Protein AF-0000000075438116 (afdb_homodimer)

InterPro domains:
  IPR007219 Xylanolytic transcriptional activator, regulatory domain [PF04082] (83-277)
  IPR007219 Xylanolytic transcriptional activator, regulatory domain [SM00906] (190-264)
  IPR052761 Fungal Detoxification and Toxin Biosynthesis TFs [PTHR47425] (53-495)

Structure (mmCIF, N/CA/C/O backbone):
data_AF-0000000075438116-model_v1
#
loop_
_entity.id
_entity.type
_entity.pdbx_description
1 polymer 'Cutinase transcription factor 1 beta'
#
loop_
_atom_site.group_PDB
_atom_site.id
_atom_site.type_symbol
_atom_site.label_atom_id
_atom_site.label_alt_id
_atom_site.label_comp_id
_atom_site.label_asym_id
_atom_site.label_entity_id
_atom_site.label_seq_id
_atom_site.pdbx_PDB_ins_code
_atom_site.Cartn_x
_atom_site.Cartn_y
_atom_site.Cartn_z
_atom_site.occupancy
_atom_site.B_iso_or_equiv
_atom_site.auth_seq_id
_atom_site.auth_comp_id
_atom_site.auth_asym_id
_atom_site.auth_atom_id
_atom_site.pdbx_PDB_model_num
ATOM 1 N N . MET A 1 1 ? 70.25 33.875 16.125 1 18.14 1 MET A N 1
ATOM 2 C CA . MET A 1 1 ? 69.375 35.031 16.203 1 18.14 1 MET A CA 1
ATOM 3 C C . MET A 1 1 ? 69.25 35.75 14.844 1 18.14 1 MET A C 1
ATOM 5 O O . MET A 1 1 ? 68.688 36.812 14.727 1 18.14 1 MET A O 1
ATOM 9 N N . VAL A 1 2 ? 69.938 35.344 13.867 1 20.02 2 VAL A N 1
ATOM 10 C CA . VAL A 1 2 ? 70.312 36.25 12.766 1 20.02 2 VAL A CA 1
ATOM 11 C C . VAL A 1 2 ? 69.062 36.562 11.93 1 20.02 2 VAL A C 1
ATOM 13 O O . VAL A 1 2 ? 68.312 35.656 11.539 1 20.02 2 VAL A O 1
ATOM 16 N N . LEU A 1 3 ? 68.625 37.875 11.93 1 18.62 3 LEU A N 1
ATOM 17 C CA . LEU A 1 3 ? 67.562 38.906 11.672 1 18.62 3 LEU A CA 1
ATOM 18 C C . LEU A 1 3 ? 67.438 39.188 10.18 1 18.62 3 LEU A C 1
ATOM 20 O O . LEU A 1 3 ? 68.188 40 9.633 1 18.62 3 LEU A O 1
ATOM 24 N N . ASN A 1 4 ? 67.562 38.156 9.352 1 19.36 4 ASN A N 1
ATOM 25 C CA . ASN A 1 4 ? 67.812 38.5 7.953 1 19.36 4 ASN A CA 1
ATOM 26 C C . ASN A 1 4 ? 66.625 39.312 7.387 1 19.36 4 ASN A C 1
ATOM 28 O O . ASN A 1 4 ? 65.5 38.969 7.59 1 19.36 4 ASN A O 1
ATOM 32 N N . GLN A 1 5 ? 66.812 40.562 7.012 1 17 5 GLN A N 1
ATOM 33 C CA . GLN A 1 5 ? 66.188 41.844 6.66 1 17 5 GLN A CA 1
ATOM 34 C C . GLN A 1 5 ? 65.562 41.781 5.273 1 17 5 GLN A C 1
ATOM 36 O O . GLN A 1 5 ? 66.188 42.125 4.277 1 17 5 GLN A O 1
ATOM 41 N N . ARG A 1 6 ? 64.938 40.688 4.883 1 18.56 6 ARG A N 1
ATOM 42 C CA . ARG A 1 6 ? 64.75 40.625 3.439 1 18.56 6 ARG A CA 1
ATOM 43 C C . ARG A 1 6 ? 63.938 41.844 2.961 1 18.56 6 ARG A C 1
ATOM 45 O O . ARG A 1 6 ? 63.062 42.312 3.672 1 18.56 6 ARG A O 1
ATOM 52 N N . LYS A 1 7 ? 64.375 42.469 1.83 1 17.45 7 LYS A N 1
ATOM 53 C CA . LYS A 1 7 ? 64.188 43.688 1.029 1 17.45 7 LYS A CA 1
ATOM 54 C C . LYS A 1 7 ? 62.719 43.781 0.532 1 17.45 7 LYS A C 1
ATOM 56 O O . LYS A 1 7 ? 62.188 42.781 0.022 1 17.45 7 LYS A O 1
ATOM 61 N N . ASP A 1 8 ? 61.906 44.781 0.896 1 18.34 8 ASP A N 1
ATOM 62 C CA . ASP A 1 8 ? 60.531 45.281 0.888 1 18.34 8 ASP A CA 1
ATOM 63 C C . ASP A 1 8 ? 60.125 45.781 -0.502 1 18.34 8 ASP A C 1
ATOM 65 O O . ASP A 1 8 ? 59.156 46.531 -0.649 1 18.34 8 ASP A O 1
ATOM 69 N N . SER A 1 9 ? 60.688 45.094 -1.611 1 19.78 9 SER A N 1
ATOM 70 C CA . SER A 1 9 ? 60.531 45.844 -2.854 1 19.78 9 SER A CA 1
ATOM 71 C C . SER A 1 9 ? 59.062 46.219 -3.068 1 19.78 9 SER A C 1
ATOM 73 O O . SER A 1 9 ? 58.156 45.5 -2.689 1 19.78 9 SER A O 1
ATOM 75 N N . ASP A 1 10 ? 58.812 47.469 -3.408 1 19.25 10 ASP A N 1
ATOM 76 C CA . ASP A 1 10 ? 57.781 48.5 -3.564 1 19.25 10 ASP A CA 1
ATOM 77 C C . ASP A 1 10 ? 56.906 48.188 -4.773 1 19.25 10 ASP A C 1
ATOM 79 O O . ASP A 1 10 ? 56.844 48.969 -5.727 1 19.25 10 ASP A O 1
ATOM 83 N N . PHE A 1 11 ? 56.5 46.969 -5.094 1 21.27 11 PHE A N 1
ATOM 84 C CA . PHE A 1 11 ? 55.812 46.781 -6.367 1 21.27 11 PHE A CA 1
ATOM 85 C C . PHE A 1 11 ? 54.594 47.688 -6.461 1 21.27 11 PHE A C 1
ATOM 87 O O . PHE A 1 11 ? 53.719 47.656 -5.582 1 21.27 11 PHE A O 1
ATOM 94 N N . THR A 1 12 ? 54.812 48.906 -7.086 1 19.73 12 THR A N 1
ATOM 95 C CA . THR A 1 12 ? 53.906 49.969 -7.43 1 19.73 12 THR A CA 1
ATOM 96 C C . THR A 1 12 ? 52.656 49.438 -8.156 1 19.73 12 THR A C 1
ATOM 98 O O . THR A 1 12 ? 52.812 48.656 -9.102 1 19.73 12 THR A O 1
ATOM 101 N N . ILE A 1 13 ? 51.5 49.5 -7.566 1 21.98 13 ILE A N 1
ATOM 102 C CA . ILE A 1 13 ? 50.094 49.125 -7.789 1 21.98 13 ILE A CA 1
ATOM 103 C C . ILE A 1 13 ? 49.531 49.969 -8.93 1 21.98 13 ILE A C 1
ATOM 105 O O . ILE A 1 13 ? 49.312 51.156 -8.773 1 21.98 13 ILE A O 1
ATOM 109 N N . ILE A 1 14 ? 50.281 49.938 -10.109 1 22.27 14 ILE A N 1
ATOM 110 C CA . ILE A 1 14 ? 49.719 50.812 -11.133 1 22.27 14 ILE A CA 1
ATOM 111 C C . ILE A 1 14 ? 48.219 50.562 -11.289 1 22.27 14 ILE A C 1
ATOM 113 O O . ILE A 1 14 ? 47.812 49.406 -11.352 1 22.27 14 ILE A O 1
ATOM 117 N N . SER A 1 15 ? 47.469 51.594 -11.078 1 20.41 15 SER A N 1
ATOM 118 C CA . SER A 1 15 ? 46.031 51.844 -11.023 1 20.41 15 SER A CA 1
ATOM 119 C C . SER A 1 15 ? 45.375 51.656 -12.391 1 20.41 15 SER A C 1
ATOM 121 O O . SER A 1 15 ? 45.562 52.5 -13.289 1 20.41 15 SER A O 1
ATOM 123 N N . GLU A 1 16 ? 45.719 50.625 -13.133 1 21.64 16 GLU A N 1
ATOM 124 C CA . GLU A 1 16 ? 45.125 50.656 -14.469 1 21.64 16 GLU A CA 1
ATOM 125 C C . GLU A 1 16 ? 43.656 50.938 -14.406 1 21.64 16 GLU A C 1
ATOM 127 O O . GLU A 1 16 ? 42.938 50.438 -13.531 1 21.64 16 GLU A O 1
ATOM 132 N N . ASN A 1 17 ? 43.219 52.031 -15.023 1 20.17 17 ASN A N 1
ATOM 133 C CA . ASN A 1 17 ? 41.969 52.688 -15.312 1 20.17 17 ASN A CA 1
ATOM 134 C C . ASN A 1 17 ? 40.938 51.719 -15.891 1 20.17 17 ASN A C 1
ATOM 136 O O . ASN A 1 17 ? 41.312 50.812 -16.625 1 20.17 17 ASN A O 1
ATOM 140 N N . SER A 1 18 ? 39.75 51.688 -15.281 1 19.8 18 SER A N 1
ATOM 141 C CA . SER A 1 18 ? 38.469 50.969 -15.32 1 19.8 18 SER A CA 1
ATOM 142 C C . SER A 1 18 ? 37.781 51.156 -16.656 1 19.8 18 SER A C 1
ATOM 144 O O . SER A 1 18 ? 37.188 52.188 -16.938 1 19.8 18 SER A O 1
ATOM 146 N N . ARG A 1 19 ? 38.406 50.938 -17.812 1 21.72 19 ARG A N 1
ATOM 147 C CA . ARG A 1 19 ? 37.594 51.125 -19.016 1 21.72 19 ARG A CA 1
ATOM 148 C C . ARG A 1 19 ? 36.219 50.469 -18.875 1 21.72 19 ARG A C 1
ATOM 150 O O . ARG A 1 19 ? 36.125 49.25 -18.641 1 21.72 19 ARG A O 1
ATOM 157 N N . VAL A 1 20 ? 35.219 51.188 -18.547 1 22.8 20 VAL A N 1
ATOM 158 C CA . VAL A 1 20 ? 33.781 50.906 -18.453 1 22.8 20 VAL A CA 1
ATOM 159 C C . VAL A 1 20 ? 33.281 50.375 -19.797 1 22.8 20 VAL A C 1
ATOM 161 O O . VAL A 1 20 ? 33.219 51.125 -20.781 1 22.8 20 VAL A O 1
ATOM 164 N N . HIS A 1 21 ? 33.844 49.312 -20.328 1 23.62 21 HIS A N 1
ATOM 165 C CA . HIS A 1 21 ? 33.25 48.875 -21.562 1 23.62 21 HIS A CA 1
ATOM 166 C C . HIS A 1 21 ? 31.719 48.812 -21.453 1 23.62 21 HIS A C 1
ATOM 168 O O . HIS A 1 21 ? 31.203 48.188 -20.516 1 23.62 21 HIS A O 1
ATOM 174 N N . GLN A 1 22 ? 31.031 49.75 -22 1 23.03 22 GLN A N 1
ATOM 175 C CA . GLN A 1 22 ? 29.594 49.844 -22.203 1 23.03 22 GLN A CA 1
ATOM 176 C C . GLN A 1 22 ? 29.078 48.594 -22.922 1 23.03 22 GLN A C 1
ATOM 178 O O . GLN A 1 22 ? 29.406 48.375 -24.078 1 23.03 22 GLN A O 1
ATOM 183 N N . THR A 1 23 ? 29.141 47.5 -22.234 1 26.5 23 THR A N 1
ATOM 184 C CA . THR A 1 23 ? 28.578 46.312 -22.859 1 26.5 23 THR A CA 1
ATOM 185 C C . THR A 1 23 ? 27.172 46.625 -23.406 1 26.5 23 THR A C 1
ATOM 187 O O . THR A 1 23 ? 26.312 47.094 -22.672 1 26.5 23 THR A O 1
ATOM 190 N N . GLU A 1 24 ? 27.109 46.906 -24.625 1 29.59 24 GLU A N 1
ATOM 191 C CA . GLU A 1 24 ? 25.844 47.094 -25.312 1 29.59 24 GLU A CA 1
ATOM 192 C C . GLU A 1 24 ? 24.859 45.969 -24.969 1 29.59 24 GLU A C 1
ATOM 194 O O . GLU A 1 24 ? 25.25 44.812 -24.875 1 29.59 24 GLU A O 1
ATOM 199 N N . PRO A 1 25 ? 23.719 46.406 -24.422 1 28.77 25 PRO A N 1
ATOM 200 C CA . PRO A 1 25 ? 22.734 45.406 -24 1 28.77 25 PRO A CA 1
ATOM 201 C C . PRO A 1 25 ? 22.375 44.438 -25.109 1 28.77 25 PRO A C 1
ATOM 203 O O . PRO A 1 25 ? 22.266 44.812 -26.281 1 28.77 25 PRO A O 1
ATOM 206 N N . LYS A 1 26 ? 22.812 43.25 -25.109 1 33.53 26 LYS A N 1
ATOM 207 C CA . LYS A 1 26 ? 22.438 42.25 -26.094 1 33.53 26 LYS A CA 1
ATOM 208 C C . LYS A 1 26 ? 20.938 42.25 -26.344 1 33.53 26 LYS A C 1
ATOM 210 O O . LYS A 1 26 ? 20.141 42.312 -25.406 1 33.53 26 LYS A O 1
ATOM 215 N N . PRO A 1 27 ? 20.5 42.594 -27.469 1 28.91 27 PRO A N 1
ATOM 216 C CA . PRO A 1 27 ? 19.062 42.531 -27.719 1 28.91 27 PRO A CA 1
ATOM 217 C C . PRO A 1 27 ? 18.422 41.25 -27.203 1 28.91 27 PRO A C 1
ATOM 219 O O . PRO A 1 27 ? 19.031 40.188 -27.25 1 28.91 27 PRO A O 1
ATOM 222 N N . ALA A 1 28 ? 17.516 41.375 -26.312 1 34 28 ALA A N 1
ATOM 223 C CA . ALA A 1 28 ? 16.672 40.312 -25.75 1 34 28 ALA A CA 1
ATOM 224 C C . ALA A 1 28 ? 16.141 39.406 -26.844 1 34 28 ALA A C 1
ATOM 226 O O . ALA A 1 28 ? 15.5 39.875 -27.797 1 34 28 ALA A O 1
ATOM 227 N N . SER A 1 29 ? 16.875 38.406 -27.109 1 30.84 29 SER A N 1
ATOM 228 C CA . SER A 1 29 ? 16.359 37.531 -28.156 1 30.84 29 SER A CA 1
ATOM 229 C C . SER A 1 29 ? 14.828 37.438 -28.094 1 30.84 29 SER A C 1
ATOM 231 O O . SER A 1 29 ? 14.242 37.594 -27.016 1 30.84 29 SER A O 1
ATOM 233 N N . SER A 1 30 ? 14.102 37.531 -29.172 1 35.03 30 SER A N 1
ATOM 234 C CA . SER A 1 30 ? 12.672 37.469 -29.453 1 35.03 30 SER A CA 1
ATOM 235 C C . SER A 1 30 ? 12.016 36.344 -28.641 1 35.03 30 SER A C 1
ATOM 237 O O . SER A 1 30 ? 10.789 36.219 -28.609 1 35.03 30 SER A O 1
ATOM 239 N N . SER A 1 31 ? 12.758 35.344 -28.344 1 35.97 31 SER A N 1
ATOM 240 C CA . SER A 1 31 ? 12.18 34.219 -27.625 1 35.97 31 SER A CA 1
ATOM 241 C C . SER A 1 31 ? 11.758 34.625 -26.203 1 35.97 31 SER A C 1
ATOM 243 O O . SER A 1 31 ? 11.016 33.906 -25.547 1 35.97 31 SER A O 1
ATOM 245 N N . ASP A 1 32 ? 12.32 35.562 -25.672 1 36.94 32 ASP A N 1
ATOM 246 C CA . ASP A 1 32 ? 11.977 36.062 -24.328 1 36.94 32 ASP A CA 1
ATOM 247 C C . ASP A 1 32 ? 10.656 36.812 -24.344 1 36.94 32 ASP A C 1
ATOM 249 O O . ASP A 1 32 ? 9.969 36.906 -23.328 1 36.94 32 ASP A O 1
ATOM 253 N N . ALA A 1 33 ? 10.398 37.625 -25.406 1 38.22 33 ALA A N 1
ATOM 254 C CA . ALA A 1 33 ? 9.195 38.438 -25.547 1 38.22 33 ALA A CA 1
ATOM 255 C C . ALA A 1 33 ? 7.945 37.562 -25.625 1 38.22 33 ALA A C 1
ATOM 257 O O . ALA A 1 33 ? 6.867 37.969 -25.172 1 38.22 33 ALA A O 1
ATOM 258 N N . LYS A 1 34 ? 7.977 36.531 -26.359 1 40.03 34 LYS A N 1
ATOM 259 C CA . LYS A 1 34 ? 6.801 35.688 -26.547 1 40.03 34 LYS A CA 1
ATOM 260 C C . LYS A 1 34 ? 6.461 34.906 -25.281 1 40.03 34 LYS A C 1
ATOM 262 O O . LYS A 1 34 ? 5.453 34.188 -25.219 1 40.03 34 LYS A O 1
ATOM 267 N N . LEU A 1 35 ? 7.324 34.75 -24.406 1 44.91 35 LEU A N 1
ATOM 268 C CA . LEU A 1 35 ? 7.078 34.125 -23.125 1 44.91 35 LEU A CA 1
ATOM 269 C C . LEU A 1 35 ? 6.148 34.969 -22.266 1 44.91 35 LEU A C 1
ATOM 271 O O . LEU A 1 35 ? 5.711 34.531 -21.188 1 44.91 35 LEU A O 1
ATOM 275 N N . SER A 1 36 ? 6.051 36.312 -22.547 1 45.5 36 SER A N 1
ATOM 276 C CA . SER A 1 36 ? 5.344 37.25 -21.703 1 45.5 36 SER A CA 1
ATOM 277 C C . SER A 1 36 ? 3.877 36.875 -21.547 1 45.5 36 SER A C 1
ATOM 279 O O . SER A 1 36 ? 3.248 37.219 -20.531 1 45.5 36 SER A O 1
ATOM 281 N N . GLY A 1 37 ? 3.398 36.156 -22.5 1 50.16 37 GLY A N 1
ATOM 282 C CA . GLY A 1 37 ? 1.975 35.906 -22.406 1 50.16 37 GLY A CA 1
ATOM 283 C C . GLY A 1 37 ? 1.671 34.5 -21.891 1 50.16 37 GLY A C 1
ATOM 284 O O . GLY A 1 37 ? 0.518 34.188 -21.609 1 50.16 37 GLY A O 1
ATOM 285 N N . GLN A 1 38 ? 2.797 33.688 -21.75 1 70.25 38 GLN A N 1
ATOM 286 C CA . GLN A 1 38 ? 2.527 32.281 -21.438 1 70.25 38 GLN A CA 1
ATOM 287 C C . GLN A 1 38 ? 2.713 32 -19.938 1 70.25 38 GLN A C 1
ATOM 289 O O . GLN A 1 38 ? 3.723 32.406 -19.359 1 70.25 38 GLN A O 1
ATOM 294 N N . SER A 1 39 ? 1.733 31.531 -19.297 1 85 39 SER A N 1
ATOM 295 C CA . SER A 1 39 ? 1.719 31.25 -17.859 1 85 39 SER A CA 1
ATOM 296 C C . SER A 1 39 ? 2.588 30.031 -17.531 1 85 39 SER A C 1
ATOM 298 O O . SER A 1 39 ? 3.188 29.969 -16.469 1 85 39 SER A O 1
ATOM 300 N N . HIS A 1 40 ? 2.814 29.109 -18.438 1 94.5 40 HIS A N 1
ATOM 301 C CA . HIS A 1 40 ? 3.631 27.922 -18.281 1 94.5 40 HIS A CA 1
ATOM 302 C C . HIS A 1 40 ? 4.496 27.672 -19.516 1 94.5 40 HIS A C 1
ATOM 304 O O . HIS A 1 40 ? 4.09 27.984 -20.641 1 94.5 40 HIS A O 1
ATOM 310 N N . ILE A 1 41 ? 5.707 27.266 -19.281 1 95.19 41 ILE A N 1
ATOM 311 C CA . ILE A 1 41 ? 6.645 27 -20.375 1 95.19 41 ILE A CA 1
ATOM 312 C C . ILE A 1 41 ? 7.098 25.531 -20.312 1 95.19 41 ILE A C 1
ATOM 314 O O . ILE A 1 41 ? 6.965 24.875 -19.281 1 95.19 41 ILE A O 1
ATOM 318 N N . ILE A 1 42 ? 7.609 25.031 -21.391 1 95.5 42 ILE A N 1
ATOM 319 C CA . ILE A 1 42 ? 8.031 23.641 -21.516 1 95.5 42 ILE A CA 1
ATOM 320 C C . ILE A 1 42 ? 9.195 23.391 -20.562 1 95.5 42 ILE A C 1
ATOM 322 O O . ILE A 1 42 ? 10.055 24.25 -20.375 1 95.5 42 ILE A O 1
ATOM 326 N N . TYR A 1 43 ? 9.289 22.172 -19.984 1 95.31 43 TYR A N 1
ATOM 327 C CA . TYR A 1 43 ? 10.25 21.859 -18.922 1 95.31 43 TYR A CA 1
ATOM 328 C C . TYR A 1 43 ? 11.672 21.938 -19.453 1 95.31 43 TYR A C 1
ATOM 330 O O . TYR A 1 43 ? 12.609 22.219 -18.703 1 95.31 43 TYR A O 1
ATOM 338 N N . SER A 1 44 ? 11.844 21.688 -20.75 1 92.56 44 SER A N 1
ATOM 339 C CA . SER A 1 44 ? 13.18 21.609 -21.344 1 92.56 44 SER A CA 1
ATOM 340 C C . SER A 1 44 ? 13.859 22.969 -21.344 1 92.56 44 SER A C 1
ATOM 342 O O . SER A 1 44 ? 15.062 23.062 -21.578 1 92.56 44 SER A O 1
ATOM 344 N N . TYR A 1 45 ? 13.055 23.969 -21.125 1 92.38 45 TYR A N 1
ATOM 345 C CA . TYR A 1 45 ? 13.602 25.312 -20.969 1 92.38 45 TYR A CA 1
ATOM 346 C C . TYR A 1 45 ? 14.539 25.391 -19.766 1 92.38 45 TYR A C 1
ATOM 348 O O . TYR A 1 45 ? 15.469 26.203 -19.75 1 92.38 45 TYR A O 1
ATOM 356 N N . TYR A 1 46 ? 14.242 24.609 -18.797 1 94.38 46 TYR A N 1
ATOM 357 C CA . TYR A 1 46 ? 15.039 24.594 -17.578 1 94.38 46 TYR A CA 1
ATOM 358 C C . TYR A 1 46 ? 16.062 23.469 -17.609 1 94.38 46 TYR A C 1
ATOM 360 O O . TYR A 1 46 ? 15.711 22.297 -17.781 1 94.38 46 TYR A O 1
ATOM 368 N N . SER A 1 47 ? 17.328 23.766 -17.297 1 93.44 47 SER A N 1
ATOM 369 C CA . SER A 1 47 ? 18.422 22.812 -17.422 1 93.44 47 SER A CA 1
ATOM 370 C C . SER A 1 47 ? 18.422 21.797 -16.297 1 93.44 47 SER A C 1
ATOM 372 O O . SER A 1 47 ? 19 20.719 -16.422 1 93.44 47 SER A O 1
ATOM 374 N N . PHE A 1 48 ? 17.75 22.125 -15.211 1 95.62 48 PHE A N 1
ATOM 375 C CA . PHE A 1 48 ? 17.844 21.266 -14.039 1 95.62 48 PHE A CA 1
ATOM 376 C C . PHE A 1 48 ? 16.781 20.172 -14.07 1 95.62 48 PHE A C 1
ATOM 378 O O . PHE A 1 48 ? 16.75 19.297 -13.203 1 95.62 48 PHE A O 1
ATOM 385 N N . LEU A 1 49 ? 15.898 20.172 -15.062 1 95.75 49 LEU A N 1
ATOM 386 C CA . LEU A 1 49 ? 14.805 19.203 -15.133 1 95.75 49 LEU A CA 1
ATOM 387 C C . LEU A 1 49 ? 15.078 18.141 -16.203 1 95.75 49 LEU A C 1
ATOM 389 O O . LEU A 1 49 ? 15.648 18.453 -17.25 1 95.75 49 LEU A O 1
ATOM 393 N N . ASP A 1 50 ? 14.648 16.938 -15.828 1 91.88 50 ASP A N 1
ATOM 394 C CA . ASP A 1 50 ? 14.797 15.812 -16.75 1 91.88 50 ASP A CA 1
ATOM 395 C C . ASP A 1 50 ? 13.516 14.977 -16.812 1 91.88 50 ASP A C 1
ATOM 397 O O . ASP A 1 50 ? 12.758 14.922 -15.852 1 91.88 50 ASP A O 1
ATOM 401 N N . LEU A 1 51 ? 13.258 14.453 -17.969 1 90.75 51 LEU A N 1
ATOM 402 C CA . LEU A 1 51 ? 12.117 13.562 -18.188 1 90.75 51 LEU A CA 1
ATOM 403 C C . LEU A 1 51 ? 12.484 12.453 -19.172 1 90.75 51 LEU A C 1
ATOM 405 O O . LEU A 1 51 ? 13.023 12.719 -20.25 1 90.75 51 LEU A O 1
ATOM 409 N N . ASP A 1 52 ? 12.258 11.25 -18.75 1 84.25 52 ASP A N 1
ATOM 410 C CA . ASP A 1 52 ? 12.453 10.102 -19.625 1 84.25 52 ASP A CA 1
ATOM 411 C C . ASP A 1 52 ? 11.164 9.75 -20.359 1 84.25 52 ASP A C 1
ATOM 413 O O . ASP A 1 52 ? 10.227 9.211 -19.766 1 84.25 52 ASP A O 1
ATOM 417 N N . ILE A 1 53 ? 11.164 9.969 -21.672 1 84.81 53 ILE A N 1
ATOM 418 C CA . ILE A 1 53 ? 9.953 9.703 -22.438 1 84.81 53 ILE A CA 1
ATOM 419 C C . ILE A 1 53 ? 10.156 8.461 -23.312 1 84.81 53 ILE A C 1
ATOM 421 O O . ILE A 1 53 ? 9.312 8.133 -24.141 1 84.81 53 ILE A O 1
ATOM 425 N N . SER A 1 54 ? 11.273 7.742 -23.234 1 80.44 54 SER A N 1
ATOM 426 C CA . SER A 1 54 ? 11.633 6.637 -24.109 1 80.44 54 SER A CA 1
ATOM 427 C C . SER A 1 54 ? 10.609 5.508 -24.031 1 80.44 54 SER A C 1
ATOM 429 O O . SER A 1 54 ? 10.344 4.828 -25.016 1 80.44 54 SER A O 1
ATOM 431 N N . GLY A 1 55 ? 9.93 5.332 -22.969 1 78.38 55 GLY A N 1
ATOM 432 C CA . GLY A 1 55 ? 8.992 4.23 -22.828 1 78.38 55 GLY A CA 1
ATOM 433 C C . GLY A 1 55 ? 7.555 4.641 -23.078 1 78.38 55 GLY A C 1
ATOM 434 O O . GLY A 1 55 ? 6.645 3.811 -23 1 78.38 55 GLY A O 1
ATOM 435 N N . LEU A 1 56 ? 7.363 5.848 -23.547 1 87.5 56 LEU A N 1
ATOM 436 C CA . LEU A 1 56 ? 6.004 6.348 -23.719 1 87.5 56 LEU A CA 1
ATOM 437 C C . LEU A 1 56 ? 5.531 6.145 -25.156 1 87.5 56 LEU A C 1
ATOM 439 O O . LEU A 1 56 ? 6.309 6.309 -26.109 1 87.5 56 LEU A O 1
ATOM 443 N N . LEU A 1 57 ? 4.301 5.828 -25.344 1 89.94 57 LEU A N 1
ATOM 444 C CA . LEU A 1 57 ? 3.641 5.762 -26.641 1 89.94 57 LEU A CA 1
ATOM 445 C C . LEU A 1 57 ? 3.279 7.16 -27.141 1 89.94 57 LEU A C 1
ATOM 447 O O . LEU A 1 57 ? 3.105 8.078 -26.328 1 89.94 57 LEU A O 1
ATOM 451 N N . PRO A 1 58 ? 3.211 7.309 -28.391 1 92.25 58 PRO A N 1
ATOM 452 C CA . PRO A 1 58 ? 2.865 8.625 -28.938 1 92.25 58 PRO A CA 1
ATOM 453 C C . PRO A 1 58 ? 1.544 9.156 -28.391 1 92.25 58 PRO A C 1
ATOM 455 O O . PRO A 1 58 ? 1.436 10.352 -28.094 1 92.25 58 PRO A O 1
ATOM 458 N N . ASP A 1 59 ? 0.579 8.281 -28.219 1 92.88 59 ASP A N 1
ATOM 459 C CA . ASP A 1 59 ? -0.706 8.703 -27.672 1 92.88 59 ASP A CA 1
ATOM 460 C C . ASP A 1 59 ? -0.553 9.211 -26.25 1 92.88 59 ASP A C 1
ATOM 462 O O . ASP A 1 59 ? -1.255 10.141 -25.828 1 92.88 59 ASP A O 1
ATOM 466 N N . ASP A 1 60 ? 0.341 8.578 -25.547 1 94.5 60 ASP A N 1
ATOM 467 C CA . ASP A 1 60 ? 0.596 9.008 -24.172 1 94.5 60 ASP A CA 1
ATOM 468 C C . ASP A 1 60 ? 1.238 10.398 -24.141 1 94.5 60 ASP A C 1
ATOM 470 O O . ASP A 1 60 ? 0.873 11.242 -23.328 1 94.5 60 ASP A O 1
ATOM 474 N N . ILE A 1 61 ? 2.145 10.594 -25.047 1 94.88 61 ILE A N 1
ATOM 475 C CA . ILE A 1 61 ? 2.859 11.859 -25.109 1 94.88 61 ILE A CA 1
ATOM 476 C C . ILE A 1 61 ? 1.882 12.984 -25.438 1 94.88 61 ILE A C 1
ATOM 478 O O . ILE A 1 61 ? 1.894 14.031 -24.797 1 94.88 61 ILE A O 1
ATOM 482 N N . ASN A 1 62 ? 1.05 12.703 -26.391 1 95.06 62 ASN A N 1
ATOM 483 C CA . ASN A 1 62 ? 0.072 13.711 -26.797 1 95.06 62 ASN A CA 1
ATOM 484 C C . ASN A 1 62 ? -0.908 14.016 -25.672 1 95.06 62 ASN A C 1
ATOM 486 O O . ASN A 1 62 ? -1.278 15.18 -25.469 1 95.06 62 ASN A O 1
ATOM 490 N N . TYR A 1 63 ? -1.328 13.023 -25.062 1 96.25 63 TYR A N 1
ATOM 491 C CA . TYR A 1 63 ? -2.26 13.188 -23.953 1 96.25 63 TYR A CA 1
ATOM 492 C C . TYR A 1 63 ? -1.628 14 -22.828 1 96.25 63 TYR A C 1
ATOM 494 O O . TYR A 1 63 ? -2.236 14.945 -22.312 1 96.25 63 TYR A O 1
ATOM 502 N N . LEU A 1 64 ? -0.42 13.648 -22.438 1 96.62 64 LEU A N 1
ATOM 503 C CA . LEU A 1 64 ? 0.29 14.336 -21.359 1 96.62 64 LEU A CA 1
ATOM 504 C C . LEU A 1 64 ? 0.546 15.797 -21.734 1 96.62 64 LEU A C 1
ATOM 506 O O . LEU A 1 64 ? 0.458 16.688 -20.875 1 96.62 64 LEU A O 1
ATOM 510 N N . GLU A 1 65 ? 0.845 16.031 -22.984 1 95.44 65 GLU A N 1
ATOM 511 C CA . GLU A 1 65 ? 1.058 17.406 -23.453 1 95.44 65 GLU A CA 1
ATOM 512 C C . GLU A 1 65 ? -0.231 18.219 -23.391 1 95.44 65 GLU A C 1
ATOM 514 O O . GLU A 1 65 ? -0.213 19.375 -22.984 1 95.44 65 GLU A O 1
ATOM 519 N N . ALA A 1 66 ? -1.282 17.562 -23.781 1 95.31 66 ALA A N 1
ATOM 520 C CA . ALA A 1 66 ? -2.578 18.234 -23.75 1 95.31 66 ALA A CA 1
ATOM 521 C C . ALA A 1 66 ? -2.98 18.609 -22.328 1 95.31 66 ALA A C 1
ATOM 523 O O . ALA A 1 66 ? -3.629 19.625 -22.094 1 95.31 66 ALA A O 1
ATOM 524 N N . GLN A 1 67 ? -2.529 17.766 -21.391 1 95.62 67 GLN A N 1
ATOM 525 C CA . GLN A 1 67 ? -2.865 17.984 -19.984 1 95.62 67 GLN A CA 1
ATOM 526 C C . GLN A 1 67 ? -1.888 18.969 -19.344 1 95.62 67 GLN A C 1
ATOM 528 O O . GLN A 1 67 ? -2.059 19.359 -18.188 1 95.62 67 GLN A O 1
ATOM 533 N N . GLY A 1 68 ? -0.864 19.375 -20.047 1 95.75 68 GLY A N 1
ATOM 534 C CA . GLY A 1 68 ? 0.095 20.359 -19.562 1 95.75 68 GLY A CA 1
ATOM 535 C C . GLY A 1 68 ? 1.162 19.75 -18.672 1 95.75 68 GLY A C 1
ATOM 536 O O . GLY A 1 68 ? 1.824 20.469 -17.906 1 95.75 68 GLY A O 1
ATOM 537 N N . CYS A 1 69 ? 1.352 18.406 -18.734 1 96.81 69 CYS A N 1
ATOM 538 C CA . CYS A 1 69 ? 2.248 17.719 -17.812 1 96.81 69 CYS A CA 1
ATOM 539 C C . CYS A 1 69 ? 3.703 18.078 -18.094 1 96.81 69 CYS A C 1
ATOM 541 O O . CYS A 1 69 ? 4.559 17.938 -17.219 1 96.81 69 CYS A O 1
ATOM 543 N N . PHE A 1 70 ? 3.992 18.641 -19.297 1 96.88 70 PHE A N 1
ATOM 544 C CA . PHE A 1 70 ? 5.371 18.938 -19.672 1 96.88 70 PHE A CA 1
ATOM 545 C C . PHE A 1 70 ? 5.684 20.406 -19.453 1 96.88 70 PHE A C 1
ATOM 547 O O . PHE A 1 70 ? 6.75 20.891 -19.844 1 96.88 70 PHE A O 1
ATOM 554 N N . ARG A 1 71 ? 4.809 21.062 -18.844 1 96.69 71 ARG A N 1
ATOM 555 C CA . ARG A 1 71 ? 4.992 22.5 -18.672 1 96.69 71 ARG A CA 1
ATOM 556 C C . ARG A 1 71 ? 5.129 22.859 -17.188 1 96.69 71 ARG A C 1
ATOM 558 O O . ARG A 1 71 ? 4.535 22.203 -16.328 1 96.69 71 ARG A O 1
ATOM 565 N N . VAL A 1 72 ? 5.934 23.844 -16.953 1 97.31 72 VAL A N 1
ATOM 566 C CA . VAL A 1 72 ? 6.164 24.359 -15.602 1 97.31 72 VAL A CA 1
ATOM 567 C C . VAL A 1 72 ? 6.062 25.891 -15.602 1 97.31 72 VAL A C 1
ATOM 569 O O . VAL A 1 72 ? 6.109 26.516 -16.656 1 97.31 72 VAL A O 1
ATOM 572 N N . PRO A 1 73 ? 5.875 26.484 -14.422 1 97.25 73 PRO A N 1
ATOM 573 C CA . PRO A 1 73 ? 5.691 27.938 -14.344 1 97.25 73 PRO A CA 1
ATOM 574 C C . PRO A 1 73 ? 6.883 28.719 -14.906 1 97.25 73 PRO A C 1
ATOM 576 O O . PRO A 1 73 ? 7.992 28.188 -14.969 1 97.25 73 PRO A O 1
ATOM 579 N N . THR A 1 74 ? 6.648 29.922 -15.266 1 94.5 74 THR A N 1
ATOM 580 C CA . THR A 1 74 ? 7.695 30.828 -15.727 1 94.5 74 THR A CA 1
ATOM 581 C C . THR A 1 74 ? 8.688 31.125 -14.609 1 94.5 74 THR A C 1
ATOM 583 O O . THR A 1 74 ? 8.398 30.891 -13.438 1 94.5 74 THR A O 1
ATOM 586 N N . PRO A 1 75 ? 9.836 31.641 -14.883 1 91.94 75 PRO A N 1
ATOM 587 C CA . PRO A 1 75 ? 10.922 31.75 -13.906 1 91.94 75 PRO A CA 1
ATOM 588 C C . PRO A 1 75 ? 10.523 32.562 -12.68 1 91.94 75 PRO A C 1
ATOM 590 O O . PRO A 1 75 ? 10.859 32.188 -11.555 1 91.94 75 PRO A O 1
ATOM 593 N N . GLU A 1 76 ? 9.867 33.688 -12.859 1 90.25 76 GLU A N 1
ATOM 594 C CA . GLU A 1 76 ? 9.508 34.5 -11.703 1 90.25 76 GLU A CA 1
ATOM 595 C C . GLU A 1 76 ? 8.586 33.75 -10.758 1 90.25 76 GLU A C 1
ATOM 597 O O . GLU A 1 76 ? 8.789 33.75 -9.539 1 90.25 76 GLU A O 1
ATOM 602 N N . ALA A 1 77 ? 7.625 33.188 -11.344 1 95.19 77 ALA A N 1
ATOM 603 C CA . ALA A 1 77 ? 6.699 32.406 -10.531 1 95.19 77 ALA A CA 1
ATOM 604 C C . ALA A 1 77 ? 7.379 31.172 -9.961 1 95.19 77 ALA A C 1
ATOM 606 O O . ALA A 1 77 ? 7.102 30.766 -8.836 1 95.19 77 ALA A O 1
ATOM 607 N N . LEU A 1 78 ? 8.25 30.609 -10.727 1 96.25 78 LEU A N 1
ATOM 608 C CA . LEU A 1 78 ? 8.945 29.391 -10.336 1 96.25 78 LEU A CA 1
ATOM 609 C C . LEU A 1 78 ? 9.805 29.625 -9.102 1 96.25 78 LEU A C 1
ATOM 611 O O . LEU A 1 78 ? 9.891 28.766 -8.219 1 96.25 78 LEU A O 1
ATOM 615 N N . ASP A 1 79 ? 10.406 30.75 -9.039 1 96 79 ASP A N 1
ATOM 616 C CA . ASP A 1 79 ? 11.234 31.094 -7.895 1 96 79 ASP A CA 1
ATOM 617 C C . ASP A 1 79 ? 10.406 31.156 -6.613 1 96 79 ASP A C 1
ATOM 619 O O . ASP A 1 79 ? 10.867 30.719 -5.551 1 96 79 ASP A O 1
ATOM 623 N N . GLU A 1 80 ? 9.258 31.656 -6.77 1 97 80 GLU A N 1
ATOM 624 C CA . GLU A 1 80 ? 8.383 31.75 -5.605 1 97 80 GLU A CA 1
ATOM 625 C C . GLU A 1 80 ? 7.949 30.359 -5.141 1 97 80 GLU A C 1
ATOM 627 O O . GLU A 1 80 ? 7.883 30.094 -3.939 1 97 80 GLU A O 1
ATOM 632 N N . PHE A 1 81 ? 7.652 29.469 -6.105 1 97.94 81 PHE A N 1
ATOM 633 C CA . PHE A 1 81 ? 7.297 28.094 -5.777 1 97.94 81 PHE A CA 1
ATOM 634 C C . PHE A 1 81 ? 8.422 27.422 -5.012 1 97.94 81 PHE A C 1
ATOM 636 O O . PHE A 1 81 ? 8.188 26.781 -3.988 1 97.94 81 PHE A O 1
ATOM 643 N N . VAL A 1 82 ? 9.609 27.531 -5.52 1 97.88 82 VAL A N 1
ATOM 644 C CA . VAL A 1 82 ? 10.766 26.859 -4.934 1 97.88 82 VAL A CA 1
ATOM 645 C C . VAL A 1 82 ? 11.031 27.422 -3.537 1 97.88 82 VAL A C 1
ATOM 647 O O . VAL A 1 82 ? 11.336 26.656 -2.609 1 97.88 82 VAL A O 1
ATOM 650 N N . GLN A 1 83 ? 10.859 28.703 -3.428 1 97.25 83 GLN A N 1
ATOM 651 C CA . GLN A 1 83 ? 11.055 29.344 -2.127 1 97.25 83 GLN A CA 1
ATOM 652 C C . GLN A 1 83 ? 10.047 28.812 -1.106 1 97.25 83 GLN A C 1
ATOM 654 O O . GLN A 1 83 ? 10.422 28.422 -0.002 1 97.25 83 GLN A O 1
ATOM 659 N N . GLU A 1 84 ? 8.805 28.766 -1.494 1 97.62 84 GLU A N 1
ATOM 660 C CA . GLU A 1 84 ? 7.762 28.328 -0.574 1 97.62 84 GLU A CA 1
ATOM 661 C C . GLU A 1 84 ? 7.914 26.844 -0.252 1 97.62 84 GLU A C 1
ATOM 663 O O . GLU A 1 84 ? 7.605 26.406 0.86 1 97.62 84 GLU A O 1
ATOM 668 N N . TYR A 1 85 ? 8.391 26.078 -1.185 1 98.38 85 TYR A N 1
ATOM 669 C CA . TYR A 1 85 ? 8.625 24.672 -0.926 1 98.38 85 TYR A CA 1
ATOM 670 C C . TYR A 1 85 ? 9.648 24.484 0.187 1 98.38 85 TYR A C 1
ATOM 672 O O . TYR A 1 85 ? 9.422 23.703 1.124 1 98.38 85 TYR A O 1
ATOM 680 N N . PHE A 1 86 ? 10.727 25.125 0.108 1 98.12 86 PHE A N 1
ATOM 681 C CA . PHE A 1 86 ? 11.812 24.906 1.058 1 98.12 86 PHE A CA 1
ATOM 682 C C . PHE A 1 86 ? 11.516 25.594 2.387 1 98.12 86 PHE A C 1
ATOM 684 O O . PHE A 1 86 ? 12.031 25.188 3.43 1 98.12 86 PHE A O 1
ATOM 691 N N . LEU A 1 87 ? 10.57 26.562 2.346 1 97.5 87 LEU A N 1
ATOM 692 C CA . LEU A 1 87 ? 10.203 27.25 3.578 1 97.5 87 LEU A CA 1
ATOM 693 C C . LEU A 1 87 ? 9.148 26.453 4.348 1 97.5 87 LEU A C 1
ATOM 695 O O . LEU A 1 87 ? 9.203 26.375 5.578 1 97.5 87 LEU A O 1
ATOM 699 N N . HIS A 1 88 ? 8.219 25.797 3.605 1 97.44 88 HIS A N 1
ATOM 700 C CA . HIS A 1 88 ? 7.016 25.375 4.312 1 97.44 88 HIS A CA 1
ATOM 701 C C . HIS A 1 88 ? 6.695 23.922 4.035 1 97.44 88 HIS A C 1
ATOM 703 O O . HIS A 1 88 ? 5.746 23.359 4.598 1 97.44 88 HIS A O 1
ATOM 709 N N . VAL A 1 89 ? 7.422 23.219 3.191 1 97.75 89 VAL A N 1
ATOM 710 C CA . VAL A 1 89 ? 7.195 21.797 2.924 1 97.75 89 VAL A CA 1
ATOM 711 C C . VAL A 1 89 ? 8.43 21 3.33 1 97.75 89 VAL A C 1
ATOM 713 O O . VAL A 1 89 ? 8.328 20.047 4.105 1 97.75 89 VAL A O 1
ATOM 716 N N . HIS A 1 90 ? 9.586 21.422 2.941 1 98.06 90 HIS A N 1
ATOM 717 C CA . HIS A 1 90 ? 10.852 20.719 3.074 1 98.06 90 HIS A CA 1
ATOM 718 C C . HIS A 1 90 ? 11.211 20.5 4.539 1 98.06 90 HIS A C 1
ATOM 720 O O . HIS A 1 90 ? 11.719 19.438 4.91 1 98.06 90 HIS A O 1
ATOM 726 N N . PRO A 1 91 ? 10.961 21.469 5.406 1 97.31 91 PRO A N 1
ATOM 727 C CA . PRO A 1 91 ? 11.359 21.25 6.797 1 97.31 91 PRO A CA 1
ATOM 728 C C . PRO A 1 91 ? 10.578 20.109 7.453 1 97.31 91 PRO A C 1
ATOM 730 O O . PRO A 1 91 ? 11.094 19.438 8.352 1 97.31 91 PRO A O 1
ATOM 733 N N . ALA A 1 92 ? 9.383 19.922 6.996 1 96.25 92 ALA A N 1
ATOM 734 C CA . ALA A 1 92 ? 8.57 18.844 7.543 1 96.25 92 ALA A CA 1
ATOM 735 C C . ALA A 1 92 ? 9.023 17.484 6.992 1 96.25 92 ALA A C 1
ATOM 737 O O . ALA A 1 92 ? 8.977 16.484 7.699 1 96.25 92 ALA A O 1
ATOM 738 N N . LEU A 1 93 ? 9.359 17.484 5.77 1 97 93 LEU A N 1
ATOM 739 C CA . LEU A 1 93 ? 9.805 16.297 5.062 1 97 93 LEU A CA 1
ATOM 740 C C . LEU A 1 93 ? 10.969 16.609 4.137 1 97 93 LEU A C 1
ATOM 742 O O . LEU A 1 93 ? 10.797 16.734 2.922 1 97 93 LEU A O 1
ATOM 746 N N . PRO A 1 94 ? 12.164 16.625 4.723 1 97.69 94 PRO A N 1
ATOM 747 C CA . PRO A 1 94 ? 13.328 17 3.922 1 97.69 94 PRO A CA 1
ATOM 748 C C . PRO A 1 94 ? 13.766 15.891 2.965 1 97.69 94 PRO A C 1
ATOM 750 O O . PRO A 1 94 ? 14.867 15.352 3.102 1 97.69 94 PRO A O 1
ATOM 753 N N . LEU A 1 95 ? 13.047 15.727 1.948 1 96.88 95 LEU A N 1
ATOM 754 C CA . LEU A 1 95 ? 13.195 14.633 0.991 1 96.88 95 LEU A CA 1
ATOM 755 C C . LEU A 1 95 ? 14.414 14.867 0.096 1 96.88 95 LEU A C 1
ATOM 757 O O . LEU A 1 95 ? 15.094 13.914 -0.293 1 96.88 95 LEU A O 1
ATOM 761 N N . LEU A 1 96 ? 14.648 16.094 -0.252 1 96.12 96 LEU A N 1
ATOM 762 C CA . LEU A 1 96 ? 15.742 16.453 -1.153 1 96.12 96 LEU A CA 1
ATOM 763 C C . LEU A 1 96 ? 16.922 17.031 -0.378 1 96.12 96 LEU A C 1
ATOM 765 O O . LEU A 1 96 ? 16.734 17.625 0.691 1 96.12 96 LEU A O 1
ATOM 769 N N . ASP A 1 97 ? 18.062 16.734 -0.894 1 95.56 97 ASP A N 1
ATOM 770 C CA . ASP A 1 97 ? 19.203 17.531 -0.456 1 95.56 97 ASP A CA 1
ATOM 771 C C . ASP A 1 97 ? 19.109 18.953 -0.995 1 95.56 97 ASP A C 1
ATOM 773 O O . ASP A 1 97 ? 19.359 19.203 -2.18 1 95.56 97 ASP A O 1
ATOM 777 N N . GLU A 1 98 ? 18.828 19.844 -0.087 1 97.56 98 GLU A N 1
ATOM 778 C CA . GLU A 1 98 ? 18.562 21.234 -0.495 1 97.56 98 GLU A CA 1
ATOM 779 C C . GLU A 1 98 ? 19.797 21.844 -1.164 1 97.56 98 GLU A C 1
ATOM 781 O O . GLU A 1 98 ? 19.656 22.594 -2.129 1 97.56 98 GLU A O 1
ATOM 786 N N . ALA A 1 99 ? 20.953 21.531 -0.641 1 95.75 99 ALA A N 1
ATOM 787 C CA . ALA A 1 99 ? 22.188 22.062 -1.231 1 95.75 99 ALA A CA 1
ATOM 788 C C . ALA A 1 99 ? 22.375 21.562 -2.66 1 95.75 99 ALA A C 1
ATOM 790 O O . ALA A 1 99 ? 22.75 22.328 -3.549 1 95.75 99 ALA A O 1
ATOM 791 N N . TRP A 1 100 ? 22.141 20.359 -2.844 1 94.31 100 TRP A N 1
ATOM 792 C CA . TRP A 1 100 ? 22.219 19.766 -4.18 1 94.31 100 TRP A CA 1
ATOM 793 C C . TRP A 1 100 ? 21.203 20.422 -5.113 1 94.31 100 TRP A C 1
ATOM 795 O O . TRP A 1 100 ? 21.516 20.719 -6.27 1 94.31 100 TRP A O 1
ATOM 805 N N . PHE A 1 101 ? 20.016 20.688 -4.668 1 96.94 101 PHE A N 1
ATOM 806 C CA . PHE A 1 101 ? 18.969 21.281 -5.473 1 96.94 101 PHE A CA 1
ATOM 807 C C . PHE A 1 101 ? 19.375 22.656 -5.98 1 96.94 101 PHE A C 1
ATOM 809 O O . PHE A 1 101 ? 19.25 22.969 -7.168 1 96.94 101 PHE A O 1
ATOM 816 N N . TRP A 1 102 ? 19.875 23.484 -5.008 1 96.56 102 TRP A N 1
ATOM 817 C CA . TRP A 1 102 ? 20.25 24.844 -5.395 1 96.56 102 TRP A CA 1
ATOM 818 C C . TRP A 1 102 ? 21.422 24.828 -6.383 1 96.56 102 TRP A C 1
ATOM 820 O O . TRP A 1 102 ? 21.5 25.672 -7.27 1 96.56 102 TRP A O 1
ATOM 830 N N . ALA A 1 103 ? 22.25 23.766 -6.262 1 94.31 103 ALA A N 1
ATOM 831 C CA . ALA A 1 103 ? 23.359 23.641 -7.188 1 94.31 103 ALA A CA 1
ATOM 832 C C . ALA A 1 103 ? 22.875 23.359 -8.602 1 94.31 103 ALA A C 1
ATOM 834 O O . ALA A 1 103 ? 23.391 23.922 -9.57 1 94.31 103 ALA A O 1
ATOM 835 N N . ILE A 1 104 ? 21.891 22.578 -8.727 1 94.81 104 ILE A N 1
ATOM 836 C CA . ILE A 1 104 ? 21.438 22.219 -10.062 1 94.81 104 ILE A CA 1
ATOM 837 C C . ILE A 1 104 ? 20.453 23.281 -10.562 1 94.81 104 ILE A C 1
ATOM 839 O O . ILE A 1 104 ? 20.344 23.516 -11.773 1 94.81 104 ILE A O 1
ATOM 843 N N . PHE A 1 105 ? 19.781 23.938 -9.672 1 94.81 105 PHE A N 1
ATOM 844 C CA . PHE A 1 105 ? 18.766 24.922 -9.992 1 94.81 105 PHE A CA 1
ATOM 845 C C . PHE A 1 105 ? 19.406 26.156 -10.633 1 94.81 105 PHE A C 1
ATOM 847 O O . PHE A 1 105 ? 18.797 26.781 -11.508 1 94.81 105 PHE A O 1
ATOM 854 N N . THR A 1 106 ? 20.594 26.469 -10.258 1 90.69 106 THR A N 1
ATOM 855 C CA . THR A 1 106 ? 21.266 27.688 -10.727 1 90.69 106 THR A CA 1
ATOM 856 C C . THR A 1 106 ? 22.219 27.359 -11.883 1 90.69 106 THR A C 1
ATOM 858 O O . THR A 1 106 ? 22.844 28.266 -12.438 1 90.69 106 THR A O 1
ATOM 861 N N . ARG A 1 107 ? 22.188 26.141 -12.242 1 88.25 107 ARG A N 1
ATOM 862 C CA . ARG A 1 107 ? 23.094 25.719 -13.312 1 88.25 107 ARG A CA 1
ATOM 863 C C . ARG A 1 107 ? 22.562 26.172 -14.672 1 88.25 107 ARG A C 1
ATOM 865 O O . ARG A 1 107 ? 21.406 25.922 -15.016 1 88.25 107 ARG A O 1
ATOM 872 N N . PRO A 1 108 ? 23.438 26.766 -15.445 1 84.88 108 PRO A N 1
ATOM 873 C CA . PRO A 1 108 ? 22.984 27.25 -16.75 1 84.88 108 PRO A CA 1
ATOM 874 C C . PRO A 1 108 ? 22.875 26.141 -17.781 1 84.88 108 PRO A C 1
ATOM 876 O O . PRO A 1 108 ? 22.062 26.234 -18.719 1 84.88 108 PRO A O 1
ATOM 879 N N . VAL A 1 109 ? 23.719 25.062 -17.609 1 85.81 109 VAL A N 1
ATOM 880 C CA . VAL A 1 109 ? 23.734 23.984 -18.578 1 85.81 109 VAL A CA 1
ATOM 881 C C . VAL A 1 109 ? 23.312 22.672 -17.922 1 85.81 109 VAL A C 1
ATOM 883 O O . VAL A 1 109 ? 23.625 22.438 -16.75 1 85.81 109 VAL A O 1
ATOM 886 N N . ARG A 1 110 ? 22.703 21.875 -18.75 1 85.44 110 ARG A N 1
ATOM 887 C CA . ARG A 1 110 ? 22.25 20.594 -18.25 1 85.44 110 ARG A CA 1
ATOM 888 C C . ARG A 1 110 ? 23.422 19.703 -17.859 1 85.44 110 ARG A C 1
ATOM 890 O O . ARG A 1 110 ? 24.422 19.641 -18.578 1 85.44 110 ARG A O 1
ATOM 897 N N . GLY A 1 111 ? 23.281 19.203 -16.719 1 82.62 111 GLY A N 1
ATOM 898 C CA . GLY A 1 111 ? 24.328 18.328 -16.219 1 82.62 111 GLY A CA 1
ATOM 899 C C . GLY A 1 111 ? 23.922 16.859 -16.219 1 82.62 111 GLY A C 1
ATOM 900 O O . GLY A 1 111 ? 22.953 16.484 -16.859 1 82.62 111 GLY A O 1
ATOM 901 N N . ARG A 1 112 ? 24.734 16.062 -15.562 1 81.62 112 ARG A N 1
ATOM 902 C CA . ARG A 1 112 ? 24.516 14.617 -15.477 1 81.62 112 ARG A CA 1
ATOM 903 C C . ARG A 1 112 ? 23.438 14.281 -14.461 1 81.62 112 ARG A C 1
ATOM 905 O O . ARG A 1 112 ? 22.719 13.289 -14.617 1 81.62 112 ARG A O 1
ATOM 912 N N . SER A 1 113 ? 23.391 15.141 -13.492 1 86.38 113 SER A N 1
ATOM 913 C CA . SER A 1 113 ? 22.406 14.93 -12.438 1 86.38 113 SER A CA 1
ATOM 914 C C . SER A 1 113 ? 21.312 15.984 -12.484 1 86.38 113 SER A C 1
ATOM 916 O O . SER A 1 113 ? 21.594 17.172 -12.367 1 86.38 113 SER A O 1
ATOM 918 N N . ASN A 1 114 ? 20.094 15.625 -12.719 1 93 114 ASN A N 1
ATOM 919 C CA . ASN A 1 114 ? 18.953 16.531 -12.812 1 93 114 ASN A CA 1
ATOM 920 C C . ASN A 1 114 ? 17.766 16.031 -11.984 1 93 114 ASN A C 1
ATOM 922 O O . ASN A 1 114 ? 17.734 14.867 -11.57 1 93 114 ASN A O 1
ATOM 926 N N . LEU A 1 115 ? 16.922 16.906 -11.711 1 95.5 115 LEU A N 1
ATOM 927 C CA . LEU A 1 115 ? 15.711 16.547 -10.977 1 95.5 115 LEU A CA 1
ATOM 928 C C . LEU A 1 115 ? 14.633 16.031 -11.922 1 95.5 115 LEU A C 1
ATOM 930 O O . LEU A 1 115 ? 14.453 16.562 -13.016 1 95.5 115 LEU A O 1
ATOM 934 N N . SER A 1 116 ? 13.984 15.016 -11.5 1 95.06 116 SER A N 1
ATOM 935 C CA . SER A 1 116 ? 12.883 14.461 -12.281 1 95.06 116 SER A CA 1
ATOM 936 C C . SER A 1 116 ? 11.734 15.461 -12.406 1 95.06 116 SER A C 1
ATOM 938 O O . SER A 1 116 ? 11.352 16.094 -11.422 1 95.06 116 SER A O 1
ATOM 940 N N . LEU A 1 117 ? 11.195 15.609 -13.641 1 96.75 117 LEU A N 1
ATOM 941 C CA . LEU A 1 117 ? 10.039 16.484 -13.836 1 96.75 117 LEU A CA 1
ATOM 942 C C . LEU A 1 117 ? 8.875 16.047 -12.961 1 96.75 117 LEU A C 1
ATOM 944 O O . LEU A 1 117 ? 8.117 16.875 -12.461 1 96.75 117 LEU A O 1
ATOM 948 N N . PHE A 1 118 ? 8.695 14.734 -12.758 1 96.5 118 PHE A N 1
ATOM 949 C CA . PHE A 1 118 ? 7.656 14.195 -11.891 1 96.5 118 PHE A CA 1
ATOM 950 C C . PHE A 1 118 ? 7.793 14.742 -10.477 1 96.5 118 PHE A C 1
ATOM 952 O O . PHE A 1 118 ? 6.82 15.242 -9.898 1 96.5 118 PHE A O 1
ATOM 959 N N . VAL A 1 119 ? 8.961 14.641 -9.938 1 97.75 119 VAL A N 1
ATOM 960 C CA . VAL A 1 119 ? 9.203 15.109 -8.578 1 97.75 119 VAL A CA 1
ATOM 961 C C . VAL A 1 119 ? 8.961 16.625 -8.5 1 97.75 119 VAL A C 1
ATOM 963 O O . VAL A 1 119 ? 8.375 17.109 -7.531 1 97.75 119 VAL A O 1
ATOM 966 N N . PHE A 1 120 ? 9.422 17.297 -9.5 1 98.25 120 PHE A N 1
ATOM 967 C CA . PHE A 1 120 ? 9.281 18.75 -9.484 1 98.25 120 PHE A CA 1
ATOM 968 C C . PHE A 1 120 ? 7.816 19.156 -9.539 1 98.25 120 PHE A C 1
ATOM 970 O O . PHE A 1 120 ? 7.398 20.109 -8.875 1 98.25 120 PHE A O 1
ATOM 977 N N . GLN A 1 121 ? 7.023 18.5 -10.398 1 98.12 121 GLN A N 1
ATOM 978 C CA . GLN A 1 121 ? 5.586 18.75 -10.43 1 98.12 121 GLN A CA 1
ATOM 979 C C . GLN A 1 121 ? 4.957 18.5 -9.062 1 98.12 121 GLN A C 1
ATOM 981 O O . GLN A 1 121 ? 4.051 19.219 -8.641 1 98.12 121 GLN A O 1
ATOM 986 N N . ALA A 1 122 ? 5.398 17.469 -8.367 1 98.12 122 ALA A N 1
ATOM 987 C CA . ALA A 1 122 ? 4.91 17.172 -7.02 1 98.12 122 ALA A CA 1
ATOM 988 C C . ALA A 1 122 ? 5.293 18.266 -6.039 1 98.12 122 ALA A C 1
ATOM 990 O O . ALA A 1 122 ? 4.531 18.594 -5.125 1 98.12 122 ALA A O 1
ATOM 991 N N . MET A 1 123 ? 6.48 18.844 -6.238 1 98.56 123 MET A N 1
ATOM 992 C CA . MET A 1 123 ? 6.902 19.984 -5.426 1 98.56 123 MET A CA 1
ATOM 993 C C . MET A 1 123 ? 5.977 21.188 -5.637 1 98.56 123 MET A C 1
ATOM 995 O O . MET A 1 123 ? 5.582 21.844 -4.676 1 98.56 123 MET A O 1
ATOM 999 N N . LEU A 1 124 ? 5.668 21.469 -6.918 1 98.5 124 LEU A N 1
ATOM 1000 C CA . LEU A 1 124 ? 4.754 22.562 -7.234 1 98.5 124 LEU A CA 1
ATOM 1001 C C . LEU A 1 124 ? 3.395 22.328 -6.578 1 98.5 124 LEU A C 1
ATOM 1003 O O . LEU A 1 124 ? 2.814 23.266 -6.012 1 98.5 124 LEU A O 1
ATOM 1007 N N . PHE A 1 125 ? 2.924 21.109 -6.578 1 97.75 125 PHE A N 1
ATOM 1008 C CA . PHE A 1 125 ? 1.656 20.719 -5.973 1 97.75 125 PHE A CA 1
ATOM 1009 C C . PHE A 1 125 ? 1.65 21.016 -4.48 1 97.75 125 PHE A C 1
ATOM 1011 O O . PHE A 1 125 ? 0.688 21.594 -3.959 1 97.75 125 PHE A O 1
ATOM 1018 N N . THR A 1 126 ? 2.666 20.703 -3.789 1 97.62 126 THR A N 1
ATOM 1019 C CA . THR A 1 126 ? 2.689 20.844 -2.338 1 97.62 126 THR A CA 1
ATOM 1020 C C . THR A 1 126 ? 2.949 22.281 -1.937 1 97.62 126 THR A C 1
ATOM 1022 O O . THR A 1 126 ? 2.471 22.75 -0.896 1 97.62 126 THR A O 1
ATOM 1025 N N . ALA A 1 127 ? 3.631 23.047 -2.764 1 97.81 127 ALA A N 1
ATOM 1026 C CA . ALA A 1 127 ? 4.031 24.406 -2.418 1 97.81 127 ALA A CA 1
ATOM 1027 C C . ALA A 1 127 ? 2.936 25.406 -2.773 1 97.81 127 ALA A C 1
ATOM 1029 O O . ALA A 1 127 ? 2.869 26.5 -2.195 1 97.81 127 ALA A O 1
ATOM 1030 N N . CYS A 1 128 ? 2.117 25.125 -3.699 1 95.81 128 CYS A N 1
ATOM 1031 C CA . CYS A 1 128 ? 1.229 26.125 -4.289 1 95.81 128 CYS A CA 1
ATOM 1032 C C . CYS A 1 128 ? 0.264 26.688 -3.246 1 95.81 128 CYS A C 1
ATOM 1034 O O . CYS A 1 128 ? -0.189 27.828 -3.359 1 95.81 128 CYS A O 1
ATOM 1036 N N . SER A 1 129 ? -0.014 25.922 -2.193 1 95.31 129 SER A N 1
ATOM 1037 C CA . SER A 1 129 ? -0.938 26.359 -1.154 1 95.31 129 SER A CA 1
ATOM 1038 C C . SER A 1 129 ? -0.383 27.562 -0.398 1 95.31 129 SER A C 1
ATOM 1040 O O . SER A 1 129 ? -1.135 28.312 0.237 1 95.31 129 SER A O 1
ATOM 1042 N N . PHE A 1 130 ? 0.882 27.812 -0.502 1 96.94 130 PHE A N 1
ATOM 1043 C CA . PHE A 1 130 ? 1.514 28.812 0.35 1 96.94 130 PHE A CA 1
ATOM 1044 C C . PHE A 1 130 ? 1.91 30.047 -0.46 1 96.94 130 PHE A C 1
ATOM 1046 O O . PHE A 1 130 ? 2.506 30.984 0.075 1 96.94 130 PHE A O 1
ATOM 1053 N N . LEU A 1 131 ? 1.553 30.031 -1.735 1 96.62 131 LEU A N 1
ATOM 1054 C CA . LEU A 1 131 ? 1.87 31.172 -2.598 1 96.62 131 LEU A CA 1
ATOM 1055 C C . LEU A 1 131 ? 0.819 32.25 -2.465 1 96.62 131 LEU A C 1
ATOM 1057 O O . LEU A 1 131 ? -0.346 31.984 -2.176 1 96.62 131 LEU A O 1
ATOM 1061 N N . PRO A 1 132 ? 1.3 33.531 -2.621 1 94.31 132 PRO A N 1
ATOM 1062 C CA . PRO A 1 132 ? 0.288 34.562 -2.758 1 94.31 132 PRO A CA 1
ATOM 1063 C C . PRO A 1 132 ? -0.639 34.344 -3.951 1 94.31 132 PRO A C 1
ATOM 1065 O O . PRO A 1 132 ? -0.191 33.906 -5.008 1 94.31 132 PRO A O 1
ATOM 1068 N N . PHE A 1 133 ? -1.834 34.688 -3.74 1 93.94 133 PHE A N 1
ATOM 1069 C CA . PHE A 1 133 ? -2.82 34.406 -4.781 1 93.94 133 PHE A CA 1
ATOM 1070 C C . PHE A 1 133 ? -2.51 35.219 -6.039 1 93.94 133 PHE A C 1
ATOM 1072 O O . PHE A 1 133 ? -2.828 34.781 -7.148 1 93.94 133 PHE A O 1
ATOM 1079 N N . SER A 1 134 ? -1.818 36.312 -5.922 1 94.62 134 SER A N 1
ATOM 1080 C CA . SER A 1 134 ? -1.45 37.125 -7.078 1 94.62 134 SER A CA 1
ATOM 1081 C C . SER A 1 134 ? -0.566 36.344 -8.047 1 94.62 134 SER A C 1
ATOM 1083 O O . SER A 1 134 ? -0.74 36.438 -9.258 1 94.62 134 SER A O 1
ATOM 1085 N N . THR A 1 135 ? 0.31 35.562 -7.496 1 95.75 135 THR A N 1
ATOM 1086 C CA . THR A 1 135 ? 1.189 34.75 -8.32 1 95.75 135 THR A CA 1
ATOM 1087 C C . THR A 1 135 ? 0.398 33.656 -9.047 1 95.75 135 THR A C 1
ATOM 1089 O O . THR A 1 135 ? 0.599 33.438 -10.234 1 95.75 135 THR A O 1
ATOM 1092 N N . LEU A 1 136 ? -0.53 33.031 -8.344 1 96.5 136 LEU A N 1
ATOM 1093 C CA . LEU A 1 136 ? -1.339 31.953 -8.938 1 96.5 136 LEU A CA 1
ATOM 1094 C C . LEU A 1 136 ? -2.262 32.531 -10.016 1 96.5 136 LEU A C 1
ATOM 1096 O O . LEU A 1 136 ? -2.455 31.891 -11.062 1 96.5 136 LEU A O 1
ATOM 1100 N N . ARG A 1 137 ? -2.723 33.719 -9.734 1 95.19 137 ARG A N 1
ATOM 1101 C CA . ARG A 1 137 ? -3.578 34.375 -10.719 1 95.19 137 ARG A CA 1
ATOM 1102 C C . ARG A 1 137 ? -2.799 34.719 -11.984 1 95.19 137 ARG A C 1
ATOM 1104 O O . ARG A 1 137 ? -3.326 34.594 -13.094 1 95.19 137 ARG A O 1
ATOM 1111 N N . SER A 1 138 ? -1.599 35.094 -11.773 1 94.25 138 SER A N 1
ATOM 1112 C CA . SER A 1 138 ? -0.754 35.438 -12.914 1 94.25 138 SER A CA 1
ATOM 1113 C C . SER A 1 138 ? -0.474 34.219 -13.773 1 94.25 138 SER A C 1
ATOM 1115 O O . SER A 1 138 ? -0.164 34.344 -14.961 1 94.25 138 SER A O 1
ATOM 1117 N N . LEU A 1 139 ? -0.593 33.062 -13.188 1 95.62 139 LEU A N 1
ATOM 1118 C CA . LEU A 1 139 ? -0.37 31.797 -13.906 1 95.62 139 LEU A CA 1
ATOM 1119 C C . LEU A 1 139 ? -1.669 31.281 -14.523 1 95.62 139 LEU A C 1
ATOM 1121 O O . LEU A 1 139 ? -1.679 30.25 -15.18 1 95.62 139 LEU A O 1
ATOM 1125 N N . GLY A 1 140 ? -2.746 32 -14.25 1 94 140 GLY A N 1
ATOM 1126 C CA . GLY A 1 140 ? -4.016 31.672 -14.883 1 94 140 GLY A CA 1
ATOM 1127 C C . GLY A 1 140 ? -4.922 30.844 -13.992 1 94 140 GLY A C 1
ATOM 1128 O O . GLY A 1 140 ? -5.941 30.328 -14.453 1 94 140 GLY A O 1
ATOM 1129 N N . PHE A 1 141 ? -4.617 30.75 -12.742 1 96 141 PHE A N 1
ATOM 1130 C CA . PHE A 1 141 ? -5.449 29.938 -11.859 1 96 141 PHE A CA 1
ATOM 1131 C C . PHE A 1 141 ? -6.543 30.781 -11.219 1 96 141 PHE A C 1
ATOM 1133 O O . PHE A 1 141 ? -6.324 31.953 -10.906 1 96 141 PHE A O 1
ATOM 1140 N N . ALA A 1 142 ? -7.676 30.078 -10.961 1 94.94 142 ALA A N 1
ATOM 1141 C CA . ALA A 1 142 ? -8.836 30.766 -10.398 1 94.94 142 ALA A CA 1
ATOM 1142 C C . ALA A 1 142 ? -8.789 30.766 -8.875 1 94.94 142 ALA A C 1
ATOM 1144 O O . ALA A 1 142 ? -9.375 31.641 -8.234 1 94.94 142 ALA A O 1
ATOM 1145 N N . SER A 1 143 ? -8.164 29.828 -8.328 1 94.69 143 SER A N 1
ATOM 1146 C CA . SER A 1 143 ? -8.062 29.672 -6.879 1 94.69 143 SER A CA 1
ATOM 1147 C C . SER A 1 143 ? -6.879 28.797 -6.492 1 94.69 143 SER A C 1
ATOM 1149 O O . SER A 1 143 ? -6.258 28.172 -7.355 1 94.69 143 SER A O 1
ATOM 1151 N N . VAL A 1 144 ? -6.633 28.812 -5.254 1 95.69 144 VAL A N 1
ATOM 1152 C CA . VAL A 1 144 ? -5.582 27.938 -4.734 1 95.69 144 VAL A CA 1
ATOM 1153 C C . VAL A 1 144 ? -5.965 26.484 -4.949 1 95.69 144 VAL A C 1
ATOM 1155 O O . VAL A 1 144 ? -5.125 25.656 -5.336 1 95.69 144 VAL A O 1
ATOM 1158 N N . HIS A 1 145 ? -7.211 26.156 -4.785 1 93.62 145 HIS A N 1
ATOM 1159 C CA . HIS A 1 145 ? -7.703 24.797 -4.973 1 93.62 145 HIS A CA 1
ATOM 1160 C C . HIS A 1 145 ? -7.523 24.344 -6.414 1 93.62 145 HIS A C 1
ATOM 1162 O O . HIS A 1 145 ? -7.105 23.203 -6.664 1 93.62 145 HIS A O 1
ATOM 1168 N N . ASN A 1 146 ? -7.832 25.266 -7.266 1 95.06 146 ASN A N 1
ATOM 1169 C CA . ASN A 1 146 ? -7.676 24.953 -8.68 1 95.06 146 ASN A CA 1
ATOM 1170 C C . ASN A 1 146 ? -6.219 24.688 -9.039 1 95.06 146 ASN A C 1
ATOM 1172 O O . ASN A 1 146 ? -5.926 23.766 -9.805 1 95.06 146 ASN A O 1
ATOM 1176 N N . ALA A 1 147 ? -5.352 25.547 -8.547 1 96.75 147 ALA A N 1
ATOM 1177 C CA . ALA A 1 147 ? -3.924 25.359 -8.781 1 96.75 147 ALA A CA 1
ATOM 1178 C C . ALA A 1 147 ? -3.451 24.016 -8.227 1 96.75 147 ALA A C 1
ATOM 1180 O O . ALA A 1 147 ? -2.736 23.281 -8.898 1 96.75 147 ALA A O 1
ATOM 1181 N N . ARG A 1 148 ? -3.873 23.719 -6.992 1 95.69 148 ARG A N 1
ATOM 1182 C CA . ARG A 1 148 ? -3.479 22.484 -6.328 1 95.69 148 ARG A CA 1
ATOM 1183 C C . ARG A 1 148 ? -3.979 21.266 -7.102 1 95.69 148 ARG A C 1
ATOM 1185 O O . ARG A 1 148 ? -3.232 20.312 -7.309 1 95.69 148 ARG A O 1
ATOM 1192 N N . ASP A 1 149 ? -5.191 21.281 -7.574 1 93.38 149 ASP A N 1
ATOM 1193 C CA . ASP A 1 149 ? -5.77 20.188 -8.336 1 93.38 149 ASP A CA 1
ATOM 1194 C C . ASP A 1 149 ? -5.023 19.969 -9.648 1 93.38 149 ASP A C 1
ATOM 1196 O O . ASP A 1 149 ? -4.805 18.828 -10.07 1 93.38 149 ASP A O 1
ATOM 1200 N N . THR A 1 150 ? -4.691 21.062 -10.242 1 95.88 150 THR A N 1
ATOM 1201 C CA . THR A 1 150 ? -4.012 20.984 -11.531 1 95.88 150 THR A CA 1
ATOM 1202 C C . THR A 1 150 ? -2.627 20.359 -11.383 1 95.88 150 THR A C 1
ATOM 1204 O O . THR A 1 150 ? -2.27 19.453 -12.125 1 95.88 150 THR A O 1
ATOM 1207 N N . TYR A 1 151 ? -1.837 20.859 -10.477 1 97.38 151 TYR A N 1
ATOM 1208 C CA . TYR A 1 151 ? -0.487 20.344 -10.297 1 97.38 151 TYR A CA 1
ATOM 1209 C C . TYR A 1 151 ? -0.522 18.906 -9.789 1 97.38 151 TYR A C 1
ATOM 1211 O O . TYR A 1 151 ? 0.347 18.094 -10.125 1 97.38 151 TYR A O 1
ATOM 1219 N N . TYR A 1 152 ? -1.52 18.625 -8.93 1 95.62 152 TYR A N 1
ATOM 1220 C CA . TYR A 1 152 ? -1.687 17.234 -8.492 1 95.62 152 TYR A CA 1
ATOM 1221 C C . TYR A 1 152 ? -1.953 16.312 -9.672 1 95.62 152 TYR A C 1
ATOM 1223 O O . TYR A 1 152 ? -1.327 15.266 -9.805 1 95.62 152 TYR A O 1
ATOM 1231 N N . ARG A 1 153 ? -2.836 16.688 -10.508 1 94.56 153 ARG A N 1
ATOM 1232 C CA . ARG A 1 153 ? -3.203 15.883 -11.664 1 94.56 153 ARG A CA 1
ATOM 1233 C C . ARG A 1 153 ? -2.014 15.703 -12.602 1 94.56 153 ARG A C 1
ATOM 1235 O O . ARG A 1 153 ? -1.771 14.602 -13.094 1 94.56 153 ARG A O 1
ATOM 1242 N N . ARG A 1 154 ? -1.324 16.781 -12.828 1 96.69 154 ARG A N 1
ATOM 1243 C CA . ARG A 1 154 ? -0.159 16.703 -13.703 1 96.69 154 ARG A CA 1
ATOM 1244 C C . ARG A 1 154 ? 0.873 15.719 -13.156 1 96.69 154 ARG A C 1
ATOM 1246 O O . ARG A 1 154 ? 1.411 14.898 -13.898 1 96.69 154 ARG A O 1
ATOM 1253 N N . SER A 1 155 ? 1.137 15.836 -11.859 1 96.25 155 SER A N 1
ATOM 1254 C CA . SER A 1 155 ? 2.098 14.945 -11.219 1 96.25 155 SER A CA 1
ATOM 1255 C C . SER A 1 155 ? 1.611 13.5 -11.242 1 96.25 155 SER A C 1
ATOM 1257 O O . SER A 1 155 ? 2.385 12.586 -11.531 1 96.25 155 SER A O 1
ATOM 1259 N N . LYS A 1 156 ? 0.396 13.289 -10.953 1 94.31 156 LYS A N 1
ATOM 1260 C CA . LYS A 1 156 ? -0.194 11.953 -10.953 1 94.31 156 LYS A CA 1
ATOM 1261 C C . LYS A 1 156 ? -0.093 11.305 -12.336 1 94.31 156 LYS A C 1
ATOM 1263 O O . LYS A 1 156 ? 0.253 10.125 -12.445 1 94.31 156 LYS A O 1
ATOM 1268 N N . LEU A 1 157 ? -0.397 12.047 -13.359 1 94.88 157 LEU A N 1
ATOM 1269 C CA . LEU A 1 157 ? -0.354 11.523 -14.719 1 94.88 157 LEU A CA 1
ATOM 1270 C C . LEU A 1 157 ? 1.07 11.148 -15.109 1 94.88 157 LEU A C 1
ATOM 1272 O O . LEU A 1 157 ? 1.29 10.133 -15.781 1 94.88 157 LEU A O 1
ATOM 1276 N N . LEU A 1 158 ? 1.989 11.953 -14.727 1 94.88 158 LEU A N 1
ATOM 1277 C CA . LEU A 1 158 ? 3.385 11.633 -14.992 1 94.88 158 LEU A CA 1
ATOM 1278 C C . LEU A 1 158 ? 3.789 10.336 -14.305 1 94.88 158 LEU A C 1
ATOM 1280 O O . LEU A 1 158 ? 4.473 9.5 -14.898 1 94.88 158 LEU A O 1
ATOM 1284 N N . PHE A 1 159 ? 3.354 10.109 -13.109 1 92.75 159 PHE A N 1
ATOM 1285 C CA . PHE A 1 159 ? 3.65 8.891 -12.367 1 92.75 159 PHE A CA 1
ATOM 1286 C C . PHE A 1 159 ? 3.027 7.676 -13.055 1 92.75 159 PHE A C 1
ATOM 1288 O O . PHE A 1 159 ? 3.668 6.629 -13.18 1 92.75 159 PHE A O 1
ATOM 1295 N N . ASP A 1 160 ? 1.837 7.863 -13.477 1 89.62 160 ASP A N 1
ATOM 1296 C CA . ASP A 1 160 ? 1.058 6.738 -13.984 1 89.62 160 ASP A CA 1
ATOM 1297 C C . ASP A 1 160 ? 1.537 6.316 -15.367 1 89.62 160 ASP A C 1
ATOM 1299 O O . ASP A 1 160 ? 1.492 5.133 -15.711 1 89.62 160 ASP A O 1
ATOM 1303 N N . LEU A 1 161 ? 1.962 7.25 -16.141 1 90.12 161 LEU A N 1
ATOM 1304 C CA . LEU A 1 161 ? 2.191 6.926 -17.547 1 90.12 161 LEU A CA 1
ATOM 1305 C C . LEU A 1 161 ? 3.686 6.863 -17.844 1 90.12 161 LEU A C 1
ATOM 1307 O O . LEU A 1 161 ? 4.113 6.102 -18.719 1 90.12 161 LEU A O 1
ATOM 1311 N N . CYS A 1 162 ? 4.465 7.59 -17.141 1 80.06 162 CYS A N 1
ATOM 1312 C CA . CYS A 1 162 ? 5.879 7.66 -17.5 1 80.06 162 CYS A CA 1
ATOM 1313 C C . CYS A 1 162 ? 6.668 6.543 -16.812 1 80.06 162 CYS A C 1
ATOM 1315 O O . CYS A 1 162 ? 6.301 6.086 -15.734 1 80.06 162 CYS A O 1
ATOM 1317 N N . SER A 1 163 ? 7.668 6.113 -17.562 1 68.38 163 SER A N 1
ATOM 1318 C CA . SER A 1 163 ? 8.531 5.051 -17.062 1 68.38 163 SER A CA 1
ATOM 1319 C C . SER A 1 163 ? 9.711 5.621 -16.281 1 68.38 163 SER A C 1
ATOM 1321 O O . SER A 1 163 ? 10.789 5.844 -16.844 1 68.38 163 SER A O 1
ATOM 1323 N N . GLU A 1 164 ? 9.5 6.148 -15.188 1 66.44 164 GLU A N 1
ATOM 1324 C CA . GLU A 1 164 ? 10.617 6.621 -14.375 1 66.44 164 GLU A CA 1
ATOM 1325 C C . GLU A 1 164 ? 11.469 5.457 -13.875 1 66.44 164 GLU A C 1
ATOM 1327 O O . GLU A 1 164 ? 10.992 4.605 -13.125 1 66.44 164 GLU A O 1
ATOM 1332 N N . ARG A 1 165 ? 12.672 5.516 -14.273 1 74.56 165 ARG A N 1
ATOM 1333 C CA . ARG A 1 165 ? 13.562 4.41 -13.938 1 74.56 165 ARG A CA 1
ATOM 1334 C C . ARG A 1 165 ? 14.164 4.594 -12.555 1 74.56 165 ARG A C 1
ATOM 1336 O O . ARG A 1 165 ? 14.562 3.619 -11.914 1 74.56 165 ARG A O 1
ATOM 1343 N N . ASN A 1 166 ? 14.188 5.863 -12.195 1 88.69 166 ASN A N 1
ATOM 1344 C CA . ASN A 1 166 ? 14.766 6.113 -10.875 1 88.69 166 ASN A CA 1
ATOM 1345 C C . ASN A 1 166 ? 13.742 5.895 -9.766 1 88.69 166 ASN A C 1
ATOM 1347 O O . ASN A 1 166 ? 12.852 6.723 -9.562 1 88.69 166 ASN A O 1
ATOM 1351 N N . LEU A 1 167 ? 13.953 4.863 -9.008 1 91 167 LEU A N 1
ATOM 1352 C CA . LEU A 1 167 ? 13.016 4.469 -7.961 1 91 167 LEU A CA 1
ATOM 1353 C C . LEU A 1 167 ? 13 5.492 -6.832 1 91 167 LEU A C 1
ATOM 1355 O O . LEU A 1 167 ? 11.961 5.707 -6.207 1 91 167 LEU A O 1
ATOM 1359 N N . VAL A 1 168 ? 14.133 6.105 -6.535 1 94.25 168 VAL A N 1
ATOM 1360 C CA . VAL A 1 168 ? 14.203 7.105 -5.48 1 94.25 168 VAL A CA 1
ATOM 1361 C C . VAL A 1 168 ? 13.32 8.297 -5.836 1 94.25 168 VAL A C 1
ATOM 1363 O O . VAL A 1 168 ? 12.523 8.758 -5.016 1 94.25 168 VAL A O 1
ATOM 1366 N N . SER A 1 169 ? 13.422 8.773 -7.098 1 94.88 169 SER A N 1
ATOM 1367 C CA . SER A 1 169 ? 12.609 9.891 -7.562 1 94.88 169 SER A CA 1
ATOM 1368 C C . SER A 1 169 ? 11.125 9.539 -7.527 1 94.88 169 SER A C 1
ATOM 1370 O O . SER A 1 169 ? 10.297 10.375 -7.145 1 94.88 169 SER A O 1
ATOM 1372 N N . SER A 1 170 ? 10.828 8.305 -7.902 1 94.5 170 SER A N 1
ATOM 1373 C CA . SER A 1 170 ? 9.438 7.859 -7.867 1 94.5 170 SER A CA 1
ATOM 1374 C C . SER A 1 170 ? 8.891 7.848 -6.441 1 94.5 170 SER A C 1
ATOM 1376 O O . SER A 1 170 ? 7.754 8.25 -6.203 1 94.5 170 SER A O 1
ATOM 1378 N N . ALA A 1 171 ? 9.711 7.387 -5.547 1 96.19 171 ALA A N 1
ATOM 1379 C CA . ALA A 1 171 ? 9.305 7.348 -4.145 1 96.19 171 ALA A CA 1
ATOM 1380 C C . ALA A 1 171 ? 9.125 8.758 -3.584 1 96.19 171 ALA A C 1
ATOM 1382 O O . ALA A 1 171 ? 8.164 9.031 -2.861 1 96.19 171 ALA A O 1
ATOM 1383 N N . GLN A 1 172 ? 10.023 9.641 -3.9 1 97.44 172 GLN A N 1
ATOM 1384 C CA . GLN A 1 172 ? 9.961 11.023 -3.439 1 97.44 172 GLN A CA 1
ATOM 1385 C C . GLN A 1 172 ? 8.688 11.711 -3.924 1 97.44 172 GLN A C 1
ATOM 1387 O O . GLN A 1 172 ? 7.988 12.352 -3.139 1 97.44 172 GLN A O 1
ATOM 1392 N N . GLY A 1 173 ? 8.477 11.609 -5.223 1 97.06 173 GLY A N 1
ATOM 1393 C CA . GLY A 1 173 ? 7.266 12.211 -5.766 1 97.06 173 GLY A CA 1
ATOM 1394 C C . GLY A 1 173 ? 5.992 11.648 -5.164 1 97.06 173 GLY A C 1
ATOM 1395 O O . GLY A 1 173 ? 5.066 12.391 -4.844 1 97.06 173 GLY A O 1
ATOM 1396 N N . ALA A 1 174 ? 5.949 10.312 -4.992 1 96.19 174 ALA A N 1
ATOM 1397 C CA . ALA A 1 174 ? 4.781 9.656 -4.402 1 96.19 174 ALA A CA 1
ATOM 1398 C C . ALA A 1 174 ? 4.547 10.133 -2.971 1 96.19 174 ALA A C 1
ATOM 1400 O O . ALA A 1 174 ? 3.404 10.297 -2.543 1 96.19 174 ALA A O 1
ATOM 1401 N N . LEU A 1 175 ? 5.578 10.344 -2.238 1 97.81 175 LEU A N 1
ATOM 1402 C CA . LEU A 1 175 ? 5.465 10.828 -0.866 1 97.81 175 LEU A CA 1
ATOM 1403 C C . LEU A 1 175 ? 4.867 12.227 -0.831 1 97.81 175 LEU A C 1
ATOM 1405 O O . LEU A 1 175 ? 4.047 12.531 0.039 1 97.81 175 LEU A O 1
ATOM 1409 N N . LEU A 1 176 ? 5.297 13.031 -1.751 1 98.06 176 LEU A N 1
ATOM 1410 C CA . LEU A 1 176 ? 4.75 14.383 -1.821 1 98.06 176 LEU A CA 1
ATOM 1411 C C . LEU A 1 176 ? 3.275 14.352 -2.209 1 98.06 176 LEU A C 1
ATOM 1413 O O . LEU A 1 176 ? 2.477 15.133 -1.695 1 98.06 176 LEU A O 1
ATOM 1417 N N . LEU A 1 177 ? 2.939 13.43 -3.068 1 96.62 177 LEU A N 1
ATOM 1418 C CA . LEU A 1 177 ? 1.549 13.328 -3.496 1 96.62 177 LEU A CA 1
ATOM 1419 C C . LEU A 1 177 ? 0.663 12.844 -2.352 1 96.62 177 LEU A C 1
ATOM 1421 O O . LEU A 1 177 ? -0.557 13.023 -2.387 1 96.62 177 LEU A O 1
ATOM 1425 N N . SER A 1 178 ? 1.219 12.242 -1.306 1 96 178 SER A N 1
ATOM 1426 C CA . SER A 1 178 ? 0.449 11.789 -0.151 1 96 178 SER A CA 1
ATOM 1427 C C . SER A 1 178 ? -0.107 12.969 0.638 1 96 178 SER A C 1
ATOM 1429 O O . SER A 1 178 ? -0.957 12.789 1.514 1 96 178 SER A O 1
ATOM 1431 N N . TYR A 1 179 ? 0.282 14.227 0.292 1 95.31 179 TYR A N 1
ATOM 1432 C CA . TYR A 1 179 ? -0.263 15.422 0.921 1 95.31 179 TYR A CA 1
ATOM 1433 C C . TYR A 1 179 ? -1.649 15.742 0.376 1 95.31 179 TYR A C 1
ATOM 1435 O O . TYR A 1 179 ? -2.34 16.625 0.895 1 95.31 179 TYR A O 1
ATOM 1443 N N . ASN A 1 180 ? -1.973 15 -0.7 1 92.31 180 ASN A N 1
ATOM 1444 C CA . ASN A 1 180 ? -3.326 15.195 -1.208 1 92.31 180 ASN A CA 1
ATOM 1445 C C . ASN A 1 180 ? -4.367 14.57 -0.279 1 92.31 180 ASN A C 1
ATOM 1447 O O . ASN A 1 180 ? -4.543 13.352 -0.263 1 92.31 180 ASN A O 1
ATOM 1451 N N . GLY A 1 181 ? -5.098 15.383 0.426 1 85.5 181 GLY A N 1
ATOM 1452 C CA . GLY A 1 181 ? -6.012 14.883 1.442 1 85.5 181 GLY A CA 1
ATOM 1453 C C . GLY A 1 181 ? -7.469 14.984 1.031 1 85.5 181 GLY A C 1
ATOM 1454 O O . GLY A 1 181 ? -8.359 15.039 1.885 1 85.5 181 GLY A O 1
ATOM 1455 N N . THR A 1 182 ? -7.684 15.016 -0.263 1 79.19 182 THR A N 1
ATOM 1456 C CA . THR A 1 182 ? -9.078 15.055 -0.699 1 79.19 182 THR A CA 1
ATOM 1457 C C . THR A 1 182 ? -9.711 13.672 -0.598 1 79.19 182 THR A C 1
ATOM 1459 O O . THR A 1 182 ? -9.062 12.664 -0.883 1 79.19 182 THR A O 1
ATOM 1462 N N . MET A 1 183 ? -10.953 13.688 -0.131 1 70.12 183 MET A N 1
ATOM 1463 C CA . MET A 1 183 ? -11.641 12.422 0.06 1 70.12 183 MET A CA 1
ATOM 1464 C C . MET A 1 183 ? -12.68 12.195 -1.036 1 70.12 183 MET A C 1
ATOM 1466 O O . MET A 1 183 ? -13.406 11.203 -1.011 1 70.12 183 MET A O 1
ATOM 1470 N N . LYS A 1 184 ? -12.648 13.094 -1.987 1 67.38 184 LYS A N 1
ATOM 1471 C CA . LYS A 1 184 ? -13.578 12.953 -3.1 1 67.38 184 LYS A CA 1
ATOM 1472 C C . LYS A 1 184 ? -13.188 11.781 -4.004 1 67.38 184 LYS A C 1
ATOM 1474 O O . LYS A 1 184 ? -14.055 11.039 -4.469 1 67.38 184 LYS A O 1
ATOM 1479 N N . ASP A 1 185 ? -11.961 11.648 -4.215 1 62.47 185 ASP A N 1
ATOM 1480 C CA . ASP A 1 185 ? -11.469 10.531 -5.016 1 62.47 185 ASP A CA 1
ATOM 1481 C C . ASP A 1 185 ? -10.977 9.391 -4.133 1 62.47 185 ASP A C 1
ATOM 1483 O O . ASP A 1 185 ? -9.867 9.453 -3.588 1 62.47 185 ASP A O 1
ATOM 1487 N N . GLN A 1 186 ? -11.812 8.453 -4.008 1 62.06 186 GLN A N 1
ATOM 1488 C CA . GLN A 1 186 ? -11.516 7.395 -3.045 1 62.06 186 GLN A CA 1
ATOM 1489 C C . GLN A 1 186 ? -10.438 6.453 -3.574 1 62.06 186 GLN A C 1
ATOM 1491 O O . GLN A 1 186 ? -9.82 5.719 -2.805 1 62.06 186 GLN A O 1
ATOM 1496 N N . LYS A 1 187 ? -10.148 6.547 -4.777 1 59.41 187 LYS A N 1
ATOM 1497 C CA . LYS A 1 187 ? -9.195 5.598 -5.344 1 59.41 187 LYS A CA 1
ATOM 1498 C C . LYS A 1 187 ? -7.758 6.066 -5.125 1 59.41 187 LYS A C 1
ATOM 1500 O O . LYS A 1 187 ? -6.816 5.289 -5.289 1 59.41 187 LYS A O 1
ATOM 1505 N N . ARG A 1 188 ? -7.695 7.25 -4.828 1 63.03 188 ARG A N 1
ATOM 1506 C CA . ARG A 1 188 ? -6.328 7.73 -4.645 1 63.03 188 ARG A CA 1
ATOM 1507 C C . ARG A 1 188 ? -6.199 8.516 -3.344 1 63.03 188 ARG A C 1
ATOM 1509 O O . ARG A 1 188 ? -5.922 9.719 -3.365 1 63.03 188 ARG A O 1
ATOM 1516 N N . THR A 1 189 ? -6.219 7.699 -2.428 1 77.88 189 THR A N 1
ATOM 1517 C CA . THR A 1 189 ? -6.125 8.281 -1.091 1 77.88 189 THR A CA 1
ATOM 1518 C C . THR A 1 189 ? -4.672 8.539 -0.71 1 77.88 189 THR A C 1
ATOM 1520 O O . THR A 1 189 ? -3.756 8.031 -1.363 1 77.88 189 THR A O 1
ATOM 1523 N N . ASN A 1 190 ? -4.48 9.43 0.146 1 90.44 190 ASN A N 1
ATOM 1524 C CA . ASN A 1 190 ? -3.162 9.75 0.681 1 90.44 190 ASN A CA 1
ATOM 1525 C C . ASN A 1 190 ? -2.449 8.5 1.193 1 90.44 190 ASN A C 1
ATOM 1527 O O . ASN A 1 190 ? -1.237 8.352 1.02 1 90.44 190 ASN A O 1
ATOM 1531 N N . SER A 1 191 ? -3.209 7.531 1.684 1 91.19 191 SER A N 1
ATOM 1532 C CA . SER A 1 191 ? -2.619 6.312 2.223 1 91.19 191 SER A CA 1
ATOM 1533 C C . SER A 1 191 ? -2.08 5.418 1.11 1 91.19 191 SER A C 1
ATOM 1535 O O . SER A 1 191 ? -1.08 4.723 1.294 1 91.19 191 SER A O 1
ATOM 1537 N N . ILE A 1 192 ? -2.727 5.402 -0.044 1 91.44 192 ILE A N 1
ATOM 1538 C CA . ILE A 1 192 ? -2.258 4.617 -1.181 1 91.44 192 ILE A CA 1
ATOM 1539 C C . ILE A 1 192 ? -0.945 5.195 -1.701 1 91.44 192 ILE A C 1
ATOM 1541 O O . ILE A 1 192 ? -0.009 4.453 -2.008 1 91.44 192 ILE A O 1
ATOM 1545 N N . TRP A 1 193 ? -0.885 6.5 -1.78 1 94.5 193 TRP A N 1
ATOM 1546 C CA . TRP A 1 193 ? 0.362 7.141 -2.186 1 94.5 193 TRP A CA 1
ATOM 1547 C C . TRP A 1 193 ? 1.482 6.824 -1.2 1 94.5 193 TRP A C 1
ATOM 1549 O O . TRP A 1 193 ? 2.617 6.562 -1.604 1 94.5 193 TRP A O 1
ATOM 1559 N N . LEU A 1 194 ? 1.152 6.902 0.055 1 95.94 194 LEU A N 1
ATOM 1560 C CA . LEU A 1 194 ? 2.145 6.605 1.082 1 95.94 194 LEU A CA 1
ATOM 1561 C C . LEU A 1 194 ? 2.658 5.176 0.944 1 95.94 194 LEU A C 1
ATOM 1563 O O . LEU A 1 194 ? 3.869 4.941 0.966 1 95.94 194 LEU A O 1
ATOM 1567 N N . SER A 1 195 ? 1.765 4.234 0.833 1 93.06 195 SER A N 1
ATOM 1568 C CA . SER A 1 195 ? 2.158 2.836 0.679 1 93.06 195 SER A CA 1
ATOM 1569 C C . SER A 1 195 ? 3 2.635 -0.576 1 93.06 195 SER A C 1
ATOM 1571 O O . SER A 1 195 ? 3.969 1.873 -0.564 1 93.06 195 SER A O 1
ATOM 1573 N N . THR A 1 196 ? 2.58 3.279 -1.656 1 93.25 196 THR A N 1
ATOM 1574 C CA . THR A 1 196 ? 3.338 3.225 -2.902 1 93.25 196 THR A CA 1
ATOM 1575 C C . THR A 1 196 ? 4.75 3.77 -2.701 1 93.25 196 THR A C 1
ATOM 1577 O O . THR A 1 196 ? 5.723 3.164 -3.15 1 93.25 196 THR A O 1
ATOM 1580 N N . ALA A 1 197 ? 4.844 4.895 -2.027 1 96.25 197 ALA A N 1
ATOM 1581 C CA . ALA A 1 197 ? 6.148 5.5 -1.769 1 96.25 197 ALA A CA 1
ATOM 1582 C C . ALA A 1 197 ? 7.039 4.562 -0.961 1 96.25 197 ALA A C 1
ATOM 1584 O O . ALA A 1 197 ? 8.227 4.426 -1.252 1 96.25 197 ALA A O 1
ATOM 1585 N N . ILE A 1 198 ? 6.5 3.93 0.024 1 94.56 198 ILE A N 1
ATOM 1586 C CA . ILE A 1 198 ? 7.258 3.035 0.891 1 94.56 198 ILE A CA 1
ATOM 1587 C C . ILE A 1 198 ? 7.746 1.83 0.088 1 94.56 198 ILE A C 1
ATOM 1589 O O . ILE A 1 198 ? 8.906 1.431 0.2 1 94.56 198 ILE A O 1
ATOM 1593 N N . HIS A 1 199 ? 6.867 1.289 -0.752 1 90.75 199 HIS A N 1
ATOM 1594 C CA . HIS A 1 199 ? 7.254 0.153 -1.583 1 90.75 199 HIS A CA 1
ATOM 1595 C C . HIS A 1 199 ? 8.391 0.523 -2.529 1 90.75 199 HIS A C 1
ATOM 1597 O O . HIS A 1 199 ? 9.336 -0.247 -2.699 1 90.75 199 HIS A O 1
ATOM 1603 N N . LEU A 1 200 ? 8.258 1.64 -3.15 1 93 200 LEU A N 1
ATOM 1604 C CA . LEU A 1 200 ? 9.289 2.09 -4.086 1 93 200 LEU A CA 1
ATOM 1605 C C . LEU A 1 200 ? 10.594 2.383 -3.361 1 93 200 LEU A C 1
ATOM 1607 O O . LEU A 1 200 ? 11.68 2.111 -3.887 1 93 200 LEU A O 1
ATOM 1611 N N . ALA A 1 201 ? 10.484 2.959 -2.168 1 94.06 201 ALA A N 1
ATOM 1612 C CA . ALA A 1 201 ? 11.68 3.205 -1.363 1 94.06 201 ALA A CA 1
ATOM 1613 C C . ALA A 1 201 ? 12.375 1.896 -1.002 1 94.06 201 ALA A C 1
ATOM 1615 O O . ALA A 1 201 ? 13.609 1.806 -1.051 1 94.06 201 ALA A O 1
ATOM 1616 N N . GLN A 1 202 ? 11.625 0.902 -0.671 1 88.81 202 GLN A N 1
ATOM 1617 C CA . GLN A 1 202 ? 12.188 -0.407 -0.359 1 88.81 202 GLN A CA 1
ATOM 1618 C C . GLN A 1 202 ? 12.836 -1.034 -1.589 1 88.81 202 GLN A C 1
ATOM 1620 O O . GLN A 1 202 ? 13.906 -1.646 -1.491 1 88.81 202 GLN A O 1
ATOM 1625 N N . ALA A 1 203 ? 12.125 -0.896 -2.695 1 86.38 203 ALA A N 1
ATOM 1626 C CA . ALA A 1 203 ? 12.672 -1.419 -3.943 1 86.38 203 ALA A CA 1
ATOM 1627 C C . ALA A 1 203 ? 14 -0.746 -4.277 1 86.38 203 ALA A C 1
ATOM 1629 O O . ALA A 1 203 ? 14.891 -1.367 -4.871 1 86.38 203 ALA A O 1
ATOM 1630 N N . ALA A 1 204 ? 14.172 0.512 -3.838 1 88.62 204 ALA A N 1
ATOM 1631 C CA . ALA A 1 204 ? 15.414 1.249 -4.055 1 88.62 204 ALA A CA 1
ATOM 1632 C C . ALA A 1 204 ? 16.469 0.86 -3.027 1 88.62 204 ALA A C 1
ATOM 1634 O O . ALA A 1 204 ? 17.641 1.256 -3.143 1 88.62 204 ALA A O 1
ATOM 1635 N N . GLY A 1 205 ? 16.109 0.106 -2.012 1 85.5 205 GLY A N 1
ATOM 1636 C CA . GLY A 1 205 ? 17.016 -0.315 -0.961 1 85.5 205 GLY A CA 1
ATOM 1637 C C . GLY A 1 205 ? 17.125 0.686 0.174 1 85.5 205 GLY A C 1
ATOM 1638 O O . GLY A 1 205 ? 18.109 0.687 0.917 1 85.5 205 GLY A O 1
ATOM 1639 N N . ALA A 1 206 ? 16.125 1.539 0.284 1 91.12 206 ALA A N 1
ATOM 1640 C CA . ALA A 1 206 ? 16.203 2.592 1.294 1 91.12 206 ALA A CA 1
ATOM 1641 C C . ALA A 1 206 ? 16.109 2.006 2.701 1 91.12 206 ALA A C 1
ATOM 1643 O O . ALA A 1 206 ? 16.688 2.553 3.643 1 91.12 206 ALA A O 1
ATOM 1644 N N . ASP A 1 207 ? 15.422 0.979 2.881 1 88.06 207 ASP A N 1
ATOM 1645 C CA . ASP A 1 207 ? 15.273 0.357 4.195 1 88.06 207 ASP A CA 1
ATOM 1646 C C . ASP A 1 207 ? 16.562 -0.339 4.617 1 88.06 207 ASP A C 1
ATOM 1648 O O . ASP A 1 207 ? 16.734 -0.689 5.789 1 88.06 207 ASP A O 1
ATOM 1652 N N . GLN A 1 208 ? 17.469 -0.493 3.717 1 82.44 208 GLN A N 1
ATOM 1653 C CA . GLN A 1 208 ? 18.734 -1.17 3.984 1 82.44 208 GLN A CA 1
ATOM 1654 C C . GLN A 1 208 ? 19.922 -0.233 3.756 1 82.44 208 GLN A C 1
ATOM 1656 O O . GLN A 1 208 ? 21.016 -0.681 3.406 1 82.44 208 GLN A O 1
ATOM 1661 N N . PHE A 1 209 ? 19.656 1.003 3.902 1 84.19 209 PHE A N 1
ATOM 1662 C CA . PHE A 1 209 ? 20.688 1.988 3.604 1 84.19 209 PHE A CA 1
ATOM 1663 C C . PHE A 1 209 ? 21.922 1.747 4.457 1 84.19 209 PHE A C 1
ATOM 1665 O O . PHE A 1 209 ? 23.031 2.107 4.062 1 84.19 209 PHE A O 1
ATOM 1672 N N . HIS A 1 210 ? 21.844 1.124 5.539 1 76.75 210 HIS A N 1
ATOM 1673 C CA . HIS A 1 210 ? 22.938 0.958 6.484 1 76.75 210 HIS A CA 1
ATOM 1674 C C . HIS A 1 210 ? 23.719 -0.322 6.199 1 76.75 210 HIS A C 1
ATOM 1676 O O . HIS A 1 210 ? 24.766 -0.563 6.805 1 76.75 210 HIS A O 1
ATOM 1682 N N . THR A 1 211 ? 23.234 -1.186 5.348 1 69.44 211 THR A N 1
ATOM 1683 C CA . THR A 1 211 ? 23.844 -2.488 5.137 1 69.44 211 THR A CA 1
ATOM 1684 C C . THR A 1 211 ? 24.766 -2.459 3.918 1 69.44 211 THR A C 1
ATOM 1686 O O . THR A 1 211 ? 25.625 -3.328 3.762 1 69.44 211 THR A O 1
ATOM 1689 N N . SER A 1 212 ? 24.609 -1.421 3.156 1 60.09 212 SER A N 1
ATOM 1690 C CA . SER A 1 212 ? 25.359 -1.481 1.906 1 60.09 212 SER A CA 1
ATOM 1691 C C . SER A 1 212 ? 26.859 -1.358 2.158 1 60.09 212 SER A C 1
ATOM 1693 O O . SER A 1 212 ? 27.297 -0.512 2.941 1 60.09 212 SER A O 1
ATOM 1695 N N . LEU A 1 213 ? 27.641 -2.35 1.86 1 55.22 213 LEU A N 1
ATOM 1696 C CA . LEU A 1 213 ? 29.062 -2.475 2.121 1 55.22 213 LEU A CA 1
ATOM 1697 C C . LEU A 1 213 ? 29.844 -1.374 1.412 1 55.22 213 LEU A C 1
ATOM 1699 O O . LEU A 1 213 ? 30.859 -0.899 1.925 1 55.22 213 LEU A O 1
ATOM 1703 N N . ASN A 1 214 ? 29.453 -0.957 0.265 1 55.06 214 ASN A N 1
ATOM 1704 C CA . ASN A 1 214 ? 30.281 0.042 -0.408 1 55.06 214 ASN A CA 1
ATOM 1705 C C . ASN A 1 214 ? 29.422 1.112 -1.08 1 55.06 214 ASN A C 1
ATOM 1707 O O . ASN A 1 214 ? 29.531 1.336 -2.287 1 55.06 214 ASN A O 1
ATOM 1711 N N . PRO A 1 215 ? 28.469 1.595 -0.36 1 64.81 215 PRO A N 1
ATOM 1712 C CA . PRO A 1 215 ? 27.734 2.646 -1.061 1 64.81 215 PRO A CA 1
ATOM 1713 C C . PRO A 1 215 ? 28.406 4.012 -0.954 1 64.81 215 PRO A C 1
ATOM 1715 O O . PRO A 1 215 ? 29.203 4.242 -0.041 1 64.81 215 PRO A O 1
ATOM 1718 N N . SER A 1 216 ? 28.484 4.781 -2.061 1 77.62 216 SER A N 1
ATOM 1719 C CA . SER A 1 216 ? 28.875 6.172 -1.879 1 77.62 216 SER A CA 1
ATOM 1720 C C . SER A 1 216 ? 28.109 6.828 -0.742 1 77.62 216 SER A C 1
ATOM 1722 O O . SER A 1 216 ? 26.938 6.496 -0.508 1 77.62 216 SER A O 1
ATOM 1724 N N . LEU A 1 217 ? 28.797 7.551 -0.014 1 78.31 217 LEU A N 1
ATOM 1725 C CA . LEU A 1 217 ? 28.203 8.258 1.106 1 78.31 217 LEU A CA 1
ATOM 1726 C C . LEU A 1 217 ? 26.984 9.062 0.65 1 78.31 217 LEU A C 1
ATOM 1728 O O . LEU A 1 217 ? 25.984 9.164 1.377 1 78.31 217 LEU A O 1
ATOM 1732 N N . THR A 1 218 ? 27.062 9.547 -0.526 1 84.38 218 THR A N 1
ATOM 1733 C CA . THR A 1 218 ? 25.969 10.352 -1.066 1 84.38 218 THR A CA 1
ATOM 1734 C C . THR A 1 218 ? 24.719 9.5 -1.285 1 84.38 218 THR A C 1
ATOM 1736 O O . THR A 1 218 ? 23.609 9.922 -0.959 1 84.38 218 THR A O 1
ATOM 1739 N N . THR A 1 219 ? 25 8.367 -1.793 1 88.44 219 THR A N 1
ATOM 1740 C CA . THR A 1 219 ? 23.875 7.473 -2.055 1 88.44 219 THR A CA 1
ATOM 1741 C C . THR A 1 219 ? 23.266 6.984 -0.748 1 88.44 219 THR A C 1
ATOM 1743 O O . THR A 1 219 ? 22.031 6.902 -0.627 1 88.44 219 THR A O 1
ATOM 1746 N N . VAL A 1 220 ? 24.094 6.715 0.167 1 89.88 220 VAL A N 1
ATOM 1747 C CA . VAL A 1 220 ? 23.609 6.246 1.464 1 89.88 220 VAL A CA 1
ATOM 1748 C C . VAL A 1 220 ? 22.781 7.344 2.135 1 89.88 220 VAL A C 1
ATOM 1750 O O . VAL A 1 220 ? 21.719 7.066 2.713 1 89.88 220 VAL A O 1
ATOM 1753 N N . ASN A 1 221 ? 23.25 8.5 2.061 1 92.06 221 ASN A N 1
ATOM 1754 C CA . ASN A 1 221 ? 22.531 9.625 2.668 1 92.06 221 ASN A CA 1
ATOM 1755 C C . ASN A 1 221 ? 21.188 9.859 2 1 92.06 221 ASN A C 1
ATOM 1757 O O . ASN A 1 221 ? 20.203 10.188 2.672 1 92.06 221 ASN A O 1
ATOM 1761 N N . GLU A 1 222 ? 21.172 9.781 0.717 1 94.06 222 GLU A N 1
ATOM 1762 C CA . GLU A 1 222 ? 19.922 9.945 -0.027 1 94.06 222 GLU A CA 1
ATOM 1763 C C . GLU A 1 222 ? 18.906 8.883 0.367 1 94.06 222 GLU A C 1
ATOM 1765 O O . GLU A 1 222 ? 17.734 9.195 0.577 1 94.06 222 GLU A O 1
ATOM 1770 N N . LEU A 1 223 ? 19.375 7.641 0.451 1 94.19 223 LEU A N 1
ATOM 1771 C CA . LEU A 1 223 ? 18.5 6.539 0.819 1 94.19 223 LEU A CA 1
ATOM 1772 C C . LEU A 1 223 ? 18.047 6.664 2.27 1 94.19 223 LEU A C 1
ATOM 1774 O O . LEU A 1 223 ? 16.875 6.414 2.582 1 94.19 223 LEU A O 1
ATOM 1778 N N . LYS A 1 224 ? 18.984 7.039 3.137 1 94.12 224 LYS A N 1
ATOM 1779 C CA . LYS A 1 224 ? 18.672 7.23 4.547 1 94.12 224 LYS A CA 1
ATOM 1780 C C . LYS A 1 224 ? 17.609 8.32 4.727 1 94.12 224 LYS A C 1
ATOM 1782 O O . LYS A 1 224 ? 16.641 8.141 5.469 1 94.12 224 LYS A O 1
ATOM 1787 N N . ARG A 1 225 ? 17.766 9.406 4.055 1 95.94 225 ARG A N 1
ATOM 1788 C CA . ARG A 1 225 ? 16.828 10.523 4.082 1 95.94 225 ARG A CA 1
ATOM 1789 C C . ARG A 1 225 ? 15.453 10.102 3.584 1 95.94 225 ARG A C 1
ATOM 1791 O O . ARG A 1 225 ? 14.438 10.422 4.207 1 95.94 225 ARG A O 1
ATOM 1798 N N . LEU A 1 226 ? 15.453 9.414 2.504 1 97.31 226 LEU A N 1
ATOM 1799 C CA . LEU A 1 226 ? 14.203 8.945 1.925 1 97.31 226 LEU A CA 1
ATOM 1800 C C . LEU A 1 226 ? 13.477 8.016 2.889 1 97.31 226 LEU A C 1
ATOM 1802 O O . LEU A 1 226 ? 12.266 8.148 3.094 1 97.31 226 LEU A O 1
ATOM 1806 N N . TRP A 1 227 ? 14.172 7.07 3.436 1 95.75 227 TRP A N 1
ATOM 1807 C CA . TRP A 1 227 ? 13.555 6.082 4.312 1 95.75 227 TRP A CA 1
ATOM 1808 C C . TRP A 1 227 ? 12.953 6.746 5.547 1 95.75 227 TRP A C 1
ATOM 1810 O O . TRP A 1 227 ? 11.828 6.438 5.941 1 95.75 227 TRP A O 1
ATOM 1820 N N . TRP A 1 228 ? 13.633 7.672 6.113 1 97 228 TRP A N 1
ATOM 1821 C CA . TRP A 1 228 ? 13.141 8.328 7.316 1 97 228 TRP A CA 1
ATOM 1822 C C . TRP A 1 228 ? 11.961 9.242 6.996 1 97 228 TRP A C 1
ATOM 1824 O O . TRP A 1 228 ? 11.055 9.406 7.816 1 97 228 TRP A O 1
ATOM 1834 N N . CYS A 1 229 ? 11.977 9.852 5.812 1 98.38 229 CYS A N 1
ATOM 1835 C CA . CYS A 1 229 ? 10.797 10.602 5.406 1 98.38 229 CYS A CA 1
ATOM 1836 C C . CYS A 1 229 ? 9.586 9.68 5.27 1 98.38 229 CYS A C 1
ATOM 1838 O O . CYS A 1 229 ? 8.469 10.062 5.617 1 98.38 229 CYS A O 1
ATOM 1840 N N . CYS A 1 230 ? 9.797 8.484 4.762 1 97.62 230 CYS A N 1
ATOM 1841 C CA . CYS A 1 230 ? 8.727 7.492 4.715 1 97.62 230 CYS A CA 1
ATOM 1842 C C . CYS A 1 230 ? 8.234 7.16 6.117 1 97.62 230 CYS A C 1
ATOM 1844 O O . CYS A 1 230 ? 7.023 7.109 6.355 1 97.62 230 CYS A O 1
ATOM 1846 N N . ILE A 1 231 ? 9.172 6.957 7.031 1 97.12 231 ILE A N 1
ATOM 1847 C CA . ILE A 1 231 ? 8.836 6.59 8.398 1 97.12 231 ILE A CA 1
ATOM 1848 C C . ILE A 1 231 ? 8.008 7.703 9.047 1 97.12 231 ILE A C 1
ATOM 1850 O O . ILE A 1 231 ? 6.957 7.449 9.633 1 97.12 231 ILE A O 1
ATOM 1854 N N . VAL A 1 232 ? 8.445 8.891 8.883 1 98.44 232 VAL A N 1
ATOM 1855 C CA . VAL A 1 232 ? 7.789 10.031 9.516 1 98.44 232 VAL A CA 1
ATOM 1856 C C . VAL A 1 232 ? 6.379 10.188 8.945 1 98.44 232 VAL A C 1
ATOM 1858 O O . VAL A 1 232 ? 5.414 10.344 9.695 1 98.44 232 VAL A O 1
ATOM 1861 N N . ARG A 1 233 ? 6.273 10.148 7.641 1 98.25 233 ARG A N 1
ATOM 1862 C CA . ARG A 1 233 ? 4.969 10.312 7.012 1 98.25 233 ARG A CA 1
ATOM 1863 C C . ARG A 1 233 ? 4.031 9.172 7.398 1 98.25 233 ARG A C 1
ATOM 1865 O O . ARG A 1 233 ? 2.822 9.375 7.539 1 98.25 233 ARG A O 1
ATOM 1872 N N . ASP A 1 234 ? 4.574 7.961 7.609 1 97.06 234 ASP A N 1
ATOM 1873 C CA . ASP A 1 234 ? 3.805 6.777 7.969 1 97.06 234 ASP A CA 1
ATOM 1874 C C . ASP A 1 234 ? 3.389 6.816 9.438 1 97.06 234 ASP A C 1
ATOM 1876 O O . ASP A 1 234 ? 2.732 5.898 9.93 1 97.06 234 ASP A O 1
ATOM 1880 N N . ARG A 1 235 ? 3.77 7.797 10.172 1 98.06 235 ARG A N 1
ATOM 1881 C CA . ARG A 1 235 ? 3.254 8.016 11.516 1 98.06 235 ARG A CA 1
ATOM 1882 C C . ARG A 1 235 ? 2.279 9.188 11.547 1 98.06 235 ARG A C 1
ATOM 1884 O O . ARG A 1 235 ? 1.23 9.117 12.195 1 98.06 235 ARG A O 1
ATOM 1891 N N . ILE A 1 236 ? 2.65 10.195 10.828 1 97.94 236 ILE A N 1
ATOM 1892 C CA . ILE A 1 236 ? 1.836 11.406 10.859 1 97.94 236 ILE A CA 1
ATOM 1893 C C . ILE A 1 236 ? 0.479 11.125 10.211 1 97.94 236 ILE A C 1
ATOM 1895 O O . ILE A 1 236 ? -0.563 11.484 10.766 1 97.94 236 ILE A O 1
ATOM 1899 N N . LEU A 1 237 ? 0.505 10.477 9.117 1 96.56 237 LEU A N 1
ATOM 1900 C CA . LEU A 1 237 ? -0.725 10.266 8.367 1 96.56 237 LEU A CA 1
ATOM 1901 C C . LEU A 1 237 ? -1.63 9.266 9.07 1 96.56 237 LEU A C 1
ATOM 1903 O O . LEU A 1 237 ? -2.801 9.547 9.328 1 96.56 237 LEU A O 1
ATOM 1907 N N . PRO A 1 238 ? -1.152 8.117 9.453 1 95.12 238 PRO A N 1
ATOM 1908 C CA . PRO A 1 238 ? -2.02 7.16 10.141 1 95.12 238 PRO A CA 1
ATOM 1909 C C . PRO A 1 238 ? -2.518 7.676 11.492 1 95.12 238 PRO A C 1
ATOM 1911 O O . PRO A 1 238 ? -3.654 7.395 11.883 1 95.12 238 PRO A O 1
ATOM 1914 N N . LEU A 1 239 ? -1.748 8.375 12.195 1 97.19 239 LEU A N 1
ATOM 1915 C CA . LEU A 1 239 ? -2.203 8.938 13.461 1 97.19 239 LEU A CA 1
ATOM 1916 C C . LEU A 1 239 ? -3.381 9.883 13.25 1 97.19 239 LEU A C 1
ATOM 1918 O O . LEU A 1 239 ? -4.336 9.883 14.031 1 97.19 239 LEU A O 1
ATOM 1922 N N . GLY A 1 240 ? -3.283 10.648 12.195 1 96.19 240 GLY A N 1
ATOM 1923 C CA . GLY A 1 240 ? -4.355 11.586 11.875 1 96.19 240 GLY A CA 1
ATOM 1924 C C . GLY A 1 240 ? -5.586 10.906 11.305 1 96.19 240 GLY A C 1
ATOM 1925 O O . GLY A 1 240 ? -6.695 11.086 11.805 1 96.19 240 GLY A O 1
ATOM 1926 N N . MET A 1 241 ? -5.363 10.047 10.398 1 93.12 241 MET A N 1
ATOM 1927 C CA . MET A 1 241 ? -6.461 9.438 9.656 1 93.12 241 MET A CA 1
ATOM 1928 C C . MET A 1 241 ? -6.953 8.164 10.344 1 93.12 241 MET A C 1
ATOM 1930 O O . MET A 1 241 ? -7.934 7.562 9.914 1 93.12 241 MET A O 1
ATOM 1934 N N . ARG A 1 242 ? -6.344 7.797 11.445 1 93.31 242 ARG A N 1
ATOM 1935 C CA . ARG A 1 242 ? -6.746 6.637 12.242 1 93.31 242 ARG A CA 1
ATOM 1936 C C . ARG A 1 242 ? -6.609 5.352 11.43 1 93.31 242 ARG A C 1
ATOM 1938 O O . ARG A 1 242 ? -7.539 4.539 11.383 1 93.31 242 ARG A O 1
ATOM 1945 N N . ARG A 1 243 ? -5.496 5.199 10.859 1 91.19 243 ARG A N 1
ATOM 1946 C CA . ARG A 1 243 ? -5.227 4.027 10.023 1 91.19 243 ARG A CA 1
ATOM 1947 C C . ARG A 1 243 ? -3.998 3.275 10.531 1 91.19 243 ARG A C 1
ATOM 1949 O O . ARG A 1 243 ? -3.35 3.703 11.484 1 91.19 243 ARG A O 1
ATOM 1956 N N . GLN A 1 244 ? -3.703 2.146 9.938 1 89.5 244 GLN A N 1
ATOM 1957 C CA . GLN A 1 244 ? -2.607 1.296 10.391 1 89.5 244 GLN A CA 1
ATOM 1958 C C . GLN A 1 244 ? -1.278 1.745 9.789 1 89.5 244 GLN A C 1
ATOM 1960 O O . GLN A 1 244 ? -1.254 2.453 8.781 1 89.5 244 GLN A O 1
ATOM 1965 N N . LEU A 1 245 ? -0.245 1.276 10.438 1 92.5 245 LEU A N 1
ATOM 1966 C CA . LEU A 1 245 ? 1.105 1.552 9.961 1 92.5 245 LEU A CA 1
ATOM 1967 C C . LEU A 1 245 ? 1.486 0.602 8.828 1 92.5 245 LEU A C 1
ATOM 1969 O O . LEU A 1 245 ? 1.013 -0.536 8.781 1 92.5 245 LEU A O 1
ATOM 1973 N N . HIS A 1 246 ? 2.336 1.092 7.934 1 90 246 HIS A N 1
ATOM 1974 C CA . HIS A 1 246 ? 2.943 0.231 6.926 1 90 246 HIS A CA 1
ATOM 1975 C C . HIS A 1 246 ? 4.305 -0.283 7.383 1 90 246 HIS A C 1
ATOM 1977 O O . HIS A 1 246 ? 4.668 -1.426 7.098 1 90 246 HIS A O 1
ATOM 1983 N N . ILE A 1 247 ? 5.098 0.639 7.914 1 91.56 247 ILE A N 1
ATOM 1984 C CA . ILE A 1 247 ? 6.379 0.279 8.516 1 91.56 247 ILE A CA 1
ATOM 1985 C C . ILE A 1 247 ? 6.195 0.017 10.008 1 91.56 247 ILE A C 1
ATOM 1987 O O . ILE A 1 247 ? 6.188 0.952 10.812 1 91.56 247 ILE A O 1
ATOM 1991 N N . THR A 1 248 ? 6.195 -1.161 10.453 1 86.94 248 THR A N 1
ATOM 1992 C CA . THR A 1 248 ? 5.715 -1.507 11.789 1 86.94 248 THR A CA 1
ATOM 1993 C C . THR A 1 248 ? 6.879 -1.668 12.758 1 86.94 248 THR A C 1
ATOM 1995 O O . THR A 1 248 ? 6.672 -1.836 13.961 1 86.94 248 THR A O 1
ATOM 1998 N N . SER A 1 249 ? 8.062 -1.627 12.289 1 83.88 249 SER A N 1
ATOM 1999 C CA . SER A 1 249 ? 9.203 -1.76 13.188 1 83.88 249 SER A CA 1
ATOM 2000 C C . SER A 1 249 ? 10.352 -0.852 12.766 1 83.88 249 SER A C 1
ATOM 2002 O O . SER A 1 249 ? 10.547 -0.603 11.57 1 83.88 249 SER A O 1
ATOM 2004 N N . LEU A 1 250 ? 10.961 -0.362 13.797 1 83.69 250 LEU A N 1
ATOM 2005 C CA . LEU A 1 250 ? 12.125 0.494 13.586 1 83.69 250 LEU A CA 1
ATOM 2006 C C . LEU A 1 250 ? 13.375 -0.118 14.211 1 83.69 250 LEU A C 1
ATOM 2008 O O . LEU A 1 250 ? 13.328 -0.613 15.344 1 83.69 250 LEU A O 1
ATOM 2012 N N . ASP A 1 251 ? 14.422 -0.223 13.5 1 72.25 251 ASP A N 1
ATOM 2013 C CA . ASP A 1 251 ? 15.672 -0.776 14 1 72.25 251 ASP A CA 1
ATOM 2014 C C . ASP A 1 251 ? 16.547 0.313 14.625 1 72.25 251 ASP A C 1
ATOM 2016 O O . ASP A 1 251 ? 17.625 0.606 14.125 1 72.25 251 ASP A O 1
ATOM 2020 N N . VAL A 1 252 ? 16.188 0.753 15.695 1 71.44 252 VAL A N 1
ATOM 2021 C CA . VAL A 1 252 ? 16.906 1.885 16.281 1 71.44 252 VAL A CA 1
ATOM 2022 C C . VAL A 1 252 ? 18.094 1.384 17.094 1 71.44 252 VAL A C 1
ATOM 2024 O O . VAL A 1 252 ? 18.938 2.176 17.531 1 71.44 252 VAL A O 1
ATOM 2027 N N . ALA A 1 253 ? 18.219 0.157 17.188 1 61.59 253 ALA A N 1
ATOM 2028 C CA . ALA A 1 253 ? 19.328 -0.401 17.938 1 61.59 253 ALA A CA 1
ATOM 2029 C C . ALA A 1 253 ? 20.656 -0.103 17.25 1 61.59 253 ALA A C 1
ATOM 2031 O O . ALA A 1 253 ? 21.703 -0.016 17.906 1 61.59 253 ALA A O 1
ATOM 2032 N N . HIS A 1 254 ? 20.578 0.14 16.094 1 60.56 254 HIS A N 1
ATOM 2033 C CA . HIS A 1 254 ? 21.797 0.445 15.359 1 60.56 254 HIS A CA 1
ATOM 2034 C C . HIS A 1 254 ? 22.141 1.926 15.461 1 60.56 254 HIS A C 1
ATOM 2036 O O . HIS A 1 254 ? 21.297 2.785 15.219 1 60.56 254 HIS A O 1
ATOM 2042 N N . GLY A 1 255 ? 23.125 2.145 16.031 1 62.94 255 GLY A N 1
ATOM 2043 C CA . GLY A 1 255 ? 23.562 3.504 16.297 1 62.94 255 GLY A CA 1
ATOM 2044 C C . GLY A 1 255 ? 23.453 4.422 15.094 1 62.94 255 GLY A C 1
ATOM 2045 O O . GLY A 1 255 ? 23.219 5.621 15.242 1 62.94 255 GLY A O 1
ATOM 2046 N N . SER A 1 256 ? 23.547 3.879 13.938 1 73.81 256 SER A N 1
ATOM 2047 C CA . SER A 1 256 ? 23.578 4.73 12.75 1 73.81 256 SER A CA 1
ATOM 2048 C C . SER A 1 256 ? 22.203 4.77 12.07 1 73.81 256 SER A C 1
ATOM 2050 O O . SER A 1 256 ? 22.062 5.371 11 1 73.81 256 SER A O 1
ATOM 2052 N N . PHE A 1 257 ? 21.25 4.395 12.688 1 85.38 257 PHE A N 1
ATOM 2053 C CA . PHE A 1 257 ? 19.938 4.301 12.055 1 85.38 257 PHE A CA 1
ATOM 2054 C C . PHE A 1 257 ? 19.219 5.648 12.094 1 85.38 257 PHE A C 1
ATOM 2056 O O . PHE A 1 257 ? 18.656 6.09 11.094 1 85.38 257 PHE A O 1
ATOM 2063 N N . LEU A 1 258 ? 19.375 6.352 13.211 1 91.25 258 LEU A N 1
ATOM 2064 C CA . LEU A 1 258 ? 18.719 7.645 13.352 1 91.25 258 LEU A CA 1
ATOM 2065 C C . LEU A 1 258 ? 19.469 8.727 12.602 1 91.25 258 LEU A C 1
ATOM 2067 O O . LEU A 1 258 ? 20.703 8.742 12.586 1 91.25 258 LEU A O 1
ATOM 2071 N N . PRO A 1 259 ? 18.688 9.586 11.984 1 93.94 259 PRO A N 1
ATOM 2072 C CA . PRO A 1 259 ? 19.391 10.703 11.336 1 93.94 259 PRO A CA 1
ATOM 2073 C C . PRO A 1 259 ? 20.141 11.586 12.328 1 93.94 259 PRO A C 1
ATOM 2075 O O . PRO A 1 259 ? 19.719 11.727 13.477 1 93.94 259 PRO A O 1
ATOM 2078 N N . THR A 1 260 ? 21.234 12.078 11.883 1 94.19 260 THR A N 1
ATOM 2079 C CA . THR A 1 260 ? 22.047 13.023 12.648 1 94.19 260 THR A CA 1
ATOM 2080 C C . THR A 1 260 ? 22.266 14.312 11.859 1 94.19 260 THR A C 1
ATOM 2082 O O . THR A 1 260 ? 21.906 14.391 10.68 1 94.19 260 THR A O 1
ATOM 2085 N N . GLU A 1 261 ? 22.828 15.305 12.508 1 95.44 261 GLU A N 1
ATOM 2086 C CA . GLU A 1 261 ? 23.109 16.578 11.844 1 95.44 261 GLU A CA 1
ATOM 2087 C C . GLU A 1 261 ? 24.078 16.391 10.672 1 95.44 261 GLU A C 1
ATOM 2089 O O . GLU A 1 261 ? 24 17.125 9.688 1 95.44 261 GLU A O 1
ATOM 2094 N N . LYS A 1 262 ? 24.875 15.383 10.766 1 92.81 262 LYS A N 1
ATOM 2095 C CA . LYS A 1 262 ? 25.859 15.117 9.727 1 92.81 262 LYS A CA 1
ATOM 2096 C C . LYS A 1 262 ? 25.188 14.758 8.406 1 92.81 262 LYS A C 1
ATOM 2098 O O . LYS A 1 262 ? 25.703 15.078 7.332 1 92.81 262 LYS A O 1
ATOM 2103 N N . ASP A 1 263 ? 24.078 14.117 8.5 1 93.75 263 ASP A N 1
ATOM 2104 C CA . ASP A 1 263 ? 23.359 13.695 7.309 1 93.75 263 ASP A CA 1
ATOM 2105 C C . ASP A 1 263 ? 22.812 14.898 6.547 1 93.75 263 ASP A C 1
ATOM 2107 O O . ASP A 1 263 ? 22.469 14.797 5.363 1 93.75 263 ASP A O 1
ATOM 2111 N N . PHE A 1 264 ? 22.75 16.094 7.242 1 96.31 264 PHE A N 1
ATOM 2112 C CA . PHE A 1 264 ? 22.172 17.297 6.656 1 96.31 264 PHE A CA 1
ATOM 2113 C C . PHE A 1 264 ? 23.203 18.406 6.574 1 96.31 264 PHE A C 1
ATOM 2115 O O . PHE A 1 264 ? 22.844 19.578 6.371 1 96.31 264 PHE A O 1
ATOM 2122 N N . SER A 1 265 ? 24.438 18.125 6.719 1 94.69 265 SER A N 1
ATOM 2123 C CA . SER A 1 265 ? 25.5 19.125 6.832 1 94.69 265 SER A CA 1
ATOM 2124 C C . SER A 1 265 ? 25.547 20.031 5.605 1 94.69 265 SER A C 1
ATOM 2126 O O . SER A 1 265 ? 25.688 21.25 5.734 1 94.69 265 SER A O 1
ATOM 2128 N N . ARG A 1 266 ? 25.312 19.5 4.438 1 93.62 266 ARG A N 1
ATOM 2129 C CA . ARG A 1 266 ? 25.375 20.266 3.203 1 93.62 266 ARG A CA 1
ATOM 2130 C C . ARG A 1 266 ? 24.266 21.312 3.148 1 93.62 266 ARG A C 1
ATOM 2132 O O . ARG A 1 266 ? 24.5 22.453 2.756 1 93.62 266 ARG A O 1
ATOM 2139 N N . GLU A 1 267 ? 23.109 20.906 3.566 1 94.44 267 GLU A N 1
ATOM 2140 C CA . GLU A 1 267 ? 21.984 21.828 3.439 1 94.44 267 GLU A CA 1
ATOM 2141 C C . GLU A 1 267 ? 21.984 22.859 4.562 1 94.44 267 GLU A C 1
ATOM 2143 O O . GLU A 1 267 ? 21.453 23.969 4.406 1 94.44 267 GLU A O 1
ATOM 2148 N N . ILE A 1 268 ? 22.625 22.641 5.711 1 96.44 268 ILE A N 1
ATOM 2149 C CA . ILE A 1 268 ? 22.703 23.609 6.809 1 96.44 268 ILE A CA 1
ATOM 2150 C C . ILE A 1 268 ? 23.453 24.859 6.34 1 96.44 268 ILE A C 1
ATOM 2152 O O . ILE A 1 268 ? 23 25.984 6.586 1 96.44 268 ILE A O 1
ATOM 2156 N N . ASP A 1 269 ? 24.438 24.656 5.52 1 93.44 269 ASP A N 1
ATOM 2157 C CA . ASP A 1 269 ? 25.234 25.781 5.051 1 93.44 269 ASP A CA 1
ATOM 2158 C C . ASP A 1 269 ? 24.812 26.219 3.65 1 93.44 269 ASP A C 1
ATOM 2160 O O . ASP A 1 269 ? 25.125 27.328 3.211 1 93.44 269 ASP A O 1
ATOM 2164 N N . GLY A 1 270 ? 24.094 25.359 3.049 1 93.81 270 GLY A N 1
ATOM 2165 C CA . GLY A 1 270 ? 23.812 25.594 1.642 1 93.81 270 GLY A CA 1
ATOM 2166 C C . GLY A 1 270 ? 22.406 26.109 1.388 1 93.81 270 GLY A C 1
ATOM 2167 O O . GLY A 1 270 ? 22.016 26.328 0.239 1 93.81 270 GLY A O 1
ATOM 2168 N N . SER A 1 271 ? 21.609 26.375 2.418 1 96.38 271 SER A N 1
ATOM 2169 C CA . SER A 1 271 ? 20.25 26.828 2.221 1 96.38 271 SER A CA 1
ATOM 2170 C C . SER A 1 271 ? 20.203 28.266 1.699 1 96.38 271 SER A C 1
ATOM 2172 O O . SER A 1 271 ? 21 29.109 2.113 1 96.38 271 SER A O 1
ATOM 2174 N N . ARG A 1 272 ? 19.266 28.547 0.845 1 95.88 272 ARG A N 1
ATOM 2175 C CA . ARG A 1 272 ? 19.109 29.906 0.324 1 95.88 272 ARG A CA 1
ATOM 2176 C C . ARG A 1 272 ? 17.891 30.594 0.931 1 95.88 272 ARG A C 1
ATOM 2178 O O . ARG A 1 272 ? 17.656 31.766 0.682 1 95.88 272 ARG A O 1
ATOM 2185 N N . VAL A 1 273 ? 17.219 29.922 1.719 1 96.62 273 VAL A N 1
ATOM 2186 C CA . VAL A 1 273 ? 15.992 30.5 2.283 1 96.62 273 VAL A CA 1
ATOM 2187 C C . VAL A 1 273 ? 16.172 30.703 3.785 1 96.62 273 VAL A C 1
ATOM 2189 O O . VAL A 1 273 ? 15.445 31.484 4.398 1 96.62 273 VAL A O 1
ATOM 2192 N N . TYR A 1 274 ? 17.094 30.047 4.383 1 97.12 274 TYR A N 1
ATOM 2193 C CA . TYR A 1 274 ? 17.359 30.188 5.812 1 97.12 274 TYR A CA 1
ATOM 2194 C C . TYR A 1 274 ? 18.812 30.547 6.07 1 97.12 274 TYR A C 1
ATOM 2196 O O . TYR A 1 274 ? 19.703 30.109 5.332 1 97.12 274 TYR A O 1
ATOM 2204 N N . ALA A 1 275 ? 19 31.25 7.16 1 96.31 275 ALA A N 1
ATOM 2205 C CA . ALA A 1 275 ? 20.359 31.375 7.691 1 96.31 275 ALA A CA 1
ATOM 2206 C C . ALA A 1 275 ? 20.859 30.047 8.242 1 96.31 275 ALA A C 1
ATOM 2208 O O . ALA A 1 275 ? 20.078 29.219 8.695 1 96.31 275 ALA A O 1
ATOM 2209 N N . PRO A 1 276 ? 22.156 29.812 8.273 1 96.5 276 PRO A N 1
ATOM 2210 C CA . PRO A 1 276 ? 22.719 28.516 8.68 1 96.5 276 PRO A CA 1
ATOM 2211 C C . PRO A 1 276 ? 22.266 28.094 10.07 1 96.5 276 PRO A C 1
ATOM 2213 O O . PRO A 1 276 ? 21.938 26.922 10.289 1 96.5 276 PRO A O 1
ATOM 2216 N N . GLN A 1 277 ? 22.25 29.031 10.977 1 95.81 277 GLN A N 1
ATOM 2217 C CA . GLN A 1 277 ? 21.859 28.672 12.336 1 95.81 277 GLN A CA 1
ATOM 2218 C C . GLN A 1 277 ? 20.391 28.281 12.398 1 95.81 277 GLN A C 1
ATOM 2220 O O . GLN A 1 277 ? 20.016 27.359 13.125 1 95.81 277 GLN A O 1
ATOM 2225 N N . THR A 1 278 ? 19.547 29.016 11.727 1 96.88 278 THR A N 1
ATOM 2226 C CA . THR A 1 278 ? 18.125 28.688 11.664 1 96.88 278 THR A CA 1
ATOM 2227 C C . THR A 1 278 ? 17.938 27.312 11.023 1 96.88 278 THR A C 1
ATOM 2229 O O . THR A 1 278 ? 17.156 26.5 11.523 1 96.88 278 THR A O 1
ATOM 2232 N N . LYS A 1 279 ? 18.656 27.062 9.938 1 97.81 279 LYS A N 1
ATOM 2233 C CA . LYS A 1 279 ? 18.562 25.781 9.25 1 97.81 279 LYS A CA 1
ATOM 2234 C C . LYS A 1 279 ? 19.016 24.641 10.156 1 97.81 279 LYS A C 1
ATOM 2236 O O . LYS A 1 279 ? 18.422 23.562 10.164 1 97.81 279 LYS A O 1
ATOM 2241 N N . ARG A 1 280 ? 20.062 24.859 10.891 1 97.56 280 ARG A N 1
ATOM 2242 C CA . ARG A 1 280 ? 20.562 23.859 11.828 1 97.56 280 ARG A CA 1
ATOM 2243 C C . ARG A 1 280 ? 19.5 23.5 12.867 1 97.56 280 ARG A C 1
ATOM 2245 O O . ARG A 1 280 ? 19.297 22.328 13.172 1 97.56 280 ARG A O 1
ATOM 2252 N N . THR A 1 281 ? 18.891 24.516 13.391 1 97.12 281 THR A N 1
ATOM 2253 C CA . THR A 1 281 ? 17.844 24.297 14.391 1 97.12 281 THR A CA 1
ATOM 2254 C C . THR A 1 281 ? 16.656 23.547 13.781 1 97.12 281 THR A C 1
ATOM 2256 O O . THR A 1 281 ? 16.062 22.703 14.438 1 97.12 281 THR A O 1
ATOM 2259 N N . LEU A 1 282 ? 16.328 23.875 12.531 1 98.06 282 LEU A N 1
ATOM 2260 C CA . LEU A 1 282 ? 15.25 23.172 11.836 1 98.06 282 LEU A CA 1
ATOM 2261 C C . LEU A 1 282 ? 15.609 21.703 11.633 1 98.06 282 LEU A C 1
ATOM 2263 O O . LEU A 1 282 ? 14.75 20.828 11.781 1 98.06 282 LEU A O 1
ATOM 2267 N N . VAL A 1 283 ? 16.844 21.422 11.289 1 98.06 283 VAL A N 1
ATOM 2268 C CA . VAL A 1 283 ? 17.328 20.047 11.133 1 98.06 283 VAL A CA 1
ATOM 2269 C C . VAL A 1 283 ? 17.203 19.312 12.461 1 98.06 283 VAL A C 1
ATOM 2271 O O . VAL A 1 283 ? 16.781 18.156 12.508 1 98.06 283 VAL A O 1
ATOM 2274 N N . ARG A 1 284 ? 17.562 19.984 13.547 1 97.69 284 ARG A N 1
ATOM 2275 C CA . ARG A 1 284 ? 17.469 19.375 14.867 1 97.69 284 ARG A CA 1
ATOM 2276 C C . ARG A 1 284 ? 16.016 19.094 15.234 1 97.69 284 ARG A C 1
ATOM 2278 O O . ARG A 1 284 ? 15.719 18.078 15.883 1 97.69 284 ARG A O 1
ATOM 2285 N N . LEU A 1 285 ? 15.172 19.984 14.859 1 98.06 285 LEU A N 1
ATOM 2286 C CA . LEU A 1 285 ? 13.742 19.766 15.078 1 98.06 285 LEU A CA 1
ATOM 2287 C C . LEU A 1 285 ? 13.273 18.516 14.336 1 98.06 285 LEU A C 1
ATOM 2289 O O . LEU A 1 285 ? 12.516 17.703 14.883 1 98.06 285 LEU A O 1
ATOM 2293 N N . PHE A 1 286 ? 13.734 18.375 13.094 1 98.19 286 PHE A N 1
ATOM 2294 C CA . PHE A 1 286 ? 13.359 17.203 12.32 1 98.19 286 PHE A CA 1
ATOM 2295 C C . PHE A 1 286 ? 13.898 15.93 12.969 1 98.19 286 PHE A C 1
ATOM 2297 O O . PHE A 1 286 ? 13.203 14.914 13.031 1 98.19 286 PHE A O 1
ATOM 2304 N N . ILE A 1 287 ? 15.078 15.945 13.406 1 97.56 287 ILE A N 1
ATOM 2305 C CA . ILE A 1 287 ? 15.68 14.789 14.062 1 97.56 287 ILE A CA 1
ATOM 2306 C C . ILE A 1 287 ? 14.883 14.438 15.312 1 97.56 287 ILE A C 1
ATOM 2308 O O . ILE A 1 287 ? 14.633 13.258 15.586 1 97.56 287 ILE A O 1
ATOM 2312 N N . THR A 1 288 ? 14.469 15.469 16.062 1 97.94 288 THR A N 1
ATOM 2313 C CA . THR A 1 288 ? 13.648 15.258 17.25 1 97.94 288 THR A CA 1
ATOM 2314 C C . THR A 1 288 ? 12.305 14.633 16.875 1 97.94 288 THR A C 1
ATOM 2316 O O . THR A 1 288 ? 11.766 13.82 17.625 1 97.94 288 THR A O 1
ATOM 2319 N N . LEU A 1 289 ? 11.797 15.078 15.734 1 98.44 289 LEU A N 1
ATOM 2320 C CA . LEU A 1 289 ? 10.586 14.461 15.219 1 98.44 289 LEU A CA 1
ATOM 2321 C C . LEU A 1 289 ? 10.828 12.992 14.883 1 98.44 289 LEU A C 1
ATOM 2323 O O . LEU A 1 289 ? 9.977 12.141 15.156 1 98.44 289 LEU A O 1
ATOM 2327 N N . CYS A 1 290 ? 11.961 12.688 14.258 1 97.31 290 CYS A N 1
ATOM 2328 C CA . CYS A 1 290 ? 12.328 11.305 13.961 1 97.31 290 CYS A CA 1
ATOM 2329 C C . CYS A 1 290 ? 12.383 10.477 15.242 1 97.31 290 CYS A C 1
ATOM 2331 O O . CYS A 1 290 ? 11.945 9.32 15.258 1 97.31 290 CYS A O 1
ATOM 2333 N N . GLU A 1 291 ? 12.852 11.031 16.297 1 96.62 291 GLU A N 1
ATOM 2334 C CA . GLU A 1 291 ? 12.891 10.344 17.578 1 96.62 291 GLU A CA 1
ATOM 2335 C C . GLU A 1 291 ? 11.484 10.086 18.109 1 96.62 291 GLU A C 1
ATOM 2337 O O . GLU A 1 291 ? 11.242 9.07 18.766 1 96.62 291 GLU A O 1
ATOM 2342 N N . LEU A 1 292 ? 10.625 11.023 17.844 1 98.19 292 LEU A N 1
ATOM 2343 C CA . LEU A 1 292 ? 9.242 10.875 18.297 1 98.19 292 LEU A CA 1
ATOM 2344 C C . LEU A 1 292 ? 8.562 9.695 17.594 1 98.19 292 LEU A C 1
ATOM 2346 O O . LEU A 1 292 ? 7.648 9.086 18.156 1 98.19 292 LEU A O 1
ATOM 2350 N N . THR A 1 293 ? 8.992 9.344 16.375 1 97.44 293 THR A N 1
ATOM 2351 C CA . THR A 1 293 ? 8.359 8.273 15.602 1 97.44 293 THR A CA 1
ATOM 2352 C C . THR A 1 293 ? 8.477 6.941 16.328 1 97.44 293 THR A C 1
ATOM 2354 O O . THR A 1 293 ? 7.676 6.031 16.109 1 97.44 293 THR A O 1
ATOM 2357 N N . VAL A 1 294 ? 9.422 6.77 17.219 1 94.75 294 VAL A N 1
ATOM 2358 C CA . VAL A 1 294 ? 9.602 5.52 17.953 1 94.75 294 VAL A CA 1
ATOM 2359 C C . VAL A 1 294 ? 8.414 5.285 18.891 1 94.75 294 VAL A C 1
ATOM 2361 O O . VAL A 1 294 ? 7.695 4.289 18.75 1 94.75 294 VAL A O 1
ATOM 2364 N N . PRO A 1 295 ? 8.164 6.227 19.797 1 96.81 295 PRO A N 1
ATOM 2365 C CA . PRO A 1 295 ? 6.977 5.996 20.625 1 96.81 295 PRO A CA 1
ATOM 2366 C C . PRO A 1 295 ? 5.676 6.07 19.812 1 96.81 295 PRO A C 1
ATOM 2368 O O . PRO A 1 295 ? 4.699 5.398 20.156 1 96.81 295 PRO A O 1
ATOM 2371 N N . LEU A 1 296 ? 5.605 6.875 18.766 1 97.88 296 LEU A N 1
ATOM 2372 C CA . LEU A 1 296 ? 4.414 6.918 17.922 1 97.88 296 LEU A CA 1
ATOM 2373 C C . LEU A 1 296 ? 4.113 5.547 17.328 1 97.88 296 LEU A C 1
ATOM 2375 O O . LEU A 1 296 ? 2.947 5.184 17.156 1 97.88 296 LEU A O 1
ATOM 2379 N N . THR A 1 297 ? 5.16 4.809 16.969 1 95.12 297 THR A N 1
ATOM 2380 C CA . THR A 1 297 ? 4.988 3.465 16.438 1 95.12 297 THR A CA 1
ATOM 2381 C C . THR A 1 297 ? 4.211 2.586 17.406 1 95.12 297 THR A C 1
ATOM 2383 O O . THR A 1 297 ? 3.246 1.925 17.031 1 95.12 297 THR A O 1
ATOM 2386 N N . ASP A 1 298 ? 4.586 2.635 18.641 1 93.5 298 ASP A N 1
ATOM 2387 C CA . ASP A 1 298 ? 3.939 1.813 19.656 1 93.5 298 ASP A CA 1
ATOM 2388 C C . ASP A 1 298 ? 2.49 2.248 19.875 1 93.5 298 ASP A C 1
ATOM 2390 O O . ASP A 1 298 ? 1.599 1.408 20 1 93.5 298 ASP A O 1
ATOM 2394 N N . VAL A 1 299 ? 2.281 3.525 19.891 1 96.5 299 VAL A N 1
ATOM 2395 C CA . VAL A 1 299 ? 0.947 4.066 20.125 1 96.5 299 VAL A CA 1
ATOM 2396 C C . VAL A 1 299 ? 0.012 3.66 18.984 1 96.5 299 VAL A C 1
ATOM 2398 O O . VAL A 1 299 ? -1.09 3.162 19.234 1 96.5 299 VAL A O 1
ATOM 2401 N N . ILE A 1 300 ? 0.428 3.848 17.781 1 95.38 300 ILE A N 1
ATOM 2402 C CA . ILE A 1 300 ? -0.435 3.607 16.625 1 95.38 300 ILE A CA 1
ATOM 2403 C C . ILE A 1 300 ? -0.727 2.115 16.5 1 95.38 300 ILE A C 1
ATOM 2405 O O . ILE A 1 300 ? -1.839 1.722 16.141 1 95.38 300 ILE A O 1
ATOM 2409 N N . LYS A 1 301 ? 0.203 1.287 16.812 1 89.44 301 LYS A N 1
ATOM 2410 C CA . LYS A 1 301 ? 0.004 -0.157 16.734 1 89.44 301 LYS A CA 1
ATOM 2411 C C . LYS A 1 301 ? -1.089 -0.614 17.703 1 89.44 301 LYS A C 1
ATOM 2413 O O . LYS A 1 301 ? -1.833 -1.551 17.406 1 89.44 301 LYS A O 1
ATOM 2418 N N . ILE A 1 302 ? -1.194 0.065 18.781 1 89.31 302 ILE A N 1
ATOM 2419 C CA . ILE A 1 302 ? -2.148 -0.356 19.797 1 89.31 302 ILE A CA 1
ATOM 2420 C C . ILE A 1 302 ? -3.508 0.282 19.531 1 89.31 302 ILE A C 1
ATOM 2422 O O . ILE A 1 302 ? -4.547 -0.353 19.719 1 89.31 302 ILE A O 1
ATOM 2426 N N . VAL A 1 303 ? -3.516 1.537 19.109 1 91.56 303 VAL A N 1
ATOM 2427 C CA . VAL A 1 303 ? -4.762 2.287 18.984 1 91.56 303 VAL A CA 1
ATOM 2428 C C . VAL A 1 303 ? -5.434 1.958 17.656 1 91.56 303 VAL A C 1
ATOM 2430 O O . VAL A 1 303 ? -6.66 1.866 17.578 1 91.56 303 VAL A O 1
ATOM 2433 N N . TYR A 1 304 ? -4.586 1.813 16.656 1 88.75 304 TYR A N 1
ATOM 2434 C CA . TYR A 1 304 ? -5.137 1.578 15.32 1 88.75 304 TYR A CA 1
ATOM 2435 C C . TYR A 1 304 ? -4.566 0.304 14.711 1 88.75 304 TYR A C 1
ATOM 2437 O O . TYR A 1 304 ? -3.877 0.351 13.688 1 88.75 304 TYR A O 1
ATOM 2445 N N . PRO A 1 305 ? -4.906 -0.816 15.242 1 76.19 305 PRO A N 1
ATOM 2446 C CA . PRO A 1 305 ? -4.402 -2.084 14.711 1 76.19 305 PRO A CA 1
ATOM 2447 C C . PRO A 1 305 ? -5.055 -2.467 13.383 1 76.19 305 PRO A C 1
ATOM 2449 O O . PRO A 1 305 ? -6.047 -1.855 12.984 1 76.19 305 PRO A O 1
ATOM 2452 N N . THR A 1 306 ? -4.359 -3.416 12.688 1 63.97 306 THR A N 1
ATOM 2453 C CA . THR A 1 306 ? -4.914 -3.9 11.43 1 63.97 306 THR A CA 1
ATOM 2454 C C . THR A 1 306 ? -6.203 -4.68 11.672 1 63.97 306 THR A C 1
ATOM 2456 O O . THR A 1 306 ? -6.254 -5.555 12.539 1 63.97 306 THR A O 1
ATOM 2459 N N . GLY A 1 307 ? -7.297 -4.453 10.883 1 55.19 307 GLY A N 1
ATOM 2460 C CA . GLY A 1 307 ? -8.508 -5.262 10.859 1 55.19 307 GLY A CA 1
ATOM 2461 C C . GLY A 1 307 ? -9.492 -4.883 11.953 1 55.19 307 GLY A C 1
ATOM 2462 O O . GLY A 1 307 ? -10.664 -5.27 11.898 1 55.19 307 GLY A O 1
ATOM 2463 N N . ARG A 1 308 ? -8.938 -4.531 13.336 1 46.81 308 ARG A N 1
ATOM 2464 C CA . ARG A 1 308 ? -9.836 -4.59 14.492 1 46.81 308 ARG A CA 1
ATOM 2465 C C . ARG A 1 308 ? -10.328 -3.195 14.867 1 46.81 308 ARG A C 1
ATOM 2467 O O . ARG A 1 308 ? -9.523 -2.297 15.133 1 46.81 308 ARG A O 1
ATOM 2474 N N . LEU A 1 309 ? -11.266 -2.707 14.297 1 46.31 309 LEU A N 1
ATOM 2475 C CA . LEU A 1 309 ? -11.789 -1.68 15.195 1 46.31 309 LEU A CA 1
ATOM 2476 C C . LEU A 1 309 ? -12.016 -2.244 16.594 1 46.31 309 LEU A C 1
ATOM 2478 O O . LEU A 1 309 ? -12.406 -3.402 16.75 1 46.31 309 LEU A O 1
ATOM 2482 N N . THR A 1 310 ? -11.359 -1.816 17.625 1 44.44 310 THR A N 1
ATOM 2483 C CA . THR A 1 310 ? -11.352 -2.123 19.047 1 44.44 310 THR A CA 1
ATOM 2484 C C . THR A 1 310 ? -12.734 -2.582 19.5 1 44.44 310 THR A C 1
ATOM 2486 O O . THR A 1 310 ? -13.586 -1.759 19.844 1 44.44 310 THR A O 1
ATOM 2489 N N . ASP A 1 311 ? -13.367 -3.4 18.719 1 46 311 ASP A N 1
ATOM 2490 C CA . ASP A 1 311 ? -14.547 -3.902 19.406 1 46 311 ASP A CA 1
ATOM 2491 C C . ASP A 1 311 ? -14.164 -4.664 20.672 1 46 311 ASP A C 1
ATOM 2493 O O . ASP A 1 311 ? -13 -5.039 20.844 1 46 311 ASP A O 1
ATOM 2497 N N . THR A 1 312 ? -15 -4.707 21.594 1 45.31 312 THR A N 1
ATOM 2498 C CA . THR A 1 312 ? -14.922 -5.371 22.891 1 45.31 312 THR A CA 1
ATOM 2499 C C . THR A 1 312 ? -14.312 -6.762 22.75 1 45.31 312 THR A C 1
ATOM 2501 O O . THR A 1 312 ? -13.758 -7.301 23.719 1 45.31 312 THR A O 1
ATOM 2504 N N . HIS A 1 313 ? -14.273 -7.172 21.484 1 44.56 313 HIS A N 1
ATOM 2505 C CA . HIS A 1 313 ? -13.828 -8.555 21.328 1 44.56 313 HIS A CA 1
ATOM 2506 C C . HIS A 1 313 ? -12.406 -8.617 20.781 1 44.56 313 HIS A C 1
ATOM 2508 O O . HIS A 1 31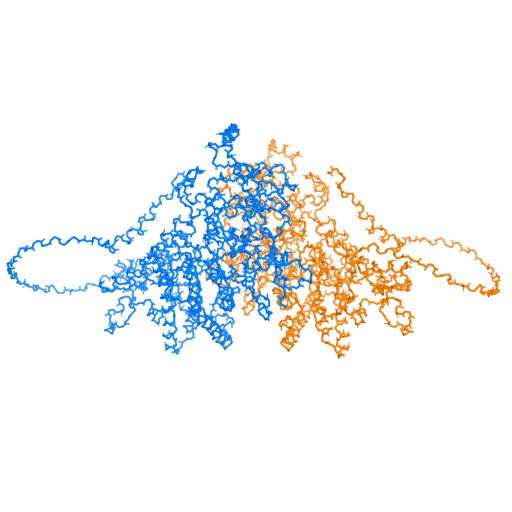3 ? -11.898 -9.695 20.469 1 44.56 313 HIS A O 1
ATOM 2514 N N . SER A 1 314 ? -11.875 -7.484 20.578 1 50.41 314 SER A N 1
ATOM 2515 C CA . SER A 1 314 ? -10.5 -7.438 20.062 1 50.41 314 SER A CA 1
ATOM 2516 C C . SER A 1 314 ? -9.539 -8.117 21.031 1 50.41 314 SER A C 1
ATOM 2518 O O . SER A 1 314 ? -9.664 -7.977 22.25 1 50.41 314 SER A O 1
ATOM 2520 N N . PRO A 1 315 ? -8.766 -9.078 20.656 1 45.88 315 PRO A N 1
ATOM 2521 C CA . PRO A 1 315 ? -7.809 -9.758 21.531 1 45.88 315 PRO A CA 1
ATOM 2522 C C . PRO A 1 315 ? -7.086 -8.797 22.469 1 45.88 315 PRO A C 1
ATOM 2524 O O . PRO A 1 315 ? -6.652 -9.195 23.562 1 45.88 315 PRO A O 1
ATOM 2527 N N . VAL A 1 316 ? -6.941 -7.633 22.016 1 47.12 316 VAL A N 1
ATOM 2528 C CA . VAL A 1 316 ? -6.301 -6.691 22.922 1 47.12 316 VAL A CA 1
ATOM 2529 C C . VAL A 1 316 ? -7.141 -6.535 24.188 1 47.12 316 VAL A C 1
ATOM 2531 O O . VAL A 1 316 ? -6.602 -6.391 25.281 1 47.12 316 VAL A O 1
ATOM 2534 N N . VAL A 1 317 ? -8.492 -6.602 23.938 1 51.94 317 VAL A N 1
ATOM 2535 C CA . VAL A 1 317 ? -9.383 -6.516 25.094 1 51.94 317 VAL A CA 1
ATOM 2536 C C . VAL A 1 317 ? -9.344 -7.828 25.875 1 51.94 317 VAL A C 1
ATOM 2538 O O . VAL A 1 317 ? -9.461 -7.832 27.109 1 51.94 317 VAL A O 1
ATOM 2541 N N . HIS A 1 318 ? -9.008 -8.891 25.078 1 51.66 318 HIS A N 1
ATOM 2542 C CA . HIS A 1 318 ? -9.062 -10.188 25.75 1 51.66 318 HIS A CA 1
ATOM 2543 C C . HIS A 1 318 ? -7.82 -10.414 26.609 1 51.66 318 HIS A C 1
ATOM 2545 O O . HIS A 1 318 ? -7.898 -11.039 27.672 1 51.66 318 HIS A O 1
ATOM 2551 N N . ASP A 1 319 ? -6.758 -9.961 26.062 1 57.72 319 ASP A N 1
ATOM 2552 C CA . ASP A 1 319 ? -5.598 -10.102 26.938 1 57.72 319 ASP A CA 1
ATOM 2553 C C . ASP A 1 319 ? -5.348 -8.82 27.734 1 57.72 319 ASP A C 1
ATOM 2555 O O . ASP A 1 319 ? -4.461 -8.039 27.391 1 57.72 319 ASP A O 1
ATOM 2559 N N . ALA A 1 320 ? -6.195 -8.586 28.625 1 60.38 320 ALA A N 1
ATOM 2560 C CA . ALA A 1 320 ? -6.281 -7.355 29.406 1 60.38 320 ALA A CA 1
ATOM 2561 C C . ALA A 1 320 ? -4.922 -6.977 29.984 1 60.38 320 ALA A C 1
ATOM 2563 O O . ALA A 1 320 ? -4.543 -5.805 29.984 1 60.38 320 ALA A O 1
ATOM 2564 N N . GLN A 1 321 ? -4.207 -8.031 30.406 1 64.81 321 GLN A N 1
ATOM 2565 C CA . GLN A 1 321 ? -2.93 -7.719 31.047 1 64.81 321 GLN A CA 1
ATOM 2566 C C . GLN A 1 321 ? -1.911 -7.234 30.016 1 64.81 321 GLN A C 1
ATOM 2568 O O . GLN A 1 321 ? -1.232 -6.227 30.234 1 64.81 321 GLN A O 1
ATOM 2573 N N . GLN A 1 322 ? -1.791 -7.922 28.953 1 71.81 322 GLN A N 1
ATOM 2574 C CA . GLN A 1 322 ? -0.852 -7.523 27.906 1 71.81 322 GLN A CA 1
ATOM 2575 C C . GLN A 1 322 ? -1.226 -6.164 27.312 1 71.81 322 GLN A C 1
ATOM 2577 O O . GLN A 1 322 ? -0.349 -5.367 26.984 1 71.81 322 GLN A O 1
ATOM 2582 N N . GLY A 1 323 ? -2.441 -5.965 27.406 1 75.06 323 GLY A N 1
ATOM 2583 C CA . GLY A 1 323 ? -2.932 -4.68 26.922 1 75.06 323 GLY A CA 1
ATOM 2584 C C . GLY A 1 323 ? -2.559 -3.527 27.844 1 75.06 323 GLY A C 1
ATOM 2585 O O . GLY A 1 323 ? -2.139 -2.469 27.375 1 75.06 323 GLY A O 1
ATOM 2586 N N . ARG A 1 324 ? -2.609 -3.775 29.156 1 80.06 324 ARG A N 1
ATOM 2587 C CA . ARG A 1 324 ? -2.277 -2.75 30.125 1 80.06 324 ARG A CA 1
ATOM 2588 C C . ARG A 1 324 ? -0.782 -2.447 30.125 1 80.06 324 ARG A C 1
ATOM 2590 O O . ARG A 1 324 ? -0.375 -1.292 30.266 1 80.06 324 ARG A O 1
ATOM 2597 N N . GLU A 1 325 ? -0.016 -3.463 29.938 1 85.19 325 GLU A N 1
ATOM 2598 C CA . GLU A 1 325 ? 1.431 -3.277 29.891 1 85.19 325 GLU A CA 1
ATOM 2599 C C . GLU A 1 325 ? 1.849 -2.5 28.656 1 85.19 325 GLU A C 1
ATOM 2601 O O . GLU A 1 325 ? 2.744 -1.656 28.719 1 85.19 325 GLU A O 1
ATOM 2606 N N . SER A 1 326 ? 1.206 -2.768 27.641 1 88.12 326 SER A N 1
ATOM 2607 C CA . SER A 1 326 ? 1.502 -2.068 26.391 1 88.12 326 SER A CA 1
ATOM 2608 C C . SER A 1 326 ? 1.123 -0.593 26.484 1 88.12 326 SER A C 1
ATOM 2610 O O . SER A 1 326 ? 1.846 0.271 25.984 1 88.12 326 SER A O 1
ATOM 2612 N N . LEU A 1 327 ? 0.024 -0.332 27.188 1 91.62 327 LEU A N 1
ATOM 2613 C CA . LEU A 1 327 ? -0.419 1.046 27.359 1 91.62 327 LEU A CA 1
ATOM 2614 C C . LEU A 1 327 ? 0.561 1.821 28.234 1 91.62 327 LEU A C 1
ATOM 2616 O O . LEU A 1 327 ? 0.885 2.975 27.938 1 91.62 327 LEU A O 1
ATOM 2620 N N . GLN A 1 328 ? 1.035 1.183 29.234 1 92.56 328 GLN A N 1
ATOM 2621 C CA . GLN A 1 328 ? 1.984 1.823 30.141 1 92.56 328 GLN A CA 1
ATOM 2622 C C . GLN A 1 328 ? 3.312 2.1 29.438 1 92.56 328 GLN A C 1
ATOM 2624 O O . GLN A 1 328 ? 3.939 3.135 29.672 1 92.56 328 GLN A O 1
ATOM 2629 N N . SER A 1 329 ? 3.672 1.146 28.641 1 93.88 329 SER A N 1
ATOM 2630 C CA . SER A 1 329 ? 4.91 1.33 27.891 1 93.88 329 SER A CA 1
ATOM 2631 C C . SER A 1 329 ? 4.789 2.486 26.906 1 93.88 329 SER A C 1
ATOM 2633 O O . SER A 1 329 ? 5.738 3.246 26.703 1 93.88 329 SER A O 1
ATOM 2635 N N . CYS A 1 330 ? 3.656 2.629 26.266 1 95.88 330 CYS A N 1
ATOM 2636 C CA . CYS A 1 330 ? 3.41 3.727 25.328 1 95.88 330 CYS A CA 1
ATOM 2637 C C . CYS A 1 330 ? 3.451 5.07 26.062 1 95.88 330 CYS A C 1
ATOM 2639 O O . CYS A 1 330 ? 4.059 6.023 25.562 1 95.88 330 CYS A O 1
ATOM 2641 N N . GLU A 1 331 ? 2.84 5.121 27.266 1 96.62 331 GLU A N 1
ATOM 2642 C CA . GLU A 1 331 ? 2.834 6.344 28.062 1 96.62 331 GLU A CA 1
ATOM 2643 C C . GLU A 1 331 ? 4.25 6.742 28.469 1 96.62 331 GLU A C 1
ATOM 2645 O O . GLU A 1 331 ? 4.625 7.91 28.359 1 96.62 331 GLU A O 1
ATOM 2650 N N . ALA A 1 332 ? 4.953 5.754 28.891 1 97 332 ALA A N 1
ATOM 2651 C CA . ALA A 1 332 ? 6.324 6.008 29.328 1 97 332 ALA A CA 1
ATOM 2652 C C . ALA A 1 332 ? 7.188 6.5 28.172 1 97 332 ALA A C 1
ATOM 2654 O O . ALA A 1 332 ? 8.031 7.383 28.344 1 97 332 ALA A O 1
ATOM 2655 N N . GLY A 1 333 ? 7.016 5.906 26.984 1 97.06 333 GLY A N 1
ATOM 2656 C CA . GLY A 1 333 ? 7.762 6.32 25.812 1 97.06 333 GLY A CA 1
ATOM 2657 C C . GLY A 1 333 ? 7.477 7.754 25.391 1 97.06 333 GLY A C 1
ATOM 2658 O O . GLY A 1 333 ? 8.398 8.508 25.078 1 97.06 333 GLY A O 1
ATOM 2659 N N . LEU A 1 334 ? 6.234 8.156 25.406 1 98.19 334 LEU A N 1
ATOM 2660 C CA . LEU A 1 334 ? 5.836 9.516 25.062 1 98.19 334 LEU A CA 1
ATOM 2661 C C . LEU A 1 334 ? 6.367 10.516 26.078 1 98.19 334 LEU A C 1
ATOM 2663 O O . LEU A 1 334 ? 6.883 11.57 25.703 1 98.19 334 LEU A O 1
ATOM 2667 N N . GLU A 1 335 ? 6.27 10.164 27.344 1 97.81 335 GLU A N 1
ATOM 2668 C CA . GLU A 1 335 ? 6.719 11.062 28.406 1 97.81 335 GLU A CA 1
ATOM 2669 C C . GLU A 1 335 ? 8.234 11.258 28.359 1 97.81 335 GLU A C 1
ATOM 2671 O O . GLU A 1 335 ? 8.727 12.367 28.547 1 97.81 335 GLU A O 1
ATOM 2676 N N . ALA A 1 336 ? 8.945 10.164 28.125 1 97.69 336 ALA A N 1
ATOM 2677 C CA . ALA A 1 336 ? 10.398 10.258 28.016 1 97.69 336 ALA A CA 1
ATOM 2678 C C . ALA A 1 336 ? 10.812 11.156 26.859 1 97.69 336 ALA A C 1
ATOM 2680 O O . ALA A 1 336 ? 11.75 11.953 26.984 1 97.69 336 ALA A O 1
ATOM 2681 N N . TRP A 1 337 ? 10.188 10.961 25.812 1 98.06 337 TRP A N 1
ATOM 2682 C CA . TRP A 1 337 ? 10.477 11.812 24.656 1 98.06 337 TRP A CA 1
ATOM 2683 C C . TRP A 1 337 ? 10.18 13.273 24.969 1 98.06 337 TRP A C 1
ATOM 2685 O O . TRP A 1 337 ? 10.969 14.156 24.641 1 98.06 337 TRP A O 1
ATOM 2695 N N . PHE A 1 338 ? 9.039 13.594 25.547 1 98.25 338 PHE A N 1
ATOM 2696 C CA . PHE A 1 338 ? 8.578 14.953 25.812 1 98.25 338 PHE A CA 1
ATOM 2697 C C . PHE A 1 338 ? 9.555 15.68 26.734 1 98.25 338 PHE A C 1
ATOM 2699 O O . PHE A 1 338 ? 9.852 16.859 26.531 1 98.25 338 PHE A O 1
ATOM 2706 N N . GLU A 1 339 ? 10.062 15 27.688 1 97.44 339 GLU A N 1
ATOM 2707 C CA . GLU A 1 339 ? 11.016 15.578 28.641 1 97.44 339 GLU A CA 1
ATOM 2708 C C . GLU A 1 339 ? 12.297 16 27.922 1 97.44 339 GLU A C 1
ATOM 2710 O O . GLU A 1 339 ? 12.812 17.094 28.156 1 97.44 339 GLU A O 1
ATOM 2715 N N . ARG A 1 340 ? 12.734 15.172 27.062 1 96.81 340 ARG A N 1
ATOM 2716 C CA . ARG A 1 340 ? 13.953 15.469 26.328 1 96.81 340 ARG A CA 1
ATOM 2717 C C . ARG A 1 340 ? 13.719 16.578 25.312 1 96.81 340 ARG A C 1
ATOM 2719 O O . ARG A 1 340 ? 14.555 17.484 25.156 1 96.81 340 ARG A O 1
ATOM 2726 N N . ALA A 1 341 ? 12.594 16.516 24.656 1 97.69 341 ALA A N 1
ATOM 2727 C CA . ALA A 1 341 ? 12.281 17.484 23.609 1 97.69 341 ALA A CA 1
ATOM 2728 C C . ALA A 1 341 ? 12.094 18.875 24.188 1 97.69 341 ALA A C 1
ATOM 2730 O O . ALA A 1 341 ? 12.523 19.859 23.578 1 97.69 341 ALA A O 1
ATOM 2731 N N . THR A 1 342 ? 11.477 19 25.344 1 95.94 342 THR A N 1
ATOM 2732 C CA . THR A 1 342 ? 11.164 20.297 25.938 1 95.94 342 THR A CA 1
ATOM 2733 C C . THR A 1 342 ? 12.422 20.984 26.453 1 95.94 342 THR A C 1
ATOM 2735 O O . THR A 1 342 ? 12.484 22.219 26.531 1 95.94 342 THR A O 1
ATOM 2738 N N . ILE A 1 343 ? 13.422 20.172 26.75 1 95.69 343 ILE A N 1
ATOM 2739 C CA . ILE A 1 343 ? 14.711 20.734 27.156 1 95.69 343 ILE A CA 1
ATOM 2740 C C . ILE A 1 343 ? 15.398 21.359 25.938 1 95.69 343 ILE A C 1
ATOM 2742 O O . ILE A 1 343 ? 15.953 22.453 26.031 1 95.69 343 ILE A O 1
ATOM 2746 N N . GLN A 1 344 ? 15.258 20.719 24.859 1 95.19 344 GLN A N 1
ATOM 2747 C CA . GLN A 1 344 ? 15.922 21.172 23.641 1 95.19 344 GLN A CA 1
ATOM 2748 C C . GLN A 1 344 ? 15.141 22.312 22.984 1 95.19 344 GLN A C 1
ATOM 2750 O O . GLN A 1 344 ? 15.734 23.25 22.438 1 95.19 344 GLN A O 1
ATOM 2755 N N . PHE A 1 345 ? 13.812 22.172 23.031 1 96.75 345 PHE A N 1
ATOM 2756 C CA . PHE A 1 345 ? 12.938 23.141 22.391 1 96.75 345 PHE A CA 1
ATOM 2757 C C . PHE A 1 345 ? 11.828 23.578 23.344 1 96.75 345 PHE A C 1
ATOM 2759 O O . PHE A 1 345 ? 10.695 23.109 23.219 1 96.75 345 PHE A O 1
ATOM 2766 N N . PRO A 1 346 ? 12.109 24.453 24.156 1 93.5 346 PRO A N 1
ATOM 2767 C CA . PRO A 1 346 ? 11.109 24.891 25.141 1 93.5 346 PRO A CA 1
ATOM 2768 C C . PRO A 1 346 ? 9.906 25.578 24.5 1 93.5 346 PRO A C 1
ATOM 2770 O O . PRO A 1 346 ? 10.016 26.125 23.391 1 93.5 346 PRO A O 1
ATOM 2773 N N . THR A 1 347 ? 8.797 25.625 25.094 1 89.56 347 THR A N 1
ATOM 2774 C CA . THR A 1 347 ? 7.555 26.266 24.672 1 89.56 347 THR A CA 1
ATOM 2775 C C . THR A 1 347 ? 7.129 27.328 25.672 1 89.56 347 THR A C 1
ATOM 2777 O O . THR A 1 347 ? 7.418 27.219 26.859 1 89.56 347 THR A O 1
ATOM 2780 N N . PRO A 1 348 ? 6.555 28.359 25.328 1 92.38 348 PRO A N 1
ATOM 2781 C CA . PRO A 1 348 ? 6.137 28.672 23.953 1 92.38 348 PRO A CA 1
ATOM 2782 C C . PRO A 1 348 ? 7.297 29.109 23.062 1 92.38 348 PRO A C 1
ATOM 2784 O O . PRO A 1 348 ? 8.133 29.906 23.484 1 92.38 348 PRO A O 1
ATOM 2787 N N . ALA A 1 349 ? 7.34 28.641 21.859 1 91 349 ALA A N 1
ATOM 2788 C CA . ALA A 1 349 ? 8.445 28.844 20.938 1 91 349 ALA A CA 1
ATOM 2789 C C . ALA A 1 349 ? 8.578 30.312 20.562 1 91 349 ALA A C 1
ATOM 2791 O O . ALA A 1 349 ? 9.688 30.812 20.328 1 91 349 ALA A O 1
ATOM 2792 N N . GLY A 1 350 ? 7.469 31.016 20.562 1 87.62 350 GLY A N 1
ATOM 2793 C CA . GLY A 1 350 ? 7.453 32.406 20.141 1 87.62 350 GLY A CA 1
ATOM 2794 C C . GLY A 1 350 ? 8.219 33.344 21.078 1 87.62 350 GLY A C 1
ATOM 2795 O O . GLY A 1 350 ? 8.633 34.438 20.688 1 87.62 350 GLY A O 1
ATOM 2796 N N . ILE A 1 351 ? 8.352 32.906 22.25 1 88.12 351 ILE A N 1
ATOM 2797 C CA . ILE A 1 351 ? 9.094 33.719 23.219 1 88.12 351 ILE A CA 1
ATOM 2798 C C . ILE A 1 351 ? 10.594 33.5 23.031 1 88.12 351 ILE A C 1
ATOM 2800 O O . ILE A 1 351 ? 11.391 34.406 23.266 1 88.12 351 ILE A O 1
ATOM 2804 N N . ILE A 1 352 ? 10.961 32.406 22.484 1 85.94 352 ILE A N 1
ATOM 2805 C CA . ILE A 1 352 ? 12.359 32 22.391 1 85.94 352 ILE A CA 1
ATOM 2806 C C . ILE A 1 352 ? 12.945 32.531 21.062 1 85.94 352 ILE A C 1
ATOM 2808 O O . ILE A 1 352 ? 14.109 32.906 21.016 1 85.94 352 ILE A O 1
ATOM 2812 N N . THR A 1 353 ? 12.062 32.469 20.078 1 89.88 353 THR A N 1
ATOM 2813 C CA . THR A 1 353 ? 12.578 32.844 18.766 1 89.88 353 THR A CA 1
ATOM 2814 C C . THR A 1 353 ? 11.555 33.688 18 1 89.88 353 THR A C 1
ATOM 2816 O O . THR A 1 353 ? 10.352 33.562 18.219 1 89.88 353 THR A O 1
ATOM 2819 N N . ARG A 1 354 ? 12.102 34.5 17.203 1 89.5 354 ARG A N 1
ATOM 2820 C CA . ARG A 1 354 ? 11.25 35.312 16.344 1 89.5 354 ARG A CA 1
ATOM 2821 C C . ARG A 1 354 ? 11.164 34.75 14.938 1 89.5 354 ARG A C 1
ATOM 2823 O O . ARG A 1 354 ? 10.406 35.25 14.102 1 89.5 354 ARG A O 1
ATOM 2830 N N . GLU A 1 355 ? 11.922 33.719 14.703 1 94.06 355 GLU A N 1
ATOM 2831 C CA . GLU A 1 355 ? 11.875 33.094 13.391 1 94.06 355 GLU A CA 1
ATOM 2832 C C . GLU A 1 355 ? 10.57 32.312 13.203 1 94.06 355 GLU A C 1
ATOM 2834 O O . GLU A 1 355 ? 10.352 31.297 13.883 1 94.06 355 GLU A O 1
ATOM 2839 N N . GLU A 1 356 ? 9.789 32.719 12.281 1 95.38 356 GLU A N 1
ATOM 2840 C CA . GLU A 1 356 ? 8.453 32.156 12.078 1 95.38 356 GLU A CA 1
ATOM 2841 C C . GLU A 1 356 ? 8.508 30.656 11.828 1 95.38 356 GLU A C 1
ATOM 2843 O O . GLU A 1 356 ? 7.68 29.906 12.344 1 95.38 356 GLU A O 1
ATOM 2848 N N . SER A 1 357 ? 9.477 30.234 11.016 1 96.88 357 SER A N 1
ATOM 2849 C CA . SER A 1 357 ? 9.578 28.828 10.68 1 96.88 357 SER A CA 1
ATOM 2850 C C . SER A 1 357 ? 9.891 27.984 11.914 1 96.88 357 SER A C 1
ATOM 2852 O O . SER A 1 357 ? 9.352 26.891 12.078 1 96.88 357 SER A O 1
ATOM 2854 N N . LEU A 1 358 ? 10.734 28.453 12.773 1 97.56 358 LEU A N 1
ATOM 2855 C CA . LEU A 1 358 ? 11.062 27.719 13.992 1 97.56 358 LEU A CA 1
ATOM 2856 C C . LEU A 1 358 ? 9.852 27.625 14.914 1 97.56 358 LEU A C 1
ATOM 2858 O O . LEU A 1 358 ? 9.633 26.578 15.539 1 97.56 358 LEU A O 1
ATOM 2862 N N . VAL A 1 359 ? 9.078 28.703 14.984 1 97.81 359 VAL A N 1
ATOM 2863 C CA . VAL A 1 359 ? 7.871 28.688 15.797 1 97.81 359 VAL A CA 1
ATOM 2864 C C . VAL A 1 359 ? 6.871 27.688 15.227 1 97.81 359 VAL A C 1
ATOM 2866 O O . VAL A 1 359 ? 6.297 26.891 15.961 1 97.81 359 VAL A O 1
ATOM 2869 N N . LEU A 1 360 ? 6.715 27.75 13.945 1 98.12 360 LEU A N 1
ATOM 2870 C CA . LEU A 1 360 ? 5.762 26.875 13.266 1 98.12 360 LEU A CA 1
ATOM 2871 C C . LEU A 1 360 ? 6.102 25.406 13.492 1 98.12 360 LEU A C 1
ATOM 2873 O O . LEU A 1 360 ? 5.266 24.641 13.977 1 98.12 360 LEU A O 1
ATOM 2877 N N . TYR A 1 361 ? 7.289 25.016 13.242 1 98.06 361 TYR A N 1
ATOM 2878 C CA . TYR A 1 361 ? 7.648 23.594 13.25 1 98.06 361 TYR A CA 1
ATOM 2879 C C . TYR A 1 361 ? 7.836 23.094 14.672 1 98.06 361 TYR A C 1
ATOM 2881 O O . TYR A 1 361 ? 7.652 21.906 14.945 1 98.06 361 TYR A O 1
ATOM 2889 N N . THR A 1 362 ? 8.156 23.953 15.602 1 98.25 362 THR A N 1
ATOM 2890 C CA . THR A 1 362 ? 8.156 23.547 17 1 98.25 362 THR A CA 1
ATOM 2891 C C . THR A 1 362 ? 6.742 23.234 17.469 1 98.25 362 THR A C 1
ATOM 2893 O O . THR A 1 362 ? 6.523 22.219 18.141 1 98.25 362 THR A O 1
ATOM 2896 N N . ASN A 1 363 ? 5.832 24.109 17.125 1 98.25 363 ASN A N 1
ATOM 2897 C CA . ASN A 1 363 ? 4.445 23.875 17.5 1 98.25 363 ASN A CA 1
ATOM 2898 C C . ASN A 1 363 ? 3.895 22.609 16.828 1 98.25 363 ASN A C 1
ATOM 2900 O O . ASN A 1 363 ? 3.154 21.844 17.453 1 98.25 363 ASN A O 1
ATOM 2904 N N . LEU A 1 364 ? 4.254 22.391 15.562 1 98.44 364 LEU A N 1
ATOM 2905 C CA . LEU A 1 364 ? 3.811 21.188 14.875 1 98.44 364 LEU A CA 1
ATOM 2906 C C . LEU A 1 364 ? 4.336 19.938 15.57 1 98.44 364 LEU A C 1
ATOM 2908 O O . LEU A 1 364 ? 3.602 18.969 15.742 1 98.44 364 LEU A O 1
ATOM 2912 N N . LEU A 1 365 ? 5.566 19.969 15.961 1 98.5 365 LEU A N 1
ATOM 2913 C CA . LEU A 1 365 ? 6.184 18.859 16.688 1 98.5 365 LEU A CA 1
ATOM 2914 C C . LEU A 1 365 ? 5.375 18.5 17.922 1 98.5 365 LEU A C 1
ATOM 2916 O O . LEU A 1 365 ? 5.066 17.328 18.156 1 98.5 365 LEU A O 1
ATOM 2920 N N . TYR A 1 366 ? 4.992 19.469 18.656 1 98.5 366 TYR A N 1
ATOM 2921 C CA . TYR A 1 366 ? 4.289 19.219 19.906 1 98.5 366 TYR A CA 1
ATOM 2922 C C . TYR A 1 366 ? 2.826 18.891 19.656 1 98.5 366 TYR A C 1
ATOM 2924 O O . TYR A 1 366 ? 2.213 18.141 20.438 1 98.5 366 TYR A O 1
ATOM 2932 N N . ILE A 1 367 ? 2.25 19.422 18.609 1 98.56 367 ILE A N 1
ATOM 2933 C CA . ILE A 1 367 ? 0.899 19 18.25 1 98.56 367 ILE A CA 1
ATOM 2934 C C . ILE A 1 367 ? 0.885 17.5 17.969 1 98.56 367 ILE A C 1
ATOM 2936 O O . ILE A 1 367 ? -0.031 16.781 18.391 1 98.56 367 ILE A O 1
ATOM 2940 N N . TYR A 1 368 ? 1.913 16.984 17.266 1 98.56 368 TYR A N 1
ATOM 2941 C CA . TYR A 1 368 ? 1.995 15.555 16.984 1 98.56 368 TYR A CA 1
ATOM 2942 C C . TYR A 1 368 ? 2.086 14.758 18.281 1 98.56 368 TYR A C 1
ATOM 2944 O O . TYR A 1 368 ? 1.434 13.727 18.422 1 98.56 368 TYR A O 1
ATOM 2952 N N . TYR A 1 369 ? 2.854 15.258 19.234 1 98.56 369 TYR A N 1
ATOM 2953 C CA . TYR A 1 369 ? 2.982 14.617 20.531 1 98.56 369 TYR A CA 1
ATOM 2954 C C . TYR A 1 369 ? 1.645 14.594 21.266 1 98.56 369 TYR A C 1
ATOM 2956 O O . TYR A 1 369 ? 1.21 13.539 21.734 1 98.56 369 TYR A O 1
ATOM 2964 N N . HIS A 1 370 ? 0.977 15.703 21.344 1 98.69 370 HIS A N 1
ATOM 2965 C CA . HIS A 1 370 ? -0.28 15.797 22.078 1 98.69 370 HIS A CA 1
ATOM 2966 C C . HIS A 1 370 ? -1.382 15 21.391 1 98.69 370 HIS A C 1
ATOM 2968 O O . HIS A 1 370 ? -2.254 14.438 22.047 1 98.69 370 HIS A O 1
ATOM 2974 N N . ALA A 1 371 ? -1.343 15.047 20.109 1 98.56 371 ALA A N 1
ATOM 2975 C CA . ALA A 1 371 ? -2.316 14.242 19.375 1 98.56 371 ALA A CA 1
ATOM 2976 C C . ALA A 1 371 ? -2.146 12.758 19.672 1 98.56 371 ALA A C 1
ATOM 2978 O O . ALA A 1 371 ? -3.131 12.023 19.781 1 98.56 371 ALA A O 1
ATOM 2979 N N . ALA A 1 372 ? -0.922 12.305 19.766 1 98.69 372 ALA A N 1
ATOM 2980 C CA . ALA A 1 372 ? -0.653 10.914 20.109 1 98.69 372 ALA A CA 1
ATOM 2981 C C . ALA A 1 372 ? -1.147 10.602 21.516 1 98.69 372 ALA A C 1
ATOM 2983 O O . ALA A 1 372 ? -1.731 9.539 21.766 1 98.69 372 ALA A O 1
ATOM 2984 N N . CYS A 1 373 ? -0.897 11.539 22.438 1 98.5 373 CYS A N 1
ATOM 2985 C CA . CYS A 1 373 ? -1.405 11.383 23.797 1 98.5 373 CYS A CA 1
ATOM 2986 C C . CYS A 1 373 ? -2.928 11.305 23.797 1 98.5 373 CYS A C 1
ATOM 2988 O O . CYS A 1 373 ? -3.502 10.438 24.453 1 98.5 373 CYS A O 1
ATOM 2990 N N . PHE A 1 374 ? -3.518 12.219 23.062 1 98.12 374 PHE A N 1
ATOM 2991 C CA . PHE A 1 374 ? -4.973 12.258 22.984 1 98.12 374 PHE A CA 1
ATOM 2992 C C . PHE A 1 374 ? -5.523 10.922 22.5 1 98.12 374 PHE A C 1
ATOM 2994 O O . PHE A 1 374 ? -6.457 10.383 23.094 1 98.12 374 PHE A O 1
ATOM 3001 N N . ALA A 1 375 ? -4.953 10.391 21.484 1 97.25 375 ALA A N 1
ATOM 3002 C CA . ALA A 1 375 ? -5.395 9.117 20.922 1 97.25 375 ALA A CA 1
ATOM 3003 C C . ALA A 1 375 ? -5.191 7.98 21.922 1 97.25 375 ALA A C 1
ATOM 3005 O O . ALA A 1 375 ? -6.062 7.125 22.094 1 97.25 375 ALA A O 1
ATOM 3006 N N . LEU A 1 376 ? -4.043 7.93 22.531 1 97.31 376 LEU A N 1
ATOM 3007 C CA . LEU A 1 376 ? -3.705 6.883 23.484 1 97.31 376 LEU A CA 1
ATOM 3008 C C . LEU A 1 376 ? -4.688 6.875 24.656 1 97.31 376 LEU A C 1
ATOM 3010 O O . LEU A 1 376 ? -5.207 5.824 25.031 1 97.31 376 LEU A O 1
ATOM 3014 N N . TYR A 1 377 ? -4.973 8.016 25.234 1 96.81 377 TYR A N 1
ATOM 3015 C CA . TYR A 1 377 ? -5.824 8.094 26.406 1 96.81 377 TYR A CA 1
ATOM 3016 C C . TYR A 1 377 ? -7.289 7.906 26.031 1 96.81 377 TYR A C 1
ATOM 3018 O O . TYR A 1 377 ? -8.078 7.391 26.828 1 96.81 377 TYR A O 1
ATOM 3026 N N . GLN A 1 378 ? -7.684 8.344 24.812 1 95.25 378 GLN A N 1
ATOM 3027 C CA . GLN A 1 378 ? -9.008 7.98 24.328 1 95.25 378 GLN A CA 1
ATOM 3028 C C . GLN A 1 378 ? -9.195 6.469 24.312 1 95.25 378 GLN A C 1
ATOM 3030 O O . GLN A 1 378 ? -10.242 5.961 24.719 1 95.25 378 GLN A O 1
ATOM 3035 N N . HIS A 1 379 ? -8.211 5.805 23.812 1 92.31 379 HIS A N 1
ATOM 3036 C CA . HIS A 1 379 ? -8.25 4.348 23.75 1 92.31 379 HIS A CA 1
ATOM 3037 C C . HIS A 1 379 ? -8.297 3.729 25.141 1 92.31 379 HIS A C 1
ATOM 3039 O O . HIS A 1 379 ? -9.07 2.799 25.391 1 92.31 379 HIS A O 1
ATOM 3045 N N . LYS A 1 380 ? -7.488 4.23 26.016 1 92.31 380 LYS A N 1
ATOM 3046 C CA . LYS A 1 380 ? -7.48 3.754 27.391 1 92.31 380 LYS A CA 1
ATOM 3047 C C . LYS A 1 380 ? -8.836 3.967 28.062 1 92.31 380 LYS A C 1
ATOM 3049 O O . LYS A 1 380 ? -9.344 3.076 28.75 1 92.31 380 LYS A O 1
ATOM 3054 N N . ALA A 1 381 ? -9.406 5.121 27.875 1 92.12 381 ALA A N 1
ATOM 3055 C CA . ALA A 1 381 ? -10.719 5.43 28.438 1 92.12 381 ALA A CA 1
ATOM 3056 C C . ALA A 1 381 ? -11.789 4.488 27.891 1 92.12 381 ALA A C 1
ATOM 3058 O O . ALA A 1 381 ? -12.695 4.082 28.625 1 92.12 381 ALA A O 1
ATOM 3059 N N . PHE A 1 382 ? -11.711 4.195 26.703 1 88.38 382 PHE A N 1
ATOM 3060 C CA . PHE A 1 382 ? -12.672 3.287 26.094 1 88.38 382 PHE A CA 1
ATOM 3061 C C . PHE A 1 382 ? -12.602 1.905 26.734 1 88.38 382 PHE A C 1
ATOM 3063 O O . PHE A 1 382 ? -13.633 1.316 27.062 1 88.38 382 PHE A O 1
ATOM 3070 N N . ILE A 1 383 ? -11.406 1.442 26.828 1 84.12 383 ILE A N 1
ATOM 3071 C CA . ILE A 1 383 ? -11.203 0.131 27.438 1 84.12 383 ILE A CA 1
ATOM 3072 C C . ILE A 1 383 ? -11.773 0.124 28.859 1 84.12 383 ILE A C 1
ATOM 3074 O O . ILE A 1 383 ? -12.469 -0.818 29.25 1 84.12 383 ILE A O 1
ATOM 3078 N N . ILE A 1 384 ? -11.531 1.175 29.578 1 85.06 384 ILE A N 1
ATOM 3079 C CA . ILE A 1 384 ? -12.008 1.283 30.953 1 85.06 384 ILE A CA 1
ATOM 3080 C C . ILE A 1 384 ? -13.539 1.303 30.969 1 85.06 384 ILE A C 1
ATOM 3082 O O . ILE A 1 384 ? -14.164 0.679 31.828 1 85.06 384 ILE A O 1
ATOM 3086 N N . SER A 1 385 ? -14.109 2.047 30.062 1 82.12 385 SER A N 1
ATOM 3087 C CA . SER A 1 385 ? -15.562 2.195 30.016 1 82.12 385 SER A CA 1
ATOM 3088 C C . SER A 1 385 ? -16.234 0.868 29.688 1 82.12 385 SER A C 1
ATOM 3090 O O . SER A 1 385 ? -17.391 0.654 30.062 1 82.12 385 SER A O 1
ATOM 3092 N N . GLN A 1 386 ? -15.633 -0.03 29.016 1 74.62 386 GLN A N 1
ATOM 3093 C CA . GLN A 1 386 ? -16.188 -1.334 28.672 1 74.62 386 GLN A CA 1
ATOM 3094 C C . GLN A 1 386 ? -16.078 -2.305 29.844 1 74.62 386 GLN A C 1
ATOM 3096 O O . GLN A 1 386 ? -16.859 -3.25 29.953 1 74.62 386 GLN A O 1
ATOM 3101 N N . GLU A 1 387 ? -15.125 -2.107 30.594 1 70.38 387 GLU A N 1
ATOM 3102 C CA . GLU A 1 387 ? -14.938 -2.994 31.734 1 70.38 387 GLU A CA 1
ATOM 3103 C C . GLU A 1 387 ? -15.875 -2.621 32.875 1 70.38 387 GLU A C 1
ATOM 3105 O O . GLU A 1 387 ? -16.219 -1.45 33.062 1 70.38 387 GLU A O 1
ATOM 3110 N N . GLN A 1 388 ? -17.453 -3.271 32.906 1 53.91 388 GLN A N 1
ATOM 3111 C CA . GLN A 1 388 ? -18.594 -3.078 33.781 1 53.91 388 GLN A CA 1
ATOM 3112 C C . GLN A 1 388 ? -18.219 -2.15 34.938 1 53.91 388 GLN A C 1
ATOM 3114 O O . GLN A 1 388 ? -18.891 -1.146 35.188 1 53.91 388 GLN A O 1
ATOM 3119 N N . ALA A 1 389 ? -18.516 -2.871 36.406 1 47 389 ALA A N 1
ATOM 3120 C CA . ALA A 1 389 ? -18.859 -2.332 37.719 1 47 389 ALA A CA 1
ATOM 3121 C C . ALA A 1 389 ? -17.969 -1.153 38.062 1 47 389 ALA A C 1
ATOM 3123 O O . ALA A 1 389 ? -18.328 -0.326 38.906 1 47 389 ALA A O 1
ATOM 3124 N N . LYS A 1 390 ? -16.609 -1.313 38.062 1 48.22 390 LYS A N 1
ATOM 3125 C CA . LYS A 1 390 ? -15.672 -0.746 39.031 1 48.22 390 LYS A CA 1
ATOM 3126 C C . LYS A 1 390 ? -15.398 0.727 38.719 1 48.22 390 LYS A C 1
ATOM 3128 O O . LYS A 1 390 ? -15.477 1.57 39.625 1 48.22 390 LYS A O 1
ATOM 3133 N N . ALA A 1 391 ? -14.117 1.356 37.875 1 55.41 391 ALA A N 1
ATOM 3134 C CA . ALA A 1 391 ? -13.07 2.256 38.344 1 55.41 391 ALA A CA 1
ATOM 3135 C C . ALA A 1 391 ? -13.273 3.67 37.812 1 55.41 391 ALA A C 1
ATOM 3137 O O . ALA A 1 391 ? -12.656 4.055 36.812 1 55.41 391 ALA A O 1
ATOM 3138 N N . THR A 1 392 ? -14.523 4.141 38.219 1 69.06 392 THR A N 1
ATOM 3139 C CA . THR A 1 392 ? -14.836 5.555 38.031 1 69.06 392 THR A CA 1
ATOM 3140 C C . THR A 1 392 ? -13.602 6.414 38.281 1 69.06 392 THR A C 1
ATOM 3142 O O . THR A 1 392 ? -13.352 7.371 37.562 1 69.06 392 THR A O 1
ATOM 3145 N N . SER A 1 393 ? -12.867 5.98 39.25 1 83.06 393 SER A N 1
ATOM 3146 C CA . SER A 1 393 ? -11.695 6.793 39.594 1 83.06 393 SER A CA 1
ATOM 3147 C C . SER A 1 393 ? -10.656 6.734 38.469 1 83.06 393 SER A C 1
ATOM 3149 O O . SER A 1 393 ? -10.047 7.75 38.125 1 83.06 393 SER A O 1
ATOM 3151 N N . GLU A 1 394 ? -10.531 5.578 37.875 1 87.19 394 GLU A N 1
ATOM 3152 C CA . GLU A 1 394 ? -9.578 5.438 36.781 1 87.19 394 GLU A CA 1
ATOM 3153 C C . GLU A 1 394 ? -10.031 6.203 35.562 1 87.19 394 GLU A C 1
ATOM 3155 O O . GLU A 1 394 ? -9.211 6.762 34.812 1 87.19 394 GLU A O 1
ATOM 3160 N N . LEU A 1 395 ? -11.258 6.211 35.375 1 90.31 395 LEU A N 1
ATOM 3161 C CA . LEU A 1 395 ? -11.805 6.945 34.25 1 90.31 395 LEU A CA 1
ATOM 3162 C C . LEU A 1 395 ? -11.641 8.445 34.438 1 90.31 395 LEU A C 1
ATOM 3164 O O . LEU A 1 395 ? -11.375 9.172 33.469 1 90.31 395 LEU A O 1
ATOM 3168 N N . GLN A 1 396 ? -11.742 8.875 35.688 1 90.44 396 GLN A N 1
ATOM 3169 C CA . GLN A 1 396 ? -11.555 10.289 36 1 90.44 396 GLN A CA 1
ATOM 3170 C C . GLN A 1 396 ? -10.109 10.719 35.781 1 90.44 396 GLN A C 1
ATOM 3172 O O . GLN A 1 396 ? -9.852 11.82 35.312 1 90.44 396 GLN A O 1
ATOM 3177 N N . ARG A 1 397 ? -9.227 9.875 36.125 1 91.56 397 ARG A N 1
ATOM 3178 C CA . ARG A 1 397 ? -7.816 10.164 35.906 1 91.56 397 ARG A CA 1
ATOM 3179 C C . ARG A 1 397 ? -7.488 10.211 34.406 1 91.56 397 ARG A C 1
ATOM 3181 O O . ARG A 1 397 ? -6.723 11.07 33.969 1 91.56 397 ARG A O 1
ATOM 3188 N N . THR A 1 398 ? -8 9.281 33.688 1 94.12 398 THR A N 1
ATOM 3189 C CA . THR A 1 398 ? -7.773 9.234 32.25 1 94.12 398 THR A CA 1
ATOM 3190 C C . THR A 1 398 ? -8.422 10.422 31.562 1 94.12 398 THR A C 1
ATOM 3192 O O . THR A 1 398 ? -7.887 10.953 30.594 1 94.12 398 THR A O 1
ATOM 3195 N N . LYS A 1 399 ? -9.547 10.828 32.062 1 94.5 399 LYS A N 1
ATOM 3196 C CA . LYS A 1 399 ? -10.219 12.016 31.562 1 94.5 399 LYS A CA 1
ATOM 3197 C C . LYS A 1 399 ? -9.312 13.242 31.656 1 94.5 399 LYS A C 1
ATOM 3199 O O . LYS A 1 399 ? -9.195 14.008 30.688 1 94.5 399 LYS A O 1
ATOM 3204 N N . SER A 1 400 ? -8.703 13.414 32.781 1 95.62 400 SER A N 1
ATOM 3205 C CA . SER A 1 400 ? -7.812 14.555 33 1 95.62 400 SER A CA 1
ATOM 3206 C C . SER A 1 400 ? -6.656 14.531 32 1 95.62 400 SER A C 1
ATOM 3208 O O . SER A 1 400 ? -6.211 15.578 31.516 1 95.62 400 SER A O 1
ATOM 3210 N N . LYS A 1 401 ? -6.184 13.359 31.734 1 96.88 401 LYS A N 1
ATOM 3211 C CA . LYS A 1 401 ? -5.086 13.227 30.781 1 96.88 401 LYS A CA 1
ATOM 3212 C C . LYS A 1 401 ? -5.543 13.578 29.375 1 96.88 401 LYS A C 1
ATOM 3214 O O . LYS A 1 401 ? -4.793 14.188 28.609 1 96.88 401 LYS A O 1
ATOM 3219 N N . ILE A 1 402 ? -6.746 13.164 29 1 97.56 402 ILE A N 1
ATOM 3220 C CA . ILE A 1 402 ? -7.309 13.516 27.688 1 97.56 402 ILE A CA 1
ATOM 3221 C C . ILE A 1 402 ? -7.465 15.031 27.594 1 97.56 402 ILE A C 1
ATOM 3223 O O . ILE A 1 402 ? -7.141 15.625 26.562 1 97.56 402 ILE A O 1
ATOM 3227 N N . GLU A 1 403 ? -7.938 15.672 28.625 1 96.31 403 GLU A N 1
ATOM 3228 C CA . GLU A 1 403 ? -8.117 17.125 28.656 1 96.31 403 GLU A CA 1
ATOM 3229 C C . GLU A 1 403 ? -6.781 17.844 28.547 1 96.31 403 GLU A C 1
ATOM 3231 O O . GLU A 1 403 ? -6.684 18.875 27.859 1 96.31 403 GLU A O 1
ATOM 3236 N N . ASP A 1 404 ? -5.809 17.281 29.188 1 97.06 404 ASP A N 1
ATOM 3237 C CA . ASP A 1 404 ? -4.477 17.875 29.109 1 97.06 404 ASP A CA 1
ATOM 3238 C C . ASP A 1 404 ? -3.934 17.828 27.688 1 97.06 404 ASP A C 1
ATOM 3240 O O . ASP A 1 404 ? -3.322 18.781 27.203 1 97.06 404 ASP A O 1
ATOM 3244 N N . ALA A 1 405 ? -4.07 16.719 27.047 1 97.88 405 ALA A N 1
ATOM 3245 C CA . ALA A 1 405 ? -3.621 16.562 25.672 1 97.88 405 ALA A CA 1
ATOM 3246 C C . ALA A 1 405 ? -4.348 17.531 24.734 1 97.88 405 ALA A C 1
ATOM 3248 O O . ALA A 1 405 ? -3.723 18.172 23.891 1 97.88 405 ALA A O 1
ATOM 3249 N N . ALA A 1 406 ? -5.633 17.641 24.906 1 96.88 406 ALA A N 1
ATOM 3250 C CA . ALA A 1 406 ? -6.422 18.578 24.109 1 96.88 406 ALA A CA 1
ATOM 3251 C C . ALA A 1 406 ? -5.988 20.016 24.359 1 96.88 406 ALA A C 1
ATOM 3253 O O . ALA A 1 406 ? -5.953 20.828 23.438 1 96.88 406 ALA A O 1
ATOM 3254 N N . LEU A 1 407 ? -5.73 20.312 25.625 1 96.56 407 LEU A N 1
ATOM 3255 C CA . LEU A 1 407 ? -5.27 21.641 25.969 1 96.56 407 LEU A CA 1
ATOM 3256 C C . LEU A 1 407 ? -3.932 21.953 25.312 1 96.56 407 LEU A C 1
ATOM 3258 O O . LEU A 1 407 ? -3.693 23.078 24.875 1 96.56 407 LEU A O 1
ATOM 3262 N N . GLY A 1 408 ? -3.045 20.969 25.281 1 97.19 408 GLY A N 1
ATOM 3263 C CA . GLY A 1 408 ? -1.778 21.141 24.594 1 97.19 408 GLY A CA 1
ATOM 3264 C C . GLY A 1 408 ? -1.942 21.516 23.125 1 97.19 408 GLY A C 1
ATOM 3265 O O . GLY A 1 408 ? -1.291 22.453 22.641 1 97.19 408 GLY A O 1
ATOM 3266 N N . ILE A 1 409 ? -2.818 20.828 22.438 1 97.94 409 ILE A N 1
ATOM 3267 C CA . ILE A 1 409 ? -3.102 21.125 21.031 1 97.94 409 ILE A CA 1
ATOM 3268 C C . ILE A 1 409 ? -3.66 22.547 20.906 1 97.94 409 ILE A C 1
ATOM 3270 O O . ILE A 1 409 ? -3.234 23.312 20.047 1 97.94 409 ILE A O 1
ATOM 3274 N N . THR A 1 410 ? -4.566 22.922 21.844 1 97.25 410 THR A N 1
ATOM 3275 C CA . THR A 1 410 ? -5.211 24.219 21.812 1 97.25 410 THR A CA 1
ATOM 3276 C C . THR A 1 410 ? -4.18 25.344 22 1 97.25 410 THR A C 1
ATOM 3278 O O . THR A 1 410 ? -4.215 26.344 21.281 1 97.25 410 THR A O 1
ATOM 3281 N N . GLU A 1 411 ? -3.305 25.125 22.922 1 97.12 411 GLU A N 1
ATOM 3282 C CA . GLU A 1 411 ? -2.303 26.141 23.203 1 97.12 411 GLU A CA 1
ATOM 3283 C C . GLU A 1 411 ? -1.345 26.312 22.031 1 97.12 411 GLU A C 1
ATOM 3285 O O . GLU A 1 411 ? -0.938 27.438 21.719 1 97.12 411 GLU A O 1
ATOM 3290 N N . ASN A 1 412 ? -0.966 25.234 21.422 1 97.94 412 ASN A N 1
ATOM 3291 C CA . ASN A 1 412 ? -0.106 25.312 20.25 1 97.94 412 ASN A CA 1
ATOM 3292 C C . ASN A 1 412 ? -0.798 26.031 19.094 1 97.94 412 ASN A C 1
ATOM 3294 O O . ASN A 1 412 ? -0.19 26.875 18.422 1 97.94 412 ASN A O 1
ATOM 3298 N N . LEU A 1 413 ? -2.047 25.75 18.891 1 98.25 413 LEU A N 1
ATOM 3299 C CA . LEU A 1 413 ? -2.805 26.406 17.828 1 98.25 413 LEU A CA 1
ATOM 3300 C C . LEU A 1 413 ? -2.984 27.891 18.109 1 98.25 413 LEU A C 1
ATOM 3302 O O . LEU A 1 413 ? -2.893 28.719 17.203 1 98.25 413 LEU A O 1
ATOM 3306 N N . LYS A 1 414 ? -3.273 28.188 19.375 1 97.19 414 LYS A N 1
ATOM 3307 C CA . LYS A 1 414 ? -3.447 29.578 19.781 1 97.19 414 LYS A CA 1
ATOM 3308 C C . LYS A 1 414 ? -2.203 30.406 19.469 1 97.19 414 LYS A C 1
ATOM 3310 O O . LYS A 1 414 ? -2.307 31.531 18.953 1 97.19 414 LYS A O 1
ATOM 3315 N N . GLU A 1 415 ? -1.1 29.828 19.766 1 97.06 415 GLU A N 1
ATOM 3316 C CA . GLU A 1 415 ? 0.148 30.531 19.469 1 97.06 415 GLU A CA 1
ATOM 3317 C C . GLU A 1 415 ? 0.324 30.75 17.969 1 97.06 415 GLU A C 1
ATOM 3319 O O . GLU A 1 415 ? 0.749 31.828 17.547 1 97.06 415 GLU A O 1
ATOM 3324 N N . LEU A 1 416 ? 0.012 29.781 17.188 1 97.81 416 LEU A N 1
ATOM 3325 C CA . LEU A 1 416 ? 0.156 29.875 15.734 1 97.81 416 LEU A CA 1
ATOM 3326 C C . LEU A 1 416 ? -0.801 30.922 15.164 1 97.81 416 LEU A C 1
ATOM 3328 O O . LEU A 1 416 ? -0.437 31.672 14.266 1 97.81 416 LEU A O 1
ATOM 3332 N N . ILE A 1 417 ? -2.004 31.016 15.703 1 97.25 417 ILE A N 1
ATOM 3333 C CA . ILE A 1 417 ? -2.994 31.984 15.242 1 97.25 417 ILE A CA 1
ATOM 3334 C C . ILE A 1 417 ? -2.551 33.406 15.625 1 97.25 417 ILE A C 1
ATOM 3336 O O . ILE A 1 417 ? -2.648 34.312 14.82 1 97.25 417 ILE A O 1
ATOM 3340 N N . GLN A 1 418 ? -2.049 33.531 16.812 1 95.75 418 GLN A N 1
ATOM 3341 C CA . GLN A 1 418 ? -1.615 34.812 17.312 1 95.75 418 GLN A CA 1
ATOM 3342 C C . GLN A 1 418 ? -0.498 35.406 16.438 1 95.75 418 GLN A C 1
ATOM 3344 O O . GLN A 1 418 ? -0.425 36.594 16.234 1 95.75 418 GLN A O 1
ATOM 3349 N N . LEU A 1 419 ? 0.289 34.5 15.922 1 96.06 419 LEU A N 1
ATOM 3350 C CA . LEU A 1 419 ? 1.416 34.938 15.109 1 96.06 419 LEU A CA 1
ATOM 3351 C C . LEU A 1 419 ? 1.1 34.812 13.625 1 96.06 419 LEU A C 1
ATOM 3353 O O . LEU A 1 419 ? 1.989 34.938 12.781 1 96.06 419 LEU A O 1
ATOM 3357 N N . ARG A 1 420 ? -0.123 34.469 13.258 1 95.62 420 ARG A N 1
ATOM 3358 C CA . ARG A 1 420 ? -0.633 34.344 11.898 1 95.62 420 ARG A CA 1
ATOM 3359 C C . ARG A 1 420 ? 0.144 33.312 11.117 1 95.62 420 ARG A C 1
ATOM 3361 O O . ARG A 1 420 ? 0.488 33.5 9.953 1 95.62 420 ARG A O 1
ATOM 3368 N N . LEU A 1 421 ? 0.478 32.219 11.797 1 97.12 421 LEU A N 1
ATOM 3369 C CA . LEU A 1 421 ? 1.24 31.141 11.18 1 97.12 421 LEU A CA 1
ATOM 3370 C C . LEU A 1 421 ? 0.331 29.969 10.812 1 97.12 421 LEU A C 1
ATOM 3372 O O . LEU A 1 421 ? 0.789 28.984 10.242 1 97.12 421 LEU A O 1
ATOM 3376 N N . GLU A 1 422 ? -1.031 30.125 11.086 1 96 422 GLU A N 1
ATOM 3377 C CA . GLU A 1 422 ? -1.987 29.062 10.758 1 96 422 GLU A CA 1
ATOM 3378 C C . GLU A 1 422 ? -2.113 28.891 9.242 1 96 422 GLU A C 1
ATOM 3380 O O . GLU A 1 422 ? -2.531 27.828 8.773 1 96 422 GLU A O 1
ATOM 3385 N N . ARG A 1 423 ? -1.671 29.859 8.477 1 95.25 423 ARG A N 1
ATOM 3386 C CA . ARG A 1 423 ? -1.76 29.828 7.016 1 95.25 423 ARG A CA 1
ATOM 3387 C C . ARG A 1 423 ? -0.742 28.859 6.43 1 95.25 423 ARG A C 1
ATOM 3389 O O . ARG A 1 423 ? -0.806 28.516 5.246 1 95.25 423 ARG A O 1
ATOM 3396 N N . PHE A 1 424 ? 0.186 28.328 7.234 1 97 424 PHE A N 1
ATOM 3397 C CA . PHE A 1 424 ? 1.236 27.453 6.738 1 97 424 PHE A CA 1
ATOM 3398 C C . PHE A 1 424 ? 1.082 26.047 7.309 1 97 424 PHE A C 1
ATOM 3400 O O . PHE A 1 424 ? 1.999 25.219 7.211 1 97 424 PHE A O 1
ATOM 3407 N N . LEU A 1 425 ? -0.118 25.781 7.848 1 97.5 425 LEU A N 1
ATOM 3408 C CA . LEU A 1 425 ? -0.341 24.484 8.484 1 97.5 425 LEU A CA 1
ATOM 3409 C C . LEU A 1 425 ? -0.517 23.391 7.438 1 97.5 425 LEU A C 1
ATOM 3411 O O . LEU A 1 425 ? -1.152 23.609 6.402 1 97.5 425 LEU A O 1
ATOM 3415 N N . PRO A 1 426 ? 0.095 22.219 7.645 1 96 426 PRO A N 1
ATOM 3416 C CA . PRO A 1 426 ? -0.187 21.078 6.777 1 96 426 PRO A CA 1
ATOM 3417 C C . PRO A 1 426 ? -1.595 20.516 6.973 1 96 426 PRO A C 1
ATOM 3419 O O . PRO A 1 426 ? -2.188 20.688 8.039 1 96 426 PRO A O 1
ATOM 3422 N N . ILE A 1 427 ? -2.096 19.828 6.043 1 93.44 427 ILE A N 1
ATOM 3423 C CA . ILE A 1 427 ? -3.484 19.375 6.02 1 93.44 427 ILE A CA 1
ATOM 3424 C C . ILE A 1 427 ? -3.717 18.375 7.137 1 93.44 427 ILE A C 1
ATOM 3426 O O . ILE A 1 427 ? -4.852 18.188 7.59 1 93.44 427 ILE A O 1
ATOM 3430 N N . SER A 1 428 ? -2.725 17.703 7.645 1 94.62 428 SER A N 1
ATOM 3431 C CA . SER A 1 428 ? -2.863 16.672 8.68 1 94.62 428 SER A CA 1
ATOM 3432 C C . SER A 1 428 ? -3.453 17.266 9.961 1 94.62 428 SER A C 1
ATOM 3434 O O . SER A 1 428 ? -4.109 16.562 10.727 1 94.62 428 SER A O 1
ATOM 3436 N N . ILE A 1 429 ? -3.273 18.531 10.18 1 97.5 429 ILE A N 1
ATOM 3437 C CA . ILE A 1 429 ? -3.762 19.188 11.391 1 97.5 429 ILE A CA 1
ATOM 3438 C C . ILE A 1 429 ? -5.289 19.109 11.43 1 97.5 429 ILE A C 1
ATOM 3440 O O . ILE A 1 429 ? -5.879 18.984 12.508 1 97.5 429 ILE A O 1
ATOM 3444 N N . ALA A 1 430 ? -5.914 19.219 10.25 1 95.88 430 ALA A N 1
ATOM 3445 C CA . ALA A 1 430 ? -7.371 19.125 10.211 1 95.88 430 ALA A CA 1
ATOM 3446 C C . ALA A 1 430 ? -7.855 17.797 10.797 1 95.88 430 ALA A C 1
ATOM 3448 O O . ALA A 1 430 ? -8.898 17.75 11.453 1 95.88 430 ALA A O 1
ATOM 3449 N N . ALA A 1 431 ? -7.102 16.781 10.562 1 95.31 431 ALA A N 1
ATOM 3450 C CA . ALA A 1 431 ? -7.465 15.477 11.102 1 95.31 431 ALA A CA 1
ATOM 3451 C C . ALA A 1 431 ? -7.23 15.414 12.609 1 95.31 431 ALA A C 1
ATOM 3453 O O . ALA A 1 431 ? -8.039 14.844 13.344 1 95.31 431 ALA A O 1
ATOM 3454 N N . TYR A 1 432 ? -6.211 16 13.078 1 97.62 432 TYR A N 1
ATOM 3455 C CA . TYR A 1 432 ? -5.84 15.945 14.484 1 97.62 432 TYR A CA 1
ATOM 3456 C C . TYR A 1 432 ? -6.824 16.719 15.344 1 97.62 432 TYR A C 1
ATOM 3458 O O . TYR A 1 432 ? -7.059 16.375 16.5 1 97.62 432 TYR A O 1
ATOM 3466 N N . ILE A 1 433 ? -7.371 17.75 14.789 1 97.38 433 ILE A N 1
ATOM 3467 C CA . ILE A 1 433 ? -8.156 18.625 15.648 1 97.38 433 ILE A CA 1
ATOM 3468 C C . ILE A 1 433 ? -9.648 18.328 15.461 1 97.38 433 ILE A C 1
ATOM 3470 O O . ILE A 1 433 ? -10.492 19 16.062 1 97.38 433 ILE A O 1
ATOM 3474 N N . ALA A 1 434 ? -9.992 17.328 14.656 1 96.56 434 ALA A N 1
ATOM 3475 C CA . ALA A 1 434 ? -11.383 17.031 14.344 1 96.56 434 ALA A CA 1
ATOM 3476 C C . ALA A 1 434 ? -12.164 16.656 15.609 1 96.56 434 ALA A C 1
ATOM 3478 O O . ALA A 1 434 ? -13.195 17.25 15.906 1 96.56 434 ALA A O 1
ATOM 3479 N N . VAL A 1 435 ? -11.695 15.742 16.375 1 96.56 435 VAL A N 1
ATOM 3480 C CA . VAL A 1 435 ? -12.414 15.281 17.562 1 96.56 435 VAL A CA 1
ATOM 3481 C C . VAL A 1 435 ? -12.398 16.375 18.641 1 96.56 435 VAL A C 1
ATOM 3483 O O . VAL A 1 435 ? -13.438 16.703 19.203 1 96.56 435 VAL A O 1
ATOM 3486 N N . PRO A 1 436 ? -11.234 16.953 18.891 1 96.75 436 PRO A N 1
ATOM 3487 C CA . PRO A 1 436 ? -11.25 18.078 19.844 1 96.75 436 PRO A CA 1
ATOM 3488 C C . PRO A 1 436 ? -12.234 19.172 19.453 1 96.75 436 PRO A C 1
ATOM 3490 O O . PRO A 1 436 ? -12.898 19.75 20.312 1 96.75 436 PRO A O 1
ATOM 3493 N N . LEU A 1 437 ? -12.289 19.438 18.203 1 96.62 437 LEU A N 1
ATOM 3494 C CA . LEU A 1 437 ? -13.227 20.453 17.734 1 96.62 437 LEU A CA 1
ATOM 3495 C C . LEU A 1 437 ? -14.664 20.047 18.062 1 96.62 437 LEU A C 1
ATOM 3497 O O . LEU A 1 437 ? -15.438 20.875 18.562 1 96.62 437 LEU A O 1
ATOM 3501 N N . VAL A 1 438 ? -15.023 18.859 17.812 1 94.06 438 VAL A N 1
ATOM 3502 C CA . VAL A 1 438 ? -16.359 18.344 18.109 1 94.06 438 VAL A CA 1
ATOM 3503 C C . VAL A 1 438 ? -16.625 18.438 19.609 1 94.06 438 VAL A C 1
ATOM 3505 O O . VAL A 1 438 ? -17.734 18.797 20.031 1 94.06 438 VAL A O 1
ATOM 3508 N N . LEU A 1 439 ? -15.664 18.125 20.391 1 93.25 439 LEU A N 1
ATOM 3509 C CA . LEU A 1 439 ? -15.805 18.156 21.844 1 93.25 439 LEU A CA 1
ATOM 3510 C C . LEU A 1 439 ? -16 19.594 22.328 1 93.25 439 LEU A C 1
ATOM 3512 O O . LEU A 1 439 ? -16.797 19.828 23.25 1 93.25 439 LEU A O 1
ATOM 3516 N N . HIS A 1 440 ? -15.336 20.484 21.766 1 92.5 440 HIS A N 1
ATOM 3517 C CA . HIS A 1 440 ? -15.508 21.875 22.156 1 92.5 440 HIS A CA 1
ATOM 3518 C C . HIS A 1 440 ? -16.859 22.422 21.688 1 92.5 440 HIS A C 1
ATOM 3520 O O . HIS A 1 440 ? -17.453 23.266 22.344 1 92.5 440 HIS A O 1
ATOM 3526 N N . ILE A 1 441 ? -17.297 21.953 20.531 1 91 441 ILE A N 1
ATOM 3527 C CA . ILE A 1 441 ? -18.656 22.297 20.109 1 91 441 ILE A CA 1
ATOM 3528 C C . ILE A 1 441 ? -19.656 21.781 21.141 1 91 441 ILE A C 1
ATOM 3530 O O . ILE A 1 441 ? -20.594 22.5 21.531 1 91 441 ILE A O 1
ATOM 3534 N N . LEU A 1 442 ? -19.438 20.594 21.578 1 87.44 442 LEU A N 1
ATOM 3535 C CA . LEU A 1 442 ? -20.281 20 22.594 1 87.44 442 LEU A CA 1
ATOM 3536 C C . LEU A 1 442 ? -20.266 20.828 23.875 1 87.44 442 LEU A C 1
ATOM 3538 O O . LEU A 1 442 ? -21.297 21 24.516 1 87.44 442 LEU A O 1
ATOM 3542 N N . ASP A 1 443 ? -19.141 21.297 24.25 1 87.94 443 ASP A N 1
ATOM 3543 C CA . ASP A 1 443 ? -18.984 22.094 25.469 1 87.94 443 ASP A CA 1
ATOM 3544 C C . ASP A 1 443 ? -19.844 23.359 25.391 1 87.94 443 ASP A C 1
ATOM 3546 O O . ASP A 1 443 ? -20.484 23.75 26.375 1 87.94 443 ASP A O 1
ATOM 3550 N N . VAL A 1 444 ? -19.781 23.984 24.281 1 87.25 444 VAL A N 1
ATOM 3551 C CA . VAL A 1 444 ? -20.531 25.219 24.109 1 87.25 444 VAL A CA 1
ATOM 3552 C C . VAL A 1 444 ? -22.031 24.906 24.156 1 87.25 444 VAL A C 1
ATOM 3554 O O . VAL A 1 444 ? -22.812 25.656 24.75 1 87.25 444 VAL A O 1
ATOM 3557 N N . ARG A 1 445 ? -22.422 23.812 23.641 1 81.19 445 ARG A N 1
ATOM 3558 C CA . ARG A 1 445 ? -23.828 23.422 23.609 1 81.19 445 ARG A CA 1
ATOM 3559 C C . ARG A 1 445 ? -24.312 23.031 25 1 81.19 445 ARG A C 1
ATOM 3561 O O . ARG A 1 445 ? -25.5 23.203 25.328 1 81.19 445 ARG A O 1
ATOM 3568 N N . LEU A 1 446 ? -23.422 22.594 25.828 1 79.81 446 LEU A N 1
ATOM 3569 C CA . LEU A 1 446 ? -23.781 22.125 27.156 1 79.81 446 LEU A CA 1
ATOM 3570 C C . LEU A 1 446 ? -23.75 23.266 28.172 1 79.81 446 LEU A C 1
ATOM 3572 O O . LEU A 1 446 ? -24.328 23.172 29.25 1 79.81 446 LEU A O 1
ATOM 3576 N N . ALA A 1 447 ? -23.031 24.297 27.766 1 80.62 447 ALA A N 1
ATOM 3577 C CA . ALA A 1 447 ? -22.891 25.422 28.688 1 80.62 447 ALA A CA 1
ATOM 3578 C C . ALA A 1 447 ? -24.219 26.141 28.875 1 80.62 447 ALA A C 1
ATOM 3580 O O . ALA A 1 447 ? -24.984 26.312 27.922 1 80.62 447 ALA A O 1
ATOM 3581 N N . LYS A 1 448 ? -24.516 26.578 30.125 1 76.62 448 LYS A N 1
ATOM 3582 C CA . LYS A 1 448 ? -25.781 27.219 30.438 1 76.62 448 LYS A CA 1
ATOM 3583 C C . LYS A 1 448 ? -25.594 28.672 30.844 1 76.62 448 LYS A C 1
ATOM 3585 O O . LYS A 1 448 ? -26.375 29.547 30.438 1 76.62 448 LYS A O 1
ATOM 3590 N N . ARG A 1 449 ? -24.516 28.953 31.547 1 84.44 449 ARG A N 1
ATOM 3591 C CA . ARG A 1 449 ? -24.234 30.297 32.031 1 84.44 449 ARG A CA 1
ATOM 3592 C C . ARG A 1 449 ? -23.516 31.125 30.953 1 84.44 449 ARG A C 1
ATOM 3594 O O . ARG A 1 449 ? -22.625 30.609 30.266 1 84.44 449 ARG A O 1
ATOM 3601 N N . PRO A 1 450 ? -23.906 32.312 30.828 1 82.88 450 PRO A N 1
ATOM 3602 C CA . PRO A 1 450 ? -23.328 33.156 29.766 1 82.88 450 PRO A CA 1
ATOM 3603 C C . PRO A 1 450 ? -21.812 33.281 29.875 1 82.88 450 PRO A C 1
ATOM 3605 O O . PRO A 1 450 ? -21.125 33.281 28.844 1 82.88 450 PRO A O 1
ATOM 3608 N N . LEU A 1 451 ? -21.375 33.531 31.094 1 84.19 451 LEU A N 1
ATOM 3609 C CA . LEU A 1 451 ? -19.922 33.625 31.25 1 84.19 451 LEU A CA 1
ATOM 3610 C C . LEU A 1 451 ? -19.234 32.344 30.828 1 84.19 451 LEU A C 1
ATOM 3612 O O . LEU A 1 451 ? -18.156 32.375 30.234 1 84.19 451 LEU A O 1
ATOM 3616 N N . GLN A 1 452 ? -19.859 31.234 31.156 1 83.06 452 GLN A N 1
ATOM 3617 C CA . GLN A 1 452 ? -19.328 29.938 30.75 1 83.06 452 GLN A CA 1
ATOM 3618 C C . GLN A 1 452 ? -19.391 29.75 29.234 1 83.06 452 GLN A C 1
ATOM 3620 O O . GLN A 1 452 ? -18.469 29.188 28.641 1 83.06 452 GLN A O 1
ATOM 3625 N N . ILE A 1 453 ? -20.391 30.172 28.656 1 85.25 453 ILE A N 1
ATOM 3626 C CA . ILE A 1 453 ? -20.562 30.062 27.219 1 85.25 453 ILE A CA 1
ATOM 3627 C C . ILE A 1 453 ? -19.484 30.891 26.5 1 85.25 453 ILE A C 1
ATOM 3629 O O . ILE A 1 453 ? -18.891 30.422 25.531 1 85.25 453 ILE A O 1
ATOM 3633 N N . ALA A 1 454 ? -19.234 32.094 27.016 1 86.38 454 ALA A N 1
ATOM 3634 C CA . ALA A 1 454 ? -18.234 32.969 26.406 1 86.38 454 ALA A CA 1
ATOM 3635 C C . ALA A 1 454 ? -16.844 32.344 26.469 1 86.38 454 ALA A C 1
ATOM 3637 O O . ALA A 1 454 ? -16.078 32.406 25.516 1 86.38 454 ALA A O 1
ATOM 3638 N N . GLN A 1 455 ? -16.531 31.828 27.609 1 87.38 455 GLN A N 1
ATOM 3639 C CA . GLN A 1 455 ? -15.227 31.203 27.797 1 87.38 455 GLN A CA 1
ATOM 3640 C C . GLN A 1 455 ? -15.062 30 26.875 1 87.38 455 GLN A C 1
ATOM 3642 O O . GLN A 1 455 ? -14.016 29.828 26.25 1 87.38 455 GLN A O 1
ATOM 3647 N N . LYS A 1 456 ? -16.016 29.172 26.828 1 88.69 456 LYS A N 1
ATOM 3648 C CA . LYS A 1 456 ? -15.984 27.984 26 1 88.69 456 LYS A CA 1
ATOM 3649 C C . LYS A 1 456 ? -15.992 28.344 24.516 1 88.69 456 LYS A C 1
ATOM 3651 O O . LYS A 1 456 ? -15.352 27.672 23.703 1 88.69 456 LYS A O 1
ATOM 3656 N N . GLN A 1 457 ? -16.609 29.391 24.266 1 89.75 457 GLN A N 1
ATOM 3657 C CA . GLN A 1 457 ? -16.625 29.891 22.891 1 89.75 457 GLN A CA 1
ATOM 3658 C C . GLN A 1 457 ? -15.242 30.375 22.469 1 89.75 457 GLN A C 1
ATOM 3660 O O . GLN A 1 457 ? -14.852 30.234 21.312 1 89.75 457 GLN A O 1
ATOM 3665 N N . GLY A 1 458 ? -14.586 30.969 23.391 1 90.94 458 GLY A N 1
ATOM 3666 C CA . GLY A 1 458 ? -13.227 31.391 23.109 1 90.94 458 GLY A CA 1
ATOM 3667 C C . GLY A 1 458 ? -12.32 30.25 22.688 1 90.94 458 GLY A C 1
ATOM 3668 O O . GLY A 1 458 ? -11.547 30.391 21.734 1 90.94 458 GLY A O 1
ATOM 3669 N N . LYS A 1 459 ? -12.414 29.203 23.375 1 90.62 459 LYS A N 1
ATOM 3670 C CA . LYS A 1 459 ? -11.625 28.016 23.031 1 90.62 459 LYS A CA 1
ATOM 3671 C C . LYS A 1 459 ? -12.055 27.438 21.688 1 90.62 459 LYS A C 1
ATOM 3673 O O . LYS A 1 459 ? -11.219 27.016 20.891 1 90.62 459 LYS A O 1
ATOM 3678 N N . LEU A 1 460 ? -13.312 27.359 21.469 1 93.75 460 LEU A N 1
ATOM 3679 C CA . LEU A 1 460 ? -13.859 26.859 20.219 1 93.75 460 LEU A CA 1
ATOM 3680 C C . LEU A 1 460 ? -13.398 27.719 19.047 1 93.75 460 LEU A C 1
ATOM 3682 O O . LEU A 1 460 ? -13.117 27.188 17.953 1 93.75 460 LEU A O 1
ATOM 3686 N N . ASN A 1 461 ? -13.25 28.984 19.25 1 94.38 461 ASN A N 1
ATOM 3687 C CA . ASN A 1 461 ? -12.867 29.906 18.188 1 94.38 461 ASN A CA 1
ATOM 3688 C C . ASN A 1 461 ? -11.453 29.609 17.672 1 94.38 461 ASN A C 1
ATOM 3690 O O . ASN A 1 461 ? -11.164 29.828 16.5 1 94.38 461 ASN A O 1
ATOM 3694 N N . VAL A 1 462 ? -10.648 29.141 18.578 1 96.56 462 VAL A N 1
ATOM 3695 C CA . VAL A 1 462 ? -9.297 28.766 18.156 1 96.56 462 VAL A CA 1
ATOM 3696 C C . VAL A 1 462 ? -9.375 27.688 17.078 1 96.56 462 VAL A C 1
ATOM 3698 O O . VAL A 1 462 ? -8.688 27.781 16.062 1 96.56 462 VAL A O 1
ATOM 3701 N N . TYR A 1 463 ? -10.203 26.734 17.25 1 96.81 463 TYR A N 1
ATOM 3702 C CA . TYR A 1 463 ? -10.352 25.625 16.312 1 96.81 463 TYR A CA 1
ATOM 3703 C C . TYR A 1 463 ? -11.055 26.078 15.039 1 96.81 463 TYR A C 1
ATOM 3705 O O . TYR A 1 463 ? -10.672 25.688 13.938 1 96.81 463 TYR A O 1
ATOM 3713 N N . ILE A 1 464 ? -11.984 26.906 15.172 1 95.81 464 ILE A N 1
ATOM 3714 C CA . ILE A 1 464 ? -12.742 27.406 14.023 1 95.81 464 ILE A CA 1
ATOM 3715 C C . ILE A 1 464 ? -11.828 28.219 13.117 1 95.81 464 ILE A C 1
ATOM 3717 O O . ILE A 1 464 ? -11.844 28.062 11.898 1 95.81 464 ILE A O 1
ATOM 3721 N N . GLU A 1 465 ? -11.094 29.062 13.742 1 96.69 465 GLU A N 1
ATOM 3722 C CA . GLU A 1 465 ? -10.172 29.906 12.977 1 96.69 465 GLU A CA 1
ATOM 3723 C C . GLU A 1 465 ? -9.141 29.047 12.242 1 96.69 465 GLU A C 1
ATOM 3725 O O . GLU A 1 465 ? -8.789 29.344 11.102 1 96.69 465 GLU A O 1
ATOM 3730 N N . THR A 1 466 ? -8.68 28.062 12.93 1 97.38 466 THR A N 1
ATOM 3731 C CA . THR A 1 466 ? -7.711 27.156 12.312 1 97.38 466 THR A CA 1
ATOM 3732 C C . THR A 1 466 ? -8.328 26.453 11.117 1 97.38 466 THR A C 1
ATOM 3734 O O . THR A 1 466 ? -7.715 26.391 10.047 1 97.38 466 THR A O 1
ATOM 3737 N N . MET A 1 467 ? -9.523 25.938 11.25 1 96.12 467 MET A N 1
ATOM 3738 C CA . MET A 1 467 ? -10.211 25.219 10.18 1 96.12 467 MET A CA 1
ATOM 3739 C C . MET A 1 467 ? -10.492 26.156 9 1 96.12 467 MET A C 1
ATOM 3741 O O . MET A 1 467 ? -10.352 25.75 7.844 1 96.12 467 MET A O 1
ATOM 3745 N N . LYS A 1 468 ? -10.836 27.375 9.289 1 94.62 468 LYS A N 1
ATOM 3746 C CA . LYS A 1 468 ? -11.117 28.344 8.242 1 94.62 468 LYS A CA 1
ATOM 3747 C C . LYS A 1 468 ? -9.859 28.656 7.434 1 94.62 468 LYS A C 1
ATOM 3749 O O . LYS A 1 468 ? -9.906 28.75 6.207 1 94.62 468 LYS A O 1
ATOM 3754 N N . ALA A 1 469 ? -8.836 28.828 8.172 1 95.94 469 ALA A N 1
ATOM 3755 C CA . ALA A 1 469 ? -7.57 29.094 7.5 1 95.94 469 ALA A CA 1
ATOM 3756 C C . ALA A 1 469 ? -7.18 27.922 6.598 1 95.94 469 ALA A C 1
ATOM 3758 O O . ALA A 1 469 ? -6.727 28.125 5.469 1 95.94 469 ALA A O 1
ATOM 3759 N N . MET A 1 470 ? -7.355 26.766 7.035 1 96.06 470 MET A N 1
ATOM 3760 C CA . MET A 1 470 ? -6.957 25.562 6.289 1 96.06 470 MET A CA 1
ATOM 3761 C C . MET A 1 470 ? -7.902 25.312 5.117 1 96.06 470 MET A C 1
ATOM 3763 O O . MET A 1 470 ? -7.504 24.75 4.102 1 96.06 470 MET A O 1
ATOM 3767 N N . GLN A 1 471 ? -9.102 25.703 5.203 1 93.88 471 GLN A N 1
ATOM 3768 C CA . GLN A 1 471 ? -10.078 25.547 4.137 1 93.88 471 GLN A CA 1
ATOM 3769 C C . GLN A 1 471 ? -9.664 26.328 2.889 1 93.88 471 GLN A C 1
ATOM 3771 O O . GLN A 1 471 ? -9.984 25.922 1.768 1 93.88 471 GLN A O 1
ATOM 3776 N N . LYS A 1 472 ? -9.031 27.375 3.145 1 92.75 472 LYS A N 1
ATOM 3777 C CA . LYS A 1 472 ? -8.547 28.188 2.029 1 92.75 472 LYS A CA 1
ATOM 3778 C C . LYS A 1 472 ? -7.398 27.484 1.309 1 92.75 472 LYS A C 1
ATOM 3780 O O . LYS A 1 472 ? -7.176 27.719 0.117 1 92.75 472 LYS A O 1
ATOM 3785 N N . LEU A 1 473 ? -6.766 26.641 2.047 1 93.94 473 LEU A N 1
ATOM 3786 C CA . LEU A 1 473 ? -5.551 26.016 1.527 1 93.94 473 LEU A CA 1
ATOM 3787 C C . LEU A 1 473 ? -5.863 24.672 0.882 1 93.94 473 LEU A C 1
ATOM 3789 O O . LEU A 1 473 ? -5.242 24.297 -0.115 1 93.94 473 LEU A O 1
ATOM 3793 N N . TYR A 1 474 ? -6.812 23.938 1.499 1 94.38 474 TYR A N 1
ATOM 3794 C CA . TYR A 1 474 ? -6.996 22.547 1.106 1 94.38 474 TYR A CA 1
ATOM 3795 C C . TYR A 1 474 ? -8.477 22.234 0.908 1 94.38 474 TYR A C 1
ATOM 3797 O O . TYR A 1 474 ? -9.305 22.562 1.752 1 94.38 474 TYR A O 1
ATOM 3805 N N . ASP A 1 475 ? -8.789 21.469 -0.127 1 88.44 475 ASP A N 1
ATOM 3806 C CA . ASP A 1 475 ? -10.156 21.047 -0.386 1 88.44 475 ASP A CA 1
ATOM 3807 C C . ASP A 1 475 ? -10.586 19.953 0.599 1 88.44 475 ASP A C 1
ATOM 3809 O O . ASP A 1 475 ? -11.766 19.844 0.929 1 88.44 475 ASP A O 1
ATOM 3813 N N . GLY A 1 476 ? -9.734 19.203 1.086 1 88.75 476 GLY A N 1
ATOM 3814 C CA . GLY A 1 476 ? -10.047 18.094 1.974 1 88.75 476 GLY A CA 1
ATOM 3815 C C . GLY A 1 476 ? -10.609 18.531 3.311 1 88.75 476 GLY A C 1
ATOM 3816 O O . GLY A 1 476 ? -11.25 17.75 4.012 1 88.75 476 GLY A O 1
ATOM 3817 N N . VAL A 1 477 ? -10.43 19.766 3.684 1 93 477 VAL A N 1
ATOM 3818 C CA . VAL A 1 477 ? -10.906 20.281 4.961 1 93 477 VAL A CA 1
ATOM 3819 C C . VAL A 1 477 ? -12.43 20.359 4.957 1 93 477 VAL A C 1
ATOM 3821 O O . VAL A 1 477 ? -13.07 20.156 5.996 1 93 477 VAL A O 1
ATOM 3824 N N . ASP A 1 478 ? -12.977 20.531 3.787 1 89.25 478 ASP A N 1
ATOM 3825 C CA . ASP A 1 478 ? -14.43 20.562 3.67 1 89.25 478 ASP A CA 1
ATOM 3826 C C . ASP A 1 478 ? -15.039 19.203 4.008 1 89.25 478 ASP A C 1
ATOM 3828 O O . ASP A 1 478 ? -16.125 19.141 4.598 1 89.25 478 ASP A O 1
ATOM 3832 N N . ASP A 1 479 ? -14.398 18.219 3.625 1 87.94 479 ASP A N 1
ATOM 3833 C CA . ASP A 1 479 ? -14.859 16.875 3.969 1 87.94 479 ASP A CA 1
ATOM 3834 C C . ASP A 1 479 ? -14.883 16.672 5.48 1 87.94 479 ASP A C 1
ATOM 3836 O O . ASP A 1 479 ? -15.82 16.094 6.02 1 87.94 479 ASP A O 1
ATOM 3840 N N . VAL A 1 480 ? -13.891 17.125 6.152 1 90.94 480 VAL A N 1
ATOM 3841 C CA . VAL A 1 480 ? -13.797 16.984 7.602 1 90.94 480 VAL A CA 1
ATOM 3842 C C . VAL A 1 480 ? -14.93 17.766 8.266 1 90.94 480 VAL A C 1
ATOM 3844 O O . VAL A 1 480 ? -15.562 17.281 9.203 1 90.94 480 VAL A O 1
ATOM 3847 N N . TRP A 1 481 ? -15.203 18.906 7.699 1 90.19 481 TRP A N 1
ATOM 3848 C CA . TRP A 1 481 ? -16.297 19.719 8.211 1 90.19 481 TRP A CA 1
ATOM 3849 C C . TRP A 1 481 ? -17.641 18.984 8.055 1 90.19 481 TRP A C 1
ATOM 3851 O O . TRP A 1 481 ? -18.484 19.047 8.938 1 90.19 481 TRP A O 1
ATOM 3861 N N . THR A 1 482 ? -17.734 18.359 6.988 1 88.81 482 THR A N 1
ATOM 3862 C CA . THR A 1 482 ? -18.969 17.641 6.73 1 88.81 482 THR A CA 1
ATOM 3863 C C . THR A 1 482 ? -19.141 16.5 7.746 1 88.81 482 THR A C 1
ATOM 3865 O O . THR A 1 482 ? -20.25 16.281 8.242 1 88.81 482 THR A O 1
ATOM 3868 N N . PHE A 1 483 ? -18.141 15.828 8.062 1 89.38 483 PHE A N 1
ATOM 3869 C CA . PHE A 1 483 ? -18.203 14.773 9.062 1 89.38 483 PHE A CA 1
ATOM 3870 C C . PHE A 1 483 ? -18.625 15.336 10.414 1 89.38 483 PHE A C 1
ATOM 3872 O O . PHE A 1 483 ? -19.484 14.766 11.094 1 89.38 483 PHE A O 1
ATOM 3879 N N . ILE A 1 484 ? -18 16.453 10.773 1 91.38 484 ILE A N 1
ATOM 3880 C CA . ILE A 1 484 ? -18.234 17.062 12.078 1 91.38 484 ILE A CA 1
ATOM 3881 C C . ILE A 1 484 ? -19.688 17.547 12.172 1 91.38 484 ILE A C 1
ATOM 3883 O O . ILE A 1 484 ? -20.375 17.25 13.148 1 91.38 484 ILE A O 1
ATOM 3887 N N . ARG A 1 485 ? -20.078 18.109 11.148 1 87.69 485 ARG A N 1
ATOM 3888 C CA . ARG A 1 485 ? -21.438 18.641 11.133 1 87.69 485 ARG A CA 1
ATOM 3889 C C . ARG A 1 485 ? -22.469 17.516 11.211 1 87.69 485 ARG A C 1
ATOM 3891 O O . ARG A 1 485 ? -23.438 17.609 11.969 1 87.69 485 ARG A O 1
ATOM 3898 N N . THR A 1 486 ? -22.234 16.562 10.453 1 86.44 486 THR A N 1
ATOM 3899 C CA . THR A 1 486 ? -23.172 15.445 10.43 1 86.44 486 THR A CA 1
ATOM 3900 C C . THR A 1 486 ? -23.203 14.75 11.789 1 86.44 486 THR A C 1
ATOM 3902 O O . THR A 1 486 ? -24.281 14.367 12.266 1 86.44 486 THR A O 1
ATOM 3905 N N . ALA A 1 487 ? -22.125 14.648 12.391 1 85.38 487 ALA A N 1
ATOM 3906 C CA . ALA A 1 487 ? -22.047 13.984 13.695 1 85.38 487 ALA A CA 1
ATOM 3907 C C . ALA A 1 487 ? -22.766 14.805 14.766 1 85.38 487 ALA A C 1
ATOM 3909 O O . ALA A 1 487 ? -23.453 14.25 15.625 1 85.38 487 ALA A O 1
ATOM 3910 N N . ILE A 1 488 ? -22.625 16.094 14.742 1 82.81 488 ILE A N 1
ATOM 3911 C CA . ILE A 1 488 ? -23.219 16.984 15.734 1 82.81 488 ILE A CA 1
ATOM 3912 C C . ILE A 1 488 ? -24.734 17.031 15.523 1 82.81 488 ILE A C 1
ATOM 3914 O O . ILE A 1 488 ? -25.5 17.031 16.484 1 82.81 488 ILE A O 1
ATOM 3918 N N . ASP A 1 489 ? -25.094 17.109 14.289 1 78.19 489 ASP A N 1
ATOM 3919 C CA . ASP A 1 489 ? -26.516 17.141 13.977 1 78.19 489 ASP A CA 1
ATOM 3920 C C . ASP A 1 489 ? -27.219 15.867 14.445 1 78.19 489 ASP A C 1
ATOM 3922 O O . ASP A 1 489 ? -28.328 15.922 14.977 1 78.19 489 ASP A O 1
ATOM 3926 N N . TYR A 1 490 ? -26.562 14.867 14.281 1 72.06 490 TYR A N 1
ATOM 3927 C CA . TYR A 1 490 ? -27.109 13.586 14.711 1 72.06 490 TYR A CA 1
ATOM 3928 C C . TYR A 1 490 ? -27.188 13.508 16.234 1 72.06 490 TYR A C 1
ATOM 3930 O O . TYR A 1 490 ? -28.125 12.93 16.781 1 72.06 490 TYR A O 1
ATOM 3938 N N . ALA A 1 491 ? -26.203 14.102 16.828 1 68.5 491 ALA A N 1
ATOM 3939 C CA . ALA A 1 491 ? -26.141 14.047 18.281 1 68.5 491 ALA A CA 1
ATOM 3940 C C . ALA A 1 491 ? -27.172 14.992 18.906 1 68.5 491 ALA A C 1
ATOM 3942 O O . ALA A 1 491 ? -27.594 14.789 20.047 1 68.5 491 ALA A O 1
ATOM 3943 N N . THR A 1 492 ? -27.625 16.125 18.094 1 59.19 492 THR A N 1
ATOM 3944 C CA . THR A 1 492 ? -28.516 17.141 18.625 1 59.19 492 THR A CA 1
ATOM 3945 C C . THR A 1 492 ? -29.953 16.891 18.188 1 59.19 492 THR A C 1
ATOM 3947 O O . THR A 1 492 ? -30.891 17.312 18.844 1 59.19 492 THR A O 1
ATOM 3950 N N . VAL A 1 493 ? -30.344 16.625 16.875 1 50.03 493 VAL A N 1
ATOM 3951 C CA . VAL A 1 493 ? -31.688 16.406 16.375 1 50.03 493 VAL A CA 1
ATOM 3952 C C . VAL A 1 493 ? -32.438 15.453 17.312 1 50.03 493 VAL A C 1
ATOM 3954 O O . VAL A 1 493 ? -33.656 15.547 17.453 1 50.03 493 VAL A O 1
ATOM 3957 N N . GLN A 1 494 ? -31.875 14.812 18.031 1 42.66 494 GLN A N 1
ATOM 3958 C CA . GLN A 1 494 ? -32.75 14.078 18.922 1 42.66 494 GLN A CA 1
ATOM 3959 C C . GLN A 1 494 ? -33.5 15.023 19.875 1 42.66 494 GLN A C 1
ATOM 3961 O O . GLN A 1 494 ? -34.469 14.633 20.531 1 42.66 494 GLN A O 1
ATOM 3966 N N . ASP A 1 495 ? -33.188 16.406 19.875 1 38.91 495 ASP A N 1
ATOM 3967 C CA . ASP A 1 495 ? -33.812 17.391 20.766 1 38.91 495 ASP A CA 1
ATOM 3968 C C . ASP A 1 495 ? -35.094 17.969 20.156 1 38.91 495 ASP A C 1
ATOM 3970 O O . ASP A 1 495 ? -36.062 18.188 20.859 1 38.91 495 ASP A O 1
ATOM 3974 N N . ALA A 1 496 ? -35.156 18.5 18.891 1 36.53 496 ALA A N 1
ATOM 3975 C CA . ALA A 1 496 ? -36.25 19.281 18.344 1 36.53 496 ALA A CA 1
ATOM 3976 C C . ALA A 1 496 ? -37.5 18.406 18.172 1 36.53 496 ALA A C 1
ATOM 3978 O O . ALA A 1 496 ? -38.625 18.906 18.25 1 36.53 496 ALA A O 1
ATOM 3979 N N . GLU A 1 497 ? -37.375 17.25 17.766 1 37.28 497 GLU A N 1
ATOM 3980 C CA . GLU A 1 497 ? -38.594 16.469 17.547 1 37.28 497 GLU A CA 1
ATOM 3981 C C . GLU A 1 497 ? -39.281 16.172 18.875 1 37.28 497 GLU A C 1
ATOM 3983 O O . GLU A 1 497 ? -40.438 15.766 18.875 1 37.28 497 GLU A O 1
ATOM 3988 N N . ASN A 1 498 ? -38.531 16.266 19.969 1 36.97 498 ASN A N 1
ATOM 3989 C CA . ASN A 1 498 ? -39.281 16.016 21.203 1 36.97 498 ASN A CA 1
ATOM 3990 C C . ASN A 1 498 ? -40.125 17.219 21.594 1 36.97 498 ASN A C 1
ATOM 3992 O O . ASN A 1 498 ? -40.812 17.188 22.625 1 36.97 498 ASN A O 1
ATOM 3996 N N . GLU A 1 499 ? -39.938 18.453 21.172 1 35.12 499 GLU A N 1
ATOM 3997 C CA . GLU A 1 499 ? -40.875 19.469 21.625 1 35.12 499 GLU A CA 1
ATOM 3998 C C . GLU A 1 499 ? -42.281 19.141 21.141 1 35.12 499 GLU A C 1
ATOM 4000 O O . GLU A 1 499 ? -43.281 19.5 21.781 1 35.12 499 GLU A O 1
ATOM 4005 N N . THR A 1 500 ? -42.5 18.688 19.922 1 34.09 500 THR A N 1
ATOM 4006 C CA . THR A 1 500 ? -43.906 18.5 19.562 1 34.09 500 THR A CA 1
ATOM 4007 C C . THR A 1 500 ? -44.438 17.172 20.078 1 34.09 500 THR A C 1
ATOM 4009 O O . THR A 1 500 ? -45.625 17 20.281 1 34.09 500 THR A O 1
ATOM 4012 N N . SER A 1 501 ? -43.812 15.969 19.891 1 33.81 501 SER A N 1
ATOM 4013 C CA . SER A 1 501 ? -44.469 14.719 20.25 1 33.81 501 SER A CA 1
ATOM 4014 C C . SER A 1 501 ? -44.312 14.422 21.734 1 33.81 501 SER A C 1
ATOM 4016 O O . SER A 1 501 ? -43.25 14.023 22.172 1 33.81 501 SER A O 1
ATOM 4018 N N . LEU A 1 502 ? -44.812 15.141 22.812 1 32.84 502 LEU A N 1
ATOM 4019 C CA . LEU A 1 502 ? -45.125 14.805 24.203 1 32.84 502 LEU A CA 1
ATOM 4020 C C . LEU A 1 502 ? -45.656 13.375 24.312 1 32.84 502 LEU A C 1
ATOM 4022 O O . LEU A 1 502 ? -45.906 12.883 25.406 1 32.84 502 LEU A O 1
ATOM 4026 N N . GLN A 1 503 ? -46.594 12.898 23.469 1 29.8 503 GLN A N 1
ATOM 4027 C CA . GLN A 1 503 ? -47.219 11.656 23.922 1 29.8 503 GLN A CA 1
ATOM 4028 C C . GLN A 1 503 ? -46.188 10.531 24.016 1 29.8 503 GLN A C 1
ATOM 4030 O O . GLN A 1 503 ? -46.188 9.766 24.984 1 29.8 503 GLN A O 1
ATOM 4035 N N . ASN A 1 504 ? -45.906 9.742 22.891 1 28.2 504 ASN A N 1
ATOM 4036 C CA . ASN A 1 504 ? -45.344 8.398 23 1 28.2 504 ASN A CA 1
ATOM 4037 C C . ASN A 1 504 ? -43.875 8.422 23.375 1 28.2 504 ASN A C 1
ATOM 4039 O O . ASN A 1 504 ? -43.5 7.992 24.469 1 28.2 504 ASN A O 1
ATOM 4043 N N . GLY A 1 505 ? -42.938 7.926 22.5 1 29.22 505 GLY A N 1
ATOM 4044 C CA . GLY A 1 505 ? -41.688 7.203 22.688 1 29.22 505 GLY A CA 1
ATOM 4045 C C . GLY A 1 505 ? -40.531 8.094 23.078 1 29.22 505 GLY A C 1
ATOM 4046 O O . GLY A 1 505 ? -40.531 9.289 22.766 1 29.22 505 GLY A O 1
ATOM 4047 N N . TYR A 1 506 ? -39.688 7.844 24.203 1 27.94 506 TYR A N 1
ATOM 4048 C CA . TYR A 1 506 ? -38.531 8.32 24.984 1 27.94 506 TYR A CA 1
ATOM 4049 C C . TYR A 1 506 ? -37.375 8.688 24.062 1 27.94 506 TYR A C 1
ATOM 4051 O O . TYR A 1 506 ? -36.531 7.84 23.75 1 27.94 506 TYR A O 1
ATOM 4059 N N . SER A 1 507 ? -37.531 9.125 22.906 1 31.31 507 SER A N 1
ATOM 4060 C CA . SER A 1 507 ? -36.281 9.469 22.266 1 31.31 507 SER A CA 1
ATOM 4061 C C . SER A 1 507 ? -35.562 10.586 23.016 1 31.31 507 SER A C 1
ATOM 4063 O O . SER A 1 507 ? -36.062 11.719 23.047 1 31.31 507 SER A O 1
ATOM 4065 N N . ILE A 1 508 ? -35 10.32 24.203 1 32 508 ILE A N 1
ATOM 4066 C CA . ILE A 1 508 ? -34.219 11.227 25.047 1 32 508 ILE A CA 1
ATOM 4067 C C . ILE A 1 508 ? -33.188 11.977 24.219 1 32 508 ILE A C 1
ATOM 4069 O O . ILE A 1 508 ? -32.469 11.367 23.438 1 32 508 ILE A O 1
ATOM 4073 N N . ASN A 1 509 ? -33.312 13.188 23.875 1 39.5 509 ASN A N 1
ATOM 4074 C CA . ASN A 1 509 ? -32.281 14.156 23.562 1 39.5 509 ASN A CA 1
ATOM 4075 C C . ASN A 1 509 ? -31 13.867 24.344 1 39.5 509 ASN A C 1
ATOM 4077 O O . ASN A 1 509 ? -30.938 14.062 25.562 1 39.5 509 ASN A O 1
ATOM 4081 N N . ALA A 1 510 ? -30.266 12.992 23.734 1 43.97 510 ALA A N 1
ATOM 4082 C CA . ALA A 1 510 ? -29.125 12.578 24.547 1 43.97 510 ALA A CA 1
ATOM 4083 C C . ALA A 1 510 ? -28.406 13.789 25.156 1 43.97 510 ALA A C 1
ATOM 4085 O O . ALA A 1 510 ? -28.125 13.805 26.359 1 43.97 510 ALA A O 1
ATOM 4086 N N . VAL A 1 511 ? -28.109 14.82 24.234 1 47.69 511 VAL A N 1
ATOM 4087 C CA . VAL A 1 511 ? -27.359 15.969 24.734 1 47.69 511 VAL A CA 1
ATOM 4088 C C . VAL A 1 511 ? -28.297 16.875 25.531 1 47.69 511 VAL A C 1
ATOM 4090 O O . VAL A 1 511 ? -27.922 17.422 26.578 1 47.69 511 VAL A O 1
ATOM 4093 N N . GLY A 1 512 ? -29.547 17.109 24.922 1 44.41 512 GLY A N 1
ATOM 4094 C CA . GLY A 1 512 ? -30.547 17.859 25.656 1 44.41 512 GLY A CA 1
ATOM 4095 C C . GLY A 1 512 ? -30.938 17.188 26.969 1 44.41 512 GLY A C 1
ATOM 4096 O O . GLY A 1 512 ? -31.203 17.859 27.953 1 44.41 512 GLY A O 1
ATOM 4097 N N . CYS A 1 513 ? -31 15.891 26.875 1 44.56 513 CYS A N 1
ATOM 4098 C CA . CYS A 1 513 ? -31.297 15.148 28.094 1 44.56 513 CYS A CA 1
ATOM 4099 C C . CYS A 1 513 ? -30.172 15.289 29.109 1 44.56 513 CYS A C 1
ATOM 4101 O O . CYS A 1 513 ? -30.422 15.25 30.312 1 44.56 513 CYS A O 1
ATOM 4103 N N . LEU A 1 514 ? -28.969 15.266 28.531 1 46.5 514 LEU A N 1
ATOM 4104 C CA . LEU A 1 514 ? -27.844 15.5 29.422 1 46.5 514 LEU A CA 1
ATOM 4105 C C . LEU A 1 514 ? -27.984 16.844 30.125 1 46.5 514 LEU A C 1
ATOM 4107 O O . LEU A 1 514 ? -27.703 16.953 31.328 1 46.5 514 LEU A O 1
ATOM 4111 N N . GLY A 1 515 ? -28.562 17.906 29.375 1 44.5 515 GLY A N 1
ATOM 4112 C CA . GLY A 1 515 ? -28.828 19.203 29.969 1 44.5 515 GLY A CA 1
ATOM 4113 C C . GLY A 1 515 ? -29.984 19.188 30.938 1 44.5 515 GLY A C 1
ATOM 4114 O O . GLY A 1 515 ? -29.938 19.859 31.969 1 44.5 515 GLY A O 1
ATOM 4115 N N . SER A 1 516 ? -31.125 18.5 30.547 1 45.38 516 SER A N 1
ATOM 4116 C CA . SER A 1 516 ? -32.281 18.5 31.422 1 45.38 516 SER A CA 1
ATOM 4117 C C . SER A 1 516 ? -32.062 17.656 32.656 1 45.38 516 SER A C 1
ATOM 4119 O O . SER A 1 516 ? -32.594 17.953 33.75 1 45.38 516 SER A O 1
ATOM 4121 N N . LYS A 1 517 ? -31.469 16.531 32.531 1 44.41 517 LYS A N 1
ATOM 4122 C CA . LYS A 1 517 ? -31.188 15.75 33.75 1 44.41 517 LYS A CA 1
ATOM 4123 C C . LYS A 1 517 ? -30.281 16.531 34.688 1 44.41 517 LYS A C 1
ATOM 4125 O O . LYS A 1 517 ? -30.25 16.25 35.906 1 44.41 517 LYS A O 1
ATOM 4130 N N . SER A 1 518 ? -29.438 17.344 34.188 1 42.69 518 SER A N 1
ATOM 4131 C CA . SER A 1 518 ? -28.641 18.219 35.031 1 42.69 518 SER A CA 1
ATOM 4132 C C . SER A 1 518 ? -29.516 19.141 35.875 1 42.69 518 SER A C 1
ATOM 4134 O O . SER A 1 518 ? -29.141 19.578 36.938 1 42.69 518 SER A O 1
ATOM 4136 N N . ASN A 1 519 ? -30.688 19.578 35.375 1 41.16 519 ASN A N 1
ATOM 4137 C CA . ASN A 1 519 ? -31.547 20.438 36.156 1 41.16 519 ASN A CA 1
ATOM 4138 C C . ASN A 1 519 ? -32.094 19.688 37.375 1 41.16 519 ASN A C 1
ATOM 4140 O O . ASN A 1 519 ? -32.625 20.297 38.312 1 41.16 519 ASN A O 1
ATOM 4144 N N . LEU A 1 520 ? -32.406 18.469 37.312 1 36.78 520 LEU A N 1
ATOM 4145 C CA . LEU A 1 520 ? -33.031 17.828 38.469 1 36.78 520 LEU A CA 1
ATOM 4146 C C . LEU A 1 520 ? -32.031 17.641 39.594 1 36.78 520 LEU A C 1
ATOM 4148 O O . LEU A 1 520 ? -32.375 17.328 40.719 1 36.78 520 LEU A O 1
ATOM 4152 N N . THR A 1 521 ? -30.828 17.016 39.406 1 36.62 521 THR A N 1
ATOM 4153 C CA . THR A 1 521 ? -29.938 16.875 40.562 1 36.62 521 THR A CA 1
ATOM 4154 C C . THR A 1 521 ? -29.219 18.203 40.844 1 36.62 521 THR A C 1
ATOM 4156 O O . THR A 1 521 ? -28.797 18.906 39.938 1 36.62 521 THR A O 1
ATOM 4159 N N . ASN A 1 522 ? -29.531 18.875 41.969 1 36.28 522 ASN A N 1
ATOM 4160 C CA . ASN A 1 522 ? -28.984 20.078 42.594 1 36.28 522 ASN A CA 1
ATOM 4161 C C . ASN A 1 522 ? -27.484 20.219 42.344 1 36.28 522 ASN A C 1
ATOM 4163 O O . ASN A 1 522 ? -26.844 21.109 42.875 1 36.28 522 ASN A O 1
ATOM 4167 N N . ASP A 1 523 ? -26.672 19.062 42.531 1 39.34 523 ASP A N 1
ATOM 4168 C CA . ASP A 1 523 ? -25.234 19.188 42.625 1 39.34 523 ASP A CA 1
ATOM 4169 C C . ASP A 1 523 ? -24.641 19.797 41.344 1 39.34 523 ASP A C 1
ATOM 4171 O O . ASP A 1 523 ? -24.922 19.312 40.25 1 39.34 523 ASP A O 1
ATOM 4175 N N . ASN A 1 524 ? -24.25 21.078 41.219 1 40.56 524 ASN A N 1
ATOM 4176 C CA . ASN A 1 524 ? -23.531 22.031 40.375 1 40.56 524 ASN A CA 1
ATOM 4177 C C . ASN A 1 524 ? -22.594 21.312 39.406 1 40.56 524 ASN A C 1
ATOM 4179 O O . ASN A 1 524 ? -21.953 21.953 38.562 1 40.56 524 ASN A O 1
ATOM 4183 N N . GLU A 1 525 ? -21.922 20.266 39.844 1 44.81 525 GLU A N 1
ATOM 4184 C CA . GLU A 1 525 ? -20.75 19.75 39.125 1 44.81 525 GLU A CA 1
ATOM 4185 C C . GLU A 1 525 ? -21.172 18.922 37.906 1 44.81 525 GLU A C 1
ATOM 4187 O O . GLU A 1 525 ? -20.359 18.188 37.344 1 44.81 525 GLU A O 1
ATOM 4192 N N . TYR A 1 526 ? -22.281 18.781 37.531 1 43.44 526 TYR A N 1
ATOM 4193 C CA . TYR A 1 526 ? -22.688 17.922 36.438 1 43.44 526 TYR A CA 1
ATOM 4194 C C . TYR A 1 526 ? -21.938 18.266 35.156 1 43.44 526 TYR A C 1
ATOM 4196 O O . TYR A 1 526 ? -21.203 19.266 35.125 1 43.44 526 TYR A O 1
ATOM 4204 N N . ALA A 1 527 ? -22.453 17.734 33.844 1 54.38 527 ALA A N 1
ATOM 4205 C CA . ALA A 1 527 ? -21.844 17.547 32.531 1 54.38 527 ALA A CA 1
ATOM 4206 C C . ALA A 1 527 ? -21.578 18.891 31.844 1 54.38 527 ALA A C 1
ATOM 4208 O O . ALA A 1 527 ? -22.234 19.234 30.844 1 54.38 527 ALA A O 1
ATOM 4209 N N . ASN A 1 528 ? -21.016 19.828 32.5 1 64.75 528 ASN A N 1
ATOM 4210 C CA . ASN A 1 528 ? -20.781 21.156 31.953 1 64.75 528 ASN A CA 1
ATOM 4211 C C . ASN A 1 528 ? -19.562 21.172 31.016 1 64.75 528 ASN A C 1
ATOM 4213 O O . ASN A 1 528 ? -19.281 22.188 30.375 1 64.75 528 ASN A O 1
ATOM 4217 N N . ASP A 1 529 ? -18.891 20.125 31 1 84.19 529 ASP A N 1
ATOM 4218 C CA . ASP A 1 529 ? -17.766 20.016 30.078 1 84.19 529 ASP A CA 1
ATOM 4219 C C . ASP A 1 529 ? -17.719 18.641 29.422 1 84.19 529 ASP A C 1
ATOM 4221 O O . ASP A 1 529 ? -18.266 17.672 29.938 1 84.19 529 ASP A O 1
ATOM 4225 N N . TRP A 1 530 ? -17.188 18.594 28.266 1 88.69 530 TRP A N 1
ATOM 4226 C CA . TRP A 1 530 ? -17.156 17.344 27.516 1 88.69 530 TRP A CA 1
ATOM 4227 C C . TRP A 1 530 ? -16.438 16.25 28.312 1 88.69 530 TRP A C 1
ATOM 4229 O O . TRP A 1 530 ? -16.719 15.062 28.141 1 88.69 530 TRP A O 1
ATOM 4239 N N . GLY A 1 531 ? -15.523 16.609 29.266 1 89.19 531 GLY A N 1
ATOM 4240 C CA . GLY A 1 531 ? -14.891 15.641 30.141 1 89.19 531 GLY A CA 1
ATOM 4241 C C . GLY A 1 531 ? -15.883 14.914 31.031 1 89.19 531 GLY A C 1
ATOM 4242 O O . GLY A 1 531 ? -15.758 13.703 31.25 1 89.19 531 GLY A O 1
ATOM 4243 N N . ASN A 1 532 ? -16.812 15.609 31.484 1 87.56 532 ASN A N 1
ATOM 4244 C CA . ASN A 1 532 ? -17.844 15.008 32.344 1 87.56 532 ASN A CA 1
ATOM 4245 C C . ASN A 1 532 ? -18.766 14.102 31.547 1 87.56 532 ASN A C 1
ATOM 4247 O O . ASN A 1 532 ? -19.297 13.117 32.062 1 87.56 532 ASN A O 1
ATOM 4251 N N . VAL A 1 533 ? -19 14.484 30.359 1 87.38 533 VAL A N 1
ATOM 4252 C CA . VAL A 1 533 ? -19.797 13.609 29.5 1 87.38 533 VAL A CA 1
ATOM 4253 C C . VAL A 1 533 ? -19.109 12.25 29.375 1 87.38 533 VAL A C 1
ATOM 4255 O O . VAL A 1 533 ? -19.781 11.219 29.359 1 87.38 533 VAL A O 1
ATOM 4258 N N . LEU A 1 534 ? -17.812 12.203 29.297 1 90.94 534 LEU A N 1
ATOM 4259 C CA . LEU A 1 534 ? -17.062 10.961 29.203 1 90.94 534 LEU A CA 1
ATOM 4260 C C . LEU A 1 534 ? -17.312 10.078 30.422 1 90.94 534 LEU A C 1
ATOM 4262 O O . LEU A 1 534 ? -17.453 8.859 30.297 1 90.94 534 LEU A O 1
ATOM 4266 N N . VAL A 1 535 ? -17.422 10.719 31.547 1 87.88 535 VAL A N 1
ATOM 4267 C CA . VAL A 1 535 ? -17.547 9.977 32.781 1 87.88 535 VAL A CA 1
ATOM 4268 C C . VAL A 1 535 ? -19.016 9.609 33.031 1 87.88 535 VAL A C 1
ATOM 4270 O O . VAL A 1 535 ? -19.328 8.492 33.438 1 87.88 535 VAL A O 1
ATOM 4273 N N . MET A 1 536 ? -19.922 10.469 32.656 1 83.62 536 MET A N 1
ATOM 4274 C CA . MET A 1 536 ? -21.344 10.289 32.969 1 83.62 536 MET A CA 1
ATOM 4275 C C . MET A 1 536 ? -22.062 9.531 31.875 1 83.62 536 MET A C 1
ATOM 4277 O O . MET A 1 536 ? -22.984 8.758 32.125 1 83.62 536 MET A O 1
ATOM 4281 N N . GLU A 1 537 ? -21.688 9.898 30.703 1 83.69 537 GLU A N 1
ATOM 4282 C CA . GLU A 1 537 ? -22.312 9.273 29.547 1 83.69 537 GLU A CA 1
ATOM 4283 C C . GLU A 1 537 ? -21.281 8.758 28.562 1 83.69 537 GLU A C 1
ATOM 4285 O O . GLU A 1 537 ? -21.25 9.18 27.406 1 83.69 537 GLU A O 1
ATOM 4290 N N . PRO A 1 538 ? -20.547 7.758 28.969 1 85.12 538 PRO A N 1
ATOM 4291 C CA . PRO A 1 538 ? -19.453 7.27 28.125 1 85.12 538 PRO A CA 1
ATOM 4292 C C . PRO A 1 538 ? -19.938 6.734 26.781 1 85.12 538 PRO A C 1
ATOM 4294 O O . PRO A 1 538 ? -19.234 6.859 25.781 1 85.12 538 PRO A O 1
ATOM 4297 N N . VAL A 1 539 ? -21.062 6.223 26.703 1 81.94 539 VAL A N 1
ATOM 4298 C CA . VAL A 1 539 ? -21.594 5.668 25.453 1 81.94 539 VAL A CA 1
ATOM 4299 C C . VAL A 1 539 ? -21.797 6.785 24.438 1 81.94 539 VAL A C 1
ATOM 4301 O O . VAL A 1 539 ? -21.406 6.66 23.281 1 81.94 539 VAL A O 1
ATOM 4304 N N . LEU A 1 540 ? -22.422 7.828 24.922 1 81.56 540 LEU A N 1
ATOM 4305 C CA . LEU A 1 540 ? -22.641 8.969 24.031 1 81.56 540 LEU A CA 1
ATOM 4306 C C . LEU A 1 540 ? -21.312 9.578 23.594 1 81.56 540 LEU A C 1
ATOM 4308 O O . LEU A 1 540 ? -21.156 9.945 22.422 1 81.56 540 LEU A O 1
ATOM 4312 N N . TYR A 1 541 ? -20.453 9.719 24.547 1 88.56 541 TYR A N 1
ATOM 4313 C CA . TYR A 1 541 ? -19.141 10.289 24.266 1 88.56 541 TYR A CA 1
ATOM 4314 C C . TYR A 1 541 ? -18.422 9.5 23.172 1 88.56 541 TYR A C 1
ATOM 4316 O O . TYR A 1 541 ? -17.922 10.086 22.203 1 88.56 541 TYR A O 1
ATOM 4324 N N . PHE A 1 542 ? -18.406 8.227 23.281 1 88.38 542 PHE A N 1
ATOM 4325 C CA . PHE A 1 542 ? -17.625 7.406 22.375 1 88.38 542 PHE A CA 1
ATOM 4326 C C . PHE A 1 542 ? -18.375 7.203 21.047 1 88.38 542 PHE A C 1
ATOM 4328 O O . PHE A 1 542 ? -17.75 7.012 20 1 88.38 542 PHE A O 1
ATOM 4335 N N . ARG A 1 543 ? -19.594 7.273 21.078 1 83.81 543 ARG A N 1
ATOM 4336 C CA . ARG A 1 543 ? -20.312 7.25 19.812 1 83.81 543 ARG A CA 1
ATOM 4337 C C . ARG A 1 543 ? -19.938 8.445 18.953 1 83.81 543 ARG A C 1
ATOM 4339 O O . ARG A 1 543 ? -19.719 8.297 17.75 1 83.81 543 ARG A O 1
ATOM 4346 N N . LEU A 1 544 ? -19.875 9.562 19.609 1 87.19 544 LEU A N 1
ATOM 4347 C CA . LEU A 1 544 ? -19.516 10.781 18.875 1 87.19 544 LEU A CA 1
ATOM 4348 C C . LEU A 1 544 ? -18.078 10.742 18.406 1 87.19 544 LEU A C 1
ATOM 4350 O O . LEU A 1 544 ? -17.781 10.992 17.234 1 87.19 544 LEU A O 1
ATOM 4354 N N . SER A 1 545 ? -17.203 10.461 19.328 1 91.56 545 SER A N 1
ATOM 4355 C CA . SER A 1 545 ? -15.773 10.484 19 1 91.56 545 SER A CA 1
ATOM 4356 C C . SER A 1 545 ? -15.422 9.398 17.984 1 91.56 545 SER A C 1
ATOM 4358 O O . SER A 1 545 ? -14.664 9.641 17.047 1 91.56 545 SER A O 1
ATOM 4360 N N . ARG A 1 546 ? -16 8.273 18.078 1 88.06 546 ARG A N 1
ATOM 4361 C CA . ARG A 1 546 ? -15.656 7.156 17.203 1 88.06 546 ARG A CA 1
ATOM 4362 C C . ARG A 1 546 ? -16.281 7.324 15.82 1 88.06 546 ARG A C 1
ATOM 4364 O O . ARG A 1 546 ? -15.734 6.867 14.82 1 88.06 546 ARG A O 1
ATOM 4371 N N . THR A 1 547 ? -17.406 7.941 15.773 1 87.75 547 THR A N 1
ATOM 4372 C CA . THR A 1 547 ? -18.016 8.242 14.477 1 87.75 547 THR A CA 1
ATOM 4373 C C . THR A 1 547 ? -17.078 9.109 13.641 1 87.75 547 THR A C 1
ATOM 4375 O O . THR A 1 547 ? -16.906 8.867 12.445 1 87.75 547 THR A O 1
ATOM 4378 N N . ILE A 1 548 ? -16.484 10.094 14.289 1 92.5 548 ILE A N 1
ATOM 4379 C CA . ILE A 1 548 ? -15.547 10.961 13.594 1 92.5 548 ILE A CA 1
ATOM 4380 C C . ILE A 1 548 ? -14.312 10.164 13.18 1 92.5 548 ILE A C 1
ATOM 4382 O O . ILE A 1 548 ? -13.836 10.281 12.047 1 92.5 548 ILE A O 1
ATOM 4386 N N . ASP A 1 549 ? -13.844 9.398 14.102 1 91.5 549 ASP A N 1
ATOM 4387 C CA . ASP A 1 549 ? -12.664 8.586 13.828 1 91.5 549 ASP A CA 1
ATOM 4388 C C . ASP A 1 549 ? -12.906 7.637 12.656 1 91.5 549 ASP A C 1
ATOM 4390 O O . ASP A 1 549 ? -12.078 7.527 11.75 1 91.5 549 ASP A O 1
ATOM 4394 N N . HIS A 1 550 ? -14.023 7.027 12.656 1 87.12 550 HIS A N 1
ATOM 4395 C CA . HIS A 1 550 ? -14.352 6.086 11.594 1 87.12 550 HIS A CA 1
ATOM 4396 C C . HIS A 1 550 ? -14.539 6.805 10.258 1 87.12 550 HIS A C 1
ATOM 4398 O O . HIS A 1 550 ? -14.148 6.281 9.211 1 87.12 550 HIS A O 1
ATOM 4404 N N . SER A 1 551 ? -15.156 7.906 10.312 1 88.69 551 SER A N 1
ATOM 4405 C CA . SER A 1 551 ? -15.367 8.68 9.094 1 88.69 551 SER A CA 1
ATOM 4406 C C . SER A 1 551 ? -14.039 9.102 8.477 1 88.69 551 SER A C 1
ATOM 4408 O O . SER A 1 551 ? -13.883 9.07 7.254 1 88.69 551 SER A O 1
ATOM 4410 N N . LEU A 1 552 ? -13.133 9.5 9.32 1 90.56 552 LEU A N 1
ATOM 4411 C CA . LEU A 1 552 ? -11.812 9.891 8.828 1 90.56 552 LEU A CA 1
ATOM 4412 C C . LEU A 1 552 ? -11.062 8.68 8.281 1 90.56 552 LEU A C 1
ATOM 4414 O O . LEU A 1 552 ? -10.43 8.766 7.223 1 90.56 552 LEU A O 1
ATOM 4418 N N . ALA A 1 553 ? -11.133 7.555 8.906 1 88.06 553 ALA A N 1
ATOM 4419 C CA . ALA A 1 553 ? -10.422 6.348 8.5 1 88.06 553 ALA A CA 1
ATOM 4420 C C . ALA A 1 553 ? -10.938 5.844 7.152 1 88.06 553 ALA A C 1
ATOM 4422 O O . ALA A 1 553 ? -10.156 5.379 6.316 1 88.06 553 ALA A O 1
ATOM 4423 N N . LEU A 1 554 ? -12.242 5.961 6.977 1 81.56 554 LEU A N 1
ATOM 4424 C CA . LEU A 1 554 ? -12.867 5.422 5.773 1 81.56 554 LEU A CA 1
ATOM 4425 C C . LEU A 1 554 ? -12.891 6.465 4.66 1 81.56 554 LEU A C 1
ATOM 4427 O O . LEU A 1 554 ? -13.016 6.121 3.484 1 81.56 554 LEU A O 1
ATOM 4431 N N . GLY A 1 555 ? -12.828 7.781 5.016 1 82 555 GLY A N 1
ATOM 4432 C CA . GLY A 1 555 ? -12.93 8.859 4.047 1 82 555 GLY A CA 1
ATOM 4433 C C . GLY A 1 555 ? -14.359 9.172 3.652 1 82 555 GLY A C 1
ATOM 4434 O O . GLY A 1 555 ? -14.602 9.836 2.645 1 82 555 GLY A O 1
ATOM 4435 N N . ARG A 1 556 ? -15.305 8.562 4.375 1 80.69 556 ARG A N 1
ATOM 4436 C CA . ARG A 1 556 ? -16.734 8.805 4.227 1 80.69 556 ARG A CA 1
ATOM 4437 C C . ARG A 1 556 ? -17.438 8.734 5.574 1 80.69 556 ARG A C 1
ATOM 4439 O O . ARG A 1 556 ? -16.984 8.039 6.488 1 80.69 556 ARG A O 1
ATOM 4446 N N . TYR A 1 557 ? -18.562 9.484 5.543 1 79.19 557 TYR A N 1
ATOM 4447 C CA . TYR A 1 557 ? -19.281 9.477 6.812 1 79.19 557 TYR A CA 1
ATOM 4448 C C . TYR A 1 557 ? -19.891 8.109 7.086 1 79.19 557 TYR A C 1
ATOM 4450 O O . TYR A 1 557 ? -20.453 7.48 6.184 1 79.19 557 TYR A O 1
ATOM 4458 N N . SER A 1 558 ? -19.656 7.512 8.102 1 70.44 558 SER A N 1
ATOM 4459 C CA . SER A 1 558 ? -20.188 6.211 8.516 1 70.44 558 SER A CA 1
ATOM 4460 C C . SER A 1 558 ? -20.875 6.301 9.867 1 70.44 558 SER A C 1
ATOM 4462 O O . SER A 1 558 ? -20.266 6.707 10.859 1 70.44 558 SER A O 1
ATOM 4464 N N . GLU A 1 559 ? -22.281 6.25 9.789 1 58.16 559 GLU A N 1
ATOM 4465 C CA . GLU A 1 559 ? -23.016 6.309 11.047 1 58.16 559 GLU A CA 1
ATOM 4466 C C . GLU A 1 559 ? -22.969 4.973 11.773 1 58.16 559 GLU A C 1
ATOM 4468 O O . GLU A 1 559 ? -23.094 4.922 13 1 58.16 559 GLU A O 1
ATOM 4473 N N . ASP A 1 560 ? -23.031 3.791 10.961 1 53.03 560 ASP A N 1
ATOM 4474 C CA . ASP A 1 560 ? -23.203 2.502 11.625 1 53.03 560 ASP A CA 1
ATOM 4475 C C . ASP A 1 560 ? -21.953 2.115 12.398 1 53.03 560 ASP A C 1
ATOM 4477 O O . ASP A 1 560 ? -21.312 1.105 12.094 1 53.03 560 ASP A O 1
ATOM 4481 N N . SER A 1 561 ? -21.266 2.994 12.719 1 45.66 561 SER A N 1
ATOM 4482 C CA . SER A 1 561 ? -20.219 2.506 13.602 1 45.66 561 SER A CA 1
ATOM 4483 C C . SER A 1 561 ? -20.797 1.761 14.797 1 45.66 561 SER A C 1
ATOM 4485 O O . SER A 1 561 ? -21.234 2.381 15.773 1 45.66 561 SER A O 1
ATOM 4487 N N . THR A 1 562 ? -21.797 0.786 14.617 1 39.62 562 THR A N 1
ATOM 4488 C CA . THR A 1 562 ? -22.172 -0.015 15.773 1 39.62 562 THR A CA 1
ATOM 4489 C C . THR A 1 562 ? -20.969 -0.314 16.656 1 39.62 562 THR A C 1
ATOM 4491 O O . THR A 1 562 ? -20.094 -1.09 16.266 1 39.62 562 THR A O 1
ATOM 4494 N N . LEU A 1 563 ? -20.547 0.604 17.281 1 41.84 563 LEU A N 1
ATOM 4495 C CA . LEU A 1 563 ? -19.594 0.429 18.391 1 41.84 563 LEU A CA 1
ATOM 4496 C C . LEU A 1 563 ? -19.906 -0.846 19.156 1 41.84 563 LEU A C 1
ATOM 4498 O O . LEU A 1 563 ? -21.062 -1.203 19.344 1 41.84 563 LEU A O 1
ATOM 4502 N N . GLY A 1 564 ? -19.344 -1.823 19.094 1 40.41 564 GLY A N 1
ATOM 4503 C CA . GLY A 1 564 ? -19.359 -2.949 20.016 1 40.41 564 GLY A CA 1
ATOM 4504 C C . GLY A 1 564 ? -19.984 -2.619 21.359 1 40.41 564 GLY A C 1
ATOM 4505 O O . GLY A 1 564 ? -19.688 -3.266 22.359 1 40.41 564 GLY A O 1
ATOM 4506 N N . LEU A 1 565 ? -20.422 -1.403 21.672 1 37.81 565 LEU A N 1
ATOM 4507 C CA . LEU A 1 565 ? -21.031 -1.227 22.984 1 37.81 565 LEU A CA 1
ATOM 4508 C C . LEU A 1 565 ? -22.297 -2.055 23.109 1 37.81 565 LEU A C 1
ATOM 4510 O O . LEU A 1 565 ? -23.156 -2.012 22.234 1 37.81 565 LEU A O 1
ATOM 4514 N N . ALA A 1 566 ? -22.25 -3.225 23.75 1 34.06 566 ALA A N 1
ATOM 4515 C CA . ALA A 1 566 ? -23.375 -4.035 24.234 1 34.06 566 ALA A CA 1
ATOM 4516 C C . ALA A 1 566 ? -24.547 -3.156 24.656 1 34.06 566 ALA A C 1
ATOM 4518 O O . ALA A 1 566 ? -24.922 -3.145 25.828 1 34.06 566 ALA A O 1
ATOM 4519 N N . ALA A 1 567 ? -24.75 -1.957 24.625 1 31.69 567 ALA A N 1
ATOM 4520 C CA . ALA A 1 567 ? -25.984 -1.455 25.219 1 31.69 567 ALA A CA 1
ATOM 4521 C C . ALA A 1 567 ? -27.203 -1.979 24.484 1 31.69 567 ALA A C 1
ATOM 4523 O O . ALA A 1 567 ? -27.141 -2.227 23.281 1 31.69 567 ALA A O 1
ATOM 4524 N N . PRO A 1 568 ? -28.328 -2.537 25.25 1 29.94 568 PRO A N 1
ATOM 4525 C CA . PRO A 1 568 ? -29.641 -2.977 24.766 1 29.94 568 PRO A CA 1
ATOM 4526 C C . PRO A 1 568 ? -30.125 -2.191 23.547 1 29.94 568 PRO A C 1
ATOM 4528 O O . PRO A 1 568 ? -29.719 -1.043 23.344 1 29.94 568 PRO A O 1
ATOM 4531 N N . HIS A 1 569 ? -30.781 -2.885 22.516 1 31.58 569 HIS A N 1
ATOM 4532 C CA . HIS A 1 569 ? -31.531 -2.494 21.328 1 31.58 569 HIS A CA 1
ATOM 4533 C C . HIS A 1 569 ? -32.25 -1.17 21.547 1 31.58 569 HIS A C 1
ATOM 4535 O O . HIS A 1 569 ? -32.938 -0.665 20.641 1 31.58 569 HIS A O 1
ATOM 4541 N N . SER A 1 570 ? -32.688 -0.886 22.75 1 27.66 570 SER A N 1
ATOM 4542 C CA . SER A 1 570 ? -33.594 0.219 22.969 1 27.66 570 SER A CA 1
ATOM 4543 C C . SER A 1 570 ? -33.031 1.528 22.438 1 27.66 570 SER A C 1
ATOM 4545 O O . SER A 1 570 ? -33.75 2.547 22.422 1 27.66 570 SER A O 1
ATOM 4547 N N . ALA A 1 571 ? -31.844 1.716 22.562 1 27.19 571 ALA A N 1
ATOM 4548 C CA . ALA A 1 571 ? -31.469 3.049 22.094 1 27.19 571 ALA A CA 1
ATOM 4549 C C . ALA A 1 571 ? -31.203 3.049 20.594 1 27.19 571 ALA A C 1
ATOM 4551 O O . ALA A 1 571 ? -30.062 3.061 20.156 1 27.19 571 ALA A O 1
ATOM 4552 N N . ARG A 1 572 ? -31.812 2.215 19.844 1 30.33 572 ARG A N 1
ATOM 4553 C CA . ARG A 1 572 ? -31.938 2.357 18.391 1 30.33 572 ARG A CA 1
ATOM 4554 C C . ARG A 1 572 ? -32.188 3.812 18.016 1 30.33 572 ARG A C 1
ATOM 4556 O O . ARG A 1 572 ? -33.062 4.465 18.562 1 30.33 572 ARG A O 1
ATOM 4563 N N . LEU A 1 573 ? -31.266 4.445 17.5 1 28.12 573 LEU A N 1
ATOM 4564 C CA . LEU A 1 573 ? -31.781 5.656 16.875 1 28.12 573 LEU A CA 1
ATOM 4565 C C . LEU A 1 573 ? -32.875 5.332 15.875 1 28.12 573 LEU A C 1
ATOM 4567 O O . LEU A 1 573 ? -32.688 4.508 14.977 1 28.12 573 LEU A O 1
ATOM 4571 N N . PRO A 1 574 ? -34.25 5.117 16.219 1 26.48 574 PRO A N 1
ATOM 4572 C CA . PRO A 1 574 ? -35.312 4.73 15.305 1 26.48 574 PRO A CA 1
ATOM 4573 C C . PRO A 1 574 ? -35.125 5.266 13.891 1 26.48 574 PRO A C 1
ATOM 4575 O O . PRO A 1 574 ? -34.406 6.258 13.695 1 26.48 574 PRO A O 1
ATOM 4578 N N . SER A 1 575 ? -35.219 4.305 12.969 1 24.44 575 SER A N 1
ATOM 4579 C CA . SER A 1 575 ? -35.406 4.844 11.625 1 24.44 575 SER A CA 1
ATOM 4580 C C . SER A 1 575 ? -36.281 6.086 11.648 1 24.44 575 SER A C 1
ATOM 4582 O O . SER A 1 575 ? -37.219 6.168 12.438 1 24.44 575 SER A O 1
ATOM 4584 N N . PRO A 1 576 ? -35.969 7.234 11.188 1 24.2 576 PRO A N 1
ATOM 4585 C CA . PRO A 1 576 ? -36.844 8.414 11.25 1 24.2 576 PRO A CA 1
ATOM 4586 C C . PRO A 1 576 ? -38.281 8.094 10.922 1 24.2 576 PRO A C 1
ATOM 4588 O O . PRO A 1 576 ? -39.031 8.984 10.531 1 24.2 576 PRO A O 1
ATOM 4591 N N . ARG A 1 577 ? -38.812 6.824 11 1 22.03 577 ARG A N 1
ATOM 4592 C CA . ARG A 1 577 ? -40.219 6.926 10.672 1 22.03 577 ARG A CA 1
ATOM 4593 C C . ARG A 1 577 ? -40.969 7.754 11.711 1 22.03 577 ARG A C 1
ATOM 4595 O O . ARG A 1 577 ? -40.5 7.891 12.852 1 22.03 577 ARG A O 1
ATOM 4602 N N . LEU A 1 578 ? -42.25 8.18 11.359 1 22.73 578 LEU A N 1
ATOM 4603 C CA . LEU A 1 578 ? -43.25 9.148 11.828 1 22.73 578 LEU A CA 1
ATOM 4604 C C . LEU A 1 578 ? -43.75 8.781 13.227 1 22.73 578 LEU A C 1
ATOM 4606 O O . LEU A 1 578 ? -44.594 7.906 13.375 1 22.73 578 LEU A O 1
ATOM 4610 N N . PHE A 1 579 ? -42.844 8.32 14.016 1 22.66 579 PHE A N 1
ATOM 4611 C CA . PHE A 1 579 ? -43.562 7.949 15.227 1 22.66 579 PHE A CA 1
ATOM 4612 C C . PHE A 1 579 ? -44.25 9.172 15.852 1 22.66 579 PHE A C 1
ATOM 4614 O O . PHE A 1 579 ? -43.562 10.164 16.141 1 22.66 579 PHE A O 1
ATOM 4621 N N . VAL A 1 580 ? -45.438 9.367 15.422 1 23.38 580 VAL A N 1
ATOM 4622 C CA . VAL A 1 580 ? -46.438 10.344 15.875 1 23.38 580 VAL A CA 1
ATOM 4623 C C . VAL A 1 580 ? -46.656 10.188 17.375 1 23.38 580 VAL A C 1
ATOM 4625 O O . VAL A 1 580 ? -47.156 9.172 17.844 1 23.38 580 VAL A O 1
ATOM 4628 N N . ILE A 1 581 ? -45.5 10.344 18.062 1 21.58 581 ILE A N 1
ATOM 4629 C CA . ILE A 1 581 ? -45.75 10.234 19.5 1 21.58 581 ILE A CA 1
ATOM 4630 C C . ILE A 1 581 ? -46.844 11.219 19.922 1 21.58 581 ILE A C 1
ATOM 4632 O O . ILE A 1 581 ? -46.719 12.422 19.672 1 21.58 581 ILE A O 1
ATOM 4636 N N . ASP A 1 582 ? -48.031 10.75 20.016 1 21.61 582 ASP A N 1
ATOM 4637 C CA . ASP A 1 582 ? -49.188 11.445 20.547 1 21.61 582 ASP A CA 1
ATOM 4638 C C . ASP A 1 582 ? -48.906 11.977 21.953 1 21.61 582 ASP A C 1
ATOM 4640 O O . ASP A 1 582 ? -48.75 11.203 22.906 1 21.61 582 ASP A O 1
ATOM 4644 N N . ILE A 1 583 ? -47.844 12.914 21.938 1 21.67 583 ILE A N 1
ATOM 4645 C CA . ILE A 1 583 ? -47.531 13.602 23.172 1 21.67 583 ILE A CA 1
ATOM 4646 C C . ILE A 1 583 ? -48.812 14.133 23.797 1 21.67 583 ILE A C 1
ATOM 4648 O O . ILE A 1 583 ? -49.469 15.016 23.234 1 21.67 583 ILE A O 1
ATOM 4652 N N . GLY A 1 584 ? -49.531 13.234 24.391 1 19.98 584 GLY A N 1
ATOM 4653 C CA . GLY A 1 584 ? -50.688 13.656 25.172 1 19.98 584 GLY A CA 1
ATOM 4654 C C . GLY A 1 584 ? -50.375 14.734 26.172 1 19.98 584 GLY A C 1
ATOM 4655 O O . GLY A 1 584 ? -49.375 14.648 26.891 1 19.98 584 GLY A O 1
ATOM 4656 N N . SER A 1 585 ? -50.594 16.016 25.734 1 21.48 585 SER A N 1
ATOM 4657 C CA . SER A 1 585 ? -50.562 17.312 26.422 1 21.48 585 SER A CA 1
ATOM 4658 C C . SER A 1 585 ? -51.031 17.172 27.875 1 21.48 585 SER A C 1
ATOM 4660 O O . SER A 1 585 ? -52.188 16.875 28.141 1 21.48 585 SER A O 1
ATOM 4662 N N . PRO A 1 586 ? -50.156 16.516 28.75 1 20.81 586 PRO A N 1
ATOM 4663 C CA . PRO A 1 586 ? -50.875 16.609 30.031 1 20.81 586 PRO A CA 1
ATOM 4664 C C . PRO A 1 586 ? -51.219 18.047 30.406 1 20.81 586 PRO A C 1
ATOM 4666 O O . PRO A 1 586 ? -50.469 18.969 30.047 1 20.81 586 PRO A O 1
ATOM 4669 N N . GLU A 1 587 ? -52.438 18.453 30.547 1 21.73 587 GLU A N 1
ATOM 4670 C CA . GLU A 1 587 ? -53.156 19.672 30.922 1 21.73 587 GLU A CA 1
ATOM 4671 C C . GLU A 1 587 ? -52.625 20.219 32.25 1 21.73 587 GLU A C 1
ATOM 4673 O O . GLU A 1 587 ? -52.938 19.703 33.312 1 21.73 587 GLU A O 1
ATOM 4678 N N . GLN A 1 588 ? -51.188 20.297 32.406 1 18.72 588 GLN A N 1
ATOM 4679 C CA . GLN A 1 588 ? -50.938 20.828 33.719 1 18.72 588 GLN A CA 1
ATOM 4680 C C . GLN A 1 588 ? -51.5 22.234 33.906 1 18.72 588 GLN A C 1
ATOM 4682 O O . GLN A 1 588 ? -51.312 23.078 33.031 1 18.72 588 GLN A O 1
ATOM 4687 N N . ASN A 1 589 ? -52.5 22.469 34.719 1 20.61 589 ASN A N 1
ATOM 4688 C CA . ASN A 1 589 ? -53.25 23.578 35.25 1 20.61 589 ASN A CA 1
ATOM 4689 C C . ASN A 1 589 ? -52.375 24.609 35.938 1 20.61 589 ASN A C 1
ATOM 4691 O O . ASN A 1 589 ? -51.906 24.375 37.062 1 20.61 589 ASN A O 1
ATOM 4695 N N . VAL A 1 590 ? -51.25 25.062 35.219 1 20.33 590 VAL A N 1
ATOM 4696 C CA . VAL A 1 590 ? -50.438 26.078 35.875 1 20.33 590 VAL A CA 1
ATOM 4697 C C . VAL A 1 590 ? -51.312 27.266 36.25 1 20.33 590 VAL A C 1
ATOM 4699 O O . VAL A 1 590 ? -52.031 27.828 35.438 1 20.33 590 VAL A O 1
ATOM 4702 N N . ASP A 1 591 ? -51.625 27.391 37.562 1 18.86 591 ASP A N 1
ATOM 4703 C CA . ASP A 1 591 ? -52.344 28.453 38.25 1 18.86 591 ASP A CA 1
ATOM 4704 C C . ASP A 1 591 ? -51.625 29.797 38.062 1 18.86 591 ASP A C 1
ATOM 4706 O O . ASP A 1 591 ? -50.406 29.875 38.156 1 18.86 591 ASP A O 1
ATOM 4710 N N . ALA A 1 592 ? -52.312 30.797 37.406 1 19.97 592 ALA A N 1
ATOM 4711 C CA . ALA A 1 592 ? -52.188 32.156 36.875 1 19.97 592 ALA A CA 1
ATOM 4712 C C . ALA A 1 592 ? -51.781 33.125 38 1 19.97 592 ALA A C 1
ATOM 4714 O O . ALA A 1 592 ? -52.25 34.25 38.031 1 19.97 592 ALA A O 1
ATOM 4715 N N . THR A 1 593 ? -51 32.719 39.062 1 18.11 593 THR A N 1
ATOM 4716 C CA . THR A 1 593 ? -51.125 33.75 40.062 1 18.11 593 THR A CA 1
ATOM 4717 C C . THR A 1 593 ? -50.469 35.031 39.594 1 18.11 593 THR A C 1
ATOM 4719 O O . THR A 1 593 ? -49.406 35.031 39 1 18.11 593 THR A O 1
ATOM 4722 N N . THR A 1 594 ? -51.188 36.25 39.688 1 17.94 594 THR A N 1
ATOM 4723 C CA . THR A 1 594 ? -51.344 37.625 39.25 1 17.94 594 THR A CA 1
ATOM 4724 C C . THR A 1 594 ? -50.281 38.531 39.875 1 17.94 594 THR A C 1
ATOM 4726 O O . THR A 1 594 ? -50.281 39.75 39.719 1 17.94 594 THR A O 1
ATOM 4729 N N . CYS A 1 595 ? -49.062 38.031 40.281 1 17.19 595 CYS A N 1
ATOM 4730 C CA . CYS A 1 595 ? -48.562 39 41.219 1 17.19 595 CYS A CA 1
ATOM 4731 C C . CYS A 1 595 ? -48.25 40.312 40.5 1 17.19 595 CYS A C 1
ATOM 4733 O O . CYS A 1 595 ? -47.562 40.344 39.469 1 17.19 595 CYS A O 1
ATOM 4735 N N . LYS A 1 596 ? -48.938 41.375 40.875 1 17.39 596 LYS A N 1
ATOM 4736 C CA . LYS A 1 596 ? -49.094 42.781 40.531 1 17.39 596 LYS A CA 1
ATOM 4737 C C . LYS A 1 596 ? -47.812 43.594 40.844 1 17.39 596 LYS A C 1
ATOM 4739 O O . LYS A 1 596 ? -47.562 43.938 42 1 17.39 596 LYS A O 1
ATOM 4744 N N . HIS A 1 597 ? -46.594 43.062 40.438 1 16.94 597 HIS A N 1
ATOM 4745 C CA . HIS A 1 597 ? -45.469 43.812 40.906 1 16.94 597 HIS A CA 1
ATOM 4746 C C . HIS A 1 597 ? -45.531 45.281 40.438 1 16.94 597 HIS A C 1
ATOM 4748 O O . HIS A 1 597 ? -45.875 45.531 39.281 1 16.94 597 HIS A O 1
ATOM 4754 N N . ASP A 1 598 ? -45.594 46.219 41.344 1 17.48 598 ASP A N 1
ATOM 4755 C CA . ASP A 1 598 ? -45.656 47.656 41.406 1 17.48 598 ASP A CA 1
ATOM 4756 C C . ASP A 1 598 ? -44.438 48.312 40.75 1 17.48 598 ASP A C 1
ATOM 4758 O O . ASP A 1 598 ? -43.344 47.781 40.812 1 17.48 598 ASP A O 1
ATOM 4762 N N . LYS A 1 599 ? -44.719 49.375 39.906 1 18.69 599 LYS A N 1
ATOM 4763 C CA . LYS A 1 599 ? -44.188 50.219 38.875 1 18.69 599 LYS A CA 1
ATOM 4764 C C . LYS A 1 599 ? -43.125 51.188 39.438 1 18.69 599 LYS A C 1
ATOM 4766 O O . LYS A 1 599 ? -42.688 52.125 38.75 1 18.69 599 LYS A O 1
ATOM 4771 N N . ALA A 1 600 ? -42.469 50.875 40.625 1 18.62 600 ALA A N 1
ATOM 4772 C CA . ALA A 1 600 ? -42.031 52.219 41.031 1 18.62 600 ALA A CA 1
ATOM 4773 C C . ALA A 1 600 ? -41.062 52.812 40.031 1 18.62 600 ALA A C 1
ATOM 4775 O O . ALA A 1 600 ? -40.344 52.062 39.312 1 18.62 600 ALA A O 1
ATOM 4776 N N . SER A 1 601 ? -40.969 54.156 39.969 1 17.81 601 SER A N 1
ATOM 4777 C CA . SER A 1 601 ? -40.781 55.281 39.094 1 17.81 601 SER A CA 1
ATOM 4778 C C . SER A 1 601 ? -39.281 55.625 38.938 1 17.81 601 SER A C 1
ATOM 4780 O O . SER A 1 601 ? -38.938 56.531 38.188 1 17.81 601 SER A O 1
ATOM 4782 N N . VAL A 1 602 ? -38.344 54.906 39.562 1 19.81 602 VAL A N 1
ATOM 4783 C CA . VAL A 1 602 ? -37.344 55.906 39.906 1 19.81 602 VAL A CA 1
ATOM 4784 C C . VAL A 1 602 ? -36.656 56.406 38.625 1 19.81 602 VAL A C 1
ATOM 4786 O O . VAL A 1 602 ? -36.438 55.625 37.688 1 19.81 602 VAL A O 1
ATOM 4789 N N . ASP A 1 603 ? -36.281 57.719 38.5 1 17.31 603 ASP A N 1
ATOM 4790 C CA . ASP A 1 603 ? -36.031 58.812 37.562 1 17.31 603 ASP A CA 1
ATOM 4791 C C . ASP A 1 603 ? -34.625 58.719 36.969 1 17.31 603 ASP A C 1
ATOM 4793 O O . ASP A 1 603 ? -34.406 59.125 35.812 1 17.31 603 ASP A O 1
ATOM 4797 N N . ASN A 1 604 ? -33.625 58.312 37.719 1 18.92 604 ASN A N 1
ATOM 4798 C CA . ASN A 1 604 ? -32.562 59.312 37.594 1 18.92 604 ASN A CA 1
ATOM 4799 C C . ASN A 1 604 ? -31.906 59.25 36.219 1 18.92 604 ASN A C 1
ATOM 4801 O O . ASN A 1 604 ? -32.031 58.25 35.5 1 18.92 604 ASN A O 1
ATOM 4805 N N . GLY A 1 605 ? -30.703 60 36.062 1 18.88 605 GLY A N 1
ATOM 4806 C CA . GLY A 1 605 ? -30.016 60.906 35.125 1 18.88 605 GLY A CA 1
ATOM 4807 C C . GLY A 1 605 ? -29.25 60.156 34.031 1 18.88 605 GLY A C 1
ATOM 4808 O O . GLY A 1 605 ? -29.031 58.969 34.156 1 18.88 605 GLY A O 1
ATOM 4809 N N . ASP A 1 606 ? -28.688 60.906 33.031 1 18.47 606 ASP A N 1
ATOM 4810 C CA . ASP A 1 606 ? -28.531 60.969 31.578 1 18.47 606 ASP A CA 1
ATOM 4811 C C . ASP A 1 606 ? -27.25 60.281 31.125 1 18.47 606 ASP A C 1
ATOM 4813 O O . ASP A 1 606 ? -27.109 59.969 29.938 1 18.47 606 ASP A O 1
ATOM 4817 N N . ARG A 1 607 ? -26.062 60.344 31.828 1 22.98 607 ARG A N 1
ATOM 4818 C CA . ARG A 1 607 ? -24.969 60.688 30.922 1 22.98 607 ARG A CA 1
ATOM 4819 C C . ARG A 1 607 ? -24.625 59.5 30.016 1 22.98 607 ARG A C 1
ATOM 4821 O O . ARG A 1 607 ? -24.609 58.344 30.438 1 22.98 607 ARG A O 1
ATOM 4828 N N . GLU A 1 608 ? -24.594 59.781 28.672 1 19.33 608 GLU A N 1
ATOM 4829 C CA . GLU A 1 608 ? -24.547 59.062 27.391 1 19.33 608 GLU A CA 1
ATOM 4830 C C . GLU A 1 608 ? -23.188 58.438 27.141 1 19.33 608 GLU A C 1
ATOM 4832 O O . GLU A 1 608 ? -22.828 58.156 26 1 19.33 608 GLU A O 1
ATOM 4837 N N . SER A 1 609 ? -22.422 57.969 28.156 1 20.53 609 SER A N 1
ATOM 4838 C CA . SER A 1 609 ? -21.062 57.75 27.656 1 20.53 609 SER A CA 1
ATOM 4839 C C . SER A 1 609 ? -21.078 56.719 26.516 1 20.53 609 SER A C 1
ATOM 4841 O O . SER A 1 609 ? -21.828 55.75 26.547 1 20.53 609 SER A O 1
ATOM 4843 N N . ASP A 1 610 ? -20.609 57.094 25.328 1 19.69 610 ASP A N 1
ATOM 4844 C CA . ASP A 1 610 ? -20.516 56.5 24 1 19.69 610 ASP A CA 1
ATOM 4845 C C . ASP A 1 610 ? -19.625 55.281 24 1 19.69 610 ASP A C 1
ATOM 4847 O O . ASP A 1 610 ? -18.391 55.375 23.922 1 19.69 610 ASP A O 1
ATOM 4851 N N . ALA A 1 611 ? -19.641 54.406 24.969 1 20.69 611 ALA A N 1
ATOM 4852 C CA . ALA A 1 611 ? -18.719 53.281 24.891 1 20.69 611 ALA A CA 1
ATOM 4853 C C . ALA A 1 611 ? -18.906 52.5 23.578 1 20.69 611 ALA A C 1
ATOM 4855 O O . ALA A 1 611 ? -20.031 52.188 23.203 1 20.69 611 ALA A O 1
ATOM 4856 N N . GLY A 1 612 ? -17.969 52.688 22.641 1 21.28 612 GLY A N 1
ATOM 4857 C CA . GLY A 1 612 ? -17.812 52 21.375 1 21.28 612 GLY A CA 1
ATOM 4858 C C . GLY A 1 612 ? -17.969 50.5 21.5 1 21.28 612 GLY A C 1
ATOM 4859 O O . GLY A 1 612 ? -17.25 49.844 22.25 1 21.28 612 GLY A O 1
ATOM 4860 N N . GLN A 1 613 ? -19.188 49.969 21.422 1 20.77 613 GLN A N 1
ATOM 4861 C CA . GLN A 1 613 ? -19.641 48.594 21.531 1 20.77 613 GLN A CA 1
ATOM 4862 C C . GLN A 1 613 ? -18.953 47.719 20.484 1 20.77 613 GLN A C 1
ATOM 4864 O O . GLN A 1 613 ? -19.172 47.875 19.281 1 20.77 613 GLN A O 1
ATOM 4869 N N . ASP A 1 614 ? -17.688 47.406 20.734 1 23.7 614 ASP A N 1
ATOM 4870 C CA . ASP A 1 614 ? -17.141 46.375 19.875 1 23.7 614 ASP A CA 1
ATOM 4871 C C . ASP A 1 614 ? -18.109 45.188 19.766 1 23.7 614 ASP A C 1
ATOM 4873 O O . ASP A 1 614 ? -18.531 44.625 20.781 1 23.7 614 ASP A O 1
ATOM 4877 N N . GLN A 1 615 ? -18.922 45.219 18.75 1 23.72 615 GLN A N 1
ATOM 4878 C CA . GLN A 1 615 ? -19.953 44.281 18.391 1 23.72 615 GLN A CA 1
ATOM 4879 C C . GLN A 1 615 ? -19.391 42.844 18.359 1 23.72 615 GLN A C 1
ATOM 4881 O O . GLN A 1 615 ? -18.641 42.5 17.438 1 23.72 615 GLN A O 1
ATOM 4886 N N . LEU A 1 616 ? -19 42.344 19.516 1 25.52 616 LEU A N 1
ATOM 4887 C CA . LEU A 1 616 ? -18.75 40.906 19.594 1 25.52 616 LEU A CA 1
ATOM 4888 C C . LEU A 1 616 ? -19.875 40.125 18.922 1 25.52 616 LEU A C 1
ATOM 4890 O O . LEU A 1 616 ? -21.062 40.312 19.25 1 25.52 616 LEU A O 1
ATOM 4894 N N . LEU A 1 617 ? -19.625 39.781 17.703 1 29.27 617 LEU A N 1
ATOM 4895 C CA . LEU A 1 617 ? -20.562 38.969 16.953 1 29.27 617 LEU A CA 1
ATOM 4896 C C . LEU A 1 617 ? -21.188 37.906 17.828 1 29.27 617 LEU A C 1
ATOM 4898 O O . LEU A 1 617 ? -20.484 37.25 18.609 1 29.27 617 LEU A O 1
ATOM 4902 N N . SER A 1 618 ? -22.422 38.094 18.25 1 28.89 618 SER A N 1
ATOM 4903 C CA . SER A 1 618 ? -23.234 37.25 19.109 1 28.89 618 SER A CA 1
ATOM 4904 C C . SER A 1 618 ? -23.234 35.812 18.641 1 28.89 618 SER A C 1
ATOM 4906 O O . SER A 1 618 ? -23 35.531 17.469 1 28.89 618 SER A O 1
ATOM 4908 N N . ALA A 1 619 ? -23.406 34.938 19.562 1 30.73 619 ALA A N 1
ATOM 4909 C CA . ALA A 1 619 ? -23.422 33.469 19.484 1 30.73 619 ALA A CA 1
ATOM 4910 C C . ALA A 1 619 ? -24.344 33 18.359 1 30.73 619 ALA A C 1
ATOM 4912 O O . ALA A 1 619 ? -24.016 32.031 17.656 1 30.73 619 ALA A O 1
ATOM 4913 N N . PRO A 1 620 ? -25.547 33.688 18.109 1 32.69 620 PRO A N 1
ATOM 4914 C CA . PRO A 1 620 ? -26.406 33.188 17.047 1 32.69 620 PRO A CA 1
ATOM 4915 C C . PRO A 1 620 ? -25.781 33.344 15.664 1 32.69 620 PRO A C 1
ATOM 4917 O O . PRO A 1 620 ? -26.094 32.531 14.766 1 32.69 620 PRO A O 1
ATOM 4920 N N . GLN A 1 621 ? -24.984 34.344 15.484 1 32.81 621 GLN A N 1
ATOM 4921 C CA . GLN A 1 621 ? -24.438 34.594 14.164 1 32.81 621 GLN A CA 1
ATOM 4922 C C . GLN A 1 621 ? -23.391 33.562 13.789 1 32.81 621 GLN A C 1
ATOM 4924 O O . GLN A 1 621 ? -23.234 33.219 12.609 1 32.81 621 GLN A O 1
ATOM 4929 N N . ILE A 1 622 ? -22.703 33.094 14.688 1 32.72 622 ILE A N 1
ATOM 4930 C CA . ILE A 1 622 ? -21.688 32.125 14.375 1 32.72 622 ILE A CA 1
ATOM 4931 C C . ILE A 1 622 ? -22.344 30.797 13.984 1 32.72 622 ILE A C 1
ATOM 4933 O O . ILE A 1 622 ? -21.922 30.125 13.039 1 32.72 622 ILE A O 1
ATOM 4937 N N . LEU A 1 623 ? -23.406 30.406 14.648 1 35.66 623 LEU A N 1
ATOM 4938 C CA . LEU A 1 623 ? -24.141 29.234 14.219 1 35.66 623 LEU A CA 1
ATOM 4939 C C . LEU A 1 623 ? -24.812 29.469 12.875 1 35.66 623 LEU A C 1
ATOM 4941 O O . LEU A 1 623 ? -24.906 28.562 12.047 1 35.66 623 LEU A O 1
ATOM 4945 N N . GLU A 1 624 ? -25.312 30.703 12.555 1 37.28 624 GLU A N 1
ATOM 4946 C CA . GLU A 1 624 ? -25.797 31.109 11.234 1 37.28 624 GLU A CA 1
ATOM 4947 C C . GLU A 1 624 ? -24.656 31.188 10.234 1 37.28 624 GLU A C 1
ATOM 4949 O O . GLU A 1 624 ? -24.812 30.844 9.062 1 37.28 624 GLU A O 1
ATOM 4954 N N . ASP A 1 625 ? -23.578 31.609 10.719 1 35.88 625 ASP A N 1
ATOM 4955 C CA . ASP A 1 625 ? -22.422 31.656 9.812 1 35.88 625 ASP A CA 1
ATOM 4956 C C . ASP A 1 625 ? -21.938 30.25 9.477 1 35.88 625 ASP A C 1
ATOM 4958 O O . ASP A 1 625 ? -21.375 30.016 8.398 1 35.88 625 ASP A O 1
ATOM 4962 N N . ILE A 1 626 ? -21.969 29.344 10.359 1 35.38 626 ILE A N 1
ATOM 4963 C CA . ILE A 1 626 ? -21.766 27.953 9.977 1 35.38 626 ILE A CA 1
ATOM 4964 C C . ILE A 1 626 ? -22.797 27.547 8.938 1 35.38 626 ILE A C 1
ATOM 4966 O O . ILE A 1 626 ? -22.484 26.828 7.98 1 35.38 626 ILE A O 1
ATOM 4970 N N . ASN A 1 627 ? -24.078 28.047 8.945 1 33.53 627 ASN A N 1
ATOM 4971 C CA . ASN A 1 627 ? -25.078 27.844 7.895 1 33.53 627 ASN A CA 1
ATOM 4972 C C . ASN A 1 627 ? -24.703 28.609 6.625 1 33.53 627 ASN A C 1
ATOM 4974 O O . ASN A 1 627 ? -25.062 28.203 5.52 1 33.53 627 ASN A O 1
ATOM 4978 N N . GLU A 1 628 ? -24.25 29.797 6.719 1 32.94 628 GLU A N 1
ATOM 4979 C CA . GLU A 1 628 ? -23.859 30.562 5.531 1 32.94 628 GLU A CA 1
ATOM 4980 C C . GLU A 1 628 ? -22.703 29.891 4.797 1 32.94 628 GLU A C 1
ATOM 4982 O O . GLU A 1 628 ? -22.578 30.031 3.58 1 32.94 628 GLU A O 1
ATOM 4987 N N . PHE A 1 629 ? -21.812 29.375 5.523 1 31.27 629 PHE A N 1
ATOM 4988 C CA . PHE A 1 629 ? -20.781 28.672 4.766 1 31.27 629 PHE A CA 1
ATOM 4989 C C . PHE A 1 629 ? -21.375 27.516 3.982 1 31.27 629 PHE A C 1
ATOM 4991 O O . PHE A 1 629 ? -20.797 27.078 2.979 1 31.27 629 PHE A O 1
ATOM 4998 N N . ILE A 1 630 ? -22.547 27.078 4.402 1 31.75 630 ILE A N 1
ATOM 4999 C CA . ILE A 1 630 ? -23.125 25.906 3.762 1 31.75 630 ILE A CA 1
ATOM 5000 C C . ILE A 1 630 ? -23.828 26.328 2.471 1 31.75 630 ILE A C 1
ATOM 5002 O O . ILE A 1 630 ? -24.172 25.484 1.643 1 31.75 630 ILE A O 1
ATOM 5006 N N . THR A 1 631 ? -24.312 27.578 2.348 1 27.7 631 THR A N 1
ATOM 5007 C CA . THR A 1 631 ? -25.141 27.781 1.165 1 27.7 631 THR A CA 1
ATOM 5008 C C . THR A 1 631 ? -24.297 27.703 -0.105 1 27.7 631 THR A C 1
ATOM 5010 O O . THR A 1 631 ? -24 28.719 -0.724 1 27.7 631 THR A O 1
ATOM 5013 N N . TYR A 1 632 ? -23.219 27.203 0.001 1 23.48 632 TYR A N 1
ATOM 5014 C CA . TYR A 1 632 ? -22.703 27.109 -1.364 1 23.48 632 TYR A CA 1
ATOM 5015 C C . TYR A 1 632 ? -23.625 26.266 -2.232 1 23.48 632 TYR A C 1
ATOM 5017 O O . TYR A 1 632 ? -24.125 25.234 -1.792 1 23.48 632 TYR A O 1
ATOM 5025 N N . ASP A 1 633 ? -24.312 26.922 -3.143 1 24.38 633 ASP A N 1
ATOM 5026 C CA . ASP A 1 633 ? -25.047 26.375 -4.277 1 24.38 633 ASP A CA 1
ATOM 5027 C C . ASP A 1 633 ? -24.281 25.234 -4.93 1 24.38 633 ASP A C 1
ATOM 5029 O O . ASP A 1 633 ? -23.219 25.453 -5.52 1 24.38 633 ASP A O 1
ATOM 5033 N N . PHE A 1 634 ? -24.359 24.109 -4.285 1 23.33 634 PHE A N 1
ATOM 5034 C CA . PHE A 1 634 ? -23.875 22.969 -5.059 1 23.33 634 PHE A CA 1
ATOM 5035 C C . PHE A 1 634 ? -24.609 22.859 -6.383 1 23.33 634 PHE A C 1
ATOM 5037 O O . PHE A 1 634 ? -25.844 22.984 -6.426 1 23.33 634 PHE A O 1
ATOM 5044 N N . GLY A 1 635 ? -24.25 23.562 -7.41 1 23.39 635 GLY A N 1
ATOM 5045 C CA . GLY A 1 635 ? -24.656 23.516 -8.805 1 23.39 635 GLY A CA 1
ATOM 5046 C C . GLY A 1 635 ? -25.422 22.266 -9.164 1 23.39 635 GLY A C 1
ATOM 5047 O O . GLY A 1 635 ? -25.484 21.891 -10.336 1 23.39 635 GLY A O 1
ATOM 5048 N N . MET A 1 636 ? -26 21.594 -8.289 1 21.41 636 MET A N 1
ATOM 5049 C CA . MET A 1 636 ? -26.781 20.438 -8.734 1 21.41 636 MET A CA 1
ATOM 5050 C C . MET A 1 636 ? -28.016 20.875 -9.5 1 21.41 636 MET A C 1
ATOM 5052 O O . MET A 1 636 ? -28.859 20.047 -9.852 1 21.41 636 MET A O 1
ATOM 5056 N N . GLU A 1 637 ? -28.438 22.078 -9.695 1 21.78 637 GLU A N 1
ATOM 5057 C CA . GLU A 1 637 ? -29.703 22.219 -10.406 1 21.78 637 GLU A CA 1
ATOM 5058 C C . GLU A 1 637 ? -29.578 21.734 -11.852 1 21.78 637 GLU A C 1
ATOM 5060 O O . GLU A 1 637 ? -30.562 21.297 -12.445 1 21.78 637 GLU A O 1
ATOM 5065 N N . ASP A 1 638 ? -28.531 22.141 -12.602 1 21.92 638 ASP A N 1
ATOM 5066 C CA . ASP A 1 638 ? -28.734 22.031 -14.047 1 21.92 638 ASP A CA 1
ATOM 5067 C C . ASP A 1 638 ? -28.578 20.578 -14.516 1 21.92 638 ASP A C 1
ATOM 5069 O O . ASP A 1 638 ? -28.656 20.297 -15.711 1 21.92 638 ASP A O 1
ATOM 5073 N N . LEU A 1 639 ? -28.094 19.547 -13.797 1 19.45 639 LEU A N 1
ATOM 5074 C CA . LEU A 1 639 ? -28.375 18.344 -14.578 1 19.45 639 LEU A CA 1
ATOM 5075 C C . LEU A 1 639 ? -29.781 17.828 -14.305 1 19.45 639 LEU A C 1
ATOM 5077 O O . LEU A 1 639 ? -30.219 17.797 -13.148 1 19.45 639 LEU A O 1
ATOM 5081 N N . MET B 1 1 ? -62.562 -46.344 6.469 1 16.92 1 MET B N 1
ATOM 5082 C CA . MET B 1 1 ? -62.312 -46.938 5.156 1 16.92 1 MET B CA 1
ATOM 5083 C C . MET B 1 1 ? -63.031 -46.125 4.062 1 16.92 1 MET B C 1
ATOM 5085 O O . MET B 1 1 ? -62.719 -46.281 2.881 1 16.92 1 MET B O 1
ATOM 5089 N N . VAL B 1 2 ? -64.062 -45.562 4.281 1 19.84 2 VAL B N 1
ATOM 5090 C CA . VAL B 1 2 ? -65.062 -45.406 3.195 1 19.84 2 VAL B CA 1
ATOM 5091 C C . VAL B 1 2 ? -64.5 -44.406 2.17 1 19.84 2 VAL B C 1
ATOM 5093 O O . VAL B 1 2 ? -64.062 -43.312 2.525 1 19.84 2 VAL B O 1
ATOM 5096 N N . LEU B 1 3 ? -64.25 -44.875 0.871 1 17.95 3 LEU B N 1
ATOM 5097 C CA . LEU B 1 3 ? -63.594 -44.781 -0.431 1 17.95 3 LEU B CA 1
ATOM 5098 C C . LEU B 1 3 ? -64.312 -43.781 -1.332 1 17.95 3 LEU B C 1
ATOM 5100 O O . LEU B 1 3 ? -65.188 -44.188 -2.096 1 17.95 3 LEU B O 1
ATOM 5104 N N . ASN B 1 4 ? -64.875 -42.781 -0.705 1 19.25 4 ASN B N 1
ATOM 5105 C CA . ASN B 1 4 ? -65.875 -42.094 -1.54 1 19.25 4 ASN B CA 1
ATOM 5106 C C . ASN B 1 4 ? -65.25 -41.656 -2.869 1 19.25 4 ASN B C 1
ATOM 5108 O O . ASN B 1 4 ? -64.062 -41.188 -2.906 1 19.25 4 ASN B O 1
ATOM 5112 N N . GLN B 1 5 ? -65.75 -42.125 -4.016 1 17.05 5 GLN B N 1
ATOM 5113 C CA . GLN B 1 5 ? -65.625 -42.344 -5.449 1 17.05 5 GLN B CA 1
ATOM 5114 C C . GLN B 1 5 ? -65.75 -41.062 -6.227 1 17.05 5 GLN B C 1
ATOM 5116 O O . GLN B 1 5 ? -66.875 -40.562 -6.453 1 17.05 5 GLN B O 1
ATOM 5121 N N . ARG B 1 6 ? -65.125 -40.031 -5.762 1 18.58 6 ARG B N 1
ATOM 5122 C CA . ARG B 1 6 ? -65.5 -38.75 -6.352 1 18.58 6 ARG B CA 1
ATOM 5123 C C . ARG B 1 6 ? -65.438 -38.812 -7.875 1 18.58 6 ARG B C 1
ATOM 5125 O O . ARG B 1 6 ? -64.562 -39.469 -8.43 1 18.58 6 ARG B O 1
ATOM 5132 N N . LYS B 1 7 ? -66.5 -38.375 -8.562 1 17.53 7 LYS B N 1
ATOM 5133 C CA . LYS B 1 7 ? -67 -38.281 -9.922 1 17.53 7 LYS B CA 1
ATOM 5134 C C . LYS B 1 7 ? -66 -37.625 -10.859 1 17.53 7 LYS B C 1
ATOM 5136 O O . LYS B 1 7 ? -65.438 -36.594 -10.523 1 17.53 7 LYS B O 1
ATOM 5141 N N . ASP B 1 8 ? -65.5 -38.281 -11.953 1 17.7 8 ASP B N 1
ATOM 5142 C CA . ASP B 1 8 ? -64.438 -38.312 -12.977 1 17.7 8 ASP B CA 1
ATOM 5143 C C . ASP B 1 8 ? -64.688 -37.281 -14.07 1 17.7 8 ASP B C 1
ATOM 5145 O O . ASP B 1 8 ? -64.062 -37.312 -15.117 1 17.7 8 ASP B O 1
ATOM 5149 N N . SER B 1 9 ? -65.5 -36.219 -13.727 1 19.98 9 SER B N 1
ATOM 5150 C CA . SER B 1 9 ? -66 -35.562 -14.945 1 19.98 9 SER B CA 1
ATOM 5151 C C . SER B 1 9 ? -64.812 -35.219 -15.891 1 19.98 9 SER B C 1
ATOM 5153 O O . SER B 1 9 ? -63.75 -34.844 -15.445 1 19.98 9 SER B O 1
ATOM 5155 N N . ASP B 1 10 ? -64.875 -35.688 -17.125 1 19 10 ASP B N 1
ATOM 5156 C CA . ASP B 1 10 ? -64.125 -35.906 -18.359 1 19 10 ASP B CA 1
ATOM 5157 C C . ASP B 1 10 ? -63.812 -34.562 -19.031 1 19 10 ASP B C 1
ATOM 5159 O O . ASP B 1 10 ? -64.688 -33.938 -19.609 1 19 10 ASP B O 1
ATOM 5163 N N . PHE B 1 11 ? -63.5 -33.5 -18.328 1 21.17 11 PHE B N 1
ATOM 5164 C CA . PHE B 1 11 ? -63.438 -32.25 -19.078 1 21.17 11 PHE B CA 1
ATOM 5165 C C . PHE B 1 11 ? -62.5 -32.375 -20.266 1 21.17 11 PHE B C 1
ATOM 5167 O O . PHE B 1 11 ? -61.375 -32.812 -20.125 1 21.17 11 PHE B O 1
ATOM 5174 N N . THR B 1 12 ? -63.094 -32.594 -21.453 1 20.08 12 THR B N 1
ATOM 5175 C CA . THR B 1 12 ? -62.594 -32.719 -22.828 1 20.08 12 THR B CA 1
ATOM 5176 C C . THR B 1 12 ? -61.688 -31.547 -23.172 1 20.08 12 THR B C 1
ATOM 5178 O O . THR B 1 12 ? -62.062 -30.375 -23.062 1 20.08 12 THR B O 1
ATOM 5181 N N . ILE B 1 13 ? -60.375 -31.688 -23.062 1 21.45 13 ILE B N 1
ATOM 5182 C CA . ILE B 1 13 ? -59.219 -30.875 -23.328 1 21.45 13 ILE B CA 1
ATOM 5183 C C . ILE B 1 13 ? -59.156 -30.5 -24.797 1 21.45 13 ILE B C 1
ATOM 5185 O O . ILE B 1 13 ? -59 -31.359 -25.672 1 21.45 13 ILE B O 1
ATOM 5189 N N . ILE B 1 14 ? -60.25 -29.75 -25.188 1 22.09 14 ILE B N 1
ATOM 5190 C CA . ILE B 1 14 ? -60.219 -29.422 -26.625 1 22.09 14 ILE B CA 1
ATOM 5191 C C . ILE B 1 14 ? -58.844 -28.891 -27 1 22.09 14 ILE B C 1
ATOM 5193 O O . ILE B 1 14 ? -58.312 -28.016 -26.312 1 22.09 14 ILE B O 1
ATOM 5197 N N . SER B 1 15 ? -58.156 -29.641 -27.812 1 19.8 15 SER B N 1
ATOM 5198 C CA . SER B 1 15 ? -56.812 -29.594 -28.438 1 19.8 15 SER B CA 1
ATOM 5199 C C . SER B 1 15 ? -56.688 -28.344 -29.312 1 19.8 15 SER B C 1
ATOM 5201 O O . SER B 1 15 ? -57.312 -28.234 -30.359 1 19.8 15 SER B O 1
ATOM 5203 N N . GLU B 1 16 ? -56.938 -27.172 -28.781 1 21.67 16 GLU B N 1
ATOM 5204 C CA . GLU B 1 16 ? -56.844 -26.062 -29.719 1 21.67 16 GLU B CA 1
ATOM 5205 C C . GLU B 1 16 ? -55.531 -26.125 -30.516 1 21.67 16 GLU B C 1
ATOM 5207 O O . GLU B 1 16 ? -54.5 -26.5 -29.984 1 21.67 16 GLU B O 1
ATOM 5212 N N . ASN B 1 17 ? -55.656 -26.188 -31.844 1 20.14 17 ASN B N 1
ATOM 5213 C CA . ASN B 1 17 ? -54.781 -26.219 -33.031 1 20.14 17 ASN B CA 1
ATOM 5214 C C . ASN B 1 17 ? -53.688 -25.141 -32.969 1 20.14 17 ASN B C 1
ATOM 5216 O O . ASN B 1 17 ? -53.969 -24.016 -32.531 1 20.14 17 ASN B O 1
ATOM 5220 N N . SER B 1 18 ? -52.406 -25.562 -32.906 1 20.17 18 SER B N 1
ATOM 5221 C CA . SER B 1 18 ? -51.062 -25 -32.844 1 20.17 18 SER B CA 1
ATOM 5222 C C . SER B 1 18 ? -50.812 -24.078 -34.031 1 20.17 18 SER B C 1
ATOM 5224 O O . SER B 1 18 ? -50.594 -24.531 -35.156 1 20.17 18 SER B O 1
ATOM 5226 N N . ARG B 1 19 ? -51.625 -23.031 -34.281 1 22.12 19 ARG B N 1
ATOM 5227 C CA . ARG B 1 19 ? -51.25 -22.219 -35.438 1 22.12 19 ARG B CA 1
ATOM 5228 C C . ARG B 1 19 ? -49.75 -21.875 -35.375 1 22.12 19 ARG B C 1
ATOM 5230 O O . ARG B 1 19 ? -49.281 -21.281 -34.375 1 22.12 19 ARG B O 1
ATOM 5237 N N . VAL B 1 20 ? -48.906 -22.594 -36.062 1 22.52 20 VAL B N 1
ATOM 5238 C CA . VAL B 1 20 ? -47.469 -22.422 -36.312 1 22.52 20 VAL B CA 1
ATOM 5239 C C . VAL B 1 20 ? -47.219 -21.031 -36.875 1 22.52 20 VAL B C 1
ATOM 5241 O O . VAL B 1 20 ? -47.625 -20.734 -38 1 22.52 20 VAL B O 1
ATOM 5244 N N . HIS B 1 21 ? -47.594 -19.984 -36.188 1 23.38 21 HIS B N 1
ATOM 5245 C CA . HIS B 1 21 ? -47.219 -18.734 -36.844 1 23.38 21 HIS B CA 1
ATOM 5246 C C . HIS B 1 21 ? -45.75 -18.75 -37.25 1 23.38 21 HIS B C 1
ATOM 5248 O O . HIS B 1 21 ? -44.875 -19.078 -36.438 1 23.38 21 HIS B O 1
ATOM 5254 N N . GLN B 1 22 ? -45.5 -18.953 -38.5 1 22.84 22 GLN B N 1
ATOM 5255 C CA . GLN B 1 22 ? -44.219 -18.797 -39.219 1 22.84 22 GLN B CA 1
ATOM 5256 C C . GLN B 1 22 ? -43.594 -17.453 -38.906 1 22.84 22 GLN B C 1
ATOM 5258 O O . GLN B 1 22 ? -44.125 -16.406 -39.312 1 22.84 22 GLN B O 1
ATOM 5263 N N . THR B 1 23 ? -43.25 -17.266 -37.656 1 26.69 23 THR B N 1
ATOM 5264 C CA . THR B 1 23 ? -42.562 -15.992 -37.438 1 26.69 23 THR B CA 1
ATOM 5265 C C . THR B 1 23 ? -41.438 -15.797 -38.438 1 26.69 23 THR B C 1
ATOM 5267 O O . THR B 1 23 ? -40.594 -16.672 -38.594 1 26.69 23 THR B O 1
ATOM 5270 N N . GLU B 1 24 ? -41.688 -15.086 -39.469 1 29.31 24 GLU B N 1
ATOM 5271 C CA . GLU B 1 24 ? -40.719 -14.656 -40.469 1 29.31 24 GLU B CA 1
ATOM 5272 C C . GLU B 1 24 ? -39.438 -14.172 -39.812 1 29.31 24 GLU B C 1
ATOM 5274 O O . GLU B 1 24 ? -39.469 -13.484 -38.781 1 29.31 24 GLU B O 1
ATOM 5279 N N . PRO B 1 25 ? -38.312 -14.883 -40.188 1 28.39 25 PRO B N 1
ATOM 5280 C CA . PRO B 1 25 ? -37.031 -14.523 -39.594 1 28.39 25 PRO B CA 1
ATOM 5281 C C . PRO B 1 25 ? -36.719 -13.031 -39.719 1 28.39 25 PRO B C 1
ATOM 5283 O O . PRO B 1 25 ? -36.969 -12.438 -40.781 1 28.39 25 PRO B O 1
ATOM 5286 N N . LYS B 1 26 ? -36.875 -12.227 -38.75 1 33.34 26 LYS B N 1
ATOM 5287 C CA . LYS B 1 26 ? -36.531 -10.812 -38.844 1 33.34 26 LYS B CA 1
ATOM 5288 C C . LYS B 1 26 ? -35.156 -10.625 -39.469 1 33.34 26 LYS B C 1
ATOM 5290 O O . LYS B 1 26 ? -34.219 -11.359 -39.188 1 33.34 26 LYS B O 1
ATOM 5295 N N . PRO B 1 27 ? -35.094 -9.992 -40.562 1 28.84 27 PRO B N 1
ATOM 5296 C CA . PRO B 1 27 ? -33.781 -9.719 -41.188 1 28.84 27 PRO B CA 1
ATOM 5297 C C . PRO B 1 27 ? -32.75 -9.227 -40.188 1 28.84 27 PRO B C 1
ATOM 5299 O O . PRO B 1 27 ? -33.094 -8.523 -39.219 1 28.84 27 PRO B O 1
ATOM 5302 N N . ALA B 1 28 ? -31.656 -9.922 -40.094 1 34.09 28 ALA B N 1
ATOM 5303 C CA . ALA B 1 28 ? -30.469 -9.617 -39.281 1 34.09 28 ALA B CA 1
ATOM 5304 C C . ALA B 1 28 ? -30.062 -8.156 -39.469 1 34.09 28 ALA B C 1
ATOM 5306 O O . ALA B 1 28 ? -29.844 -7.688 -40.594 1 34.09 28 ALA B O 1
ATOM 5307 N N . SER B 1 29 ? -30.594 -7.344 -38.625 1 31.19 29 SER B N 1
ATOM 5308 C CA . SER B 1 29 ? -30.203 -5.949 -38.812 1 31.19 29 SER B CA 1
ATOM 5309 C C . SER B 1 29 ? -28.734 -5.836 -39.25 1 31.19 29 SER B C 1
ATOM 5311 O O . SER B 1 29 ? -27.922 -6.699 -38.906 1 31.19 29 SER B O 1
ATOM 5313 N N . SER B 1 30 ? -28.391 -5.008 -40.188 1 35.47 30 SER B N 1
ATOM 5314 C CA . SER B 1 30 ? -27.125 -4.602 -40.781 1 35.47 30 SER B CA 1
ATOM 5315 C C . SER B 1 30 ? -26.047 -4.422 -39.719 1 35.47 30 SER B C 1
ATOM 5317 O O . SER B 1 30 ? -24.875 -4.242 -40.031 1 35.47 30 SER B O 1
ATOM 5319 N N . SER B 1 31 ? -26.438 -4.113 -38.531 1 35.97 31 SER B N 1
ATOM 5320 C CA . SER B 1 31 ? -25.453 -3.875 -37.469 1 35.97 31 SER B CA 1
ATOM 5321 C C . SER B 1 31 ? -24.703 -5.148 -37.125 1 35.97 31 SER B C 1
ATOM 5323 O O . SER B 1 31 ? -23.672 -5.102 -36.438 1 35.97 31 SER B O 1
ATOM 5325 N N . ASP B 1 32 ? -25.219 -6.219 -37.375 1 36.69 32 ASP B N 1
ATOM 5326 C CA . ASP B 1 32 ? -24.547 -7.488 -37.062 1 36.69 32 ASP B CA 1
ATOM 5327 C C . ASP B 1 32 ? -23.453 -7.777 -38.094 1 36.69 32 ASP B C 1
ATOM 5329 O O . ASP B 1 32 ? -22.516 -8.516 -37.781 1 36.69 32 ASP B O 1
ATOM 5333 N N . ALA B 1 33 ? -23.656 -7.449 -39.406 1 37.16 33 ALA B N 1
ATOM 5334 C CA . ALA B 1 33 ? -22.688 -7.703 -40.469 1 37.16 33 ALA B CA 1
ATOM 5335 C C . ALA B 1 33 ? -21.422 -6.891 -40.25 1 37.16 33 ALA B C 1
ATOM 5337 O O . ALA B 1 33 ? -20.344 -7.266 -40.719 1 37.16 33 ALA B O 1
ATOM 5338 N N . LYS B 1 34 ? -21.562 -5.727 -39.906 1 41.22 34 LYS B N 1
ATOM 5339 C CA . LYS B 1 34 ? -20.391 -4.859 -39.75 1 41.22 34 LYS B CA 1
ATOM 5340 C C . LYS B 1 34 ? -19.516 -5.312 -38.594 1 41.22 34 LYS B C 1
ATOM 5342 O O . LYS B 1 34 ? -18.469 -4.723 -38.312 1 41.22 34 LYS B O 1
ATOM 5347 N N . LEU B 1 35 ? -19.969 -6.082 -37.656 1 44.72 35 LEU B N 1
ATOM 5348 C CA . LEU B 1 35 ? -19.234 -6.648 -36.531 1 44.72 35 LEU B CA 1
ATOM 5349 C C . LEU B 1 35 ? -18.219 -7.688 -37 1 44.72 35 LEU B C 1
ATOM 5351 O O . LEU B 1 35 ? -17.406 -8.172 -36.219 1 44.72 35 LEU B O 1
ATOM 5355 N N . SER B 1 36 ? -18.422 -8.289 -38.156 1 44.94 36 SER B N 1
ATOM 5356 C CA . SER B 1 36 ? -17.641 -9.43 -38.625 1 44.94 36 SER B CA 1
ATOM 5357 C C . SER B 1 36 ? -16.172 -9.07 -38.75 1 44.94 36 SER B C 1
ATOM 5359 O O . SER B 1 36 ? -15.297 -9.938 -38.594 1 44.94 36 SER B O 1
ATOM 5361 N N . GLY B 1 37 ? -15.906 -7.867 -38.938 1 49.69 37 GLY B N 1
ATOM 5362 C CA . GLY B 1 37 ? -14.508 -7.531 -39.188 1 49.69 37 GLY B CA 1
ATOM 5363 C C . GLY B 1 37 ? -13.828 -6.938 -37.969 1 49.69 37 GLY B C 1
ATOM 5364 O O . GLY B 1 37 ? -12.609 -6.758 -37.938 1 49.69 37 GLY B O 1
ATOM 5365 N N . GLN B 1 38 ? -14.672 -6.652 -36.875 1 69.56 38 GLN B N 1
ATOM 5366 C CA . GLN B 1 38 ? -14.094 -5.918 -35.75 1 69.56 38 GLN B CA 1
ATOM 5367 C C . GLN B 1 38 ? -13.734 -6.859 -34.625 1 69.56 38 GLN B C 1
ATOM 5369 O O . GLN B 1 38 ? -14.547 -7.695 -34.219 1 69.56 38 GLN B O 1
ATOM 5374 N N . SER B 1 39 ? -12.523 -6.891 -34.219 1 84.81 39 SER B N 1
ATOM 5375 C CA . SER B 1 39 ? -11.992 -7.754 -33.156 1 84.81 39 SER B CA 1
ATOM 5376 C C . SER B 1 39 ? -12.5 -7.332 -31.781 1 84.81 39 SER B C 1
ATOM 5378 O O . SER B 1 39 ? -12.703 -8.18 -30.906 1 84.81 39 SER B O 1
ATOM 5380 N N . HIS B 1 40 ? -12.867 -6.098 -31.547 1 94.5 40 HIS B N 1
ATOM 5381 C CA . HIS B 1 40 ? -13.391 -5.555 -30.297 1 94.5 40 HIS B CA 1
ATOM 5382 C C . HIS B 1 40 ? -14.562 -4.617 -30.562 1 94.5 40 HIS B C 1
ATOM 5384 O O . HIS B 1 40 ? -14.602 -3.932 -31.578 1 94.5 40 HIS B O 1
ATOM 5390 N N . ILE B 1 41 ? -15.547 -4.691 -29.719 1 95.19 41 ILE B N 1
ATOM 5391 C CA . ILE B 1 41 ? -16.734 -3.855 -29.859 1 95.19 41 ILE B CA 1
ATOM 5392 C C . ILE B 1 41 ? -16.922 -3.012 -28.594 1 95.19 41 ILE B C 1
ATOM 5394 O O . ILE B 1 41 ? -16.359 -3.322 -27.547 1 95.19 41 ILE B O 1
ATOM 5398 N N . ILE B 1 42 ? -17.688 -1.968 -28.688 1 95.62 42 ILE B N 1
ATOM 5399 C CA . ILE B 1 42 ? -17.891 -1.041 -27.594 1 95.62 42 ILE B CA 1
ATOM 5400 C C . ILE B 1 42 ? -18.625 -1.755 -26.453 1 95.62 42 ILE B C 1
ATOM 5402 O O . ILE B 1 42 ? -19.5 -2.592 -26.688 1 95.62 42 ILE B O 1
ATOM 5406 N N . TYR B 1 43 ? -18.328 -1.418 -25.188 1 95.38 43 TYR B N 1
ATOM 5407 C CA . TYR B 1 43 ? -18.812 -2.145 -24.016 1 95.38 43 TYR B CA 1
ATOM 5408 C C . TYR B 1 43 ? -20.328 -2.02 -23.906 1 95.38 43 TYR B C 1
ATOM 5410 O O . TYR B 1 43 ? -21 -2.908 -23.359 1 95.38 43 TYR B O 1
ATOM 5418 N N . SER B 1 44 ? -20.875 -0.913 -24.422 1 92.56 44 SER B N 1
ATOM 5419 C CA . SER B 1 44 ? -22.297 -0.639 -24.266 1 92.56 44 SER B CA 1
ATOM 5420 C C . SER B 1 44 ? -23.141 -1.63 -25.047 1 92.56 44 SER B C 1
ATOM 5422 O O . SER B 1 44 ? -24.359 -1.715 -24.844 1 92.56 44 SER B O 1
ATOM 5424 N N . TYR B 1 45 ? -22.484 -2.334 -25.922 1 92.44 45 TYR B N 1
ATOM 5425 C CA . TYR B 1 45 ? -23.156 -3.41 -26.656 1 92.44 45 TYR B CA 1
ATOM 5426 C C . TYR B 1 45 ? -23.641 -4.492 -25.688 1 92.44 45 TYR B C 1
ATOM 5428 O O . TYR B 1 45 ? -24.625 -5.176 -25.969 1 92.44 45 TYR B O 1
ATOM 5436 N N . TYR B 1 46 ? -22.922 -4.656 -24.641 1 94.38 46 TYR B N 1
ATOM 5437 C CA . TYR B 1 46 ? -23.25 -5.672 -23.656 1 94.38 46 TYR B CA 1
ATOM 5438 C C . TYR B 1 46 ? -24.047 -5.062 -22.5 1 94.38 46 TYR B C 1
ATOM 5440 O O . TYR B 1 46 ? -23.578 -4.125 -21.844 1 94.38 46 TYR B O 1
ATOM 5448 N N . SER B 1 47 ? -25.156 -5.688 -22.109 1 93.38 47 SER B N 1
ATOM 5449 C CA . SER B 1 47 ? -26.078 -5.137 -21.109 1 93.38 47 SER B CA 1
ATOM 5450 C C . SER B 1 47 ? -25.531 -5.301 -19.703 1 93.38 47 SER B C 1
ATOM 5452 O O . SER B 1 47 ? -25.938 -4.59 -18.781 1 93.38 47 SER B O 1
ATOM 5454 N N . PHE B 1 48 ? -24.594 -6.215 -19.531 1 95.62 48 PHE B N 1
ATOM 5455 C CA . PHE B 1 48 ? -24.156 -6.535 -18.172 1 95.62 48 PHE B CA 1
ATOM 5456 C C . PHE B 1 48 ? -23 -5.633 -17.75 1 95.62 48 PHE B C 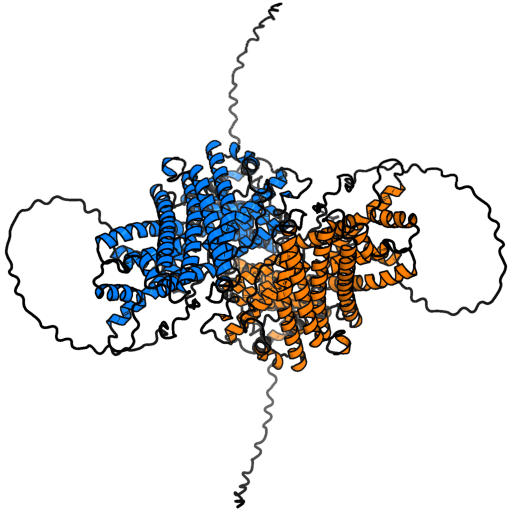1
ATOM 5458 O O . PHE B 1 48 ? -22.547 -5.695 -16.609 1 95.62 48 PHE B O 1
ATOM 5465 N N . LEU B 1 49 ? -22.531 -4.762 -18.625 1 95.75 49 LEU B N 1
ATOM 5466 C CA . LEU B 1 49 ? -21.375 -3.906 -18.312 1 95.75 49 LEU B CA 1
ATOM 5467 C C . LEU B 1 49 ? -21.828 -2.469 -18.062 1 95.75 49 LEU B C 1
ATOM 5469 O O . LEU B 1 49 ? -22.766 -1.985 -18.719 1 95.75 49 LEU B O 1
ATOM 5473 N N . ASP B 1 50 ? -21.125 -1.875 -17.109 1 91.69 50 ASP B N 1
ATOM 5474 C CA . ASP B 1 50 ? -21.391 -0.482 -16.766 1 91.69 50 ASP B CA 1
ATOM 5475 C C . ASP B 1 50 ? -20.094 0.313 -16.625 1 91.69 50 ASP B C 1
ATOM 5477 O O . ASP B 1 50 ? -19.062 -0.243 -16.25 1 91.69 50 ASP B O 1
ATOM 5481 N N . LEU B 1 51 ? -20.156 1.541 -16.984 1 90.75 51 LEU B N 1
ATOM 5482 C CA . LEU B 1 51 ? -19.047 2.465 -16.828 1 90.75 51 LEU B CA 1
ATOM 5483 C C . LEU B 1 51 ? -19.531 3.859 -16.469 1 90.75 51 LEU B C 1
ATOM 5485 O O . LEU B 1 51 ? -20.438 4.395 -17.109 1 90.75 51 LEU B O 1
ATOM 5489 N N . ASP B 1 52 ? -19 4.363 -15.398 1 84 52 ASP B N 1
ATOM 5490 C CA . ASP B 1 52 ? -19.312 5.738 -15.008 1 84 52 ASP B CA 1
ATOM 5491 C C . ASP B 1 52 ? -18.297 6.715 -15.602 1 84 52 ASP B C 1
ATOM 5493 O O . ASP B 1 52 ? -17.141 6.77 -15.156 1 84 52 ASP B O 1
ATOM 5497 N N . ILE B 1 53 ? -18.766 7.535 -16.516 1 84.38 53 ILE B N 1
ATOM 5498 C CA . ILE B 1 53 ? -17.859 8.469 -17.188 1 84.38 53 ILE B CA 1
ATOM 5499 C C . ILE B 1 53 ? -18.141 9.891 -16.703 1 84.38 53 ILE B C 1
ATOM 5501 O O . ILE B 1 53 ? -17.578 10.852 -17.219 1 84.38 53 ILE B O 1
ATOM 5505 N N . SER B 1 54 ? -19.047 10.141 -15.75 1 79.81 54 SER B N 1
ATOM 5506 C CA . SER B 1 54 ? -19.5 11.461 -15.328 1 79.81 54 SER B CA 1
ATOM 5507 C C . SER B 1 54 ? -18.344 12.289 -14.781 1 79.81 54 SER B C 1
ATOM 5509 O O . SER B 1 54 ? -18.328 13.516 -14.953 1 79.81 54 SER B O 1
ATOM 5511 N N . GLY B 1 55 ? -17.344 11.719 -14.258 1 78.19 55 GLY B N 1
ATOM 5512 C CA . GLY B 1 55 ? -16.25 12.484 -13.664 1 78.19 55 GLY B CA 1
ATOM 5513 C C . GLY B 1 55 ? -15.055 12.617 -14.586 1 78.19 55 GLY B C 1
ATOM 5514 O O . GLY B 1 55 ? -14.055 13.242 -14.227 1 78.19 55 GLY B O 1
ATOM 5515 N N . LEU B 1 56 ? -15.219 12.211 -15.828 1 87.38 56 LEU B N 1
ATOM 5516 C CA . LEU B 1 56 ? -14.086 12.219 -16.75 1 87.38 56 LEU B CA 1
ATOM 5517 C C . LEU B 1 56 ? -14.086 13.484 -17.594 1 87.38 56 LEU B C 1
ATOM 5519 O O . LEU B 1 56 ? -15.141 13.953 -18.016 1 87.38 56 LEU B O 1
ATOM 5523 N N . LEU B 1 57 ? -12.938 14.016 -17.859 1 89.88 57 LEU B N 1
ATOM 5524 C CA . LEU B 1 57 ? -12.742 15.125 -18.797 1 89.88 57 LEU B CA 1
ATOM 5525 C C . LEU B 1 57 ? -12.781 14.633 -20.234 1 89.88 57 LEU B C 1
ATOM 5527 O O . LEU B 1 57 ? -12.484 13.469 -20.516 1 89.88 57 LEU B O 1
ATOM 5531 N N . PRO B 1 58 ? -13.18 15.477 -21.109 1 92.06 58 PRO B N 1
ATOM 5532 C CA . PRO B 1 58 ? -13.242 15.07 -22.516 1 92.06 58 PRO B CA 1
ATOM 5533 C C . PRO B 1 58 ? -11.914 14.531 -23.031 1 92.06 58 PRO B C 1
ATOM 5535 O O . PRO B 1 58 ? -11.891 13.539 -23.781 1 92.06 58 PRO B O 1
ATOM 5538 N N . ASP B 1 59 ? -10.82 15.125 -22.609 1 92.75 59 ASP B N 1
ATOM 5539 C CA . ASP B 1 59 ? -9.508 14.648 -23.031 1 92.75 59 ASP B CA 1
ATOM 5540 C C . ASP B 1 59 ? -9.242 13.234 -22.531 1 92.75 59 ASP B C 1
ATOM 5542 O O . ASP B 1 59 ? -8.602 12.43 -23.203 1 92.75 59 ASP B O 1
ATOM 5546 N N . ASP B 1 60 ? -9.734 12.992 -21.344 1 94.44 60 ASP B N 1
ATOM 5547 C CA . ASP B 1 60 ? -9.57 11.648 -20.781 1 94.44 60 ASP B CA 1
ATOM 5548 C C . ASP B 1 60 ? -10.383 10.625 -21.578 1 94.44 60 ASP B C 1
ATOM 5550 O O . ASP B 1 60 ? -9.898 9.523 -21.844 1 94.44 60 ASP B O 1
ATOM 5554 N N . ILE B 1 61 ? -11.555 11.023 -21.938 1 94.81 61 ILE B N 1
ATOM 5555 C CA . ILE B 1 61 ? -12.438 10.133 -22.688 1 94.81 61 ILE B CA 1
ATOM 5556 C C . ILE B 1 61 ? -11.812 9.789 -24.031 1 94.81 61 ILE B C 1
ATOM 5558 O O . ILE B 1 61 ? -11.773 8.625 -24.422 1 94.81 61 ILE B O 1
ATOM 5562 N N . ASN B 1 62 ? -11.328 10.82 -24.672 1 95.06 62 ASN B N 1
ATOM 5563 C CA . ASN B 1 62 ? -10.703 10.609 -25.984 1 95.06 62 ASN B CA 1
ATOM 5564 C C . ASN B 1 62 ? -9.469 9.734 -25.875 1 95.06 62 ASN B C 1
ATOM 5566 O O . ASN B 1 62 ? -9.234 8.875 -26.734 1 95.06 62 ASN B O 1
ATOM 5570 N N . TYR B 1 63 ? -8.711 9.992 -24.922 1 96.38 63 TYR B N 1
ATOM 5571 C CA . TYR B 1 63 ? -7.5 9.211 -24.719 1 96.38 63 TYR B CA 1
ATOM 5572 C C . TYR B 1 63 ? -7.84 7.75 -24.438 1 96.38 63 TYR B C 1
ATOM 5574 O O . TYR B 1 63 ? -7.25 6.848 -25.047 1 96.38 63 TYR B O 1
ATOM 5582 N N . LEU B 1 64 ? -8.781 7.488 -23.547 1 96.56 64 LEU B N 1
ATOM 5583 C CA . LEU B 1 64 ? -9.188 6.133 -23.188 1 96.56 64 LEU B CA 1
ATOM 5584 C C . LEU B 1 64 ? -9.773 5.41 -24.406 1 96.56 64 LEU B C 1
ATOM 5586 O O . LEU B 1 64 ? -9.547 4.215 -24.594 1 96.56 64 LEU B O 1
ATOM 5590 N N . GLU B 1 65 ? -10.508 6.137 -25.203 1 95.44 65 GLU B N 1
ATOM 5591 C CA . GLU B 1 65 ? -11.078 5.562 -26.422 1 95.44 65 GLU B CA 1
ATOM 5592 C C . GLU B 1 65 ? -9.984 5.176 -27.422 1 95.44 65 GLU B C 1
ATOM 5594 O O . GLU B 1 65 ? -10.047 4.113 -28.031 1 95.44 65 GLU B O 1
ATOM 5599 N N . ALA B 1 66 ? -9.023 6.062 -27.516 1 95.38 66 ALA B N 1
ATOM 5600 C CA . ALA B 1 66 ? -7.918 5.809 -28.438 1 95.38 66 ALA B CA 1
ATOM 5601 C C . ALA B 1 66 ? -7.129 4.574 -28 1 95.38 66 ALA B C 1
ATOM 5603 O O . ALA B 1 66 ? -6.609 3.838 -28.844 1 95.38 66 ALA B O 1
ATOM 5604 N N . GLN B 1 67 ? -7.109 4.352 -26.672 1 95.62 67 GLN B N 1
ATOM 5605 C CA . GLN B 1 67 ? -6.367 3.213 -26.141 1 95.62 67 GLN B CA 1
ATOM 5606 C C . GLN B 1 67 ? -7.215 1.944 -26.156 1 95.62 67 GLN B C 1
ATOM 5608 O O . GLN B 1 67 ? -6.734 0.864 -25.812 1 95.62 67 GLN B O 1
ATOM 5613 N N . GLY B 1 68 ? -8.469 2.051 -26.547 1 95.75 68 GLY B N 1
ATOM 5614 C CA . GLY B 1 68 ? -9.352 0.9 -26.656 1 95.75 68 GLY B CA 1
ATOM 5615 C C . GLY B 1 68 ? -9.953 0.477 -25.344 1 95.75 68 GLY B C 1
ATOM 5616 O O . GLY B 1 68 ? -10.438 -0.65 -25.203 1 95.75 68 GLY B O 1
ATOM 5617 N N . CYS B 1 69 ? -9.945 1.36 -24.312 1 96.88 69 CYS B N 1
ATOM 5618 C CA . CYS B 1 69 ? -10.359 1.001 -22.969 1 96.88 69 CYS B CA 1
ATOM 5619 C C . CYS B 1 69 ? -11.867 0.742 -22.922 1 96.88 69 CYS B C 1
ATOM 5621 O O . CYS B 1 69 ? -12.344 0.053 -22.016 1 96.88 69 CYS B O 1
ATOM 5623 N N . PHE B 1 70 ? -12.625 1.224 -23.938 1 96.94 70 PHE B N 1
ATOM 5624 C CA . PHE B 1 70 ? -14.078 1.09 -23.906 1 96.94 70 PHE B CA 1
ATOM 5625 C C . PHE B 1 70 ? -14.531 -0.084 -24.766 1 96.94 70 PHE B C 1
ATOM 5627 O O . PHE B 1 70 ? -15.727 -0.262 -25.016 1 96.94 70 PHE B O 1
ATOM 5634 N N . ARG B 1 71 ? -13.609 -0.829 -25.188 1 96.75 71 ARG B N 1
ATOM 5635 C CA . ARG B 1 71 ? -13.945 -1.928 -26.078 1 96.75 71 ARG B CA 1
ATOM 5636 C C . ARG B 1 71 ? -13.633 -3.275 -25.438 1 96.75 71 ARG B C 1
ATOM 5638 O O . ARG B 1 71 ? -12.695 -3.391 -24.656 1 96.75 71 ARG B O 1
ATOM 5645 N N . VAL B 1 72 ? -14.461 -4.23 -25.766 1 97.38 72 VAL B N 1
ATOM 5646 C CA . VAL B 1 72 ? -14.305 -5.594 -25.266 1 97.38 72 VAL B CA 1
ATOM 5647 C C . VAL B 1 72 ? -14.453 -6.582 -26.422 1 97.38 72 VAL B C 1
ATOM 5649 O O . VAL B 1 72 ? -14.945 -6.223 -27.5 1 97.38 72 VAL B O 1
ATOM 5652 N N . PRO B 1 73 ? -13.977 -7.809 -26.25 1 97.25 73 PRO B N 1
ATOM 5653 C CA . PRO B 1 73 ? -14.008 -8.789 -27.344 1 97.25 73 PRO B CA 1
ATOM 5654 C C . PRO B 1 73 ? -15.422 -9.07 -27.844 1 97.25 73 PRO B C 1
ATOM 5656 O O . PRO B 1 73 ? -16.391 -8.844 -27.125 1 97.25 73 PRO B O 1
ATOM 5659 N N . THR B 1 74 ? -15.508 -9.562 -29.031 1 94.38 74 THR B N 1
ATOM 5660 C CA . THR B 1 74 ? -16.766 -9.977 -29.625 1 94.38 74 THR B CA 1
ATOM 5661 C C . THR B 1 74 ? -17.359 -11.156 -28.859 1 94.38 74 THR B C 1
ATOM 5663 O O . THR B 1 74 ? -16.672 -11.828 -28.094 1 94.38 74 THR B O 1
ATOM 5666 N N . PRO B 1 75 ? -18.594 -11.461 -29 1 91.88 75 PRO B N 1
ATOM 5667 C CA . PRO B 1 75 ? -19.297 -12.43 -28.156 1 91.88 75 PRO B CA 1
ATOM 5668 C C . PRO B 1 75 ? -18.656 -13.812 -28.172 1 91.88 75 PRO B C 1
ATOM 5670 O O . PRO B 1 75 ? -18.531 -14.445 -27.125 1 91.88 75 PRO B O 1
ATOM 5673 N N . GLU B 1 76 ? -18.281 -14.305 -29.344 1 90.25 76 GLU B N 1
ATOM 5674 C CA . GLU B 1 76 ? -17.688 -15.641 -29.391 1 90.25 76 GLU B CA 1
ATOM 5675 C C . GLU B 1 76 ? -16.391 -15.695 -28.578 1 90.25 76 GLU B C 1
ATOM 5677 O O . GLU B 1 76 ? -16.188 -16.625 -27.797 1 90.25 76 GLU B O 1
ATOM 5682 N N . ALA B 1 77 ? -15.609 -14.75 -28.828 1 95.19 77 ALA B N 1
ATOM 5683 C CA . ALA B 1 77 ? -14.359 -14.695 -28.078 1 95.19 77 ALA B CA 1
ATOM 5684 C C . ALA B 1 77 ? -14.609 -14.406 -26.609 1 95.19 77 ALA B C 1
ATOM 5686 O O . ALA B 1 77 ? -13.906 -14.93 -25.734 1 95.19 77 ALA B O 1
ATOM 5687 N N . LEU B 1 78 ? -15.586 -13.617 -26.359 1 96.25 78 LEU B N 1
ATOM 5688 C CA . LEU B 1 78 ? -15.914 -13.211 -24.984 1 96.25 78 LEU B CA 1
ATOM 5689 C C . LEU B 1 78 ? -16.344 -14.414 -24.156 1 96.25 78 LEU B C 1
ATOM 5691 O O . LEU B 1 78 ? -15.992 -14.516 -22.969 1 96.25 78 LEU B O 1
ATOM 5695 N N . ASP B 1 79 ? -17.047 -15.281 -24.734 1 96 79 ASP B N 1
ATOM 5696 C CA . ASP B 1 79 ? -17.5 -16.484 -24.047 1 96 79 ASP B CA 1
ATOM 5697 C C . ASP B 1 79 ? -16.312 -17.344 -23.609 1 96 79 ASP B C 1
ATOM 5699 O O . ASP B 1 79 ? -16.312 -17.906 -22.516 1 96 79 ASP B O 1
ATOM 5703 N N . GLU B 1 80 ? -15.375 -17.375 -24.469 1 97 80 GLU B N 1
ATOM 5704 C CA . GLU B 1 80 ? -14.188 -18.156 -24.125 1 97 80 GLU B CA 1
ATOM 5705 C C . GLU B 1 80 ? -13.414 -17.516 -22.969 1 97 80 GLU B C 1
ATOM 5707 O O . GLU B 1 80 ? -12.914 -18.219 -22.094 1 97 80 GLU B O 1
ATOM 5712 N N . PHE B 1 81 ? -13.32 -16.172 -23 1 98 81 PHE B N 1
ATOM 5713 C CA . PHE B 1 81 ? -12.672 -15.461 -21.906 1 98 81 PHE B CA 1
ATOM 5714 C C . PHE B 1 81 ? -13.359 -15.758 -20.578 1 98 81 PHE B C 1
ATOM 5716 O O . PHE B 1 81 ? -12.695 -16.047 -19.578 1 98 81 PHE B O 1
ATOM 5723 N N . VAL B 1 82 ? -14.641 -15.648 -20.562 1 97.88 82 VAL B N 1
ATOM 5724 C CA . VAL B 1 82 ? -15.422 -15.82 -19.344 1 97.88 82 VAL B CA 1
ATOM 5725 C C . VAL B 1 82 ? -15.289 -17.25 -18.844 1 97.88 82 VAL B C 1
ATOM 5727 O O . VAL B 1 82 ? -15.148 -17.5 -17.641 1 97.88 82 VAL B O 1
ATOM 5730 N N . GLN B 1 83 ? -15.297 -18.156 -19.797 1 97.31 83 GLN B N 1
ATOM 5731 C CA . GLN B 1 83 ? -15.141 -19.547 -19.438 1 97.31 83 GLN B CA 1
ATOM 5732 C C . GLN B 1 83 ? -13.789 -19.812 -18.781 1 97.31 83 GLN B C 1
ATOM 5734 O O . GLN B 1 83 ? -13.711 -20.422 -17.719 1 97.31 83 GLN B O 1
ATOM 5739 N N . GLU B 1 84 ? -12.75 -19.312 -19.391 1 97.62 84 GLU B N 1
ATOM 5740 C CA . GLU B 1 84 ? -11.406 -19.531 -18.859 1 97.62 84 GLU B CA 1
ATOM 5741 C C . GLU B 1 84 ? -11.203 -18.828 -17.531 1 97.62 84 GLU B C 1
ATOM 5743 O O . GLU B 1 84 ? -10.484 -19.312 -16.656 1 97.62 84 GLU B O 1
ATOM 5748 N N . TYR B 1 85 ? -11.844 -17.719 -17.359 1 98.38 85 TYR B N 1
ATOM 5749 C CA . TYR B 1 85 ? -11.758 -17.016 -16.094 1 98.38 85 TYR B CA 1
ATOM 5750 C C . TYR B 1 85 ? -12.305 -17.875 -14.953 1 98.38 85 TYR B C 1
ATOM 5752 O O . TYR B 1 85 ? -11.664 -18.016 -13.914 1 98.38 85 TYR B O 1
ATOM 5760 N N . PHE B 1 86 ? -13.438 -18.391 -15.117 1 98.12 86 PHE B N 1
ATOM 5761 C CA . PHE B 1 86 ? -14.094 -19.125 -14.047 1 98.12 86 PHE B CA 1
ATOM 5762 C C . PHE B 1 86 ? -13.477 -20.5 -13.867 1 98.12 86 PHE B C 1
ATOM 5764 O O . PHE B 1 86 ? -13.555 -21.094 -12.789 1 98.12 86 PHE B O 1
ATOM 5771 N N . LEU B 1 87 ? -12.773 -20.969 -14.93 1 97.5 87 LEU B N 1
ATOM 5772 C CA . LEU B 1 87 ? -12.117 -22.266 -14.836 1 97.5 87 LEU B CA 1
ATOM 5773 C C . LEU B 1 87 ? -10.766 -22.156 -14.148 1 97.5 87 LEU B C 1
ATOM 5775 O O . LEU B 1 87 ? -10.391 -23.016 -13.352 1 97.5 87 LEU B O 1
ATOM 5779 N N . HIS B 1 88 ? -10.047 -21.047 -14.406 1 97.44 88 HIS B N 1
ATOM 5780 C CA . HIS B 1 88 ? -8.625 -21.109 -14.086 1 97.44 88 HIS B CA 1
ATOM 5781 C C . HIS B 1 88 ? -8.188 -19.891 -13.273 1 97.44 88 HIS B C 1
ATOM 5783 O O . HIS B 1 88 ? -7.031 -19.797 -12.859 1 97.44 88 HIS B O 1
ATOM 5789 N N . VAL B 1 89 ? -9.039 -18.922 -13.016 1 97.75 89 VAL B N 1
ATOM 5790 C CA . VAL B 1 89 ? -8.695 -17.75 -12.203 1 97.75 89 VAL B CA 1
ATOM 5791 C C . VAL B 1 89 ? -9.578 -17.719 -10.953 1 97.75 89 VAL B C 1
ATOM 5793 O O . VAL B 1 89 ? -9.07 -17.656 -9.828 1 97.75 89 VAL B O 1
ATOM 5796 N N . HIS B 1 90 ? -10.844 -17.891 -11.109 1 98 90 HIS B N 1
ATOM 5797 C CA . HIS B 1 90 ? -11.867 -17.719 -10.086 1 98 90 HIS B CA 1
ATOM 5798 C C . HIS B 1 90 ? -11.68 -18.719 -8.945 1 98 90 HIS B C 1
ATOM 5800 O O . HIS B 1 90 ? -11.867 -18.359 -7.773 1 98 90 HIS B O 1
ATOM 5806 N N . PRO B 1 91 ? -11.312 -19.953 -9.242 1 97.38 91 PRO B N 1
ATOM 5807 C CA . PRO B 1 91 ? -11.18 -20.891 -8.125 1 97.38 91 PRO B CA 1
ATOM 5808 C C . PRO B 1 91 ? -10.062 -20.5 -7.16 1 97.38 91 PRO B C 1
ATOM 5810 O O . PRO B 1 91 ? -10.133 -20.812 -5.969 1 97.38 91 PRO B O 1
ATOM 5813 N N . ALA B 1 92 ? -9.078 -19.875 -7.691 1 96.25 92 ALA B N 1
ATOM 5814 C CA . ALA B 1 92 ? -7.973 -19.438 -6.84 1 96.25 92 ALA B CA 1
ATOM 5815 C C . ALA B 1 92 ? -8.359 -18.219 -6.02 1 96.25 92 ALA B C 1
ATOM 5817 O O . ALA B 1 92 ? -7.926 -18.062 -4.875 1 96.25 92 ALA B O 1
ATOM 5818 N N . LEU B 1 93 ? -9.086 -17.375 -6.617 1 97 93 LEU B N 1
ATOM 5819 C CA . LEU B 1 93 ? -9.547 -16.125 -6 1 97 93 LEU B CA 1
ATOM 5820 C C . LEU B 1 93 ? -10.992 -15.836 -6.387 1 97 93 LEU B C 1
ATOM 5822 O O . LEU B 1 93 ? -11.25 -14.992 -7.246 1 97 93 LEU B O 1
ATOM 5826 N N . PRO B 1 94 ? -11.906 -16.453 -5.656 1 97.69 94 PRO B N 1
ATOM 5827 C CA . PRO B 1 94 ? -13.312 -16.281 -6.016 1 97.69 94 PRO B CA 1
ATOM 5828 C C . PRO B 1 94 ? -13.867 -14.922 -5.609 1 97.69 94 PRO B C 1
ATOM 5830 O O . PRO B 1 94 ? -14.766 -14.836 -4.77 1 97.69 94 PRO B O 1
ATOM 5833 N N . LEU B 1 95 ? -13.5 -13.953 -6.312 1 96.94 95 LEU B N 1
ATOM 5834 C CA . LEU B 1 95 ? -13.797 -12.555 -6.02 1 96.94 95 LEU B CA 1
ATOM 5835 C C . LEU B 1 95 ? -15.258 -12.234 -6.312 1 96.94 95 LEU B C 1
ATOM 5837 O O . LEU B 1 95 ? -15.875 -11.43 -5.609 1 96.94 95 LEU B O 1
ATOM 5841 N N . LEU B 1 96 ? -15.781 -12.82 -7.367 1 96.12 96 LEU B N 1
ATOM 5842 C CA . LEU B 1 96 ? -17.156 -12.555 -7.797 1 96.12 96 LEU B CA 1
ATOM 5843 C C . LEU B 1 96 ? -18.078 -13.695 -7.383 1 96.12 96 LEU B C 1
ATOM 5845 O O . LEU B 1 96 ? -17.641 -14.836 -7.25 1 96.12 96 LEU B O 1
ATOM 5849 N N . ASP B 1 97 ? -19.281 -13.289 -7.062 1 95.56 97 ASP B N 1
ATOM 5850 C CA . ASP B 1 97 ? -20.312 -14.312 -7.016 1 95.56 97 ASP B CA 1
ATOM 5851 C C . ASP B 1 97 ? -20.641 -14.836 -8.414 1 95.56 97 ASP B C 1
ATOM 5853 O O . ASP B 1 97 ? -21.297 -14.156 -9.203 1 95.56 97 ASP B O 1
ATOM 5857 N N . GLU B 1 98 ? -20.203 -16.047 -8.633 1 97.62 98 GLU B N 1
ATOM 5858 C CA . GLU B 1 98 ? -20.312 -16.609 -9.977 1 97.62 98 GLU B CA 1
ATOM 5859 C C . GLU B 1 98 ? -21.766 -16.719 -10.414 1 97.62 98 GLU B C 1
ATOM 5861 O O . GLU B 1 98 ? -22.094 -16.484 -11.586 1 97.62 98 GLU B O 1
ATOM 5866 N N . ALA B 1 99 ? -22.625 -17.062 -9.492 1 95.81 99 ALA B N 1
ATOM 5867 C CA . ALA B 1 99 ? -24.047 -17.172 -9.828 1 95.81 99 ALA B CA 1
ATOM 5868 C C . ALA B 1 99 ? -24.609 -15.82 -10.234 1 95.81 99 ALA B C 1
ATOM 5870 O O . ALA B 1 99 ? -25.375 -15.727 -11.195 1 95.81 99 ALA B O 1
ATOM 5871 N N . TRP B 1 100 ? -24.297 -14.859 -9.516 1 94.31 100 TRP B N 1
ATOM 5872 C CA . TRP B 1 100 ? -24.719 -13.508 -9.844 1 94.31 100 TRP B CA 1
ATOM 5873 C C . TRP B 1 100 ? -24.188 -13.086 -11.211 1 94.31 100 TRP B C 1
ATOM 5875 O O . TRP B 1 100 ? -24.906 -12.477 -12 1 94.31 100 TRP B O 1
ATOM 5885 N N . PHE B 1 101 ? -22.969 -13.406 -11.539 1 96.94 101 PHE B N 1
ATOM 5886 C CA . PHE B 1 101 ? -22.344 -13.039 -12.805 1 96.94 101 PHE B CA 1
ATOM 5887 C C . PHE B 1 101 ? -23.125 -13.633 -13.984 1 96.94 101 PHE B C 1
ATOM 5889 O O . PHE B 1 101 ? -23.438 -12.938 -14.945 1 96.94 101 PHE B O 1
ATOM 5896 N N . TRP B 1 102 ? -23.375 -14.969 -13.852 1 96.56 102 TRP B N 1
ATOM 5897 C CA . TRP B 1 102 ? -24.062 -15.633 -14.953 1 96.56 102 TRP B CA 1
ATOM 5898 C C . TRP B 1 102 ? -25.469 -15.07 -15.133 1 96.56 102 TRP B C 1
ATOM 5900 O O . TRP B 1 102 ? -25.984 -14.992 -16.25 1 96.56 102 TRP B O 1
ATOM 5910 N N . ALA B 1 103 ? -26.047 -14.602 -14.008 1 94.31 103 ALA B N 1
ATOM 5911 C CA . ALA B 1 103 ? -27.375 -14.016 -14.078 1 94.31 103 ALA B CA 1
ATOM 5912 C C . ALA B 1 103 ? -27.359 -12.703 -14.859 1 94.31 103 ALA B C 1
ATOM 5914 O O . ALA B 1 103 ? -28.25 -12.445 -15.672 1 94.31 103 ALA B O 1
ATOM 5915 N N . ILE B 1 104 ? -26.359 -11.938 -14.68 1 94.88 104 ILE B N 1
ATOM 5916 C CA . ILE B 1 104 ? -26.328 -10.648 -15.359 1 94.88 104 ILE B CA 1
ATOM 5917 C C . ILE B 1 104 ? -25.75 -10.82 -16.766 1 94.88 104 ILE B C 1
ATOM 5919 O O . ILE B 1 104 ? -26.078 -10.07 -17.672 1 94.88 104 ILE B O 1
ATOM 5923 N N . PHE B 1 105 ? -24.922 -11.805 -16.953 1 94.81 105 PHE B N 1
ATOM 5924 C CA . PHE B 1 105 ? -24.25 -12.07 -18.203 1 94.81 105 PHE B CA 1
ATOM 5925 C C . PHE B 1 105 ? -25.234 -12.508 -19.281 1 94.81 105 PHE B C 1
ATOM 5927 O O . PHE B 1 105 ? -25.062 -12.18 -20.453 1 94.81 105 PHE B O 1
ATOM 5934 N N . THR B 1 106 ? -26.281 -13.164 -18.891 1 90.62 106 THR B N 1
ATOM 5935 C CA . THR B 1 106 ? -27.234 -13.719 -19.828 1 90.62 106 THR B CA 1
ATOM 5936 C C . THR B 1 106 ? -28.453 -12.805 -19.953 1 90.62 106 THR B C 1
ATOM 5938 O O . THR B 1 106 ? -29.375 -13.086 -20.734 1 90.62 106 THR B O 1
ATOM 5941 N N . ARG B 1 107 ? -28.359 -11.727 -19.266 1 88 107 ARG B N 1
ATOM 5942 C CA . ARG B 1 107 ? -29.5 -10.805 -19.297 1 88 107 ARG B CA 1
ATOM 5943 C C . ARG B 1 107 ? -29.531 -10.023 -20.594 1 88 107 ARG B C 1
ATOM 5945 O O . ARG B 1 107 ? -28.531 -9.422 -21 1 88 107 ARG B O 1
ATOM 5952 N N . PRO B 1 108 ? -30.703 -9.977 -21.203 1 84.44 108 PRO B N 1
ATOM 5953 C CA . PRO B 1 108 ? -30.797 -9.258 -22.469 1 84.44 108 PRO B CA 1
ATOM 5954 C C . PRO B 1 108 ? -30.859 -7.746 -22.297 1 84.44 108 PRO B C 1
ATOM 5956 O O . PRO B 1 108 ? -30.438 -6.996 -23.188 1 84.44 108 PRO B O 1
ATOM 5959 N N . VAL B 1 109 ? -31.422 -7.305 -21.109 1 85.75 109 VAL B N 1
ATOM 5960 C CA . VAL B 1 109 ? -31.594 -5.871 -20.875 1 85.75 109 VAL B CA 1
ATOM 5961 C C . VAL B 1 109 ? -30.781 -5.441 -19.656 1 85.75 109 VAL B C 1
ATOM 5963 O O . VAL B 1 109 ? -30.641 -6.207 -18.703 1 85.75 109 VAL B O 1
ATOM 5966 N N . ARG B 1 110 ? -30.359 -4.215 -19.781 1 85.31 110 ARG B N 1
ATOM 5967 C CA . ARG B 1 110 ? -29.578 -3.672 -18.688 1 85.31 110 ARG B CA 1
ATOM 5968 C C . ARG B 1 110 ? -30.406 -3.57 -17.406 1 85.31 110 ARG B C 1
ATOM 5970 O O . ARG B 1 110 ? -31.562 -3.146 -17.453 1 85.31 110 ARG B O 1
ATOM 5977 N N . GLY B 1 111 ? -29.812 -4.066 -16.422 1 82.44 111 GLY B N 1
ATOM 5978 C CA . GLY B 1 111 ? -30.469 -4.016 -15.125 1 82.44 111 GLY B CA 1
ATOM 5979 C C . GLY B 1 111 ? -29.875 -2.994 -14.18 1 82.44 111 GLY B C 1
ATOM 5980 O O . GLY B 1 111 ? -29.125 -2.109 -14.609 1 82.44 111 GLY B O 1
ATOM 5981 N N . ARG B 1 112 ? -30.266 -3.066 -12.93 1 81.56 112 ARG B N 1
ATOM 5982 C CA . ARG B 1 112 ? -29.812 -2.146 -11.891 1 81.56 112 ARG B CA 1
ATOM 5983 C C . ARG B 1 112 ? -28.422 -2.506 -11.406 1 81.56 112 ARG B C 1
ATOM 5985 O O . ARG B 1 112 ? -27.641 -1.629 -11.016 1 81.56 112 ARG B O 1
ATOM 5992 N N . SER B 1 113 ? -28.188 -3.779 -11.484 1 86.56 113 SER B N 1
ATOM 5993 C CA . SER B 1 113 ? -26.891 -4.258 -11.039 1 86.56 113 SER B CA 1
ATOM 5994 C C . SER B 1 113 ? -26.047 -4.75 -12.211 1 86.56 113 SER B C 1
ATOM 5996 O O . SER B 1 113 ? -26.453 -5.668 -12.93 1 86.56 113 SER B O 1
ATOM 5998 N N . ASN B 1 114 ? -24.938 -4.152 -12.492 1 93.06 114 ASN B N 1
ATOM 5999 C CA . ASN B 1 114 ? -24.047 -4.5 -13.602 1 93.06 114 ASN B CA 1
ATOM 6000 C C . ASN B 1 114 ? -22.594 -4.594 -13.141 1 93.06 114 ASN B C 1
ATOM 6002 O O . ASN B 1 114 ? -22.25 -4.133 -12.047 1 93.06 114 ASN B O 1
ATOM 6006 N N . LEU B 1 115 ? -21.844 -5.242 -13.906 1 95.56 115 LEU B N 1
ATOM 6007 C CA . LEU B 1 115 ? -20.422 -5.367 -13.617 1 95.56 115 LEU B CA 1
ATOM 6008 C C . LEU B 1 115 ? -19.656 -4.16 -14.148 1 95.56 115 LEU B C 1
ATOM 6010 O O . LEU B 1 115 ? -19.938 -3.676 -15.242 1 95.56 115 LEU B O 1
ATOM 6014 N N . SER B 1 116 ? -18.766 -3.703 -13.367 1 95 116 SER B N 1
ATOM 6015 C CA . SER B 1 116 ? -17.906 -2.596 -13.789 1 95 116 SER B CA 1
ATOM 6016 C C . SER B 1 116 ? -17.047 -2.982 -14.984 1 95 116 SER B C 1
ATOM 6018 O O . SER B 1 116 ? -16.453 -4.062 -15 1 95 116 SER B O 1
ATOM 6020 N N . LEU B 1 117 ? -16.969 -2.088 -15.984 1 96.75 117 LEU B N 1
ATOM 6021 C CA . LEU B 1 117 ? -16.094 -2.33 -17.125 1 96.75 117 LEU B CA 1
ATOM 6022 C C . LEU B 1 117 ? -14.648 -2.51 -16.688 1 96.75 117 LEU B C 1
ATOM 6024 O O . LEU B 1 117 ? -13.914 -3.32 -17.25 1 96.75 117 LEU B O 1
ATOM 6028 N N . PHE B 1 118 ? -14.219 -1.775 -15.664 1 96.44 118 PHE B N 1
ATOM 6029 C CA . PHE B 1 118 ? -12.883 -1.897 -15.102 1 96.44 118 PHE B CA 1
ATOM 6030 C C . PHE B 1 118 ? -12.617 -3.322 -14.633 1 96.44 118 PHE B C 1
ATOM 6032 O O . PHE B 1 118 ? -11.602 -3.924 -14.992 1 96.44 118 PHE B O 1
ATOM 6039 N N . VAL B 1 119 ? -13.508 -3.84 -13.852 1 97.75 119 VAL B N 1
ATOM 6040 C CA . VAL B 1 119 ? -13.352 -5.191 -13.32 1 97.75 119 VAL B CA 1
ATOM 6041 C C . VAL B 1 119 ? -13.336 -6.199 -14.469 1 97.75 119 VAL B C 1
ATOM 6043 O O . VAL B 1 119 ? -12.539 -7.145 -14.461 1 97.75 119 VAL B O 1
ATOM 6046 N N . PHE B 1 120 ? -14.195 -5.969 -15.398 1 98.25 120 PHE B N 1
ATOM 6047 C CA . PHE B 1 120 ? -14.281 -6.906 -16.5 1 98.25 120 PHE B CA 1
ATOM 6048 C C . PHE B 1 120 ? -13 -6.898 -17.328 1 98.25 120 PHE B C 1
ATOM 6050 O O . PHE B 1 120 ? -12.539 -7.949 -17.781 1 98.25 120 PHE B O 1
ATOM 6057 N N . GLN B 1 121 ? -12.461 -5.711 -17.625 1 98.12 121 GLN B N 1
ATOM 6058 C CA . GLN B 1 121 ? -11.172 -5.637 -18.312 1 98.12 121 GLN B CA 1
ATOM 6059 C C . GLN B 1 121 ? -10.086 -6.379 -17.516 1 98.12 121 GLN B C 1
ATOM 6061 O O . GLN B 1 121 ? -9.219 -7.02 -18.109 1 98.12 121 GLN B O 1
ATOM 6066 N N . ALA B 1 122 ? -10.109 -6.285 -16.203 1 98.12 122 ALA B N 1
ATOM 6067 C CA . ALA B 1 122 ? -9.156 -7.008 -15.352 1 98.12 122 ALA B CA 1
ATOM 6068 C C . ALA B 1 122 ? -9.359 -8.516 -15.461 1 98.12 122 ALA B C 1
ATOM 6070 O O . ALA B 1 122 ? -8.398 -9.281 -15.422 1 98.12 122 ALA B O 1
ATOM 6071 N N . MET B 1 123 ? -10.617 -8.938 -15.625 1 98.56 123 MET B N 1
ATOM 6072 C CA . MET B 1 123 ? -10.922 -10.352 -15.852 1 98.56 123 MET B CA 1
ATOM 6073 C C . MET B 1 123 ? -10.312 -10.828 -17.156 1 98.56 123 MET B C 1
ATOM 6075 O O . MET B 1 123 ? -9.727 -11.914 -17.219 1 98.56 123 MET B O 1
ATOM 6079 N N . LEU B 1 124 ? -10.5 -10.023 -18.219 1 98.5 124 LEU B N 1
ATOM 6080 C CA . LEU B 1 124 ? -9.922 -10.367 -19.516 1 98.5 124 LEU B CA 1
ATOM 6081 C C . LEU B 1 124 ? -8.406 -10.492 -19.422 1 98.5 124 LEU B C 1
ATOM 6083 O O . LEU B 1 124 ? -7.82 -11.43 -19.969 1 98.5 124 LEU B O 1
ATOM 6087 N N . PHE B 1 125 ? -7.777 -9.609 -18.672 1 97.75 125 PHE B N 1
ATOM 6088 C CA . PHE B 1 125 ? -6.336 -9.602 -18.453 1 97.75 125 PHE B CA 1
ATOM 6089 C C . PHE B 1 125 ? -5.883 -10.906 -17.797 1 97.75 125 PHE B C 1
ATOM 6091 O O . PHE B 1 125 ? -4.902 -11.516 -18.234 1 97.75 125 PHE B O 1
ATOM 6098 N N . THR B 1 126 ? -6.551 -11.359 -16.812 1 97.62 126 THR B N 1
ATOM 6099 C CA . THR B 1 126 ? -6.109 -12.531 -16.062 1 97.62 126 THR B CA 1
ATOM 6100 C C . THR B 1 126 ? -6.441 -13.82 -16.812 1 97.62 126 THR B C 1
ATOM 6102 O O . THR B 1 126 ? -5.723 -14.812 -16.688 1 97.62 126 THR B O 1
ATOM 6105 N N . ALA B 1 127 ? -7.469 -13.805 -17.625 1 97.81 127 ALA B N 1
ATOM 6106 C CA . ALA B 1 127 ? -7.938 -15.016 -18.297 1 97.81 127 ALA B CA 1
ATOM 6107 C C . ALA B 1 127 ? -7.195 -15.242 -19.609 1 97.81 127 ALA B C 1
ATOM 6109 O O . ALA B 1 127 ? -7.113 -16.375 -20.094 1 97.81 127 ALA B O 1
ATOM 6110 N N . CYS B 1 128 ? -6.703 -14.25 -20.219 1 95.81 128 CYS B N 1
ATOM 6111 C CA . CYS B 1 128 ? -6.227 -14.328 -21.594 1 95.81 128 CYS B CA 1
ATOM 6112 C C . CYS B 1 128 ? -5.066 -15.312 -21.719 1 95.81 128 CYS B C 1
ATOM 6114 O O . CYS B 1 128 ? -4.859 -15.906 -22.766 1 95.81 128 CYS B O 1
ATOM 6116 N N . SER B 1 129 ? -4.336 -15.547 -20.625 1 95.44 129 SER B N 1
ATOM 6117 C CA . SER B 1 129 ? -3.197 -16.469 -20.656 1 95.44 129 SER B CA 1
ATOM 6118 C C . SER B 1 129 ? -3.648 -17.891 -20.922 1 95.44 129 SER B C 1
ATOM 6120 O O . SER B 1 129 ? -2.85 -18.734 -21.344 1 95.44 129 SER B O 1
ATOM 6122 N N . PHE B 1 130 ? -4.902 -18.188 -20.75 1 97 130 PHE B N 1
ATOM 6123 C CA . PHE B 1 130 ? -5.359 -19.578 -20.781 1 97 130 PHE B CA 1
ATOM 6124 C C . PHE B 1 130 ? -6.188 -19.844 -22.031 1 97 130 PHE B C 1
ATOM 6126 O O . PHE B 1 130 ? -6.703 -20.953 -22.219 1 97 130 PHE B O 1
ATOM 6133 N N . LEU B 1 131 ? -6.293 -18.828 -22.891 1 96.69 131 LEU B N 1
ATOM 6134 C CA . LEU B 1 131 ? -7.051 -18.984 -24.125 1 96.69 131 LEU B CA 1
ATOM 6135 C C . LEU B 1 131 ? -6.195 -19.641 -25.203 1 96.69 131 LEU B C 1
ATOM 6137 O O . LEU B 1 131 ? -4.973 -19.484 -25.219 1 96.69 131 LEU B O 1
ATOM 6141 N N . PRO B 1 132 ? -6.883 -20.422 -26.062 1 94.44 132 PRO B N 1
ATOM 6142 C CA . PRO B 1 132 ? -6.152 -20.859 -27.25 1 94.44 132 PRO B CA 1
ATOM 6143 C C . PRO B 1 132 ? -5.652 -19.688 -28.094 1 94.44 132 PRO B C 1
ATOM 6145 O O . PRO B 1 132 ? -6.348 -18.672 -28.234 1 94.44 132 PRO B O 1
ATOM 6148 N N . PHE B 1 133 ? -4.52 -19.859 -28.609 1 94 133 PHE B N 1
ATOM 6149 C CA . PHE B 1 133 ? -3.908 -18.766 -29.359 1 94 133 PHE B CA 1
ATOM 6150 C C . PHE B 1 133 ? -4.742 -18.406 -30.578 1 94 133 PHE B C 1
ATOM 6152 O O . PHE B 1 133 ? -4.75 -17.266 -31.016 1 94 133 PHE B O 1
ATOM 6159 N N . SER B 1 134 ? -5.516 -19.344 -31.109 1 94.62 134 SER B N 1
ATOM 6160 C CA . SER B 1 134 ? -6.371 -19.078 -32.25 1 94.62 134 SER B CA 1
ATOM 6161 C C . SER B 1 134 ? -7.395 -17.984 -31.953 1 94.62 134 SER B C 1
ATOM 6163 O O . SER B 1 134 ? -7.652 -17.125 -32.781 1 94.62 134 SER B O 1
ATOM 6165 N N . THR B 1 135 ? -7.902 -18.031 -30.766 1 95.69 135 THR B N 1
ATOM 6166 C CA . THR B 1 135 ? -8.867 -17.016 -30.344 1 95.69 135 THR B CA 1
ATOM 6167 C C . THR B 1 135 ? -8.203 -15.641 -30.234 1 95.69 135 THR B C 1
ATOM 6169 O O . THR B 1 135 ? -8.75 -14.641 -30.688 1 95.69 135 THR B O 1
ATOM 6172 N N . LEU B 1 136 ? -7.012 -15.594 -29.641 1 96.56 136 LEU B N 1
ATOM 6173 C CA . LEU B 1 136 ? -6.289 -14.336 -29.484 1 96.56 136 LEU B CA 1
ATOM 6174 C C . LEU B 1 136 ? -5.875 -13.758 -30.828 1 96.56 13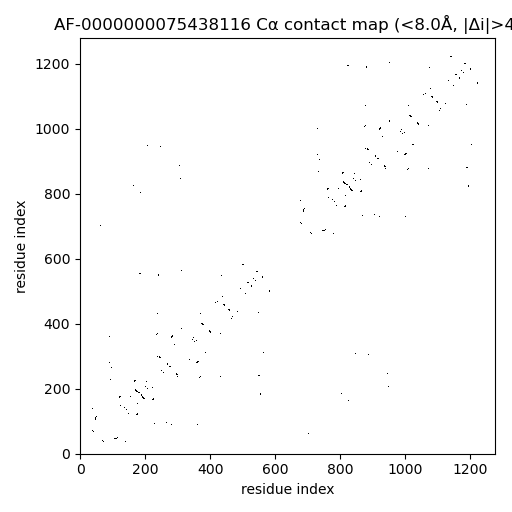6 LEU B C 1
ATOM 6176 O O . LEU B 1 136 ? -5.941 -12.547 -31.047 1 96.56 136 LEU B O 1
ATOM 6180 N N . ARG B 1 137 ? -5.535 -14.68 -31.703 1 95.25 137 ARG B N 1
ATOM 6181 C CA . ARG B 1 137 ? -5.164 -14.258 -33.062 1 95.25 137 ARG B CA 1
ATOM 6182 C C . ARG B 1 137 ? -6.363 -13.664 -33.781 1 95.25 137 ARG B C 1
ATOM 6184 O O . ARG B 1 137 ? -6.223 -12.688 -34.531 1 95.25 137 ARG B O 1
ATOM 6191 N N . SER B 1 138 ? -7.477 -14.258 -33.562 1 94.25 138 SER B N 1
ATOM 6192 C CA . SER B 1 138 ? -8.695 -13.766 -34.188 1 94.25 138 SER B CA 1
ATOM 6193 C C . SER B 1 138 ? -9.055 -12.367 -33.688 1 94.25 138 SER B C 1
ATOM 6195 O O . SER B 1 138 ? -9.75 -11.617 -34.375 1 94.25 138 SER B O 1
ATOM 6197 N N . LEU B 1 139 ? -8.562 -12.016 -32.531 1 95.56 139 LEU B N 1
ATOM 6198 C CA . LEU B 1 139 ? -8.812 -10.703 -31.953 1 95.56 139 LEU B CA 1
ATOM 6199 C C . LEU B 1 139 ? -7.73 -9.711 -32.375 1 95.56 139 LEU B C 1
ATOM 6201 O O . LEU B 1 139 ? -7.777 -8.539 -31.984 1 95.56 139 LEU B O 1
ATOM 6205 N N . GLY B 1 140 ? -6.75 -10.219 -33.094 1 93.94 140 GLY B N 1
ATOM 6206 C CA . GLY B 1 140 ? -5.73 -9.336 -33.656 1 93.94 140 GLY B CA 1
ATOM 6207 C C . GLY B 1 140 ? -4.461 -9.305 -32.812 1 93.94 140 GLY B C 1
ATOM 6208 O O . GLY B 1 140 ? -3.584 -8.469 -33.062 1 93.94 140 GLY B O 1
ATOM 6209 N N . PHE B 1 141 ? -4.316 -10.227 -31.906 1 96 141 PHE B N 1
ATOM 6210 C CA . PHE B 1 141 ? -3.121 -10.211 -31.078 1 96 141 PHE B CA 1
ATOM 6211 C C . PHE B 1 141 ? -2.02 -11.07 -31.688 1 96 141 PHE B C 1
ATOM 6213 O O . PHE B 1 141 ? -2.297 -12.102 -32.281 1 96 141 PHE B O 1
ATOM 6220 N N . ALA B 1 142 ? -0.763 -10.609 -31.406 1 94.94 142 ALA B N 1
ATOM 6221 C CA . ALA B 1 142 ? 0.399 -11.289 -31.969 1 94.94 142 ALA B CA 1
ATOM 6222 C C . ALA B 1 142 ? 0.859 -12.43 -31.062 1 94.94 142 ALA B C 1
ATOM 6224 O O . ALA B 1 142 ? 1.48 -13.383 -31.531 1 94.94 142 ALA B O 1
ATOM 6225 N N . SER B 1 143 ? 0.601 -12.312 -29.828 1 94.75 143 SER B N 1
ATOM 6226 C CA . SER B 1 143 ? 1.013 -13.305 -28.828 1 94.75 143 SER B CA 1
ATOM 6227 C C . SER B 1 143 ? 0.176 -13.195 -27.562 1 94.75 143 SER B C 1
ATOM 6229 O O . SER B 1 143 ? -0.59 -12.25 -27.391 1 94.75 143 SER B O 1
ATOM 6231 N N . VAL B 1 144 ? 0.361 -14.156 -26.766 1 95.75 144 VAL B N 1
ATOM 6232 C CA . VAL B 1 144 ? -0.312 -14.141 -25.469 1 95.75 144 VAL B CA 1
ATOM 6233 C C . VAL B 1 144 ? 0.199 -12.961 -24.641 1 95.75 144 VAL B C 1
ATOM 6235 O O . VAL B 1 144 ? -0.583 -12.273 -23.984 1 95.75 144 VAL B O 1
ATOM 6238 N N . HIS B 1 145 ? 1.468 -12.688 -24.719 1 93.62 145 HIS B N 1
ATOM 6239 C CA . HIS B 1 145 ? 2.074 -11.578 -24 1 93.62 145 HIS B CA 1
ATOM 6240 C C . HIS B 1 145 ? 1.496 -10.242 -24.438 1 93.62 145 HIS B C 1
ATOM 6242 O O . HIS B 1 145 ? 1.199 -9.375 -23.609 1 93.62 145 HIS B O 1
ATOM 6248 N N . ASN B 1 146 ? 1.355 -10.156 -25.719 1 95.12 146 ASN B N 1
ATOM 6249 C CA . ASN B 1 146 ? 0.785 -8.93 -26.281 1 95.12 146 ASN B CA 1
ATOM 6250 C C . ASN B 1 146 ? -0.649 -8.719 -25.797 1 95.12 146 ASN B C 1
ATOM 6252 O O . ASN B 1 146 ? -1.034 -7.598 -25.469 1 95.12 146 ASN B O 1
ATOM 6256 N N . ALA B 1 147 ? -1.421 -9.797 -25.875 1 96.75 147 ALA B N 1
ATOM 6257 C CA . ALA B 1 147 ? -2.799 -9.711 -25.391 1 96.75 147 ALA B CA 1
ATOM 6258 C C . ALA B 1 147 ? -2.844 -9.32 -23.906 1 96.75 147 ALA B C 1
ATOM 6260 O O . ALA B 1 147 ? -3.621 -8.445 -23.516 1 96.75 147 ALA B O 1
ATOM 6261 N N . ARG B 1 148 ? -1.999 -9.977 -23.109 1 95.75 148 ARG B N 1
ATOM 6262 C CA . ARG B 1 148 ? -1.954 -9.711 -21.672 1 95.75 148 ARG B CA 1
ATOM 6263 C C . ARG B 1 148 ? -1.558 -8.266 -21.391 1 95.75 148 ARG B C 1
ATOM 6265 O O . ARG B 1 148 ? -2.168 -7.598 -20.547 1 95.75 148 ARG B O 1
ATOM 6272 N N . ASP B 1 149 ? -0.582 -7.734 -22.094 1 93.5 149 ASP B N 1
ATOM 6273 C CA . ASP B 1 149 ? -0.126 -6.359 -21.922 1 93.5 149 ASP B CA 1
ATOM 6274 C C . ASP B 1 149 ? -1.228 -5.367 -22.281 1 93.5 149 ASP B C 1
ATOM 6276 O O . ASP B 1 149 ? -1.395 -4.344 -21.609 1 93.5 149 ASP B O 1
ATOM 6280 N N . THR B 1 150 ? -1.908 -5.695 -23.328 1 95.94 150 THR B N 1
ATOM 6281 C CA . THR B 1 150 ? -2.959 -4.801 -23.797 1 95.94 150 THR B CA 1
ATOM 6282 C C . THR B 1 150 ? -4.098 -4.723 -22.781 1 95.94 150 THR B C 1
ATOM 6284 O O . THR B 1 150 ? -4.535 -3.629 -22.422 1 95.94 150 THR B O 1
ATOM 6287 N N . TYR B 1 151 ? -4.605 -5.844 -22.359 1 97.38 151 TYR B N 1
ATOM 6288 C CA . TYR B 1 151 ? -5.715 -5.844 -21.422 1 97.38 151 TYR B CA 1
ATOM 6289 C C . TYR B 1 151 ? -5.289 -5.277 -20.078 1 97.38 151 TYR B C 1
ATOM 6291 O O . TYR B 1 151 ? -6.082 -4.637 -19.375 1 97.38 151 TYR B O 1
ATOM 6299 N N . TYR B 1 152 ? -4.031 -5.57 -19.688 1 95.69 152 TYR B N 1
ATOM 6300 C CA . TYR B 1 152 ? -3.516 -4.965 -18.469 1 95.69 152 TYR B CA 1
ATOM 6301 C C . TYR B 1 152 ? -3.52 -3.445 -18.562 1 95.69 152 TYR B C 1
ATOM 6303 O O . TYR B 1 152 ? -3.98 -2.756 -17.656 1 95.69 152 TYR B O 1
ATOM 6311 N N . ARG B 1 153 ? -3.031 -2.934 -19.625 1 94.69 153 ARG B N 1
ATOM 6312 C CA . ARG B 1 153 ? -2.953 -1.49 -19.828 1 94.69 153 ARG B CA 1
ATOM 6313 C C . ARG B 1 153 ? -4.344 -0.862 -19.844 1 94.69 153 ARG B C 1
ATOM 6315 O O . ARG B 1 153 ? -4.562 0.189 -19.234 1 94.69 153 ARG B O 1
ATOM 6322 N N . ARG B 1 154 ? -5.223 -1.504 -20.547 1 96.69 154 ARG B N 1
ATOM 6323 C CA . ARG B 1 154 ? -6.59 -0.988 -20.609 1 96.69 154 ARG B CA 1
ATOM 6324 C C . ARG B 1 154 ? -7.211 -0.912 -19.219 1 96.69 154 ARG B C 1
ATOM 6326 O O . ARG B 1 154 ? -7.828 0.094 -18.859 1 96.69 154 ARG B O 1
ATOM 6333 N N . SER B 1 155 ? -7.043 -1.983 -18.469 1 96.25 155 SER B N 1
ATOM 6334 C CA . SER B 1 155 ? -7.582 -2.021 -17.109 1 96.25 155 SER B CA 1
ATOM 6335 C C . SER B 1 155 ? -6.91 -0.98 -16.219 1 96.25 155 SER B C 1
ATOM 6337 O O . SER B 1 155 ? -7.582 -0.285 -15.453 1 96.25 155 SER B O 1
ATOM 6339 N N . LYS B 1 156 ? -5.645 -0.868 -16.281 1 94.31 156 LYS B N 1
ATOM 6340 C CA . LYS B 1 156 ? -4.891 0.099 -15.5 1 94.31 156 LYS B CA 1
ATOM 6341 C C . LYS B 1 156 ? -5.344 1.525 -15.797 1 94.31 156 LYS B C 1
ATOM 6343 O O . LYS B 1 156 ? -5.52 2.33 -14.875 1 94.31 156 LYS B O 1
ATOM 6348 N N . LEU B 1 157 ? -5.523 1.847 -17.047 1 94.88 157 LEU B N 1
ATOM 6349 C CA . LEU B 1 157 ? -5.934 3.188 -17.453 1 94.88 157 LEU B CA 1
ATOM 6350 C C . LEU B 1 157 ? -7.336 3.502 -16.922 1 94.88 157 LEU B C 1
ATOM 6352 O O . LEU B 1 157 ? -7.602 4.629 -16.5 1 94.88 157 LEU B O 1
ATOM 6356 N N . LEU B 1 158 ? -8.18 2.539 -16.984 1 94.88 158 LEU B N 1
ATOM 6357 C CA . LEU B 1 158 ? -9.516 2.736 -16.438 1 94.88 158 LEU B CA 1
ATOM 6358 C C . LEU B 1 158 ? -9.461 3.016 -14.938 1 94.88 158 LEU B C 1
ATOM 6360 O O . LEU B 1 158 ? -10.156 3.898 -14.438 1 94.88 158 LEU B O 1
ATOM 6364 N N . PHE B 1 159 ? -8.625 2.346 -14.219 1 92.62 159 PHE B N 1
ATOM 6365 C CA . PHE B 1 159 ? -8.461 2.559 -12.781 1 92.62 159 PHE B CA 1
ATOM 6366 C C . PHE B 1 159 ? -7.922 3.955 -12.5 1 92.62 159 PHE B C 1
ATOM 6368 O O . PHE B 1 159 ? -8.398 4.637 -11.586 1 92.62 159 PHE B O 1
ATOM 6375 N N . ASP B 1 160 ? -6.992 4.324 -13.297 1 89.62 160 ASP B N 1
ATOM 6376 C CA . ASP B 1 160 ? -6.258 5.559 -13.023 1 89.62 160 ASP B CA 1
ATOM 6377 C C . ASP B 1 160 ? -7.102 6.785 -13.359 1 89.62 160 ASP B C 1
ATOM 6379 O O . ASP B 1 160 ? -6.988 7.824 -12.703 1 89.62 160 ASP B O 1
ATOM 6383 N N . LEU B 1 161 ? -7.902 6.676 -14.352 1 90 161 LEU B N 1
ATOM 6384 C CA . LEU B 1 161 ? -8.531 7.891 -14.859 1 90 161 LEU B CA 1
ATOM 6385 C C . LEU B 1 161 ? -10.016 7.926 -14.5 1 90 161 LEU B C 1
ATOM 6387 O O . LEU B 1 161 ? -10.586 9 -14.312 1 90 161 LEU B O 1
ATOM 6391 N N . CYS B 1 162 ? -10.617 6.805 -14.352 1 79.94 162 CYS B N 1
ATOM 6392 C CA . CYS B 1 162 ? -12.062 6.801 -14.141 1 79.94 162 CYS B CA 1
ATOM 6393 C C . CYS B 1 162 ? -12.391 6.918 -12.656 1 79.94 162 CYS B C 1
ATOM 6395 O O . CYS B 1 162 ? -11.633 6.445 -11.812 1 79.94 162 CYS B O 1
ATOM 6397 N N . SER B 1 163 ? -13.484 7.621 -12.453 1 68.5 163 SER B N 1
ATOM 6398 C CA . SER B 1 163 ? -13.969 7.797 -11.086 1 68.5 163 SER B CA 1
ATOM 6399 C C . SER B 1 163 ? -14.883 6.652 -10.672 1 68.5 163 SER B C 1
ATOM 6401 O O . SER B 1 163 ? -16.062 6.629 -11.039 1 68.5 163 SER B O 1
ATOM 6403 N N . GLU B 1 164 ? -14.422 5.551 -10.422 1 66.06 164 GLU B N 1
ATOM 6404 C CA . GLU B 1 164 ? -15.266 4.469 -9.93 1 66.06 164 GLU B CA 1
ATOM 6405 C C . GLU B 1 164 ? -15.719 4.734 -8.492 1 66.06 164 GLU B C 1
ATOM 6407 O O . GLU B 1 164 ? -14.891 4.809 -7.582 1 66.06 164 GLU B O 1
ATOM 6412 N N . ARG B 1 165 ? -16.984 4.812 -8.383 1 74.56 165 ARG B N 1
ATOM 6413 C CA . ARG B 1 165 ? -17.531 5.152 -7.07 1 74.56 165 ARG B CA 1
ATOM 6414 C C . ARG B 1 165 ? -17.656 3.91 -6.191 1 74.56 165 ARG B C 1
ATOM 6416 O O . ARG B 1 165 ? -17.656 4.008 -4.965 1 74.56 165 ARG B O 1
ATOM 6423 N N . ASN B 1 166 ? -17.75 2.799 -6.926 1 88.75 166 ASN B N 1
ATOM 6424 C CA . ASN B 1 166 ? -17.891 1.572 -6.145 1 88.75 166 ASN B CA 1
ATOM 6425 C C . ASN B 1 166 ? -16.531 1.054 -5.676 1 88.75 166 ASN B C 1
ATOM 6427 O O . ASN B 1 166 ? -15.758 0.506 -6.469 1 88.75 166 ASN B O 1
ATOM 6431 N N . LEU B 1 167 ? -16.312 1.129 -4.406 1 91 167 LEU B N 1
ATOM 6432 C CA . LEU B 1 167 ? -15.031 0.763 -3.818 1 91 167 LEU B CA 1
ATOM 6433 C C . LEU B 1 167 ? -14.797 -0.74 -3.92 1 91 167 LEU B C 1
ATOM 6435 O O . LEU B 1 167 ? -13.656 -1.187 -4.059 1 91 167 LEU B O 1
ATOM 6439 N N . VAL B 1 168 ? -15.852 -1.536 -3.828 1 94.25 168 VAL B N 1
ATOM 6440 C CA . VAL B 1 168 ? -15.727 -2.986 -3.924 1 94.25 168 VAL B CA 1
ATOM 6441 C C . VAL B 1 168 ? -15.203 -3.371 -5.309 1 94.25 168 VAL B C 1
ATOM 6443 O O . VAL B 1 168 ? -14.258 -4.152 -5.43 1 94.25 168 VAL B O 1
ATOM 6446 N N . SER B 1 169 ? -15.789 -2.77 -6.355 1 94.88 169 SER B N 1
ATOM 6447 C CA . SER B 1 169 ? -15.359 -3.033 -7.723 1 94.88 169 SER B CA 1
ATOM 6448 C C . SER B 1 169 ? -13.906 -2.604 -7.941 1 94.88 169 SER B C 1
ATOM 6450 O O . SER B 1 169 ? -13.141 -3.303 -8.609 1 94.88 169 SER B O 1
ATOM 6452 N N . SER B 1 170 ? -13.57 -1.466 -7.352 1 94.5 170 SER B N 1
ATOM 6453 C CA . SER B 1 170 ? -12.203 -0.984 -7.465 1 94.5 170 SER B CA 1
ATOM 6454 C C . SER B 1 170 ? -11.219 -1.945 -6.801 1 94.5 170 SER B C 1
ATOM 6456 O O . SER B 1 170 ? -10.141 -2.213 -7.344 1 94.5 170 SER B O 1
ATOM 6458 N N . ALA B 1 171 ? -11.602 -2.432 -5.66 1 96.19 171 ALA B N 1
ATOM 6459 C CA . ALA B 1 171 ? -10.75 -3.377 -4.941 1 96.19 171 ALA B CA 1
ATOM 6460 C C . ALA B 1 171 ? -10.617 -4.688 -5.711 1 96.19 171 ALA B C 1
ATOM 6462 O O . ALA B 1 171 ? -9.523 -5.25 -5.812 1 96.19 171 ALA B O 1
ATOM 6463 N N . GLN B 1 172 ? -11.703 -5.172 -6.254 1 97.44 172 GLN B N 1
ATOM 6464 C CA . GLN B 1 172 ? -11.711 -6.41 -7.023 1 97.44 172 GLN B CA 1
ATOM 6465 C C . GLN B 1 172 ? -10.789 -6.309 -8.242 1 97.44 172 GLN B C 1
ATOM 6467 O O . GLN B 1 172 ? -9.977 -7.199 -8.484 1 97.44 172 GLN B O 1
ATOM 6472 N N . GLY B 1 173 ? -11.008 -5.25 -8.992 1 97.06 173 GLY B N 1
ATOM 6473 C CA . GLY B 1 173 ? -10.164 -5.059 -10.164 1 97.06 173 GLY B CA 1
ATOM 6474 C C . GLY B 1 173 ? -8.688 -4.926 -9.812 1 97.06 173 GLY B C 1
ATOM 6475 O O . GLY B 1 173 ? -7.832 -5.508 -10.484 1 97.06 173 GLY B O 1
ATOM 6476 N N . ALA B 1 174 ? -8.375 -4.176 -8.742 1 96.19 174 ALA B N 1
ATOM 6477 C CA . ALA B 1 174 ? -6.992 -4.004 -8.305 1 96.19 174 ALA B CA 1
ATOM 6478 C C . ALA B 1 174 ? -6.371 -5.336 -7.898 1 96.19 174 ALA B C 1
ATOM 6480 O O . ALA B 1 174 ? -5.191 -5.586 -8.156 1 96.19 174 ALA B O 1
ATOM 6481 N N . LEU B 1 175 ? -7.121 -6.176 -7.277 1 97.81 175 LEU B N 1
ATOM 6482 C CA . LEU B 1 175 ? -6.633 -7.492 -6.871 1 97.81 175 LEU B CA 1
ATOM 6483 C C . LEU B 1 175 ? -6.285 -8.344 -8.086 1 97.81 175 LEU B C 1
ATOM 6485 O O . LEU B 1 175 ? -5.281 -9.062 -8.078 1 97.81 175 LEU B O 1
ATOM 6489 N N . LEU B 1 176 ? -7.117 -8.242 -9.07 1 98.06 176 LEU B N 1
ATOM 6490 C CA . LEU B 1 176 ? -6.844 -8.992 -10.297 1 98.06 176 LEU B CA 1
ATOM 6491 C C . LEU B 1 176 ? -5.594 -8.461 -10.992 1 98.06 176 LEU B C 1
ATOM 6493 O O . LEU B 1 176 ? -4.805 -9.234 -11.531 1 98.06 176 LEU B O 1
ATOM 6497 N N . LEU B 1 177 ? -5.426 -7.168 -10.93 1 96.62 177 LEU B N 1
ATOM 6498 C CA . LEU B 1 177 ? -4.258 -6.566 -11.562 1 96.62 177 LEU B CA 1
ATOM 6499 C C . LEU B 1 177 ? -2.977 -6.961 -10.836 1 96.62 177 LEU B C 1
ATOM 6501 O O . LEU B 1 177 ? -1.883 -6.867 -11.398 1 96.62 177 LEU B O 1
ATOM 6505 N N . SER B 1 178 ? -3.055 -7.426 -9.594 1 96 178 SER B N 1
ATOM 6506 C CA . SER B 1 178 ? -1.885 -7.867 -8.836 1 96 178 SER B CA 1
ATOM 6507 C C . SER B 1 178 ? -1.289 -9.141 -9.43 1 96 178 SER B C 1
ATOM 6509 O O . SER B 1 178 ? -0.178 -9.531 -9.078 1 96 178 SER B O 1
ATOM 6511 N N . TYR B 1 179 ? -1.969 -9.766 -10.43 1 95.31 179 TYR B N 1
ATOM 6512 C CA . TYR B 1 179 ? -1.439 -10.93 -11.133 1 95.31 179 TYR B CA 1
ATOM 6513 C C . TYR B 1 179 ? -0.381 -10.523 -12.148 1 95.31 179 TYR B C 1
ATOM 6515 O O . TYR B 1 179 ? 0.296 -11.383 -12.727 1 95.31 179 TYR B O 1
ATOM 6523 N N . ASN B 1 180 ? -0.321 -9.195 -12.336 1 92.19 180 ASN B N 1
ATOM 6524 C CA . ASN B 1 180 ? 0.741 -8.742 -13.227 1 92.19 180 ASN B CA 1
ATOM 6525 C C . ASN B 1 180 ? 2.113 -8.859 -12.57 1 92.19 180 ASN B C 1
ATOM 6527 O O . ASN B 1 180 ? 2.463 -8.055 -11.703 1 92.19 180 ASN B O 1
ATOM 6531 N N . GLY B 1 181 ? 2.908 -9.797 -13.016 1 85.56 181 GLY B N 1
ATOM 6532 C CA . GLY B 1 181 ? 4.176 -10.078 -12.359 1 85.56 181 GLY B CA 1
ATOM 6533 C C . GLY B 1 181 ? 5.379 -9.609 -13.156 1 85.56 181 GLY B C 1
ATOM 6534 O O . GLY B 1 181 ? 6.477 -10.148 -13.008 1 85.56 181 GLY B O 1
ATOM 6535 N N . THR B 1 182 ? 5.145 -8.633 -14.008 1 79.62 182 THR B N 1
ATOM 6536 C CA . THR B 1 182 ? 6.289 -8.125 -14.75 1 79.62 182 THR B CA 1
ATOM 6537 C C . THR B 1 182 ? 7.129 -7.191 -13.883 1 79.62 182 THR B C 1
ATOM 6539 O O . THR B 1 182 ? 6.59 -6.426 -13.086 1 79.62 182 THR B O 1
ATOM 6542 N N . MET B 1 183 ? 8.438 -7.363 -14.031 1 71.12 183 MET B N 1
ATOM 6543 C CA . MET B 1 183 ? 9.344 -6.559 -13.211 1 71.12 183 MET B CA 1
ATOM 6544 C C . MET B 1 183 ? 9.984 -5.449 -14.031 1 71.12 183 MET B C 1
ATOM 6546 O O . MET B 1 183 ? 10.836 -4.711 -13.531 1 71.12 183 MET B O 1
ATOM 6550 N N . LYS B 1 184 ? 9.508 -5.344 -15.25 1 67.31 184 LYS B N 1
ATOM 6551 C CA . LYS B 1 184 ? 10.031 -4.285 -16.109 1 67.31 184 LYS B CA 1
ATOM 6552 C C . LYS B 1 184 ? 9.562 -2.912 -15.648 1 67.31 184 LYS B C 1
ATOM 6554 O O . LYS B 1 184 ? 10.328 -1.948 -15.664 1 67.31 184 LYS B O 1
ATOM 6559 N N . ASP B 1 185 ? 8.367 -2.869 -15.25 1 62.47 185 ASP B N 1
ATOM 6560 C CA . ASP B 1 185 ? 7.82 -1.617 -14.734 1 62.47 185 ASP B CA 1
ATOM 6561 C C . ASP B 1 185 ? 7.867 -1.582 -13.211 1 62.47 185 ASP B C 1
ATOM 6563 O O . ASP B 1 185 ? 7.027 -2.195 -12.539 1 62.47 185 ASP B O 1
ATOM 6567 N N . GLN B 1 186 ? 8.859 -0.956 -12.734 1 61.44 186 GLN B N 1
ATOM 6568 C CA . GLN B 1 186 ? 9.102 -1.002 -11.297 1 61.44 186 GLN B CA 1
ATOM 6569 C C . GLN B 1 186 ? 8.07 -0.176 -10.531 1 61.44 186 GLN B C 1
ATOM 6571 O O . GLN B 1 186 ? 7.883 -0.362 -9.328 1 61.44 186 GLN B O 1
ATOM 6576 N N . LYS B 1 187 ? 7.355 0.605 -11.219 1 58.38 187 LYS B N 1
ATOM 6577 C CA . LYS B 1 187 ? 6.426 1.491 -10.523 1 58.38 187 LYS B CA 1
ATOM 6578 C C . LYS B 1 187 ? 5.105 0.787 -10.234 1 58.38 187 LYS B C 1
ATOM 6580 O O . LYS B 1 187 ? 4.312 1.252 -9.414 1 58.38 187 LYS B O 1
ATOM 6585 N N . ARG B 1 188 ? 4.938 -0.203 -10.938 1 62.69 188 ARG B N 1
ATOM 6586 C CA . ARG B 1 188 ? 3.652 -0.861 -10.719 1 62.69 188 ARG B CA 1
ATOM 6587 C C . ARG B 1 188 ? 3.836 -2.357 -10.492 1 62.69 188 ARG B C 1
ATOM 6589 O O . ARG B 1 188 ? 3.396 -3.172 -11.305 1 62.69 188 ARG B O 1
ATOM 6596 N N . THR B 1 189 ? 4.254 -2.484 -9.344 1 78.44 189 THR B N 1
ATOM 6597 C CA . THR B 1 189 ? 4.52 -3.861 -8.945 1 78.44 189 THR B CA 1
ATOM 6598 C C . THR B 1 189 ? 3.25 -4.527 -8.422 1 78.44 189 THR B C 1
ATOM 6600 O O . THR B 1 189 ? 2.264 -3.848 -8.125 1 78.44 189 THR B O 1
ATOM 6603 N N . ASN B 1 190 ? 3.199 -5.773 -8.539 1 90.5 190 ASN B N 1
ATOM 6604 C CA . ASN B 1 190 ? 2.094 -6.578 -8.023 1 90.5 190 ASN B CA 1
ATOM 6605 C C . ASN B 1 190 ? 1.79 -6.246 -6.566 1 90.5 190 ASN B C 1
ATOM 6607 O O . ASN B 1 190 ? 0.626 -6.211 -6.164 1 90.5 190 ASN B O 1
ATOM 6611 N N . SER B 1 191 ? 2.803 -5.859 -5.82 1 91.19 191 SER B N 1
ATOM 6612 C CA . SER B 1 191 ? 2.615 -5.551 -4.406 1 91.19 191 SER B CA 1
ATOM 6613 C C . SER B 1 191 ? 1.881 -4.227 -4.223 1 91.19 191 SER B C 1
ATOM 6615 O O . SER B 1 191 ? 1.119 -4.062 -3.268 1 91.19 191 SER B O 1
ATOM 6617 N N . ILE B 1 192 ? 2.105 -3.262 -5.109 1 91.5 192 ILE B N 1
ATOM 6618 C CA . ILE B 1 192 ? 1.41 -1.981 -5.043 1 91.5 192 ILE B CA 1
ATOM 6619 C C . ILE B 1 192 ? -0.075 -2.184 -5.34 1 91.5 192 ILE B C 1
ATOM 6621 O O . ILE B 1 192 ? -0.933 -1.616 -4.66 1 91.5 192 ILE B O 1
ATOM 6625 N N . TRP B 1 193 ? -0.361 -2.994 -6.324 1 94.5 193 TRP B N 1
ATOM 6626 C CA . TRP B 1 193 ? -1.755 -3.307 -6.621 1 94.5 193 TRP B CA 1
ATOM 6627 C C . TRP B 1 193 ? -2.42 -4 -5.438 1 94.5 193 TRP B C 1
ATOM 6629 O O . TRP B 1 193 ? -3.57 -3.705 -5.102 1 94.5 193 TRP B O 1
ATOM 6639 N N . LEU B 1 194 ? -1.706 -4.934 -4.867 1 96 194 LEU B N 1
ATOM 6640 C CA . LEU B 1 194 ? -2.242 -5.652 -3.717 1 96 194 LEU B CA 1
ATOM 6641 C C . LEU B 1 194 ? -2.543 -4.691 -2.57 1 96 194 LEU B C 1
ATOM 6643 O O . LEU B 1 194 ? -3.625 -4.742 -1.981 1 96 194 LEU B O 1
ATOM 6647 N N . SER B 1 195 ? -1.601 -3.848 -2.238 1 93 195 SER B N 1
ATOM 6648 C CA . SER B 1 195 ? -1.801 -2.879 -1.166 1 93 195 SER B CA 1
ATOM 6649 C C . SER B 1 195 ? -2.973 -1.95 -1.471 1 93 195 SER B C 1
ATOM 6651 O O . SER B 1 195 ? -3.748 -1.608 -0.577 1 93 195 SER B O 1
ATOM 6653 N N . THR B 1 196 ? -3.045 -1.506 -2.727 1 93.25 196 THR B N 1
ATOM 6654 C CA . THR B 1 196 ? -4.156 -0.667 -3.164 1 93.25 196 THR B CA 1
ATOM 6655 C C . THR B 1 196 ? -5.484 -1.389 -2.979 1 93.25 196 THR B C 1
ATOM 6657 O O . THR B 1 196 ? -6.445 -0.809 -2.469 1 93.25 196 THR B O 1
ATOM 6660 N N . ALA B 1 197 ? -5.527 -2.637 -3.375 1 96.31 197 ALA B N 1
ATOM 6661 C CA . ALA B 1 197 ? -6.746 -3.428 -3.238 1 96.31 197 ALA B CA 1
ATOM 6662 C C . ALA B 1 197 ? -7.16 -3.549 -1.774 1 96.31 197 ALA B C 1
ATOM 6664 O O . ALA B 1 197 ? -8.344 -3.428 -1.445 1 96.31 197 ALA B O 1
ATOM 6665 N N . ILE B 1 198 ? -6.23 -3.785 -0.914 1 94.62 198 ILE B N 1
ATOM 6666 C CA . ILE B 1 198 ? -6.508 -3.955 0.508 1 94.62 198 ILE B CA 1
ATOM 6667 C C . ILE B 1 198 ? -7.039 -2.648 1.091 1 94.62 198 ILE B C 1
ATOM 6669 O O . ILE B 1 198 ? -8.016 -2.648 1.841 1 94.62 198 ILE B O 1
ATOM 6673 N N 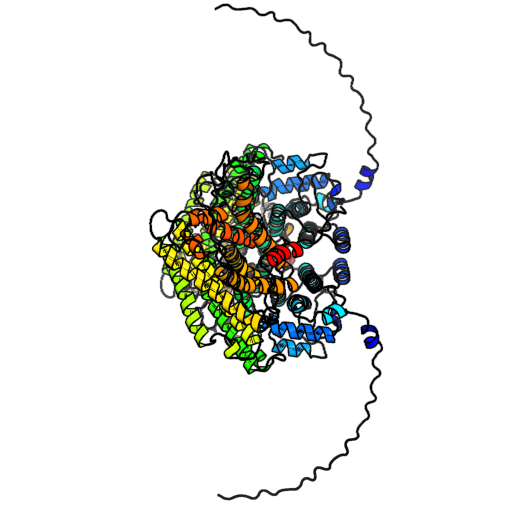. HIS B 1 199 ? -6.422 -1.533 0.713 1 90.75 199 HIS B N 1
ATOM 6674 C CA . HIS B 1 199 ? -6.879 -0.234 1.192 1 90.75 199 HIS B CA 1
ATOM 6675 C C . HIS B 1 199 ? -8.312 0.046 0.747 1 90.75 199 HIS B C 1
ATOM 6677 O O . HIS B 1 199 ? -9.125 0.532 1.534 1 90.75 199 HIS B O 1
ATOM 6683 N N . LEU B 1 200 ? -8.578 -0.21 -0.49 1 92.94 200 LEU B N 1
ATOM 6684 C CA . LEU B 1 200 ? -9.914 0.026 -1.027 1 92.94 200 LEU B CA 1
ATOM 6685 C C . LEU B 1 200 ? -10.93 -0.906 -0.379 1 92.94 200 LEU B C 1
ATOM 6687 O O . LEU B 1 200 ? -12.062 -0.506 -0.121 1 92.94 200 LEU B O 1
ATOM 6691 N N . ALA B 1 201 ? -10.516 -2.146 -0.143 1 94.12 201 ALA B N 1
ATOM 6692 C CA . ALA B 1 201 ? -11.398 -3.09 0.544 1 94.12 201 ALA B CA 1
ATOM 6693 C C . ALA B 1 201 ? -11.719 -2.607 1.956 1 94.12 201 ALA B C 1
ATOM 6695 O O . ALA B 1 201 ? -12.867 -2.707 2.406 1 94.12 201 ALA B O 1
ATOM 6696 N N . GLN B 1 202 ? -10.75 -2.086 2.633 1 88.88 202 GLN B N 1
ATOM 6697 C CA . GLN B 1 202 ? -10.969 -1.548 3.971 1 88.88 202 GLN B CA 1
ATOM 6698 C C . GLN B 1 202 ? -11.883 -0.33 3.934 1 88.88 202 GLN B C 1
ATOM 6700 O O . GLN B 1 202 ? -12.75 -0.172 4.797 1 88.88 202 GLN B O 1
ATOM 6705 N N . ALA B 1 203 ? -11.609 0.513 2.947 1 86.31 203 ALA B N 1
ATOM 6706 C CA . ALA B 1 203 ? -12.461 1.689 2.791 1 86.31 203 ALA B CA 1
ATOM 6707 C C . ALA B 1 203 ? -13.914 1.288 2.541 1 86.31 203 ALA B C 1
ATOM 6709 O O . ALA B 1 203 ? -14.836 1.99 2.955 1 86.31 203 ALA B O 1
ATOM 6710 N N . ALA B 1 204 ? -14.125 0.116 1.921 1 88.62 204 ALA B N 1
ATOM 6711 C CA . ALA B 1 204 ? -15.461 -0.399 1.661 1 88.62 204 ALA B CA 1
ATOM 6712 C C . ALA B 1 204 ? -16.047 -1.071 2.902 1 88.62 204 ALA B C 1
ATOM 6714 O O . ALA B 1 204 ? -17.219 -1.43 2.928 1 88.62 204 ALA B O 1
ATOM 6715 N N . GLY B 1 205 ? -15.242 -1.266 3.93 1 85.44 205 GLY B N 1
ATOM 6716 C CA . GLY B 1 205 ? -15.68 -1.91 5.16 1 85.44 205 GLY B CA 1
ATOM 6717 C C . GLY B 1 205 ? -15.555 -3.422 5.117 1 85.44 205 GLY B C 1
ATOM 6718 O O . GLY B 1 205 ? -16.219 -4.125 5.879 1 85.44 205 GLY B O 1
ATOM 6719 N N . ALA B 1 206 ? -14.711 -3.912 4.211 1 91.12 206 ALA B N 1
ATOM 6720 C CA . ALA B 1 206 ? -14.609 -5.359 4.051 1 91.12 206 ALA B CA 1
ATOM 6721 C C . ALA B 1 206 ? -13.977 -6.008 5.281 1 91.12 206 ALA B C 1
ATOM 6723 O O . ALA B 1 206 ? -14.289 -7.148 5.617 1 91.12 206 ALA B O 1
ATOM 6724 N N . ASP B 1 207 ? -13.109 -5.363 5.918 1 88.06 207 ASP B N 1
ATOM 6725 C CA . ASP B 1 207 ? -12.445 -5.91 7.098 1 88.06 207 ASP B CA 1
ATOM 6726 C C . ASP B 1 207 ? -13.406 -5.973 8.289 1 88.06 207 ASP B C 1
ATOM 6728 O O . ASP B 1 207 ? -13.117 -6.641 9.281 1 88.06 207 ASP B O 1
ATOM 6732 N N . GLN B 1 208 ? -14.516 -5.336 8.18 1 82.56 208 GLN B N 1
ATOM 6733 C CA . GLN B 1 208 ? -15.5 -5.289 9.258 1 82.56 208 GLN B CA 1
ATOM 6734 C C . GLN B 1 208 ? -16.828 -5.914 8.82 1 82.56 208 GLN B C 1
ATOM 6736 O O . GLN B 1 208 ? -17.891 -5.527 9.312 1 82.56 208 GLN B O 1
ATOM 6741 N N . PHE B 1 209 ? -16.703 -6.781 7.902 1 84.19 209 PHE B N 1
ATOM 6742 C CA . PHE B 1 209 ? -17.922 -7.359 7.344 1 84.19 209 PHE B CA 1
ATOM 6743 C C . PHE B 1 209 ? -18.766 -8.023 8.43 1 84.19 209 PHE B C 1
ATOM 6745 O O . PHE B 1 209 ? -19.984 -8.133 8.305 1 84.19 209 PHE B O 1
ATOM 6752 N N . HIS B 1 210 ? -18.219 -8.398 9.5 1 76.88 210 HIS B N 1
ATOM 6753 C CA . HIS B 1 210 ? -18.906 -9.156 10.539 1 76.88 210 HIS B CA 1
ATOM 6754 C C . HIS B 1 210 ? -19.531 -8.227 11.578 1 76.88 210 HIS B C 1
ATOM 6756 O O . HIS B 1 210 ? -20.281 -8.672 12.453 1 76.88 210 HIS B O 1
ATOM 6762 N N . THR B 1 211 ? -19.234 -6.961 11.562 1 69.69 211 THR B N 1
ATOM 6763 C CA . THR B 1 211 ? -19.688 -6.047 12.602 1 69.69 211 THR B CA 1
ATOM 6764 C C . THR B 1 211 ? -20.938 -5.309 12.164 1 69.69 211 THR B C 1
ATOM 6766 O O . THR B 1 211 ? -21.672 -4.754 13 1 69.69 211 THR B O 1
ATOM 6769 N N . SER B 1 212 ? -21.203 -5.395 10.891 1 60.12 212 SER B N 1
ATOM 6770 C CA . SER B 1 212 ? -22.297 -4.547 10.453 1 60.12 212 SER B CA 1
ATOM 6771 C C . SER B 1 212 ? -23.641 -5.051 10.992 1 60.12 212 SER B C 1
ATOM 6773 O O . SER B 1 212 ? -23.906 -6.254 10.969 1 60.12 212 SER B O 1
ATOM 6775 N N . LEU B 1 213 ? -24.312 -4.32 11.836 1 55.22 213 LEU B N 1
ATOM 6776 C CA . LEU B 1 213 ? -25.531 -4.66 12.555 1 55.22 213 LEU B CA 1
ATOM 6777 C C . LEU B 1 213 ? -26.656 -4.984 11.578 1 55.22 213 LEU B C 1
ATOM 6779 O O . LEU B 1 213 ? -27.5 -5.848 11.852 1 55.22 213 LEU B O 1
ATOM 6783 N N . ASN B 1 214 ? -26.75 -4.32 10.477 1 54.59 214 ASN B N 1
ATOM 6784 C CA . ASN B 1 214 ? -27.891 -4.609 9.617 1 54.59 214 ASN B CA 1
ATOM 6785 C C . ASN B 1 214 ? -27.484 -4.68 8.148 1 54.59 214 ASN B C 1
ATOM 6787 O O . ASN B 1 214 ? -28.031 -3.949 7.316 1 54.59 214 ASN B O 1
ATOM 6791 N N . PRO B 1 215 ? -26.438 -5.387 7.902 1 64.88 215 PRO B N 1
ATOM 6792 C CA . PRO B 1 215 ? -26.141 -5.441 6.469 1 64.88 215 PRO B CA 1
ATOM 6793 C C . PRO B 1 215 ? -26.938 -6.52 5.742 1 64.88 215 PRO B C 1
ATOM 6795 O O . PRO B 1 215 ? -27.406 -7.473 6.371 1 64.88 215 PRO B O 1
ATOM 6798 N N . SER B 1 216 ? -27.5 -6.211 4.547 1 77.94 216 SER B N 1
ATOM 6799 C CA . SER B 1 216 ? -28.031 -7.316 3.758 1 77.94 216 SER B CA 1
ATOM 6800 C C . SER B 1 216 ? -27.031 -8.469 3.684 1 77.94 216 SER B C 1
ATOM 6802 O O . SER B 1 216 ? -25.828 -8.242 3.68 1 77.94 216 SER B O 1
ATOM 6804 N N . LEU B 1 217 ? -27.562 -9.586 3.812 1 79.06 217 LEU B N 1
ATOM 6805 C CA . LEU B 1 217 ? -26.734 -10.789 3.742 1 79.06 217 LEU B CA 1
ATOM 6806 C C . LEU B 1 217 ? -25.875 -10.789 2.48 1 79.06 217 LEU B C 1
ATOM 6808 O O . LEU B 1 217 ? -24.734 -11.242 2.502 1 79.06 217 LEU B O 1
ATOM 6812 N N . THR B 1 218 ? -26.406 -10.258 1.461 1 84.69 218 THR B N 1
ATOM 6813 C CA . THR B 1 218 ? -25.688 -10.211 0.187 1 84.69 218 THR B CA 1
ATOM 6814 C C . THR B 1 218 ? -24.469 -9.297 0.276 1 84.69 218 THR B C 1
ATOM 6816 O O . THR B 1 218 ? -23.391 -9.641 -0.213 1 84.69 218 THR B O 1
ATOM 6819 N N . THR B 1 219 ? -24.734 -8.219 0.913 1 88.44 219 THR B N 1
ATOM 6820 C CA . THR B 1 219 ? -23.641 -7.27 1.051 1 88.44 219 THR B CA 1
ATOM 6821 C C . THR B 1 219 ? -22.547 -7.82 1.971 1 88.44 219 THR B C 1
ATOM 6823 O O . THR B 1 219 ? -21.359 -7.664 1.696 1 88.44 219 THR B O 1
ATOM 6826 N N . VAL B 1 220 ? -22.969 -8.445 2.982 1 89.94 220 VAL B N 1
ATOM 6827 C CA . VAL B 1 220 ? -22.031 -9.023 3.928 1 89.94 220 VAL B CA 1
ATOM 6828 C C . VAL B 1 220 ? -21.203 -10.109 3.236 1 89.94 220 VAL B C 1
ATOM 6830 O O . VAL B 1 220 ? -19.984 -10.188 3.426 1 89.94 220 VAL B O 1
ATOM 6833 N N . ASN B 1 221 ? -21.828 -10.883 2.484 1 92 221 ASN B N 1
ATOM 6834 C CA . ASN B 1 221 ? -21.141 -11.961 1.775 1 92 221 ASN B CA 1
ATOM 6835 C C . ASN B 1 221 ? -20.141 -11.406 0.76 1 92 221 ASN B C 1
ATOM 6837 O O . ASN B 1 221 ? -19.062 -11.961 0.583 1 92 221 ASN B O 1
ATOM 6841 N N . GLU B 1 222 ? -20.562 -10.406 0.068 1 93.94 222 GLU B N 1
ATOM 6842 C CA . GLU B 1 222 ? -19.672 -9.773 -0.905 1 93.94 222 GLU B CA 1
ATOM 6843 C C . GLU B 1 222 ? -18.422 -9.211 -0.233 1 93.94 222 GLU B C 1
ATOM 6845 O O . GLU B 1 222 ? -17.312 -9.391 -0.734 1 93.94 222 GLU B O 1
ATOM 6850 N N . LEU B 1 223 ? -18.641 -8.531 0.899 1 94.12 223 LEU B N 1
ATOM 6851 C CA . LEU B 1 223 ? -17.516 -7.941 1.637 1 94.12 223 LEU B CA 1
ATOM 6852 C C . LEU B 1 223 ? -16.641 -9.023 2.24 1 94.12 223 LEU B C 1
ATOM 6854 O O . LEU B 1 223 ? -15.406 -8.914 2.221 1 94.12 223 LEU B O 1
ATOM 6858 N N . LYS B 1 224 ? -17.297 -10.062 2.777 1 94.06 224 LYS B N 1
ATOM 6859 C CA . LYS B 1 224 ? -16.547 -11.188 3.348 1 94.06 224 LYS B CA 1
ATOM 6860 C C . LYS B 1 224 ? -15.68 -11.867 2.293 1 94.06 224 LYS B C 1
ATOM 6862 O O . LYS B 1 224 ? -14.508 -12.148 2.537 1 94.06 224 LYS B O 1
ATOM 6867 N N . ARG B 1 225 ? -16.219 -12.102 1.151 1 96 225 ARG B N 1
ATOM 6868 C CA . ARG B 1 225 ? -15.516 -12.711 0.027 1 96 225 ARG B CA 1
ATOM 6869 C C . ARG B 1 225 ? -14.336 -11.852 -0.409 1 96 225 ARG B C 1
ATOM 6871 O O . ARG B 1 225 ? -13.234 -12.359 -0.62 1 96 225 ARG B O 1
ATOM 6878 N N . LEU B 1 226 ? -14.594 -10.602 -0.533 1 97.31 226 LEU B N 1
ATOM 6879 C CA . LEU B 1 226 ? -13.547 -9.672 -0.938 1 97.31 226 LEU B CA 1
ATOM 6880 C C . LEU B 1 226 ? -12.398 -9.664 0.072 1 97.31 226 LEU B C 1
ATOM 6882 O O . LEU B 1 226 ? -11.234 -9.719 -0.31 1 97.31 226 LEU B O 1
ATOM 6886 N N . TRP B 1 227 ? -12.719 -9.562 1.321 1 95.75 227 TRP B N 1
ATOM 6887 C CA . TRP B 1 227 ? -11.703 -9.469 2.361 1 95.75 227 TRP B CA 1
ATOM 6888 C C . TRP B 1 227 ? -10.836 -10.727 2.391 1 95.75 227 TRP B C 1
ATOM 6890 O O . TRP B 1 227 ? -9.609 -10.641 2.477 1 95.75 227 TRP B O 1
ATOM 6900 N N . TRP B 1 228 ? -11.414 -11.852 2.268 1 97 228 TRP B N 1
ATOM 6901 C CA . TRP B 1 228 ? -10.664 -13.102 2.322 1 97 228 TRP B CA 1
ATOM 6902 C C . TRP B 1 228 ? -9.82 -13.281 1.066 1 97 228 TRP B C 1
ATOM 6904 O O . TRP B 1 228 ? -8.727 -13.859 1.122 1 97 228 TRP B O 1
ATOM 6914 N N . CYS B 1 229 ? -10.32 -12.805 -0.071 1 98.38 229 CYS B N 1
ATOM 6915 C CA . CYS B 1 229 ? -9.469 -12.812 -1.258 1 98.38 229 CYS B CA 1
ATOM 6916 C C . CYS B 1 229 ? -8.25 -11.922 -1.062 1 98.38 229 CYS B C 1
ATOM 6918 O O . CYS B 1 229 ? -7.152 -12.258 -1.518 1 98.38 229 CYS B O 1
ATOM 6920 N N . CYS B 1 230 ? -8.438 -10.789 -0.399 1 97.69 230 CYS B N 1
ATOM 6921 C CA . CYS B 1 230 ? -7.301 -9.945 -0.053 1 97.69 230 CYS B CA 1
ATOM 6922 C C . CYS B 1 230 ? -6.316 -10.68 0.847 1 97.69 230 CYS B C 1
ATOM 6924 O O . CYS B 1 230 ? -5.109 -10.641 0.618 1 97.69 230 CYS B O 1
ATOM 6926 N N . ILE B 1 231 ? -6.855 -11.367 1.845 1 97.12 231 ILE B N 1
ATOM 6927 C CA . ILE B 1 231 ? -6.027 -12.094 2.805 1 97.12 231 ILE B CA 1
ATOM 6928 C C . ILE B 1 231 ? -5.223 -13.172 2.084 1 97.12 231 ILE B C 1
ATOM 6930 O O . ILE B 1 231 ? -4.008 -13.273 2.266 1 97.12 231 ILE B O 1
ATOM 6934 N N . VAL B 1 232 ? -5.867 -13.898 1.261 1 98.44 232 VAL B N 1
ATOM 6935 C CA . VAL B 1 232 ? -5.223 -15.008 0.565 1 98.44 232 VAL B CA 1
ATOM 6936 C C . VAL B 1 232 ? -4.129 -14.469 -0.358 1 98.44 232 VAL B C 1
ATOM 6938 O O . VAL B 1 232 ? -3.004 -14.977 -0.354 1 98.44 232 VAL B O 1
ATOM 6941 N N . ARG B 1 233 ? -4.449 -13.461 -1.121 1 98.25 233 ARG B N 1
ATOM 6942 C CA . ARG B 1 233 ? -3.471 -12.906 -2.045 1 98.25 233 ARG B CA 1
ATOM 6943 C C . ARG B 1 233 ? -2.291 -12.297 -1.291 1 98.25 233 ARG B C 1
ATOM 6945 O O . ARG B 1 233 ? -1.152 -12.352 -1.762 1 98.25 233 ARG B O 1
ATOM 6952 N N . ASP B 1 234 ? -2.543 -11.742 -0.091 1 97.06 234 ASP B N 1
ATOM 6953 C CA . ASP B 1 234 ? -1.52 -11.117 0.739 1 97.06 234 ASP B CA 1
ATOM 6954 C C . ASP B 1 234 ? -0.649 -12.164 1.426 1 97.06 234 ASP B C 1
ATOM 6956 O O . ASP B 1 234 ? 0.275 -11.82 2.166 1 97.06 234 ASP B O 1
ATOM 6960 N N . ARG B 1 235 ? -0.916 -13.414 1.257 1 98.06 235 ARG B N 1
ATOM 6961 C CA . ARG B 1 235 ? -0.022 -14.469 1.713 1 98.06 235 ARG B CA 1
ATOM 6962 C C . ARG B 1 235 ? 0.709 -15.109 0.539 1 98.06 235 ARG B C 1
ATOM 6964 O O . ARG B 1 235 ? 1.912 -15.375 0.617 1 98.06 235 ARG B O 1
ATOM 6971 N N . ILE B 1 236 ? -0.034 -15.289 -0.506 1 97.94 236 ILE B N 1
ATOM 6972 C CA . ILE B 1 236 ? 0.542 -15.977 -1.657 1 97.94 236 ILE B CA 1
ATOM 6973 C C . ILE B 1 236 ? 1.634 -15.109 -2.281 1 97.94 236 ILE B C 1
ATOM 6975 O O . ILE B 1 236 ? 2.73 -15.594 -2.568 1 97.94 236 ILE B O 1
ATOM 6979 N N . LEU B 1 237 ? 1.354 -13.875 -2.428 1 96.62 237 LEU B N 1
ATOM 6980 C CA . LEU B 1 237 ? 2.281 -12.992 -3.125 1 96.62 237 LEU B CA 1
ATOM 6981 C C . LEU B 1 237 ? 3.516 -12.719 -2.273 1 96.62 237 LEU B C 1
ATOM 6983 O O . LEU B 1 237 ? 4.645 -12.922 -2.723 1 96.62 237 LEU B O 1
ATOM 6987 N N . PRO B 1 238 ? 3.375 -12.32 -1.038 1 95.12 238 PRO B N 1
ATOM 6988 C CA . PRO B 1 238 ? 4.562 -12.07 -0.219 1 95.12 238 PRO B CA 1
ATOM 6989 C C . PRO B 1 238 ? 5.391 -13.328 0.026 1 95.12 238 PRO B C 1
ATOM 6991 O O . PRO B 1 238 ? 6.621 -13.258 0.08 1 95.12 238 PRO B O 1
ATOM 6994 N N . LEU B 1 239 ? 4.805 -14.422 0.183 1 97.25 239 LEU B N 1
ATOM 6995 C CA . LEU B 1 239 ? 5.562 -15.664 0.356 1 97.25 239 LEU B CA 1
ATOM 6996 C C . LEU B 1 239 ? 6.438 -15.938 -0.861 1 97.25 239 LEU B C 1
ATOM 6998 O O . LEU B 1 239 ? 7.582 -16.375 -0.72 1 97.25 239 LEU B O 1
ATOM 7002 N N . GLY B 1 240 ? 5.883 -15.672 -2.016 1 96.19 240 GLY B N 1
ATOM 7003 C CA . GLY B 1 240 ? 6.633 -15.883 -3.244 1 96.19 240 GLY B CA 1
ATOM 7004 C C . GLY B 1 240 ? 7.688 -14.82 -3.486 1 96.19 240 GLY B C 1
ATOM 7005 O O . GLY B 1 240 ? 8.859 -15.141 -3.699 1 96.19 240 GLY B O 1
ATOM 7006 N N . MET B 1 241 ? 7.309 -13.625 -3.305 1 93.12 241 MET B N 1
ATOM 7007 C CA . MET B 1 241 ? 8.172 -12.5 -3.656 1 93.12 241 MET B CA 1
ATOM 7008 C C . MET B 1 241 ? 9.055 -12.102 -2.48 1 93.12 241 MET B C 1
ATOM 7010 O O . MET B 1 241 ? 9.914 -11.227 -2.609 1 93.12 241 MET B O 1
ATOM 7014 N N . ARG B 1 242 ? 8.922 -12.781 -1.363 1 93.38 242 ARG B N 1
ATOM 7015 C CA . ARG B 1 242 ? 9.742 -12.539 -0.177 1 93.38 242 ARG B CA 1
ATOM 7016 C C . ARG B 1 242 ? 9.547 -11.117 0.342 1 93.38 242 ARG B C 1
ATOM 7018 O O . ARG B 1 242 ? 10.516 -10.406 0.604 1 93.38 242 ARG B O 1
ATOM 7025 N N . ARG B 1 243 ? 8.344 -10.773 0.49 1 91.25 243 ARG B N 1
ATOM 7026 C CA . ARG B 1 243 ? 7.992 -9.438 0.96 1 91.25 243 ARG B CA 1
ATOM 7027 C C . ARG B 1 243 ? 7.133 -9.5 2.219 1 91.25 243 ARG B C 1
ATOM 7029 O O . ARG B 1 243 ? 6.785 -10.594 2.682 1 91.25 243 ARG B O 1
ATOM 7036 N N . GLN B 1 244 ? 6.836 -8.367 2.803 1 89.56 244 GLN B N 1
ATOM 7037 C CA . GLN B 1 244 ? 6.105 -8.312 4.062 1 89.56 244 GLN B CA 1
ATOM 7038 C C . GLN B 1 244 ? 4.598 -8.367 3.826 1 89.56 244 GLN B C 1
ATOM 7040 O O . GLN B 1 244 ? 4.125 -8.086 2.723 1 89.56 244 GLN B O 1
ATOM 7045 N N . LEU B 1 245 ? 3.926 -8.711 4.891 1 92.56 245 LEU B N 1
ATOM 7046 C CA . LEU B 1 245 ? 2.467 -8.75 4.859 1 92.56 245 LEU B CA 1
ATOM 7047 C C . LEU B 1 245 ? 1.886 -7.348 5.031 1 92.56 245 LEU B C 1
ATOM 7049 O O . LEU B 1 245 ? 2.486 -6.5 5.695 1 92.56 245 LEU B O 1
ATOM 7053 N N . HIS B 1 246 ? 0.722 -7.129 4.438 1 90.19 246 HIS B N 1
ATOM 7054 C CA . HIS B 1 246 ? -0.043 -5.914 4.688 1 90.19 246 HIS B CA 1
ATOM 7055 C C . HIS B 1 246 ? -1.074 -6.129 5.789 1 90.19 246 HIS B C 1
ATOM 7057 O O . HIS B 1 246 ? -1.326 -5.23 6.598 1 90.19 246 HIS B O 1
ATOM 7063 N N . ILE B 1 247 ? -1.78 -7.258 5.68 1 91.56 247 ILE B N 1
ATOM 7064 C CA . ILE B 1 247 ? -2.721 -7.664 6.719 1 91.56 247 ILE B CA 1
ATOM 7065 C C . ILE B 1 247 ? -2.016 -8.57 7.727 1 91.56 247 ILE B C 1
ATOM 7067 O O . ILE B 1 247 ? -1.879 -9.773 7.5 1 91.56 247 ILE B O 1
ATOM 7071 N N . THR B 1 248 ? -1.688 -8.133 8.852 1 87.06 248 THR B N 1
ATOM 7072 C CA . THR B 1 248 ? -0.748 -8.82 9.734 1 87.06 248 THR B CA 1
ATOM 7073 C C . THR B 1 248 ? -1.489 -9.617 10.805 1 87.06 248 THR B C 1
ATOM 7075 O O . THR B 1 248 ? -0.876 -10.375 11.555 1 87.06 248 THR B O 1
ATOM 7078 N N . SER B 1 249 ? -2.752 -9.453 10.891 1 83.81 249 SER B N 1
ATOM 7079 C CA . SER B 1 249 ? -3.492 -10.203 11.898 1 83.81 249 SER B CA 1
ATOM 7080 C C . SER B 1 249 ? -4.84 -10.672 11.359 1 83.81 249 SER B C 1
ATOM 7082 O O . SER B 1 249 ? -5.461 -9.984 10.547 1 83.81 249 SER B O 1
ATOM 7084 N N . LEU B 1 250 ? -5.133 -11.859 11.797 1 83.81 250 LEU B N 1
ATOM 7085 C CA . LEU B 1 250 ? -6.414 -12.453 11.43 1 83.81 250 LEU B CA 1
ATOM 7086 C C . LEU B 1 250 ? -7.273 -12.711 12.656 1 83.81 250 LEU B C 1
ATOM 7088 O O . LEU B 1 250 ? -6.777 -13.211 13.672 1 83.81 250 LEU B O 1
ATOM 7092 N N . ASP B 1 251 ? -8.469 -12.281 12.672 1 72.06 251 ASP B N 1
ATOM 7093 C CA . ASP B 1 251 ? -9.383 -12.484 13.789 1 72.06 251 ASP B CA 1
ATOM 7094 C C . ASP B 1 251 ? -10.164 -13.789 13.633 1 72.06 251 ASP B C 1
ATOM 7096 O O . ASP B 1 251 ? -11.383 -13.773 13.492 1 72.06 251 ASP B O 1
ATOM 7100 N N . VAL B 1 252 ? -9.555 -14.82 13.812 1 70.81 252 VAL B N 1
ATOM 7101 C CA . VAL B 1 252 ? -10.203 -16.109 13.547 1 70.81 252 VAL B CA 1
ATOM 7102 C C . VAL B 1 252 ? -10.953 -16.562 14.797 1 70.81 252 VAL B C 1
ATOM 7104 O O . VAL B 1 252 ? -11.695 -17.547 14.75 1 70.81 252 VAL B O 1
ATOM 7107 N N . ALA B 1 253 ? -10.836 -15.844 15.797 1 61.34 253 ALA B N 1
ATOM 7108 C CA . ALA B 1 253 ? -11.531 -16.219 17.031 1 61.34 253 ALA B CA 1
ATOM 7109 C C . ALA B 1 253 ? -13.047 -16.109 16.859 1 61.34 253 ALA B C 1
ATOM 7111 O O . ALA B 1 253 ? -13.805 -16.812 17.516 1 61.34 253 ALA B O 1
ATOM 7112 N N . HIS B 1 254 ? -13.383 -15.391 15.969 1 60.38 254 HIS B N 1
ATOM 7113 C CA . HIS B 1 254 ? -14.812 -15.242 15.734 1 60.38 254 HIS B CA 1
ATOM 7114 C C . HIS B 1 254 ? -15.336 -16.344 14.812 1 60.38 254 HIS B C 1
ATOM 7116 O O . HIS B 1 254 ? -14.758 -16.594 13.75 1 60.38 254 HIS B O 1
ATOM 7122 N N . GLY B 1 255 ? -16.094 -17.078 15.312 1 62.69 255 GLY B N 1
ATOM 7123 C CA . GLY B 1 255 ? -16.625 -18.219 14.609 1 62.69 255 GLY B CA 1
ATOM 7124 C C . GLY B 1 255 ? -17.062 -17.906 13.195 1 62.69 255 GLY B C 1
ATOM 7125 O O . GLY B 1 255 ? -17 -18.766 12.312 1 62.69 255 GLY B O 1
ATOM 7126 N N . SER B 1 256 ? -17.453 -16.719 12.953 1 73.12 256 SER B N 1
ATOM 7127 C CA . SER B 1 256 ? -18 -16.391 11.641 1 73.12 256 SER B CA 1
ATOM 7128 C C . SER B 1 256 ? -16.969 -15.695 10.766 1 73.12 256 SER B C 1
ATOM 7130 O O . SER B 1 256 ? -17.281 -15.266 9.648 1 73.12 256 SER B O 1
ATOM 7132 N N . PHE B 1 257 ? -15.797 -15.773 11.07 1 85.06 257 PHE B N 1
ATOM 7133 C CA . PHE B 1 257 ? -14.773 -15.039 10.336 1 85.06 257 PHE B CA 1
ATOM 7134 C C . PHE B 1 257 ? -14.305 -15.828 9.125 1 85.06 257 PHE B C 1
ATOM 7136 O O . PHE B 1 257 ? -14.188 -15.289 8.023 1 85.06 257 PHE B O 1
ATOM 7143 N N . LEU B 1 258 ? -14.195 -17.141 9.297 1 91.19 258 LEU B N 1
ATOM 7144 C CA . LEU B 1 258 ? -13.734 -17.984 8.203 1 91.19 258 LEU B CA 1
ATOM 7145 C C . LEU B 1 258 ? -14.859 -18.25 7.211 1 91.19 258 LEU B C 1
ATOM 7147 O O . LEU B 1 258 ? -16.016 -18.438 7.609 1 91.19 258 LEU B O 1
ATOM 7151 N N . PRO B 1 259 ? -14.469 -18.234 5.953 1 93.75 259 PRO B N 1
ATOM 7152 C CA . PRO B 1 259 ? -15.5 -18.594 4.98 1 93.75 259 PRO B CA 1
ATOM 7153 C C . PRO B 1 259 ? -16.016 -20.016 5.16 1 93.75 259 PRO B C 1
ATOM 7155 O O . PRO B 1 259 ? -15.25 -20.891 5.586 1 93.75 259 PRO B O 1
ATOM 7158 N N . THR B 1 260 ? -17.266 -20.188 4.91 1 94.12 260 THR B N 1
ATOM 7159 C CA . THR B 1 260 ? -17.906 -21.484 4.93 1 94.12 260 THR B CA 1
ATOM 7160 C C . THR B 1 260 ? -18.562 -21.781 3.586 1 94.12 260 THR B C 1
ATOM 7162 O O . THR B 1 260 ? -18.656 -20.906 2.723 1 94.12 260 THR B O 1
ATOM 7165 N N . GLU B 1 261 ? -19.031 -23 3.42 1 95.38 261 GLU B N 1
ATOM 7166 C CA . GLU B 1 261 ? -19.703 -23.391 2.184 1 95.38 261 GLU B CA 1
ATOM 7167 C C . GLU B 1 261 ? -20.969 -22.562 1.955 1 95.38 261 GLU B C 1
ATOM 7169 O O . GLU B 1 261 ? -21.344 -22.297 0.812 1 95.38 261 GLU B O 1
ATOM 7174 N N . LYS B 1 262 ? -21.531 -22.078 3.025 1 92.81 262 LYS B N 1
ATOM 7175 C CA . LYS B 1 262 ? -22.75 -21.297 2.939 1 92.81 262 LYS B CA 1
ATOM 7176 C C . LYS B 1 262 ? -22.5 -19.969 2.213 1 92.81 262 LYS B C 1
ATOM 7178 O O . LYS B 1 262 ? -23.391 -19.469 1.515 1 92.81 262 LYS B O 1
ATOM 7183 N N . ASP B 1 263 ? -21.344 -19.453 2.371 1 93.62 263 ASP B N 1
ATOM 7184 C CA . ASP B 1 263 ? -21 -18.188 1.74 1 93.62 263 ASP B CA 1
ATOM 7185 C C . ASP B 1 263 ? -20.922 -18.328 0.221 1 93.62 263 ASP B C 1
ATOM 7187 O O . ASP B 1 263 ? -21 -17.328 -0.504 1 93.62 263 ASP B O 1
ATOM 7191 N N . PHE B 1 264 ? -20.844 -19.609 -0.268 1 96.31 264 PHE B N 1
ATOM 7192 C CA . PHE B 1 264 ? -20.688 -19.875 -1.693 1 96.31 264 PHE B CA 1
ATOM 7193 C C . PHE B 1 264 ? -21.844 -20.703 -2.223 1 96.31 264 PHE B C 1
ATOM 7195 O O . PHE B 1 264 ? -21.766 -21.266 -3.318 1 96.31 264 PHE B O 1
ATOM 7202 N N . SER B 1 265 ? -22.891 -20.812 -1.511 1 94.69 265 SER B N 1
ATOM 7203 C CA . SER B 1 265 ? -24 -21.719 -1.825 1 94.69 265 SER B CA 1
ATOM 7204 C C . SER B 1 265 ? -24.578 -21.422 -3.201 1 94.69 265 SER B C 1
ATOM 7206 O O . SER B 1 265 ? -24.875 -22.328 -3.977 1 94.69 265 SER B O 1
ATOM 7208 N N . ARG B 1 266 ? -24.688 -20.172 -3.553 1 93.69 266 ARG B N 1
ATOM 7209 C CA . ARG B 1 266 ? -25.281 -19.766 -4.828 1 93.69 266 ARG B CA 1
ATOM 7210 C C . ARG B 1 266 ? -24.422 -20.234 -6 1 93.69 266 ARG B C 1
ATOM 7212 O O . ARG B 1 266 ? -24.953 -20.734 -6.996 1 93.69 266 ARG B O 1
ATOM 7219 N N . GLU B 1 267 ? -23.141 -20.094 -5.855 1 94.44 267 GLU B N 1
ATOM 7220 C CA . GLU B 1 267 ? -22.281 -20.438 -6.988 1 94.44 267 GLU B CA 1
ATOM 7221 C C . GLU B 1 267 ? -22.062 -21.938 -7.09 1 94.44 267 GLU B C 1
ATOM 7223 O O . GLU B 1 267 ? -21.797 -22.469 -8.172 1 94.44 267 GLU B O 1
ATOM 7228 N N . ILE B 1 268 ? -22.234 -22.75 -6.051 1 96.5 268 ILE B N 1
ATOM 7229 C CA . ILE B 1 268 ? -22.094 -24.203 -6.09 1 96.5 268 ILE B CA 1
ATOM 7230 C C . ILE B 1 268 ? -23.125 -24.797 -7.043 1 96.5 268 ILE B C 1
ATOM 7232 O O . ILE B 1 268 ? -22.812 -25.641 -7.883 1 96.5 268 ILE B O 1
ATOM 7236 N N . ASP B 1 269 ? -24.297 -24.203 -7.035 1 93.44 269 ASP B N 1
ATOM 7237 C CA . ASP B 1 269 ? -25.375 -24.719 -7.879 1 93.44 269 ASP B CA 1
ATOM 7238 C C . ASP B 1 269 ? -25.5 -23.906 -9.156 1 93.44 269 ASP B C 1
ATOM 7240 O O . ASP B 1 269 ? -26.109 -24.359 -10.133 1 93.44 269 ASP B O 1
ATOM 7244 N N . GLY B 1 270 ? -24.922 -22.781 -9.109 1 93.94 270 GLY B N 1
ATOM 7245 C CA . GLY B 1 270 ? -25.172 -21.859 -10.211 1 93.94 270 GLY B CA 1
ATOM 7246 C C . GLY B 1 270 ? -24.031 -21.781 -11.195 1 93.94 270 GLY B C 1
ATOM 7247 O O . GLY B 1 270 ? -24.078 -21.016 -12.164 1 93.94 270 GLY B O 1
ATOM 7248 N N . SER B 1 271 ? -22.984 -22.609 -11.062 1 96.44 271 SER B N 1
ATOM 7249 C CA . SER B 1 271 ? -21.844 -22.547 -11.977 1 96.44 271 SER B CA 1
ATOM 7250 C C . SER B 1 271 ? -22.203 -23.094 -13.352 1 96.44 271 SER B C 1
ATOM 7252 O O . SER B 1 271 ? -22.953 -24.062 -13.461 1 96.44 271 SER B O 1
ATOM 7254 N N . ARG B 1 272 ? -21.656 -22.5 -14.383 1 95.88 272 ARG B N 1
ATOM 7255 C CA . ARG B 1 272 ? -21.906 -22.984 -15.742 1 95.88 272 ARG B CA 1
ATOM 7256 C C . ARG B 1 272 ? -20.672 -23.688 -16.297 1 95.88 272 ARG B C 1
ATOM 7258 O O . ARG B 1 272 ? -20.719 -24.234 -17.406 1 95.88 272 ARG B O 1
ATOM 7265 N N . VAL B 1 273 ? -19.672 -23.719 -15.562 1 96.69 273 VAL B N 1
ATOM 7266 C CA . VAL B 1 273 ? -18.438 -24.312 -16.062 1 96.69 273 VAL B CA 1
ATOM 7267 C C . VAL B 1 273 ? -18.125 -25.594 -15.281 1 96.69 273 VAL B C 1
ATOM 7269 O O . VAL B 1 273 ? -17.359 -26.438 -15.742 1 96.69 273 VAL B O 1
ATOM 7272 N N . TYR B 1 274 ? -18.688 -25.766 -14.141 1 97.12 274 TYR B N 1
ATOM 7273 C CA . TYR B 1 274 ? -18.469 -26.953 -13.32 1 97.12 274 TYR B CA 1
ATOM 7274 C C . TYR B 1 274 ? -19.797 -27.594 -12.945 1 97.12 274 TYR B C 1
ATOM 7276 O O . TYR B 1 274 ? -20.812 -26.906 -12.766 1 97.12 274 TYR B O 1
ATOM 7284 N N . ALA B 1 275 ? -19.719 -28.906 -12.773 1 96.25 275 ALA B N 1
ATOM 7285 C CA . ALA B 1 275 ? -20.828 -29.594 -12.109 1 96.25 275 ALA B CA 1
ATOM 7286 C C . ALA B 1 275 ? -20.906 -29.203 -10.633 1 96.25 275 ALA B C 1
ATOM 7288 O O . ALA B 1 275 ? -19.891 -28.875 -10.016 1 96.25 275 ALA B O 1
ATOM 7289 N N . PRO B 1 276 ? -22.062 -29.266 -10.008 1 96.5 276 PRO B N 1
ATOM 7290 C CA . PRO B 1 276 ? -22.25 -28.812 -8.625 1 96.5 276 PRO B CA 1
ATOM 7291 C C . PRO B 1 276 ? -21.312 -29.484 -7.645 1 96.5 276 PRO B C 1
ATOM 7293 O O . PRO B 1 276 ? -20.75 -28.828 -6.762 1 96.5 276 PRO B O 1
ATOM 7296 N N . GLN B 1 277 ? -21.125 -30.766 -7.812 1 95.88 277 GLN B N 1
ATOM 7297 C CA . GLN B 1 277 ? -20.25 -31.484 -6.887 1 95.88 277 GLN B CA 1
ATOM 7298 C C . GLN B 1 277 ? -18.797 -31.031 -7.047 1 95.88 277 GLN B C 1
ATOM 7300 O O . GLN B 1 277 ? -18.078 -30.906 -6.062 1 95.88 277 GLN B O 1
ATOM 7305 N N . THR B 1 278 ? -18.375 -30.891 -8.273 1 96.88 278 THR B N 1
ATOM 7306 C CA . THR B 1 278 ? -17.016 -30.406 -8.539 1 96.88 278 THR B CA 1
ATOM 7307 C C . THR B 1 278 ? -16.828 -29 -7.961 1 96.88 278 THR B C 1
ATOM 7309 O O . THR B 1 278 ? -15.812 -28.703 -7.328 1 96.88 278 THR B O 1
ATOM 7312 N N . LYS B 1 279 ? -17.844 -28.141 -8.172 1 97.88 279 LYS B N 1
ATOM 7313 C CA . LYS B 1 279 ? -17.781 -26.781 -7.652 1 97.88 279 LYS B CA 1
ATOM 7314 C C . LYS B 1 279 ? -17.734 -26.781 -6.129 1 97.88 279 LYS B C 1
ATOM 7316 O O . LYS B 1 279 ? -17 -25.984 -5.527 1 97.88 279 LYS B O 1
ATOM 7321 N N . ARG B 1 280 ? -18.484 -27.625 -5.508 1 97.56 280 ARG B N 1
ATOM 7322 C CA . ARG B 1 280 ? -18.469 -27.734 -4.051 1 97.56 280 ARG B CA 1
ATOM 7323 C C . ARG B 1 280 ? -17.094 -28.125 -3.539 1 97.56 280 ARG B C 1
ATOM 7325 O O . ARG B 1 280 ? -16.609 -27.547 -2.561 1 97.56 280 ARG B O 1
ATOM 7332 N N . THR B 1 281 ? -16.484 -29.078 -4.199 1 97.12 281 THR B N 1
ATOM 7333 C CA . THR B 1 281 ? -15.156 -29.5 -3.793 1 97.12 281 THR B CA 1
ATOM 7334 C C . THR B 1 281 ? -14.141 -28.375 -3.986 1 97.12 281 THR B C 1
ATOM 7336 O O . THR B 1 281 ? -13.234 -28.203 -3.172 1 97.12 281 THR B O 1
ATOM 7339 N N . LEU B 1 282 ? -14.297 -27.625 -5.078 1 98.12 282 LEU B N 1
ATOM 7340 C CA . LEU B 1 282 ? -13.422 -26.484 -5.32 1 98.12 282 LEU B CA 1
ATOM 7341 C C . LEU B 1 282 ? -13.594 -25.422 -4.234 1 98.12 282 LEU B C 1
ATOM 7343 O O . LEU B 1 282 ? -12.617 -24.828 -3.785 1 98.12 282 LEU B O 1
ATOM 7347 N N . VAL B 1 283 ? -14.812 -25.172 -3.809 1 98.06 283 VAL B N 1
ATOM 7348 C CA . VAL B 1 283 ? -15.102 -24.234 -2.729 1 98.06 283 VAL B CA 1
ATOM 7349 C C . VAL B 1 283 ? -14.438 -24.719 -1.438 1 98.06 283 VAL B C 1
ATOM 7351 O O . VAL B 1 283 ? -13.844 -23.922 -0.704 1 98.06 283 VAL B O 1
ATOM 7354 N N . ARG B 1 284 ? -14.508 -26.016 -1.188 1 97.69 284 ARG B N 1
ATOM 7355 C CA . ARG B 1 284 ? -13.883 -26.578 0.003 1 97.69 284 ARG B CA 1
ATOM 7356 C C . ARG B 1 284 ? -12.367 -26.438 -0.051 1 97.69 284 ARG B C 1
ATOM 7358 O O . ARG B 1 284 ? -11.727 -26.203 0.976 1 97.69 284 ARG B O 1
ATOM 7365 N N . LEU B 1 285 ? -11.852 -26.625 -1.218 1 98.06 285 LEU B N 1
ATOM 7366 C CA . LEU B 1 285 ? -10.422 -26.406 -1.399 1 98.06 285 LEU B CA 1
ATOM 7367 C C . LEU B 1 285 ? -10.031 -24.969 -1.072 1 98.06 285 LEU B C 1
ATOM 7369 O O . LEU B 1 285 ? -9.023 -24.734 -0.412 1 98.06 285 LEU B O 1
ATOM 7373 N N . PHE B 1 286 ? -10.852 -24.047 -1.535 1 98.25 286 PHE B N 1
ATOM 7374 C CA . PHE B 1 286 ? -10.578 -22.641 -1.247 1 98.25 286 PHE B CA 1
ATOM 7375 C C . PHE B 1 286 ? -10.664 -22.359 0.25 1 98.25 286 PHE B C 1
ATOM 7377 O O . PHE B 1 286 ? -9.844 -21.641 0.803 1 98.25 286 PHE B O 1
ATOM 7384 N N . ILE B 1 287 ? -11.625 -22.875 0.889 1 97.5 287 ILE B N 1
ATOM 7385 C CA . ILE B 1 287 ? -11.789 -22.703 2.328 1 97.5 287 ILE B CA 1
ATOM 7386 C C . ILE B 1 287 ? -10.57 -23.266 3.059 1 97.5 287 ILE B C 1
ATOM 7388 O O . ILE B 1 287 ? -10.062 -22.656 4.004 1 97.5 287 ILE B O 1
ATOM 7392 N N . THR B 1 288 ? -10.094 -24.438 2.59 1 97.94 288 THR B N 1
ATOM 7393 C CA . THR B 1 288 ? -8.906 -25.047 3.17 1 97.94 288 THR B CA 1
ATOM 7394 C C . THR B 1 288 ? -7.68 -24.156 2.963 1 97.94 288 THR B C 1
ATOM 7396 O O . THR B 1 288 ? -6.801 -24.094 3.824 1 97.94 288 THR B O 1
ATOM 7399 N N . LEU B 1 289 ? -7.668 -23.531 1.794 1 98.44 289 LEU B N 1
ATOM 7400 C CA . LEU B 1 289 ? -6.609 -22.562 1.549 1 98.44 289 LEU B CA 1
ATOM 7401 C C . LEU B 1 289 ? -6.719 -21.391 2.518 1 98.44 289 LEU B C 1
ATOM 7403 O O . LEU B 1 289 ? -5.707 -20.891 3.025 1 98.44 289 LEU B O 1
ATOM 7407 N N . CYS B 1 290 ? -7.934 -20.891 2.76 1 97.25 290 CYS B N 1
ATOM 7408 C CA . CYS B 1 290 ? -8.148 -19.828 3.732 1 97.25 290 CYS B CA 1
ATOM 7409 C C . CYS B 1 290 ? -7.648 -20.25 5.109 1 97.25 290 CYS B C 1
ATOM 7411 O O . CYS B 1 290 ? -7.059 -19.438 5.828 1 97.25 290 CYS B O 1
ATOM 7413 N N . GLU B 1 291 ? -7.824 -21.453 5.465 1 96.56 291 GLU B N 1
ATOM 7414 C CA . GLU B 1 291 ? -7.324 -21.969 6.738 1 96.56 291 GLU B CA 1
ATOM 7415 C C . GLU B 1 291 ? -5.801 -21.969 6.773 1 96.56 291 GLU B C 1
ATOM 7417 O O . GLU B 1 291 ? -5.195 -21.75 7.824 1 96.56 291 GLU B O 1
ATOM 7422 N N . LEU B 1 292 ? -5.234 -22.25 5.637 1 98.12 292 LEU B N 1
ATOM 7423 C CA . LEU B 1 292 ? -3.779 -22.281 5.547 1 98.12 292 LEU B CA 1
ATOM 7424 C C . LEU B 1 292 ? -3.199 -20.891 5.789 1 98.12 292 LEU B C 1
ATOM 7426 O O . LEU B 1 292 ? -2.062 -20.75 6.254 1 98.12 292 LEU B O 1
ATOM 7430 N N . THR B 1 293 ? -3.947 -19.812 5.48 1 97.44 293 THR B N 1
ATOM 7431 C CA . THR B 1 293 ? -3.447 -18.453 5.609 1 97.44 293 THR B CA 1
ATOM 7432 C C . THR B 1 293 ? -3.102 -18.125 7.059 1 97.44 293 THR B C 1
ATOM 7434 O O . THR B 1 293 ? -2.285 -17.25 7.332 1 97.44 293 THR B O 1
ATOM 7437 N N . VAL B 1 294 ? -3.646 -18.828 8.031 1 94.69 294 VAL B N 1
ATOM 7438 C CA . VAL B 1 294 ? -3.373 -18.578 9.438 1 94.69 294 VAL B CA 1
ATOM 7439 C C . VAL B 1 294 ? -1.921 -18.938 9.758 1 94.69 294 VAL B C 1
ATOM 7441 O O . VAL B 1 294 ? -1.142 -18.062 10.172 1 94.69 294 VAL B O 1
ATOM 7444 N N . PRO B 1 295 ? -1.533 -20.188 9.5 1 96.81 295 PRO B N 1
ATOM 7445 C CA . PRO B 1 295 ? -0.117 -20.453 9.758 1 96.81 295 PRO B CA 1
ATOM 7446 C C . PRO B 1 295 ? 0.811 -19.719 8.797 1 96.81 295 PRO B C 1
ATOM 7448 O O . PRO B 1 295 ? 1.938 -19.375 9.164 1 96.81 295 PRO B O 1
ATOM 7451 N N . LEU B 1 296 ? 0.397 -19.453 7.562 1 97.88 296 LEU B N 1
ATOM 7452 C CA . LEU B 1 296 ? 1.215 -18.672 6.641 1 97.88 296 LEU B CA 1
ATOM 7453 C C . LEU B 1 296 ? 1.519 -17.297 7.215 1 97.88 296 LEU B C 1
ATOM 7455 O O . LEU B 1 296 ? 2.6 -16.75 6.984 1 97.88 296 LEU B O 1
ATOM 7459 N N . THR B 1 297 ? 0.535 -16.703 7.906 1 95.25 297 THR B N 1
ATOM 7460 C CA . THR B 1 297 ? 0.728 -15.398 8.531 1 95.25 297 THR B CA 1
ATOM 7461 C C . THR B 1 297 ? 1.912 -15.43 9.492 1 95.25 297 THR B C 1
ATOM 7463 O O . THR B 1 297 ? 2.789 -14.562 9.438 1 95.25 297 THR B O 1
ATOM 7466 N N . ASP B 1 298 ? 1.966 -16.422 10.289 1 93.62 298 ASP B N 1
ATOM 7467 C CA . ASP B 1 298 ? 3.033 -16.547 11.281 1 93.62 298 ASP B CA 1
ATOM 7468 C C . ASP B 1 298 ? 4.383 -16.766 10.602 1 93.62 298 ASP B C 1
ATOM 7470 O O . ASP B 1 298 ? 5.391 -16.172 11 1 93.62 298 ASP B O 1
ATOM 7474 N N . VAL B 1 299 ? 4.379 -17.578 9.594 1 96.5 299 VAL B N 1
ATOM 7475 C CA . VAL B 1 299 ? 5.617 -17.891 8.891 1 96.5 299 VAL B CA 1
ATOM 7476 C C . VAL B 1 299 ? 6.168 -16.641 8.211 1 96.5 299 VAL B C 1
ATOM 7478 O O . VAL B 1 299 ? 7.352 -16.328 8.359 1 96.5 299 VAL B O 1
ATOM 7481 N N . ILE B 1 300 ? 5.352 -15.938 7.508 1 95.44 300 ILE B N 1
ATOM 7482 C CA . ILE B 1 300 ? 5.805 -14.789 6.727 1 95.44 300 ILE B CA 1
ATOM 7483 C C . ILE B 1 300 ? 6.27 -13.68 7.66 1 95.44 300 ILE B C 1
ATOM 7485 O O . ILE B 1 300 ? 7.242 -12.984 7.371 1 95.44 300 ILE B O 1
ATOM 7489 N N . LYS B 1 301 ? 5.637 -13.516 8.773 1 89.5 301 LYS B N 1
ATOM 7490 C CA . LYS B 1 301 ? 6.02 -12.484 9.727 1 89.5 301 LYS B CA 1
ATOM 7491 C C . LYS B 1 301 ? 7.43 -12.727 10.266 1 89.5 301 LYS B C 1
ATOM 7493 O O . LYS B 1 301 ? 8.164 -11.773 10.539 1 89.5 301 LYS B O 1
ATOM 7498 N N . ILE B 1 302 ? 7.781 -13.953 10.359 1 89.38 302 ILE B N 1
ATOM 7499 C CA . ILE B 1 302 ? 9.078 -14.281 10.953 1 89.38 302 ILE B CA 1
ATOM 7500 C C . ILE B 1 302 ? 10.148 -14.289 9.867 1 89.38 302 ILE B C 1
ATOM 7502 O O . ILE B 1 302 ? 11.281 -13.852 10.102 1 89.38 302 ILE B O 1
ATOM 7506 N N . VAL B 1 303 ? 9.82 -14.797 8.68 1 91.56 303 VAL B N 1
ATOM 7507 C CA . VAL B 1 303 ? 10.82 -15 7.641 1 91.56 303 VAL B CA 1
ATOM 7508 C C . VAL B 1 303 ? 11.055 -13.688 6.883 1 91.56 303 VAL B C 1
ATOM 7510 O O . VAL B 1 303 ? 12.18 -13.383 6.496 1 91.56 303 VAL B O 1
ATOM 7513 N N . TYR B 1 304 ? 9.953 -12.984 6.68 1 88.75 304 TYR B N 1
ATOM 7514 C CA . TYR B 1 304 ? 10.055 -11.758 5.898 1 88.75 304 TYR B CA 1
ATOM 7515 C C . TYR B 1 304 ? 9.516 -10.562 6.68 1 88.75 304 TYR B C 1
ATOM 7517 O O . TYR B 1 304 ? 8.523 -9.945 6.281 1 88.75 304 TYR B O 1
ATOM 7525 N N . PRO B 1 305 ? 10.18 -10.172 7.707 1 76.25 305 PRO B N 1
ATOM 7526 C CA . PRO B 1 305 ? 9.727 -9.031 8.508 1 76.25 305 PRO B CA 1
ATOM 7527 C C . PRO B 1 305 ? 9.945 -7.691 7.801 1 76.25 305 PRO B C 1
ATOM 7529 O O . PRO B 1 305 ? 10.633 -7.633 6.781 1 76.25 305 PRO B O 1
ATOM 7532 N N . THR B 1 306 ? 9.203 -6.668 8.336 1 64.12 306 THR B N 1
ATOM 7533 C CA . THR B 1 306 ? 9.367 -5.332 7.777 1 64.12 306 THR B CA 1
ATOM 7534 C C . THR B 1 306 ? 10.773 -4.797 8.07 1 64.12 306 THR B C 1
ATOM 7536 O O . THR B 1 306 ? 11.242 -4.863 9.203 1 64.12 306 THR B O 1
ATOM 7539 N N . GLY B 1 307 ? 11.477 -4.168 7.086 1 55.16 307 GLY B N 1
ATOM 7540 C CA . GLY B 1 307 ? 12.719 -3.438 7.273 1 55.16 307 GLY B CA 1
ATOM 7541 C C . GLY B 1 307 ? 13.945 -4.332 7.273 1 55.16 307 GLY B C 1
ATOM 7542 O O . GLY B 1 307 ? 15.07 -3.85 7.141 1 55.16 307 GLY B O 1
ATOM 7543 N N . ARG B 1 308 ? 13.828 -5.668 8.008 1 46.94 308 ARG B N 1
ATOM 7544 C CA . ARG B 1 308 ? 15.062 -6.344 8.414 1 46.94 308 ARG B CA 1
ATOM 7545 C C . ARG B 1 308 ? 15.43 -7.449 7.426 1 46.94 308 ARG B C 1
ATOM 7547 O O . ARG B 1 308 ? 14.625 -8.344 7.16 1 46.94 308 ARG B O 1
ATOM 7554 N N . LEU B 1 309 ? 16.078 -7.184 6.434 1 46.75 309 LEU B N 1
ATOM 7555 C CA . LEU B 1 309 ? 16.719 -8.43 6.012 1 46.75 309 LEU B CA 1
ATOM 7556 C C . LEU B 1 309 ? 17.422 -9.102 7.188 1 46.75 309 LEU B C 1
ATOM 7558 O O . LEU B 1 309 ? 17.969 -8.422 8.055 1 46.75 309 LEU B O 1
ATOM 7562 N N . THR B 1 310 ? 17.062 -10.25 7.625 1 44.19 310 THR B N 1
ATOM 7563 C CA . THR B 1 310 ? 17.547 -11.156 8.656 1 44.19 310 THR B CA 1
ATOM 7564 C C . THR B 1 310 ? 19.047 -10.992 8.852 1 44.19 310 THR B C 1
ATOM 7566 O O . THR B 1 310 ? 19.844 -11.664 8.188 1 44.19 310 THR B O 1
ATOM 7569 N N . ASP B 1 311 ? 19.516 -9.773 8.812 1 46.25 311 ASP B N 1
ATOM 7570 C CA . ASP B 1 311 ? 20.922 -9.789 9.203 1 46.25 311 ASP B CA 1
ATOM 7571 C C . ASP B 1 311 ? 21.094 -10.273 10.648 1 46.25 311 ASP B C 1
ATOM 7573 O O . ASP B 1 311 ? 20.109 -10.312 11.406 1 46.25 311 ASP B O 1
ATOM 7577 N N . THR B 1 312 ? 22.172 -10.797 10.953 1 45.56 312 THR B N 1
ATOM 7578 C CA . THR B 1 312 ? 22.625 -11.32 12.234 1 45.56 312 THR B CA 1
ATOM 7579 C C . THR B 1 312 ? 22.219 -10.391 13.375 1 45.56 312 THR B C 1
ATOM 7581 O O . THR B 1 312 ? 22.109 -10.82 14.523 1 45.56 312 THR B O 1
ATOM 7584 N N . HIS B 1 313 ? 21.844 -9.195 12.945 1 44.56 313 HIS B N 1
ATOM 7585 C CA . HIS B 1 313 ? 21.594 -8.242 14.016 1 44.56 313 HIS B CA 1
ATOM 7586 C C . HIS B 1 313 ? 20.109 -8 14.211 1 44.56 313 HIS B C 1
ATOM 7588 O O . HIS B 1 313 ? 19.703 -7.141 15 1 44.56 313 HIS B O 1
ATOM 7594 N N . SER B 1 314 ? 19.359 -8.688 13.438 1 50.25 314 SER B N 1
ATOM 7595 C CA . SER B 1 314 ? 17.906 -8.547 13.57 1 50.25 314 SER B CA 1
ATOM 7596 C C . SER B 1 314 ? 17.438 -8.961 14.961 1 50.25 314 SER B C 1
ATOM 7598 O O . SER B 1 314 ? 17.938 -9.93 15.531 1 50.25 314 SER B O 1
ATOM 7600 N N . PRO B 1 315 ? 16.766 -8.164 15.727 1 45.97 315 PRO B N 1
ATOM 7601 C CA . PRO B 1 315 ? 16.281 -8.516 17.062 1 45.97 315 PRO B CA 1
ATOM 7602 C C . PRO B 1 315 ? 15.766 -9.953 17.141 1 45.97 315 PRO B C 1
ATOM 7604 O O . PRO B 1 315 ? 15.797 -10.562 18.219 1 45.97 315 PRO B O 1
ATOM 7607 N N . VAL B 1 316 ? 15.297 -10.383 16.047 1 47.12 316 VAL B N 1
ATOM 7608 C CA . VAL B 1 316 ? 14.844 -11.773 16.094 1 47.12 316 VAL B CA 1
ATOM 7609 C C . VAL B 1 316 ? 16.031 -12.688 16.422 1 47.12 316 VAL B C 1
ATOM 7611 O O . VAL B 1 316 ? 15.867 -13.68 17.141 1 47.12 316 VAL B O 1
ATOM 7614 N N . VAL B 1 317 ? 17.203 -12.25 15.883 1 51.75 317 VAL B N 1
ATOM 7615 C CA . VAL B 1 317 ? 18.406 -13.023 16.188 1 51.75 317 VAL B CA 1
ATOM 7616 C C . VAL B 1 317 ? 18.844 -12.758 17.625 1 51.75 317 VAL B C 1
ATOM 7618 O O . VAL B 1 317 ? 19.375 -13.648 18.297 1 51.75 317 VAL B O 1
ATOM 7621 N N . HIS B 1 318 ? 18.453 -11.531 18.062 1 51.91 318 HIS B N 1
ATOM 7622 C CA . HIS B 1 318 ? 18.953 -11.18 19.391 1 51.91 318 HIS B CA 1
ATOM 7623 C C . HIS B 1 318 ? 18.125 -11.844 20.484 1 51.91 318 HIS B C 1
ATOM 7625 O O . HIS B 1 318 ? 18.656 -12.227 21.531 1 51.91 318 HIS B O 1
ATOM 7631 N N . ASP B 1 319 ? 16.875 -11.914 20.203 1 57.53 319 ASP B N 1
ATOM 7632 C CA . ASP B 1 319 ? 16.125 -12.664 21.203 1 57.53 319 ASP B CA 1
ATOM 7633 C C . ASP B 1 319 ? 15.969 -14.125 20.797 1 57.53 319 ASP B C 1
ATOM 7635 O O . ASP B 1 319 ? 14.906 -14.523 20.312 1 57.53 319 ASP B O 1
ATOM 7639 N N . ALA B 1 320 ? 17.031 -14.797 20.875 1 60.53 320 ALA B N 1
ATOM 7640 C CA . ALA B 1 320 ? 17.172 -16.172 20.391 1 60.53 320 ALA B CA 1
ATOM 7641 C C . ALA B 1 320 ? 16.047 -17.062 20.906 1 60.53 320 ALA B C 1
ATOM 7643 O O . ALA B 1 320 ? 15.508 -17.875 20.156 1 60.53 320 ALA B O 1
ATOM 7644 N N . GLN B 1 321 ? 15.688 -16.797 22.172 1 65 321 GLN B N 1
ATOM 7645 C CA . GLN B 1 321 ? 14.664 -17.656 22.734 1 65 321 GLN B CA 1
ATOM 7646 C C . GLN B 1 321 ? 13.297 -17.375 22.109 1 65 321 GLN B C 1
ATOM 7648 O O . GLN B 1 321 ? 12.586 -18.297 21.703 1 65 321 GLN B O 1
ATOM 7653 N N . GLN B 1 322 ? 12.953 -16.156 22 1 71.5 322 GLN B N 1
ATOM 7654 C CA . GLN B 1 322 ? 11.672 -15.789 21.406 1 71.5 322 GLN B CA 1
ATOM 7655 C C . GLN B 1 322 ? 11.617 -16.188 19.938 1 71.5 322 GLN B C 1
ATOM 7657 O O . GLN B 1 322 ? 10.57 -16.609 19.438 1 71.5 322 GLN B O 1
ATOM 7662 N N . GLY B 1 323 ? 12.742 -16.188 19.438 1 74.75 323 GLY B N 1
ATOM 7663 C CA . GLY B 1 323 ? 12.844 -16.609 18.047 1 74.75 323 GLY B CA 1
ATOM 7664 C C . GLY B 1 323 ? 12.617 -18.094 17.859 1 74.75 323 GLY B C 1
ATOM 7665 O O . GLY B 1 323 ? 11.906 -18.5 16.938 1 74.75 323 GLY B O 1
ATOM 7666 N N . ARG B 1 324 ? 13.133 -18.891 18.797 1 80.19 324 ARG B N 1
ATOM 7667 C CA . ARG B 1 324 ? 12.992 -20.344 18.719 1 80.19 324 ARG B CA 1
ATOM 7668 C C . ARG B 1 324 ? 11.547 -20.766 18.984 1 80.19 324 ARG B C 1
ATOM 7670 O O . ARG B 1 324 ? 11.039 -21.672 18.344 1 80.19 324 ARG B O 1
ATOM 7677 N N . GLU B 1 325 ? 10.938 -20.078 19.875 1 85.19 325 GLU B N 1
ATOM 7678 C CA . GLU B 1 325 ? 9.547 -20.391 20.188 1 85.19 325 GLU B CA 1
ATOM 7679 C C . GLU B 1 325 ? 8.625 -20.047 19.031 1 85.19 325 GLU B C 1
ATOM 7681 O O . GLU B 1 325 ? 7.68 -20.781 18.734 1 85.19 325 GLU B O 1
ATOM 7686 N N . SER B 1 326 ? 8.938 -19.031 18.422 1 88.12 326 SER B N 1
ATOM 7687 C CA . SER B 1 326 ? 8.133 -18.609 17.281 1 88.12 326 SER B CA 1
ATOM 7688 C C . SER B 1 326 ? 8.289 -19.578 16.109 1 88.12 326 SER B C 1
ATOM 7690 O O . SER B 1 326 ? 7.316 -19.891 15.422 1 88.12 326 SER B O 1
ATOM 7692 N N . LEU B 1 327 ? 9.5 -20.094 15.953 1 91.44 327 LEU B N 1
ATOM 7693 C CA . LEU B 1 327 ? 9.758 -21.062 14.891 1 91.44 327 LEU B CA 1
ATOM 7694 C C . LEU B 1 327 ? 9.016 -22.375 15.156 1 91.44 327 LEU B C 1
ATOM 7696 O O . LEU B 1 327 ? 8.445 -22.953 14.234 1 91.44 327 LEU B O 1
ATOM 7700 N N . GLN B 1 328 ? 9.016 -22.766 16.375 1 92.44 328 GLN B N 1
ATOM 7701 C CA . GLN B 1 328 ? 8.336 -24 16.75 1 92.44 328 GLN B CA 1
ATOM 7702 C C . GLN B 1 328 ? 6.824 -23.859 16.578 1 92.44 328 GLN B C 1
ATOM 7704 O O . GLN B 1 328 ? 6.156 -24.812 16.141 1 92.44 328 GLN B O 1
ATOM 7709 N N . SER B 1 329 ? 6.367 -22.703 16.938 1 93.81 329 SER B N 1
ATOM 7710 C CA . SER B 1 329 ? 4.941 -22.453 16.766 1 93.81 329 SER B CA 1
ATOM 7711 C C . SER B 1 329 ? 4.543 -22.469 15.297 1 93.81 329 SER B C 1
ATOM 7713 O O . SER B 1 329 ? 3.477 -22.969 14.938 1 93.81 329 SER B O 1
ATOM 7715 N N . CYS B 1 330 ? 5.363 -21.906 14.438 1 95.81 330 CYS B N 1
ATOM 7716 C CA . CYS B 1 330 ? 5.113 -21.906 13 1 95.81 330 CYS B CA 1
ATOM 7717 C C . CYS B 1 330 ? 5.102 -23.328 12.445 1 95.81 330 CYS B C 1
ATOM 7719 O O . CYS B 1 330 ? 4.223 -23.672 11.656 1 95.81 330 CYS B O 1
ATOM 7721 N N . GLU B 1 331 ? 6.066 -24.156 12.914 1 96.56 331 GLU B N 1
ATOM 7722 C CA . GLU B 1 331 ? 6.148 -25.547 12.477 1 96.56 331 GLU B CA 1
ATOM 7723 C C . GLU B 1 331 ? 4.902 -26.328 12.883 1 96.56 331 GLU B C 1
ATOM 7725 O O . GLU B 1 331 ? 4.332 -27.062 12.078 1 96.56 331 GLU B O 1
ATOM 7730 N N . ALA B 1 332 ? 4.539 -26.094 14.102 1 97 332 ALA B N 1
ATOM 7731 C CA . ALA B 1 332 ? 3.373 -26.797 14.633 1 97 332 ALA B CA 1
ATOM 7732 C C . ALA B 1 332 ? 2.107 -26.406 13.875 1 97 332 ALA B C 1
ATOM 7734 O O . ALA B 1 332 ? 1.246 -27.25 13.609 1 97 332 ALA B O 1
ATOM 7735 N N . GLY B 1 333 ? 1.958 -25.109 13.562 1 97.06 333 GLY B N 1
ATOM 7736 C CA . GLY B 1 333 ? 0.806 -24.625 12.812 1 97.06 333 GLY B CA 1
ATOM 7737 C C . GLY B 1 333 ? 0.709 -25.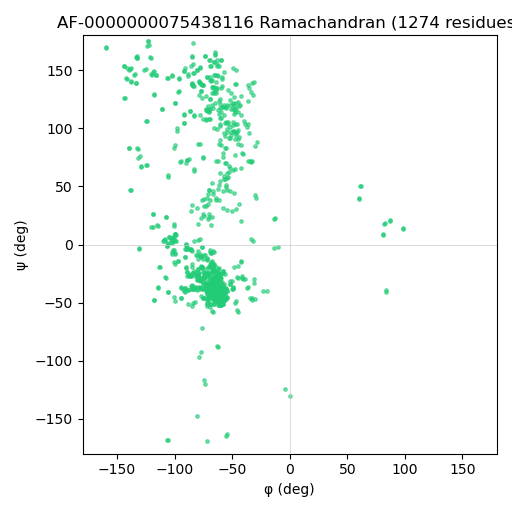219 11.422 1 97.06 333 GLY B C 1
ATOM 7738 O O . GLY B 1 333 ? -0.369 -25.625 10.984 1 97.06 333 GLY B O 1
ATOM 7739 N N . LEU B 1 334 ? 1.808 -25.297 10.711 1 98.12 334 LEU B N 1
ATOM 7740 C CA . LEU B 1 334 ? 1.852 -25.859 9.367 1 98.12 334 LEU B CA 1
ATOM 7741 C C . LEU B 1 334 ? 1.542 -27.359 9.398 1 98.12 334 LEU B C 1
ATOM 7743 O O . LEU B 1 334 ? 0.77 -27.844 8.57 1 98.12 334 LEU B O 1
ATOM 7747 N N . GLU B 1 335 ? 2.117 -28.047 10.375 1 97.81 335 GLU B N 1
ATOM 7748 C CA . GLU B 1 335 ? 1.911 -29.484 10.477 1 97.81 335 GLU B CA 1
ATOM 7749 C C . GLU B 1 335 ? 0.458 -29.812 10.805 1 97.81 335 GLU B C 1
ATOM 7751 O O . GLU B 1 335 ? -0.11 -30.766 10.258 1 97.81 335 GLU B O 1
ATOM 7756 N N . ALA B 1 336 ? -0.112 -29.047 11.719 1 97.75 336 ALA B N 1
ATOM 7757 C CA . ALA B 1 336 ? -1.512 -29.25 12.078 1 97.75 336 ALA B CA 1
ATOM 7758 C C . ALA B 1 336 ? -2.426 -29.047 10.875 1 97.75 336 ALA B C 1
ATOM 7760 O O . ALA B 1 336 ? -3.375 -29.812 10.672 1 97.75 336 ALA B O 1
ATOM 7761 N N . TRP B 1 337 ? -2.17 -28.047 10.195 1 98.06 337 TRP B N 1
ATOM 7762 C CA . TRP B 1 337 ? -2.961 -27.797 8.992 1 98.06 337 TRP B CA 1
ATOM 7763 C C . TRP B 1 337 ? -2.809 -28.938 7.992 1 98.06 337 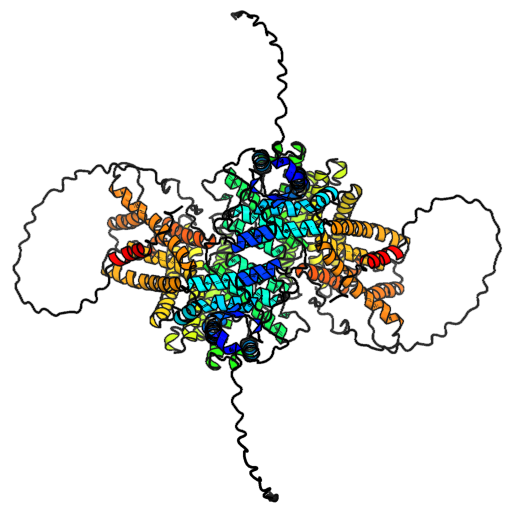TRP B C 1
ATOM 7765 O O . TRP B 1 337 ? -3.793 -29.391 7.41 1 98.06 337 TRP B O 1
ATOM 7775 N N . PHE B 1 338 ? -1.593 -29.391 7.707 1 98.25 338 PHE B N 1
ATOM 7776 C CA . PHE B 1 338 ? -1.291 -30.406 6.699 1 98.25 338 PHE B CA 1
ATOM 7777 C C . PHE B 1 338 ? -1.998 -31.719 7.023 1 98.25 338 PHE B C 1
ATOM 7779 O O . PHE B 1 338 ? -2.529 -32.375 6.129 1 98.25 338 PHE B O 1
ATOM 7786 N N . GLU B 1 339 ? -2.047 -32.062 8.273 1 97.44 339 GLU B N 1
ATOM 7787 C CA . GLU B 1 339 ? -2.709 -33.281 8.703 1 97.44 339 GLU B CA 1
ATOM 7788 C C . GLU B 1 339 ? -4.207 -33.25 8.406 1 97.44 339 GLU B C 1
ATOM 7790 O O . GLU B 1 339 ? -4.773 -34.219 7.902 1 97.44 339 GLU B O 1
ATOM 7795 N N . ARG B 1 340 ? -4.77 -32.125 8.664 1 96.88 340 ARG B N 1
ATOM 7796 C CA . ARG B 1 340 ? -6.199 -31.969 8.414 1 96.88 340 ARG B CA 1
ATOM 7797 C C . ARG B 1 340 ? -6.492 -31.906 6.922 1 96.88 340 ARG B C 1
ATOM 7799 O O . ARG B 1 340 ? -7.453 -32.5 6.445 1 96.88 340 ARG B O 1
ATOM 7806 N N . ALA B 1 341 ? -5.66 -31.188 6.215 1 97.69 341 ALA B N 1
ATOM 7807 C CA . ALA B 1 341 ? -5.867 -31 4.781 1 97.69 341 ALA B CA 1
ATOM 7808 C C . ALA B 1 341 ? -5.715 -32.312 4.02 1 97.69 341 ALA B C 1
ATOM 7810 O O . ALA B 1 341 ? -6.465 -32.594 3.078 1 97.69 341 ALA B O 1
ATOM 7811 N N . THR B 1 342 ? -4.766 -33.156 4.406 1 95.94 342 THR B N 1
ATOM 7812 C CA . THR B 1 342 ? -4.48 -34.406 3.684 1 95.94 342 THR B CA 1
ATOM 7813 C C . THR B 1 342 ? -5.59 -35.406 3.9 1 95.94 342 THR B C 1
ATOM 7815 O O . THR B 1 342 ? -5.809 -36.281 3.057 1 95.94 342 THR B O 1
ATOM 7818 N N . ILE B 1 343 ? -6.289 -35.281 5.004 1 95.69 343 ILE B N 1
ATOM 7819 C CA . ILE B 1 343 ? -7.445 -36.125 5.25 1 95.69 343 ILE B CA 1
ATOM 7820 C C . ILE B 1 343 ? -8.578 -35.75 4.305 1 95.69 343 ILE B C 1
ATOM 7822 O O . ILE B 1 343 ? -9.234 -36.625 3.732 1 95.69 343 ILE B O 1
ATOM 7826 N N . GLN B 1 344 ? -8.711 -34.5 4.109 1 95.12 344 GLN B N 1
ATOM 7827 C CA . GLN B 1 344 ? -9.805 -34 3.283 1 95.12 344 GLN B CA 1
ATOM 7828 C C . GLN B 1 344 ? -9.477 -34.125 1.798 1 95.12 344 GLN B C 1
ATOM 7830 O O . GLN B 1 344 ? -10.359 -34.438 0.988 1 95.12 344 GLN B O 1
ATOM 7835 N N . PHE B 1 345 ? -8.195 -33.875 1.476 1 96.81 345 PHE B N 1
ATOM 7836 C CA . PHE B 1 345 ? -7.75 -33.906 0.088 1 96.81 345 PHE B CA 1
ATOM 7837 C C . PHE B 1 345 ? -6.469 -34.719 -0.05 1 96.81 345 PHE B C 1
ATOM 7839 O O . PHE B 1 345 ? -5.379 -34.156 -0.152 1 96.81 345 PHE B O 1
ATOM 7846 N N . PRO B 1 346 ? -6.602 -35.938 -0.13 1 93.56 346 PRO B N 1
ATOM 7847 C CA . PRO B 1 346 ? -5.414 -36.812 -0.203 1 93.56 346 PRO B CA 1
ATOM 7848 C C . PRO B 1 346 ? -4.621 -36.594 -1.491 1 93.56 346 PRO B C 1
ATOM 7850 O O . PRO B 1 346 ? -5.176 -36.156 -2.5 1 93.56 346 PRO B O 1
ATOM 7853 N N . THR B 1 347 ? -3.391 -36.906 -1.534 1 89.62 347 THR B N 1
ATOM 7854 C CA . THR B 1 347 ? -2.48 -36.812 -2.672 1 89.62 347 THR B CA 1
ATOM 7855 C C . THR B 1 347 ? -1.916 -38.188 -3.021 1 89.62 347 THR B C 1
ATOM 7857 O O . THR B 1 347 ? -1.775 -39.031 -2.148 1 89.62 347 THR B O 1
ATOM 7860 N N . PRO B 1 348 ? -1.648 -38.531 -4.184 1 92.44 348 PRO B N 1
ATOM 7861 C CA . PRO B 1 348 ? -1.763 -37.625 -5.348 1 92.44 348 PRO B CA 1
ATOM 7862 C C . PRO B 1 348 ? -3.207 -37.438 -5.801 1 92.44 348 PRO B C 1
ATOM 7864 O O . PRO B 1 348 ? -3.969 -38.406 -5.875 1 92.44 348 PRO B O 1
ATOM 7867 N N . ALA B 1 349 ? -3.574 -36.25 -6.129 1 91.19 349 ALA B N 1
ATOM 7868 C CA . ALA B 1 349 ? -4.949 -35.875 -6.453 1 91.19 349 ALA B CA 1
ATOM 7869 C C . ALA B 1 349 ? -5.43 -36.594 -7.719 1 91.19 349 ALA B C 1
ATOM 7871 O O . ALA B 1 349 ? -6.613 -36.906 -7.848 1 91.19 349 ALA B O 1
ATOM 7872 N N . GLY B 1 350 ? -4.508 -36.875 -8.617 1 87.75 350 GLY B N 1
ATOM 7873 C CA . GLY B 1 350 ? -4.855 -37.469 -9.898 1 87.75 350 GLY B CA 1
ATOM 7874 C C . GLY B 1 350 ? -5.391 -38.875 -9.773 1 87.75 350 GLY B C 1
ATOM 7875 O O . GLY B 1 350 ? -6.074 -39.375 -10.672 1 87.75 350 GLY B O 1
ATOM 7876 N N . ILE B 1 351 ? -5.062 -39.5 -8.727 1 88.38 351 ILE B N 1
ATOM 7877 C CA . ILE B 1 351 ? -5.547 -40.844 -8.492 1 88.38 351 ILE B CA 1
ATOM 7878 C C . ILE B 1 351 ? -6.973 -40.812 -7.953 1 88.38 351 ILE B C 1
ATOM 7880 O O . ILE B 1 351 ? -7.773 -41.719 -8.219 1 88.38 351 ILE B O 1
ATOM 7884 N N . ILE B 1 352 ? -7.328 -39.75 -7.355 1 86.12 352 ILE B N 1
ATOM 7885 C CA . ILE B 1 352 ? -8.602 -39.625 -6.648 1 86.12 352 ILE B CA 1
ATOM 7886 C C . ILE B 1 352 ? -9.664 -39.094 -7.594 1 86.12 352 ILE B C 1
ATOM 7888 O O . ILE B 1 352 ? -10.828 -39.469 -7.527 1 86.12 352 ILE B O 1
ATOM 7892 N N . THR B 1 353 ? -9.172 -38.188 -8.43 1 90 353 THR B N 1
ATOM 7893 C CA . THR B 1 353 ? -10.156 -37.531 -9.305 1 90 353 THR B CA 1
ATOM 7894 C C . THR B 1 353 ? -9.586 -37.375 -10.711 1 90 353 THR B C 1
ATOM 7896 O O . THR B 1 353 ? -8.375 -37.25 -10.891 1 90 353 THR B O 1
ATOM 7899 N N . ARG B 1 354 ? -10.492 -37.375 -11.609 1 89.56 354 ARG B N 1
ATOM 7900 C CA . ARG B 1 354 ? -10.109 -37.156 -13 1 89.56 354 ARG B CA 1
ATOM 7901 C C . ARG B 1 354 ? -10.414 -35.719 -13.43 1 89.56 354 ARG B C 1
ATOM 7903 O O . ARG B 1 354 ? -10.062 -35.312 -14.539 1 89.56 354 ARG B O 1
ATOM 7910 N N . GLU B 1 355 ? -11.031 -35 -12.547 1 94.12 355 GLU B N 1
ATOM 7911 C CA . GLU B 1 355 ? -11.32 -33.594 -12.859 1 94.12 355 GLU B CA 1
ATOM 7912 C C . GLU B 1 355 ? -10.047 -32.75 -12.82 1 94.12 355 GLU B C 1
ATOM 7914 O O . GLU B 1 355 ? -9.461 -32.562 -11.758 1 94.12 355 GLU B O 1
ATOM 7919 N N . GLU B 1 356 ? -9.68 -32.219 -13.922 1 95.44 356 GLU B N 1
ATOM 7920 C CA . GLU B 1 356 ? -8.422 -31.484 -14.078 1 95.44 356 GLU B CA 1
ATOM 7921 C C . GLU B 1 356 ? -8.328 -30.328 -13.094 1 95.44 356 GLU B C 1
ATOM 7923 O O . GLU B 1 356 ? -7.27 -30.094 -12.516 1 95.44 356 GLU B O 1
ATOM 7928 N N . SER B 1 357 ? -9.438 -29.625 -12.938 1 96.94 357 SER B N 1
ATOM 7929 C CA . SER B 1 357 ? -9.43 -28.453 -12.055 1 96.94 357 SER B CA 1
ATOM 7930 C C . SER B 1 357 ? -9.18 -28.859 -10.602 1 96.94 357 SER B C 1
ATOM 7932 O O . SER B 1 357 ? -8.445 -28.188 -9.883 1 96.94 357 SER B O 1
ATOM 7934 N N . LEU B 1 358 ? -9.742 -29.938 -10.164 1 97.56 358 LEU B N 1
ATOM 7935 C CA . LEU B 1 358 ? -9.531 -30.406 -8.805 1 97.56 358 LEU B CA 1
ATOM 7936 C C . LEU B 1 358 ? -8.078 -30.828 -8.594 1 97.56 358 LEU B C 1
ATOM 7938 O O . LEU B 1 358 ? -7.5 -30.578 -7.535 1 97.56 358 LEU B O 1
ATOM 7942 N N . VAL B 1 359 ? -7.512 -31.484 -9.617 1 97.88 359 VAL B N 1
ATOM 7943 C CA . VAL B 1 359 ? -6.113 -31.891 -9.539 1 97.88 359 VAL B CA 1
ATOM 7944 C C . VAL B 1 359 ? -5.219 -30.641 -9.461 1 97.88 359 VAL B C 1
ATOM 7946 O O . VAL B 1 359 ? -4.312 -30.578 -8.625 1 97.88 359 VAL B O 1
ATOM 7949 N N . LEU B 1 360 ? -5.512 -29.703 -10.305 1 98.12 360 LEU B N 1
ATOM 7950 C CA . LEU B 1 360 ? -4.719 -28.484 -10.383 1 98.12 360 LEU B CA 1
ATOM 7951 C C . LEU B 1 360 ? -4.727 -27.75 -9.047 1 98.12 360 LEU B C 1
ATOM 7953 O O . LEU B 1 360 ? -3.666 -27.484 -8.477 1 98.12 360 LEU B O 1
ATOM 7957 N N . TYR B 1 361 ? -5.844 -27.5 -8.5 1 98.12 361 TYR B N 1
ATOM 7958 C CA . TYR B 1 361 ? -5.957 -26.625 -7.332 1 98.12 361 TYR B CA 1
ATOM 7959 C C . TYR B 1 361 ? -5.578 -27.375 -6.062 1 98.12 361 TYR B C 1
ATOM 7961 O O . TYR B 1 361 ? -5.129 -26.781 -5.086 1 98.12 361 TYR B O 1
ATOM 7969 N N . THR B 1 362 ? -5.707 -28.688 -6.051 1 98.31 362 THR B N 1
ATOM 7970 C CA . THR B 1 362 ? -5.18 -29.453 -4.934 1 98.31 362 THR B CA 1
ATOM 7971 C C . THR B 1 362 ? -3.656 -29.375 -4.891 1 98.31 362 THR B C 1
ATOM 7973 O O . THR B 1 362 ? -3.07 -29.172 -3.824 1 98.31 362 THR B O 1
ATOM 7976 N N . ASN B 1 363 ? -3.057 -29.547 -6.047 1 98.31 363 ASN B N 1
ATOM 7977 C CA . ASN B 1 363 ? -1.603 -29.453 -6.113 1 98.31 363 ASN B CA 1
ATOM 7978 C C . ASN B 1 363 ? -1.117 -28.062 -5.754 1 98.31 363 ASN B C 1
ATOM 7980 O O . ASN B 1 363 ? -0.103 -27.906 -5.07 1 98.31 363 ASN B O 1
ATOM 7984 N N . LEU B 1 364 ? -1.847 -27.016 -6.227 1 98.44 364 LEU B N 1
ATOM 7985 C CA . LEU B 1 364 ? -1.475 -25.656 -5.883 1 98.44 364 LEU B CA 1
ATOM 7986 C C . LEU B 1 364 ? -1.534 -25.438 -4.375 1 98.44 364 LEU B C 1
ATOM 7988 O O . LEU B 1 364 ? -0.643 -24.812 -3.799 1 98.44 364 LEU B O 1
ATOM 7992 N N . LEU B 1 365 ? -2.557 -25.938 -3.756 1 98.5 365 LEU B N 1
ATOM 7993 C CA . LEU B 1 365 ? -2.717 -25.844 -2.309 1 98.5 365 LEU B CA 1
ATOM 7994 C C . LEU B 1 365 ? -1.495 -26.406 -1.59 1 98.5 365 LEU B C 1
ATOM 7996 O O . LEU B 1 365 ? -0.95 -25.766 -0.691 1 98.5 365 LEU B O 1
ATOM 8000 N N . TYR B 1 366 ? -1.038 -27.516 -2.008 1 98.56 366 TYR B N 1
ATOM 8001 C CA . TYR B 1 366 ? 0.07 -28.172 -1.324 1 98.56 366 TYR B CA 1
ATOM 8002 C C . TYR B 1 366 ? 1.401 -27.547 -1.707 1 98.56 366 TYR B C 1
ATOM 8004 O O . TYR B 1 366 ? 2.342 -27.531 -0.911 1 98.56 366 TYR B O 1
ATOM 8012 N N . ILE B 1 367 ? 1.503 -27.016 -2.912 1 98.56 367 ILE B N 1
ATOM 8013 C CA . ILE B 1 367 ? 2.705 -26.266 -3.26 1 98.56 367 ILE B CA 1
ATOM 8014 C C . ILE B 1 367 ? 2.854 -25.062 -2.322 1 98.56 367 ILE B C 1
ATOM 8016 O O . ILE B 1 367 ? 3.955 -24.766 -1.856 1 98.56 367 ILE B O 1
ATOM 8020 N N . TYR B 1 368 ? 1.734 -24.375 -2.012 1 98.56 368 TYR B N 1
ATOM 8021 C CA . TYR B 1 368 ? 1.788 -23.25 -1.083 1 98.56 368 TYR B CA 1
ATOM 8022 C C . TYR B 1 368 ? 2.26 -23.703 0.294 1 98.56 368 TYR B C 1
ATOM 8024 O O . TYR B 1 368 ? 3.076 -23.031 0.929 1 98.56 368 TYR B O 1
ATOM 8032 N N . TYR B 1 369 ? 1.798 -24.844 0.729 1 98.56 369 TYR B N 1
ATOM 8033 C CA . TYR B 1 369 ? 2.215 -25.406 2.008 1 98.56 369 TYR B CA 1
ATOM 8034 C C . TYR B 1 369 ? 3.705 -25.734 2.006 1 98.56 369 TYR B C 1
ATOM 8036 O O . TYR B 1 369 ? 4.434 -25.328 2.918 1 98.56 369 TYR B O 1
ATOM 8044 N N . HIS B 1 370 ? 4.176 -26.406 1.014 1 98.69 370 HIS B N 1
ATOM 8045 C CA . HIS B 1 370 ? 5.574 -26.812 0.955 1 98.69 370 HIS B CA 1
ATOM 8046 C C . HIS B 1 370 ? 6.492 -25.609 0.774 1 98.69 370 HIS B C 1
ATOM 8048 O O . HIS B 1 370 ? 7.613 -25.609 1.288 1 98.69 370 HIS B O 1
ATOM 8054 N N . ALA B 1 371 ? 6.016 -24.703 0.003 1 98.56 371 ALA B N 1
ATOM 8055 C CA . ALA B 1 371 ? 6.801 -23.484 -0.158 1 98.56 371 ALA B CA 1
ATOM 8056 C C . ALA B 1 371 ? 6.977 -22.766 1.178 1 98.56 371 ALA B C 1
ATOM 8058 O O . ALA B 1 371 ? 8.039 -22.203 1.453 1 98.56 371 ALA B O 1
ATOM 8059 N N . ALA B 1 372 ? 5.938 -22.719 1.969 1 98.69 372 ALA B N 1
ATOM 8060 C CA . ALA B 1 372 ? 6.023 -22.109 3.295 1 98.69 372 ALA B CA 1
ATOM 8061 C C . ALA B 1 372 ? 7 -22.875 4.184 1 98.69 372 ALA B C 1
ATOM 8063 O O . ALA B 1 372 ? 7.793 -22.266 4.91 1 98.69 372 ALA B O 1
ATOM 8064 N N . CYS B 1 373 ? 6.926 -24.203 4.098 1 98.5 373 CYS B N 1
ATOM 8065 C CA . CYS B 1 373 ? 7.875 -25.016 4.836 1 98.5 373 CYS B CA 1
ATOM 8066 C C . CYS B 1 373 ? 9.305 -24.734 4.395 1 98.5 373 CYS B C 1
ATOM 8068 O O . CYS B 1 373 ? 10.195 -24.578 5.227 1 98.5 373 CYS B O 1
ATOM 8070 N N . PHE B 1 374 ? 9.469 -24.703 3.092 1 98.12 374 PHE B N 1
ATOM 8071 C CA . PHE B 1 374 ? 10.781 -24.438 2.525 1 98.12 374 PHE B CA 1
ATOM 8072 C C . PHE B 1 374 ? 11.344 -23.125 3.049 1 98.12 374 PHE B C 1
ATOM 8074 O O . PHE B 1 374 ? 12.5 -23.062 3.482 1 98.12 374 PHE B O 1
ATOM 8081 N N . ALA B 1 375 ? 10.562 -22.125 3.055 1 97.25 375 ALA B N 1
ATOM 8082 C CA . ALA B 1 375 ? 10.984 -20.797 3.523 1 97.25 375 ALA B CA 1
ATOM 8083 C C . ALA B 1 375 ? 11.305 -20.828 5.016 1 97.25 375 ALA B C 1
ATOM 8085 O O . ALA B 1 375 ? 12.305 -20.25 5.449 1 97.25 375 ALA B O 1
ATOM 8086 N N . LEU B 1 376 ? 10.453 -21.422 5.777 1 97.31 376 LEU B N 1
ATOM 8087 C CA . LEU B 1 376 ? 10.617 -21.5 7.223 1 97.31 376 LEU B CA 1
ATOM 8088 C C . LEU B 1 376 ? 11.922 -22.203 7.582 1 97.31 376 LEU B C 1
ATOM 8090 O O . LEU B 1 376 ? 12.695 -21.719 8.406 1 97.31 376 LEU B O 1
ATOM 8094 N N . TYR B 1 377 ? 12.195 -23.328 6.98 1 96.75 377 TYR B N 1
ATOM 8095 C CA . TYR B 1 377 ? 13.367 -24.125 7.324 1 96.75 377 TYR B CA 1
ATOM 8096 C C . TYR B 1 377 ? 14.641 -23.5 6.754 1 96.75 377 TYR B C 1
ATOM 8098 O O . TYR B 1 377 ? 15.719 -23.625 7.34 1 96.75 377 TYR B O 1
ATOM 8106 N N . GLN B 1 378 ? 14.531 -22.812 5.594 1 95.19 378 GLN B N 1
ATOM 8107 C CA . GLN B 1 378 ? 15.656 -22.016 5.133 1 95.19 378 GLN B CA 1
ATOM 8108 C C . GLN B 1 378 ? 16.062 -20.984 6.18 1 95.19 378 GLN B C 1
ATOM 8110 O O . GLN B 1 378 ? 17.25 -20.781 6.441 1 95.19 378 GLN B O 1
ATOM 8115 N N . HIS B 1 379 ? 15.078 -20.328 6.711 1 92.31 379 HIS B N 1
ATOM 8116 C CA . HIS B 1 379 ? 15.32 -19.328 7.734 1 92.31 379 HIS B CA 1
ATOM 8117 C C . HIS B 1 379 ? 15.922 -19.938 8.992 1 92.31 379 HIS B C 1
ATOM 8119 O O . HIS B 1 379 ? 16.875 -19.391 9.562 1 92.31 379 HIS B O 1
ATOM 8125 N N . LYS B 1 380 ? 15.398 -21.047 9.398 1 92.25 380 LYS B N 1
ATOM 8126 C CA . LYS B 1 380 ? 15.922 -21.75 10.562 1 92.25 380 LYS B CA 1
ATOM 8127 C C . LYS B 1 380 ? 17.375 -22.188 10.344 1 92.25 380 LYS B C 1
ATOM 8129 O O . LYS B 1 380 ? 18.203 -22.031 11.227 1 92.25 380 LYS B O 1
ATOM 8134 N N . ALA B 1 381 ? 17.656 -22.703 9.18 1 92.06 381 ALA B N 1
ATOM 8135 C CA . ALA B 1 381 ? 19.016 -23.125 8.844 1 92.06 381 ALA B CA 1
ATOM 8136 C C . ALA B 1 381 ? 19.969 -21.953 8.867 1 92.06 381 ALA B C 1
ATOM 8138 O O . ALA B 1 381 ? 21.125 -22.078 9.289 1 92.06 381 ALA B O 1
ATOM 8139 N N . PHE B 1 382 ? 19.547 -20.891 8.414 1 88.19 382 PHE B N 1
ATOM 8140 C CA . PHE B 1 382 ? 20.375 -19.688 8.398 1 88.19 382 PHE B CA 1
ATOM 8141 C C . PHE B 1 382 ? 20.734 -19.266 9.82 1 88.19 382 PHE B C 1
ATOM 8143 O O . PHE B 1 382 ? 21.891 -18.969 10.102 1 88.19 382 PHE B O 1
ATOM 8150 N N . ILE B 1 383 ? 19.734 -19.219 10.633 1 84.06 383 ILE B N 1
ATOM 8151 C CA . ILE B 1 383 ? 19.953 -18.844 12.023 1 84.06 383 ILE B CA 1
ATOM 8152 C C . ILE B 1 383 ? 20.953 -19.797 12.664 1 84.06 383 ILE B C 1
ATOM 8154 O O . ILE B 1 383 ? 21.891 -19.359 13.359 1 84.06 383 ILE B O 1
ATOM 8158 N N . ILE B 1 384 ? 20.812 -21.062 12.391 1 84.88 384 ILE B N 1
ATOM 8159 C CA . ILE B 1 384 ? 21.703 -22.078 12.961 1 84.88 384 ILE B CA 1
ATOM 8160 C C . ILE B 1 384 ? 23.125 -21.875 12.445 1 84.88 384 ILE B C 1
ATOM 8162 O O . ILE B 1 384 ? 24.094 -22 13.195 1 84.88 384 ILE B O 1
ATOM 8166 N N . SER B 1 385 ? 23.234 -21.578 11.164 1 81.75 385 SER B N 1
ATOM 8167 C CA . SER B 1 385 ? 24.547 -21.422 10.539 1 81.75 385 SER B CA 1
ATOM 8168 C C . SER B 1 385 ? 25.281 -20.219 11.109 1 81.75 385 SER B C 1
ATOM 8170 O O . SER B 1 385 ? 26.516 -20.172 11.094 1 81.75 385 SER B O 1
ATOM 8172 N N . GLN B 1 386 ? 24.609 -19.219 11.578 1 74.56 386 GLN B N 1
ATOM 8173 C CA . GLN B 1 386 ? 25.219 -18.031 12.148 1 74.56 386 GLN B CA 1
ATOM 8174 C C . GLN B 1 386 ? 25.656 -18.266 13.594 1 74.56 386 GLN B C 1
ATOM 8176 O O . GLN B 1 386 ? 26.594 -17.625 14.078 1 74.56 386 GLN B O 1
ATOM 8181 N N . GLU B 1 387 ? 24.953 -19.078 14.188 1 70.12 387 GLU B N 1
ATOM 8182 C CA . GLU B 1 387 ? 25.297 -19.375 15.578 1 70.12 387 GLU B CA 1
ATOM 8183 C C . GLU B 1 387 ? 26.484 -20.328 15.648 1 70.12 387 GLU B C 1
ATOM 8185 O O . GLU B 1 387 ? 26.656 -21.203 14.781 1 70.12 387 GLU B O 1
ATOM 8190 N N . GLN B 1 388 ? 28.031 -19.688 15.617 1 54.19 388 GLN B N 1
ATOM 8191 C CA . GLN B 1 388 ? 29.344 -20.297 15.633 1 54.19 388 GLN B CA 1
ATOM 8192 C C . GLN B 1 388 ? 29.25 -21.828 15.68 1 54.19 388 GLN B C 1
ATOM 8194 O O . GLN B 1 388 ? 29.672 -22.516 14.742 1 54.19 388 GLN B O 1
ATOM 8199 N N . ALA B 1 389 ? 30.219 -22.391 16.859 1 46.12 389 ALA B N 1
ATOM 8200 C CA . ALA B 1 389 ? 30.906 -23.672 17.031 1 46.12 389 ALA B CA 1
ATOM 8201 C C . ALA B 1 389 ? 29.969 -24.844 16.703 1 46.12 389 ALA B C 1
ATOM 8203 O O . ALA B 1 389 ? 30.438 -25.938 16.406 1 46.12 389 ALA B O 1
ATOM 8204 N N . LYS B 1 390 ? 28.797 -24.969 17.391 1 47.69 390 LYS B N 1
ATOM 8205 C CA . LYS B 1 390 ? 28.219 -26.219 17.875 1 47.69 390 LYS B CA 1
ATOM 8206 C C . LYS B 1 390 ? 27.562 -27 16.734 1 47.69 390 LYS B C 1
ATOM 8208 O O . LYS B 1 390 ? 27.812 -28.203 16.578 1 47.69 390 LYS B O 1
ATOM 8213 N N . ALA B 1 391 ? 26 -26.938 16.266 1 55.62 391 ALA B N 1
ATOM 8214 C CA . ALA B 1 391 ? 25.047 -28.047 16.25 1 55.62 391 ALA B CA 1
ATOM 8215 C C . ALA B 1 391 ? 24.797 -28.516 14.812 1 55.62 391 ALA B C 1
ATOM 8217 O O . ALA B 1 391 ? 23.828 -28.109 14.18 1 55.62 391 ALA B O 1
ATOM 8218 N N . THR B 1 392 ? 26.016 -28.953 14.234 1 68.81 392 THR B N 1
ATOM 8219 C CA . THR B 1 392 ? 26.016 -29.688 12.977 1 68.81 392 THR B CA 1
ATOM 8220 C C . THR B 1 392 ? 24.812 -30.625 12.898 1 68.81 392 THR B C 1
ATOM 8222 O O . THR B 1 392 ? 24.172 -30.734 11.852 1 68.81 392 THR B O 1
ATOM 8225 N N . SER B 1 393 ? 24.5 -31.172 14.031 1 82.81 393 SER B N 1
ATOM 8226 C CA . SER B 1 393 ? 23.391 -32.125 14.008 1 82.81 393 SER B CA 1
ATOM 8227 C C . SER B 1 393 ? 22.062 -31.422 13.75 1 82.81 393 SER B C 1
ATOM 8229 O O . SER B 1 393 ? 21.219 -31.922 13 1 82.81 393 SER B O 1
ATOM 8231 N N . GLU B 1 394 ? 21.953 -30.234 14.305 1 87.06 394 GLU B N 1
ATOM 8232 C CA . GLU B 1 394 ? 20.719 -29.484 14.094 1 87.06 394 GLU B CA 1
ATOM 8233 C C . GLU B 1 394 ? 20.594 -29 12.648 1 87.06 394 GLU B C 1
ATOM 8235 O O . GLU B 1 394 ? 19.5 -28.953 12.086 1 87.06 394 GLU B O 1
ATOM 8240 N N . LEU B 1 395 ? 21.688 -28.672 12.125 1 90.19 395 LEU B N 1
ATOM 8241 C CA . LEU B 1 395 ? 21.703 -28.234 10.742 1 90.19 395 LEU B CA 1
ATOM 8242 C C . LEU B 1 395 ? 21.359 -29.375 9.797 1 90.19 395 LEU B C 1
ATOM 8244 O O . LEU B 1 395 ? 20.688 -29.188 8.789 1 90.19 395 LEU B O 1
ATOM 8248 N N . GLN B 1 396 ? 21.828 -30.578 10.18 1 90.31 396 GLN B N 1
ATOM 8249 C CA . GLN B 1 396 ? 21.547 -31.766 9.383 1 90.31 396 GLN B CA 1
ATOM 8250 C C . GLN B 1 396 ? 20.062 -32.094 9.422 1 90.31 396 GLN B C 1
ATOM 8252 O O . GLN B 1 396 ? 19.484 -32.5 8.406 1 90.31 396 GLN B O 1
ATOM 8257 N N . ARG B 1 397 ? 19.484 -31.938 10.531 1 91.5 397 ARG B N 1
ATOM 8258 C CA . ARG B 1 397 ? 18.047 -32.188 10.664 1 91.5 397 ARG B CA 1
ATOM 8259 C C . ARG B 1 397 ? 17.234 -31.156 9.867 1 91.5 397 ARG B C 1
ATOM 8261 O O . ARG B 1 397 ? 16.25 -31.516 9.227 1 91.5 397 ARG B O 1
ATOM 8268 N N . THR B 1 398 ? 17.625 -29.953 9.969 1 94.19 398 THR B N 1
ATOM 8269 C CA . THR B 1 398 ? 16.938 -28.891 9.242 1 94.19 398 THR B CA 1
ATOM 8270 C C . THR B 1 398 ? 17.125 -29.047 7.734 1 94.19 398 THR B C 1
ATOM 8272 O O . THR B 1 398 ? 16.219 -28.766 6.957 1 94.19 398 THR B O 1
ATOM 8275 N N . LYS B 1 399 ? 18.281 -29.5 7.367 1 94.44 399 LYS B N 1
ATOM 8276 C CA . LYS B 1 399 ? 18.547 -29.812 5.965 1 94.44 399 LYS B CA 1
ATOM 8277 C C . LYS B 1 399 ? 17.547 -30.828 5.418 1 94.44 399 LYS B C 1
ATOM 8279 O O . LYS B 1 399 ? 17 -30.625 4.328 1 94.44 399 LYS B O 1
ATOM 8284 N N . SER B 1 400 ? 17.328 -31.859 6.156 1 95.62 400 SER B N 1
ATOM 8285 C CA . SER B 1 400 ? 16.391 -32.906 5.73 1 95.62 400 SER B CA 1
ATOM 8286 C C . SER B 1 400 ? 14.992 -32.312 5.551 1 95.62 400 SER B C 1
ATOM 8288 O O . SER B 1 400 ? 14.258 -32.719 4.645 1 95.62 400 SER B O 1
ATOM 8290 N N . LYS B 1 401 ? 14.656 -31.453 6.426 1 96.88 401 LYS B N 1
ATOM 8291 C CA . LYS B 1 401 ? 13.336 -30.812 6.332 1 96.88 401 LYS B CA 1
ATOM 8292 C C . LYS B 1 401 ? 13.234 -29.938 5.098 1 96.88 401 LYS B C 1
ATOM 8294 O O . LYS B 1 401 ? 12.188 -29.875 4.449 1 96.88 401 LYS B O 1
ATOM 8299 N N . ILE B 1 402 ? 14.289 -29.188 4.777 1 97.56 402 ILE B N 1
ATOM 8300 C CA . ILE B 1 402 ? 14.32 -28.375 3.57 1 97.56 402 ILE B CA 1
ATOM 8301 C C . ILE B 1 402 ? 14.195 -29.266 2.338 1 97.56 402 ILE B C 1
ATOM 8303 O O . ILE B 1 402 ? 13.453 -28.953 1.405 1 97.56 402 ILE B O 1
ATOM 8307 N N . GLU B 1 403 ? 14.891 -30.391 2.322 1 96.38 403 GLU B N 1
ATOM 8308 C CA . GLU B 1 403 ? 14.844 -31.328 1.212 1 96.38 403 GLU B CA 1
ATOM 8309 C C . GLU B 1 403 ? 13.445 -31.922 1.052 1 96.38 403 GLU B C 1
ATOM 8311 O O . GLU B 1 403 ? 12.969 -32.094 -0.07 1 96.38 403 GLU B O 1
ATOM 8316 N N . ASP B 1 404 ? 12.844 -32.188 2.164 1 97.12 404 ASP B N 1
ATOM 8317 C CA . ASP B 1 404 ? 11.484 -32.719 2.125 1 97.12 404 ASP B CA 1
ATOM 8318 C C . ASP B 1 404 ? 10.516 -31.719 1.513 1 97.12 404 ASP B C 1
ATOM 8320 O O . ASP B 1 404 ? 9.641 -32.094 0.728 1 97.12 404 ASP B O 1
ATOM 8324 N N . ALA B 1 405 ? 10.602 -30.5 1.918 1 97.88 405 ALA B N 1
ATOM 8325 C CA . ALA B 1 405 ? 9.75 -29.453 1.372 1 97.88 405 ALA B CA 1
ATOM 8326 C C . ALA B 1 405 ? 9.961 -29.297 -0.13 1 97.88 405 ALA B C 1
ATOM 8328 O O . ALA B 1 405 ? 9 -29.188 -0.894 1 97.88 405 ALA B O 1
ATOM 8329 N N . ALA B 1 406 ? 11.195 -29.281 -0.549 1 96.88 406 ALA B N 1
ATOM 8330 C CA . ALA B 1 406 ? 11.523 -29.188 -1.97 1 96.88 406 ALA B CA 1
ATOM 8331 C C . ALA B 1 406 ? 10.977 -30.375 -2.744 1 96.88 406 ALA B C 1
ATOM 8333 O O . ALA B 1 406 ? 10.516 -30.234 -3.877 1 96.88 406 ALA B O 1
ATOM 8334 N N . LEU B 1 407 ? 11.109 -31.547 -2.121 1 96.62 407 LEU B N 1
ATOM 8335 C CA . LEU B 1 407 ? 10.594 -32.75 -2.746 1 96.62 407 LEU B CA 1
ATOM 8336 C C . LEU B 1 407 ? 9.078 -32.656 -2.918 1 96.62 407 LEU B C 1
ATOM 8338 O O . LEU B 1 407 ? 8.539 -33.125 -3.93 1 96.62 407 LEU B O 1
ATOM 8342 N N . GLY B 1 408 ? 8.406 -32.156 -1.915 1 97.19 408 GLY B N 1
ATOM 8343 C CA . GLY B 1 408 ? 6.969 -31.953 -2.031 1 97.19 408 GLY B CA 1
ATOM 8344 C C . GLY B 1 408 ? 6.574 -31.078 -3.217 1 97.19 408 GLY B C 1
ATOM 8345 O O . GLY B 1 408 ? 5.664 -31.438 -3.971 1 97.19 408 GLY B O 1
ATOM 8346 N N . ILE B 1 409 ? 7.266 -29.984 -3.406 1 98 409 ILE B N 1
ATOM 8347 C CA . ILE B 1 409 ? 7.016 -29.094 -4.539 1 98 409 ILE B CA 1
ATOM 8348 C C . ILE B 1 409 ? 7.27 -29.844 -5.844 1 98 409 ILE B C 1
ATOM 8350 O O . ILE B 1 409 ? 6.465 -29.766 -6.777 1 98 409 ILE B O 1
ATOM 8354 N N . THR B 1 410 ? 8.367 -30.625 -5.891 1 97.31 410 THR B N 1
ATOM 8355 C CA . THR B 1 410 ? 8.75 -31.375 -7.086 1 97.31 410 THR B CA 1
ATOM 8356 C C . THR B 1 410 ? 7.68 -32.375 -7.461 1 97.31 410 THR B C 1
ATOM 8358 O O . THR B 1 410 ? 7.316 -32.5 -8.633 1 97.31 410 THR B O 1
ATOM 8361 N N . GLU B 1 411 ? 7.207 -33.094 -6.457 1 97.19 411 GLU B N 1
ATOM 8362 C CA . GLU B 1 411 ? 6.207 -34.125 -6.715 1 97.19 411 GLU B CA 1
ATOM 8363 C C . GLU B 1 411 ? 4.898 -33.5 -7.207 1 97.19 411 GLU B C 1
ATOM 8365 O O . GLU B 1 411 ? 4.242 -34.062 -8.086 1 97.19 411 GLU B O 1
ATOM 8370 N N . ASN B 1 412 ? 4.523 -32.406 -6.637 1 98 412 ASN B N 1
ATOM 8371 C CA . ASN B 1 412 ? 3.318 -31.719 -7.094 1 98 412 ASN B CA 1
ATOM 8372 C C . ASN B 1 412 ? 3.465 -31.234 -8.531 1 98 412 ASN B C 1
ATOM 8374 O O . ASN B 1 412 ? 2.547 -31.391 -9.344 1 98 412 ASN B O 1
ATOM 8378 N N . LEU B 1 413 ? 4.598 -30.688 -8.867 1 98.25 413 LEU B N 1
ATOM 8379 C CA . LEU B 1 413 ? 4.844 -30.203 -10.227 1 98.25 413 LEU B CA 1
ATOM 8380 C C . LEU B 1 413 ? 4.879 -31.375 -11.211 1 98.25 413 LEU B C 1
ATOM 8382 O O . LEU B 1 413 ? 4.363 -31.25 -12.328 1 98.25 413 LEU B O 1
ATOM 8386 N N . LYS B 1 414 ? 5.52 -32.469 -10.781 1 97.25 414 LYS B N 1
ATOM 8387 C CA . LYS B 1 414 ? 5.605 -33.656 -11.625 1 97.25 414 LYS B CA 1
ATOM 8388 C C . LYS B 1 414 ? 4.215 -34.156 -12.008 1 97.25 414 LYS B C 1
ATOM 8390 O O . LYS B 1 414 ? 3.969 -34.5 -13.164 1 97.25 414 LYS B O 1
ATOM 8395 N N . GLU B 1 415 ? 3.363 -34.156 -11.047 1 97.12 415 GLU B N 1
ATOM 8396 C CA . GLU B 1 415 ? 2 -34.594 -11.32 1 97.12 415 GLU B CA 1
ATOM 8397 C C . GLU B 1 415 ? 1.302 -33.656 -12.305 1 97.12 415 GLU B C 1
ATOM 8399 O O . GLU B 1 415 ? 0.598 -34.125 -13.203 1 97.12 415 GLU B O 1
ATOM 8404 N N . LEU B 1 416 ? 1.485 -32.375 -12.148 1 97.81 416 LEU B N 1
ATOM 8405 C CA . LEU B 1 416 ? 0.853 -31.406 -13.023 1 97.81 416 LEU B CA 1
ATOM 8406 C C . LEU B 1 416 ? 1.393 -31.516 -14.445 1 97.81 416 LEU B C 1
ATOM 8408 O O . LEU B 1 416 ? 0.635 -31.406 -15.406 1 97.81 416 LEU B O 1
ATOM 8412 N N . ILE B 1 417 ? 2.676 -31.797 -14.609 1 97.25 417 ILE B N 1
ATOM 8413 C CA . ILE B 1 417 ? 3.295 -31.938 -15.922 1 97.25 417 ILE B CA 1
ATOM 8414 C C . ILE B 1 417 ? 2.787 -33.219 -16.594 1 97.25 417 ILE B C 1
ATOM 8416 O O . ILE B 1 417 ? 2.465 -33.188 -17.781 1 97.25 417 ILE B O 1
ATOM 8420 N N . GLN B 1 418 ? 2.693 -34.25 -15.812 1 95.75 418 GLN B N 1
ATOM 8421 C CA . GLN B 1 418 ? 2.25 -35.531 -16.344 1 95.75 418 GLN B CA 1
ATOM 8422 C C . GLN B 1 418 ? 0.833 -35.438 -16.906 1 95.75 418 GLN B C 1
ATOM 8424 O O . GLN B 1 418 ? 0.507 -36.094 -17.891 1 95.75 418 GLN B O 1
ATOM 8429 N N . LEU B 1 419 ? 0.067 -34.594 -16.281 1 96.12 419 LEU B N 1
ATOM 8430 C CA . LEU B 1 419 ? -1.322 -34.438 -16.703 1 96.12 419 LEU B CA 1
ATOM 8431 C C . LEU B 1 419 ? -1.502 -33.219 -17.562 1 96.12 419 LEU B C 1
ATOM 8433 O O . LEU B 1 419 ? -2.631 -32.812 -17.859 1 96.12 419 LEU B O 1
ATOM 8437 N N . ARG B 1 420 ? -0.426 -32.531 -17.953 1 95.62 420 ARG B N 1
ATOM 8438 C CA . ARG B 1 420 ? -0.383 -31.375 -18.828 1 95.62 420 ARG B CA 1
ATOM 8439 C C . ARG B 1 420 ? -1.199 -30.234 -18.25 1 95.62 420 ARG B C 1
ATOM 8441 O O . ARG B 1 420 ? -1.931 -29.547 -18.969 1 95.62 420 ARG B O 1
ATOM 8448 N N . LEU B 1 421 ? -1.117 -30.078 -16.938 1 97.12 421 LEU B N 1
ATOM 8449 C CA . LEU B 1 421 ? -1.866 -29.031 -16.25 1 97.12 421 LEU B CA 1
ATOM 8450 C C . LEU B 1 421 ? -0.961 -27.859 -15.906 1 97.12 421 LEU B C 1
ATOM 8452 O O . LEU B 1 421 ? -1.421 -26.859 -15.352 1 97.12 421 LEU B O 1
ATOM 8456 N N . GLU B 1 422 ? 0.368 -27.938 -16.312 1 96 422 GLU B N 1
ATOM 8457 C CA . GLU B 1 422 ? 1.312 -26.859 -16.047 1 96 422 GLU B CA 1
ATOM 8458 C C . GLU B 1 422 ? 0.953 -25.609 -16.844 1 96 422 GLU B C 1
ATOM 8460 O O . GLU B 1 422 ? 1.354 -24.5 -16.469 1 96 422 GLU B O 1
ATOM 8465 N N . ARG B 1 423 ? 0.13 -25.75 -17.859 1 95.25 423 ARG B N 1
ATOM 8466 C CA . ARG B 1 423 ? -0.269 -24.625 -18.719 1 95.25 423 ARG B CA 1
ATOM 8467 C C . ARG B 1 423 ? -1.26 -23.719 -18 1 95.25 423 ARG B C 1
ATOM 8469 O O . ARG B 1 423 ? -1.545 -22.609 -18.469 1 95.25 423 ARG B O 1
ATOM 8476 N N . PHE B 1 424 ? -1.769 -24.109 -16.828 1 97 424 PHE B N 1
ATOM 8477 C CA . PHE B 1 424 ? -2.771 -23.328 -16.125 1 97 424 PHE B CA 1
ATOM 8478 C C . PHE B 1 424 ? -2.219 -22.812 -14.797 1 97 424 PHE B C 1
ATOM 8480 O O . PHE B 1 424 ? -2.975 -22.344 -13.945 1 97 424 PHE B O 1
ATOM 8487 N N . LEU B 1 425 ? -0.872 -22.859 -14.688 1 97.56 425 LEU B N 1
ATOM 8488 C CA . LEU B 1 425 ? -0.25 -22.438 -13.43 1 97.56 425 LEU B CA 1
ATOM 8489 C C . LEU B 1 425 ? -0.264 -20.922 -13.289 1 97.56 425 LEU B C 1
ATOM 8491 O O . LEU B 1 425 ? -0.053 -20.203 -14.266 1 97.56 425 LEU B O 1
ATOM 8495 N N . PRO B 1 426 ? -0.581 -20.422 -12.102 1 95.94 426 PRO B N 1
ATOM 8496 C CA . PRO B 1 426 ? -0.428 -18.984 -11.852 1 95.94 426 PRO B CA 1
ATOM 8497 C C . PRO B 1 426 ? 1.033 -18.547 -11.805 1 95.94 426 PRO B C 1
ATOM 8499 O O . PRO B 1 426 ? 1.914 -19.359 -11.508 1 95.94 426 PRO B O 1
ATOM 8502 N N . ILE B 1 427 ? 1.288 -17.328 -12.008 1 93.5 427 ILE B N 1
ATOM 8503 C CA . ILE B 1 427 ? 2.643 -16.797 -12.148 1 93.5 427 ILE B CA 1
ATOM 8504 C C . ILE B 1 427 ? 3.389 -16.922 -10.82 1 93.5 427 ILE B C 1
ATOM 8506 O O . ILE B 1 427 ? 4.621 -16.953 -10.797 1 93.5 427 ILE B O 1
ATOM 8510 N N . SER B 1 428 ? 2.746 -17.016 -9.695 1 94.56 428 SER B N 1
ATOM 8511 C CA . SER B 1 428 ? 3.375 -17.094 -8.383 1 94.56 428 SER B CA 1
ATOM 8512 C C . SER B 1 428 ? 4.258 -18.328 -8.266 1 94.56 428 SER B C 1
ATOM 8514 O O . SER B 1 428 ? 5.23 -18.344 -7.508 1 94.56 428 SER B O 1
ATOM 8516 N N . ILE B 1 429 ? 3.967 -19.344 -9.016 1 97.44 429 ILE B N 1
ATOM 8517 C CA . ILE B 1 429 ? 4.723 -20.594 -8.953 1 97.44 429 ILE B CA 1
ATOM 8518 C C . ILE B 1 429 ? 6.164 -20.344 -9.391 1 97.44 429 ILE B C 1
ATOM 8520 O O . ILE B 1 429 ? 7.094 -20.969 -8.859 1 97.44 429 ILE B O 1
ATOM 8524 N N . ALA B 1 430 ? 6.336 -19.438 -10.367 1 95.94 430 ALA B N 1
ATOM 8525 C CA . ALA B 1 430 ? 7.691 -19.125 -10.812 1 95.94 430 ALA B CA 1
ATOM 8526 C C . ALA B 1 430 ? 8.539 -18.625 -9.656 1 95.94 430 ALA B C 1
ATOM 8528 O O . ALA B 1 430 ? 9.742 -18.906 -9.578 1 95.94 430 ALA B O 1
ATOM 8529 N N . ALA B 1 431 ? 7.922 -17.891 -8.789 1 95.31 431 ALA B N 1
ATOM 8530 C CA . ALA B 1 431 ? 8.641 -17.375 -7.629 1 95.31 431 ALA B CA 1
ATOM 8531 C C . ALA B 1 431 ? 8.938 -18.484 -6.625 1 95.31 431 ALA B C 1
ATOM 8533 O O . ALA B 1 431 ? 10.023 -18.531 -6.043 1 95.31 431 ALA B O 1
ATOM 8534 N N . TYR B 1 432 ? 8.055 -19.375 -6.441 1 97.62 432 TYR B N 1
ATOM 8535 C CA . TYR B 1 432 ? 8.18 -20.438 -5.445 1 97.62 432 TYR B CA 1
ATOM 8536 C C . TYR B 1 432 ? 9.266 -21.438 -5.844 1 97.62 432 TYR B C 1
ATOM 8538 O O . TYR B 1 432 ? 9.922 -22.031 -4.98 1 97.62 432 TYR B O 1
ATOM 8546 N N . ILE B 1 433 ? 9.43 -21.594 -7.113 1 97.44 433 ILE B N 1
ATOM 8547 C CA . ILE B 1 433 ? 10.305 -22.688 -7.52 1 97.44 433 ILE B CA 1
ATOM 8548 C C . ILE B 1 433 ? 11.672 -22.125 -7.918 1 97.44 433 ILE B C 1
ATOM 8550 O O . ILE B 1 433 ? 12.562 -22.875 -8.328 1 97.44 433 ILE B O 1
ATOM 8554 N N . ALA B 1 434 ? 11.883 -20.812 -7.754 1 96.56 434 ALA B N 1
ATOM 8555 C CA . ALA B 1 434 ? 13.125 -20.188 -8.18 1 96.56 434 ALA B CA 1
ATOM 8556 C C . ALA B 1 434 ? 14.328 -20.75 -7.426 1 96.56 434 ALA B C 1
ATOM 8558 O O . ALA B 1 434 ? 15.297 -21.203 -8.039 1 96.56 434 ALA B O 1
ATOM 8559 N N . VAL B 1 435 ? 14.289 -20.781 -6.141 1 96.56 435 VAL B N 1
ATOM 8560 C CA . VAL B 1 435 ? 15.422 -21.25 -5.34 1 96.56 435 VAL B CA 1
ATOM 8561 C C . VAL B 1 435 ? 15.594 -22.75 -5.516 1 96.56 435 VAL B C 1
ATOM 8563 O O . VAL B 1 435 ? 16.703 -23.234 -5.781 1 96.56 435 VAL B O 1
ATOM 8566 N N . PRO B 1 436 ? 14.5 -23.516 -5.414 1 96.75 436 PRO B N 1
ATOM 8567 C CA . PRO B 1 436 ? 14.656 -24.953 -5.691 1 96.75 436 PRO B CA 1
ATOM 8568 C C . PRO B 1 436 ? 15.273 -25.219 -7.062 1 96.75 436 PRO B C 1
ATOM 8570 O O . PRO B 1 436 ? 16.078 -26.141 -7.211 1 96.75 436 PRO B O 1
ATOM 8573 N N . LEU B 1 437 ? 14.867 -24.469 -8.016 1 96.69 437 LEU B N 1
ATOM 8574 C CA . LEU B 1 437 ? 15.422 -24.625 -9.352 1 96.69 437 LEU B CA 1
ATOM 8575 C C . LEU B 1 437 ? 16.938 -24.391 -9.344 1 96.69 437 LEU B C 1
ATOM 8577 O O . LEU B 1 437 ? 17.688 -25.172 -9.914 1 96.69 437 LEU B O 1
ATOM 8581 N N . VAL B 1 438 ? 17.375 -23.375 -8.711 1 94.12 438 VAL B N 1
ATOM 8582 C CA . VAL B 1 438 ? 18.797 -23.047 -8.609 1 94.12 438 VAL B CA 1
ATOM 8583 C C . VAL B 1 438 ? 19.531 -24.172 -7.891 1 94.12 438 VAL B C 1
ATOM 8585 O O . VAL B 1 438 ? 20.641 -24.547 -8.273 1 94.12 438 VAL B O 1
ATOM 8588 N N . LEU B 1 439 ? 18.938 -24.703 -6.887 1 93.19 439 LEU B N 1
ATOM 8589 C CA . LEU B 1 439 ? 19.547 -25.781 -6.113 1 93.19 439 LEU B CA 1
ATOM 8590 C C . LEU B 1 439 ? 19.672 -27.047 -6.953 1 93.19 439 LEU B C 1
ATOM 8592 O O . LEU B 1 439 ? 20.672 -27.766 -6.859 1 93.19 439 LEU B O 1
ATOM 8596 N N . HIS B 1 440 ? 18.719 -27.312 -7.727 1 92.56 440 HIS B N 1
ATOM 8597 C CA . HIS B 1 440 ? 18.797 -28.484 -8.594 1 92.56 440 HIS B CA 1
ATOM 8598 C C . HIS B 1 440 ? 19.812 -28.281 -9.711 1 92.56 440 HIS B C 1
ATOM 8600 O O . HIS B 1 440 ? 20.453 -29.234 -10.148 1 92.56 440 HIS B O 1
ATOM 8606 N N . ILE B 1 441 ? 19.922 -27.062 -10.18 1 91.12 441 ILE B N 1
ATOM 8607 C CA . ILE B 1 441 ? 20.984 -26.766 -11.141 1 91.12 441 ILE B CA 1
ATOM 8608 C C . ILE B 1 441 ? 22.344 -27.031 -10.5 1 91.12 441 ILE B C 1
ATOM 8610 O O . ILE B 1 441 ? 23.219 -27.641 -11.117 1 91.12 441 ILE B O 1
ATOM 8614 N N . LEU B 1 442 ? 22.453 -26.594 -9.281 1 87.38 442 LEU B N 1
ATOM 8615 C CA . LEU B 1 442 ? 23.672 -26.828 -8.531 1 87.38 442 LEU B CA 1
ATOM 8616 C C . LEU B 1 442 ? 23.953 -28.312 -8.383 1 87.38 442 LEU B C 1
ATOM 8618 O O . LEU B 1 442 ? 25.109 -28.75 -8.484 1 87.38 442 LEU B O 1
ATOM 8622 N N . ASP B 1 443 ? 22.969 -29.094 -8.141 1 88.06 443 ASP B N 1
ATOM 8623 C CA . ASP B 1 443 ? 23.109 -30.531 -7.98 1 88.06 443 ASP B CA 1
ATOM 8624 C C . ASP B 1 443 ? 23.672 -31.172 -9.242 1 88.06 443 ASP B C 1
ATOM 8626 O O . ASP B 1 443 ? 24.547 -32.062 -9.164 1 88.06 443 ASP B O 1
ATOM 8630 N N . VAL B 1 444 ? 23.156 -30.766 -10.328 1 87.44 444 VAL B N 1
ATOM 8631 C CA . VAL B 1 444 ? 23.609 -31.328 -11.586 1 87.44 444 VAL B CA 1
ATOM 8632 C C . VAL B 1 444 ? 25.062 -30.938 -11.836 1 87.44 444 VAL B C 1
ATOM 8634 O O . VAL B 1 444 ? 25.875 -31.75 -12.297 1 87.44 444 VAL B O 1
ATOM 8637 N N . ARG B 1 445 ? 25.422 -29.781 -11.445 1 81.62 445 ARG B N 1
ATOM 8638 C CA . ARG B 1 445 ? 26.781 -29.297 -11.648 1 81.62 445 ARG B CA 1
ATOM 8639 C C . ARG B 1 445 ? 27.766 -29.984 -10.703 1 81.62 445 ARG B C 1
ATOM 8641 O O . ARG B 1 445 ? 28.938 -30.172 -11.039 1 81.62 445 ARG B O 1
ATOM 8648 N N . LEU B 1 446 ? 27.266 -30.453 -9.602 1 80 446 LEU B N 1
ATOM 8649 C CA . LEU B 1 446 ? 28.109 -31.078 -8.586 1 80 446 LEU B CA 1
ATOM 8650 C C . LEU B 1 446 ? 28.234 -32.594 -8.844 1 80 446 LEU B C 1
ATOM 8652 O O . LEU B 1 446 ? 29.156 -33.219 -8.32 1 80 446 LEU B O 1
ATOM 8656 N N . ALA B 1 447 ? 27.281 -33.062 -9.617 1 80.81 447 ALA B N 1
ATOM 8657 C CA . ALA B 1 447 ? 27.297 -34.5 -9.859 1 80.81 447 ALA B CA 1
ATOM 8658 C C . ALA B 1 447 ? 28.484 -34.906 -10.719 1 80.81 447 ALA B C 1
ATOM 8660 O O . ALA B 1 447 ? 28.844 -34.219 -11.664 1 80.81 447 ALA B O 1
ATOM 8661 N N . LYS B 1 448 ? 29.078 -36.062 -10.398 1 76.81 448 LYS B N 1
ATOM 8662 C CA . LYS B 1 448 ? 30.281 -36.531 -11.102 1 76.81 448 LYS B CA 1
ATOM 8663 C C . LYS B 1 448 ? 30 -37.812 -11.883 1 76.81 448 LYS B C 1
ATOM 8665 O O . LYS B 1 448 ? 30.453 -37.969 -13.016 1 76.81 448 LYS B O 1
ATOM 8670 N N . ARG B 1 449 ? 29.188 -38.688 -11.312 1 84.75 449 ARG B N 1
ATOM 8671 C CA . ARG B 1 449 ? 28.875 -39.969 -11.938 1 84.75 449 ARG B CA 1
ATOM 8672 C C . ARG B 1 449 ? 27.734 -39.812 -12.93 1 84.75 449 ARG B C 1
ATOM 8674 O O . ARG B 1 449 ? 26.75 -39.125 -12.664 1 84.75 449 ARG B O 1
ATOM 8681 N N . PRO B 1 450 ? 27.844 -40.438 -14.023 1 83 450 PRO B N 1
ATOM 8682 C CA . PRO B 1 450 ? 26.844 -40.312 -15.07 1 83 450 PRO B CA 1
ATOM 8683 C C . PRO B 1 450 ? 25.438 -40.688 -14.602 1 83 450 PRO B C 1
ATOM 8685 O O . PRO B 1 450 ? 24.453 -40.031 -14.961 1 83 450 PRO B O 1
ATOM 8688 N N . LEU B 1 451 ? 25.391 -41.812 -13.898 1 84.25 451 LEU B N 1
ATOM 8689 C CA . LEU B 1 451 ? 24.078 -42.25 -13.406 1 84.25 451 LEU B CA 1
ATOM 8690 C C . LEU B 1 451 ? 23.5 -41.188 -12.484 1 84.25 451 LEU B C 1
ATOM 8692 O O . LEU B 1 451 ? 22.281 -40.938 -12.5 1 84.25 451 LEU B O 1
ATOM 8696 N N . GLN B 1 452 ? 24.375 -40.594 -11.68 1 83.19 452 GLN B N 1
ATOM 8697 C CA . GLN B 1 452 ? 23.938 -39.531 -10.773 1 83.19 452 GLN B CA 1
ATOM 8698 C C . GLN B 1 452 ? 23.531 -38.281 -11.547 1 83.19 452 GLN B C 1
ATOM 8700 O O . GLN B 1 452 ? 22.562 -37.625 -11.18 1 83.19 452 GLN B O 1
ATOM 8705 N N . ILE B 1 453 ? 24.203 -37.969 -12.539 1 85.5 453 ILE B N 1
ATOM 8706 C CA . ILE B 1 453 ? 23.906 -36.812 -13.367 1 85.5 453 ILE B CA 1
ATOM 8707 C C . ILE B 1 453 ? 22.531 -36.969 -14.023 1 85.5 453 ILE B C 1
ATOM 8709 O O . ILE B 1 453 ? 21.734 -36.031 -14.055 1 85.5 453 ILE B O 1
ATOM 8713 N N . ALA B 1 454 ? 22.266 -38.188 -14.523 1 86.38 454 ALA B N 1
ATOM 8714 C CA . ALA B 1 454 ? 21 -38.469 -15.195 1 86.38 454 ALA B CA 1
ATOM 8715 C C . ALA B 1 454 ? 19.828 -38.312 -14.227 1 86.38 454 ALA B C 1
ATOM 8717 O O . ALA B 1 454 ? 18.781 -37.781 -14.586 1 86.38 454 ALA B O 1
ATOM 8718 N N . GLN B 1 455 ? 20 -38.875 -13.086 1 87.44 455 GLN B N 1
ATOM 8719 C CA . GLN B 1 455 ? 18.953 -38.812 -12.078 1 87.44 455 GLN B CA 1
ATOM 8720 C C . GLN B 1 455 ? 18.688 -37.344 -11.664 1 87.44 455 GLN B C 1
ATOM 8722 O O . GLN B 1 455 ? 17.531 -36.938 -11.555 1 87.44 455 GLN B O 1
ATOM 8727 N N . LYS B 1 456 ? 19.688 -36.625 -11.406 1 88.81 456 LYS B N 1
ATOM 8728 C CA . LYS B 1 456 ? 19.578 -35.25 -11 1 88.81 456 LYS B CA 1
ATOM 8729 C C . LYS B 1 456 ? 19.031 -34.375 -12.141 1 88.81 456 LYS B C 1
ATOM 8731 O O . LYS B 1 456 ? 18.266 -33.438 -11.906 1 88.81 456 LYS B O 1
ATOM 8736 N N . GLN B 1 457 ? 19.375 -34.781 -13.273 1 89.88 457 GLN B N 1
ATOM 8737 C CA . GLN B 1 457 ? 18.844 -34.094 -14.453 1 89.88 457 GLN B CA 1
ATOM 8738 C C . GLN B 1 457 ? 17.344 -34.312 -14.586 1 89.88 457 GLN B C 1
ATOM 8740 O O . GLN B 1 457 ? 16.609 -33.438 -15.031 1 89.88 457 GLN B O 1
ATOM 8745 N N . GLY B 1 458 ? 16.938 -35.5 -14.258 1 91.12 458 GLY B N 1
ATOM 8746 C CA . GLY B 1 458 ? 15.508 -35.781 -14.289 1 91.12 458 GLY B CA 1
ATOM 8747 C C . GLY B 1 458 ? 14.703 -34.844 -13.383 1 91.12 458 GLY B C 1
ATOM 8748 O O . GLY B 1 458 ? 13.656 -34.344 -13.781 1 91.12 458 GLY B O 1
ATOM 8749 N N . LYS B 1 459 ? 15.188 -34.656 -12.242 1 90.81 459 LYS B N 1
ATOM 8750 C CA . LYS B 1 459 ? 14.523 -33.75 -11.305 1 90.81 459 LYS B CA 1
ATOM 8751 C C . LYS B 1 459 ? 14.57 -32.312 -11.805 1 90.81 459 LYS B C 1
ATOM 8753 O O . LYS B 1 459 ? 13.586 -31.562 -11.68 1 90.81 459 LYS B O 1
ATOM 8758 N N . LEU B 1 460 ? 15.68 -31.906 -12.297 1 93.94 460 LEU B N 1
ATOM 8759 C CA . LEU B 1 460 ? 15.852 -30.562 -12.844 1 93.94 460 LEU B CA 1
ATOM 8760 C C . LEU B 1 460 ? 14.891 -30.328 -14.008 1 93.94 460 LEU B C 1
ATOM 8762 O O . LEU B 1 460 ? 14.352 -29.234 -14.156 1 93.94 460 LEU B O 1
ATOM 8766 N N . ASN B 1 461 ? 14.633 -31.328 -14.766 1 94.5 461 ASN B N 1
ATOM 8767 C CA . ASN B 1 461 ? 13.773 -31.219 -15.945 1 94.5 461 ASN B CA 1
ATOM 8768 C C . ASN B 1 461 ? 12.336 -30.859 -15.562 1 94.5 461 ASN B C 1
ATOM 8770 O O . ASN B 1 461 ? 11.641 -30.188 -16.312 1 94.5 461 ASN B O 1
ATOM 8774 N N . VAL B 1 462 ? 11.953 -31.344 -14.422 1 96.62 462 VAL B N 1
ATOM 8775 C CA . VAL B 1 462 ? 10.625 -31 -13.938 1 96.62 462 VAL B CA 1
ATOM 8776 C C . VAL B 1 462 ? 10.5 -29.484 -13.797 1 96.62 462 VAL B C 1
ATOM 8778 O O . VAL B 1 462 ? 9.508 -28.906 -14.234 1 96.62 462 VAL B O 1
ATOM 8781 N N . TYR B 1 463 ? 11.477 -28.859 -13.266 1 96.88 463 TYR B N 1
ATOM 8782 C CA . TYR B 1 463 ? 11.469 -27.422 -13.047 1 96.88 463 TYR B CA 1
ATOM 8783 C C . TYR B 1 463 ? 11.625 -26.672 -14.359 1 96.88 463 TYR B C 1
ATOM 8785 O O . TYR B 1 463 ? 10.969 -25.641 -14.586 1 96.88 463 TYR B O 1
ATOM 8793 N N . ILE B 1 464 ? 12.414 -27.156 -15.211 1 95.88 464 ILE B N 1
ATOM 8794 C CA . ILE B 1 464 ? 12.656 -26.516 -16.5 1 95.88 464 ILE B CA 1
ATOM 8795 C C . ILE B 1 464 ? 11.375 -26.531 -17.328 1 95.88 464 ILE B C 1
ATOM 8797 O O . ILE B 1 464 ? 11.008 -25.516 -17.922 1 95.88 464 ILE B O 1
ATOM 8801 N N . GLU B 1 465 ? 10.773 -27.672 -17.344 1 96.75 465 GLU B N 1
ATOM 8802 C CA . GLU B 1 465 ? 9.531 -27.781 -18.094 1 96.75 465 GLU B CA 1
ATOM 8803 C C . GLU B 1 465 ? 8.461 -26.844 -17.547 1 96.75 465 GLU B C 1
ATOM 8805 O O . GLU B 1 465 ? 7.703 -26.234 -18.312 1 96.75 465 GLU B O 1
ATOM 8810 N N . THR B 1 466 ? 8.414 -26.781 -16.281 1 97.38 466 THR B N 1
ATOM 8811 C CA . THR B 1 466 ? 7.453 -25.875 -15.641 1 97.38 466 THR B CA 1
ATOM 8812 C C . THR B 1 466 ? 7.73 -24.438 -16.016 1 97.38 466 THR B C 1
ATOM 8814 O O . THR B 1 466 ? 6.816 -23.703 -16.406 1 97.38 466 THR B O 1
ATOM 8817 N N . MET B 1 467 ? 8.977 -24.016 -15.969 1 96.19 467 MET B N 1
ATOM 8818 C CA . MET B 1 467 ? 9.367 -22.641 -16.297 1 96.19 467 MET B CA 1
ATOM 8819 C C . MET B 1 467 ? 9.086 -22.328 -17.766 1 96.19 467 MET B C 1
ATOM 8821 O O . MET B 1 467 ? 8.641 -21.234 -18.094 1 96.19 467 MET B O 1
ATOM 8825 N N . LYS B 1 468 ? 9.32 -23.297 -18.609 1 94.75 468 LYS B N 1
ATOM 8826 C CA . LYS B 1 468 ? 9.07 -23.125 -20.031 1 94.75 468 LYS B CA 1
ATOM 8827 C C . LYS B 1 468 ? 7.582 -22.922 -20.312 1 94.75 468 LYS B C 1
ATOM 8829 O O . LYS B 1 468 ? 7.207 -22.062 -21.125 1 94.75 468 LYS B O 1
ATOM 8834 N N . ALA B 1 469 ? 6.855 -23.734 -19.672 1 95.94 469 ALA B N 1
ATOM 8835 C CA . ALA B 1 469 ? 5.41 -23.609 -19.828 1 95.94 469 ALA B CA 1
ATOM 8836 C C . ALA B 1 469 ? 4.934 -22.234 -19.359 1 95.94 469 ALA B C 1
ATOM 8838 O O . ALA B 1 469 ? 4.105 -21.594 -20.016 1 95.94 469 ALA B O 1
ATOM 8839 N N . MET B 1 470 ? 5.426 -21.781 -18.297 1 96.19 470 MET B N 1
ATOM 8840 C CA . MET B 1 470 ? 4.996 -20.5 -17.719 1 96.19 470 MET B CA 1
ATOM 8841 C C . MET B 1 470 ? 5.527 -19.328 -18.531 1 96.19 470 MET B C 1
ATOM 8843 O O . MET B 1 470 ? 4.906 -18.266 -18.578 1 96.19 470 MET B O 1
ATOM 8847 N N . GLN B 1 471 ? 6.613 -19.469 -19.172 1 94 471 GLN B N 1
ATOM 8848 C CA . GLN B 1 471 ? 7.191 -18.422 -20.016 1 94 471 GLN B CA 1
ATOM 8849 C C . GLN B 1 471 ? 6.273 -18.062 -21.172 1 94 471 GLN B C 1
ATOM 8851 O O . GLN B 1 471 ? 6.254 -16.922 -21.641 1 94 471 GLN B O 1
ATOM 8856 N N . LYS B 1 472 ? 5.605 -19.047 -21.594 1 92.88 472 LYS B N 1
ATOM 8857 C CA . LYS B 1 472 ? 4.656 -18.828 -22.672 1 92.88 472 LYS B CA 1
ATOM 8858 C C . LYS B 1 472 ? 3.453 -18.016 -22.203 1 92.88 472 LYS B C 1
ATOM 8860 O O . LYS B 1 472 ? 2.822 -17.312 -23 1 92.88 472 LYS B O 1
ATOM 8865 N N . LEU B 1 473 ? 3.236 -18.109 -20.938 1 93.94 473 LEU B N 1
ATOM 8866 C CA . LEU B 1 473 ? 2.033 -17.5 -20.375 1 93.94 473 LEU B CA 1
ATOM 8867 C C . LEU B 1 473 ? 2.318 -16.094 -19.859 1 93.94 473 LEU B C 1
ATOM 8869 O O . LEU B 1 473 ? 1.467 -15.203 -19.969 1 93.94 473 LEU B O 1
ATOM 8873 N N . TYR B 1 474 ? 3.531 -15.93 -19.281 1 94.44 474 TYR B N 1
ATOM 8874 C CA . TYR B 1 474 ? 3.789 -14.695 -18.547 1 94.44 474 TYR B CA 1
ATOM 8875 C C . TYR B 1 474 ? 5.145 -14.109 -18.922 1 94.44 474 TYR B C 1
ATOM 8877 O O . TYR B 1 474 ? 6.148 -14.828 -18.969 1 94.44 474 TYR B O 1
ATOM 8885 N N . ASP B 1 475 ? 5.207 -12.805 -19.078 1 88.38 475 ASP B N 1
ATOM 8886 C CA . ASP B 1 475 ? 6.465 -12.125 -19.375 1 88.38 475 ASP B CA 1
ATOM 8887 C C . ASP B 1 475 ? 7.359 -12.062 -18.141 1 88.38 475 ASP B C 1
ATOM 8889 O O . ASP B 1 475 ? 8.586 -12.055 -18.25 1 88.38 475 ASP B O 1
ATOM 8893 N N . GLY B 1 476 ? 6.84 -12.062 -17 1 88.69 476 GLY B N 1
ATOM 8894 C CA . GLY B 1 476 ? 7.598 -11.938 -15.766 1 88.69 476 GLY B CA 1
ATOM 8895 C C . GLY B 1 476 ? 8.5 -13.125 -15.5 1 88.69 476 GLY B C 1
ATOM 8896 O O . GLY B 1 476 ? 9.453 -13.031 -14.719 1 88.69 476 GLY B O 1
ATOM 8897 N N . VAL B 1 477 ? 8.266 -14.234 -16.125 1 93.06 477 VAL B N 1
ATOM 8898 C CA . VAL B 1 477 ? 9.047 -15.453 -15.914 1 93.06 477 VAL B CA 1
ATOM 8899 C C . VAL B 1 477 ? 10.453 -15.266 -16.469 1 93.06 477 VAL B C 1
ATOM 8901 O O . VAL B 1 477 ? 11.422 -15.797 -15.93 1 93.06 477 VAL B O 1
ATOM 8904 N N . ASP B 1 478 ? 10.547 -14.43 -17.469 1 89.38 478 ASP B N 1
ATOM 8905 C CA . ASP B 1 478 ? 11.852 -14.141 -18.047 1 89.38 478 ASP B CA 1
ATOM 8906 C C . ASP B 1 478 ? 12.742 -13.406 -17.062 1 89.38 478 ASP B C 1
ATOM 8908 O O . ASP B 1 478 ? 13.961 -13.625 -17.016 1 89.38 478 ASP B O 1
ATOM 8912 N N . ASP B 1 479 ? 12.172 -12.578 -16.344 1 87.88 479 ASP B N 1
ATOM 8913 C CA . ASP B 1 479 ? 12.922 -11.883 -15.297 1 87.88 479 ASP B CA 1
ATOM 8914 C C . ASP B 1 479 ? 13.477 -12.859 -14.273 1 87.88 479 ASP B C 1
ATOM 8916 O O . ASP B 1 479 ? 14.625 -12.734 -13.836 1 87.88 479 ASP B O 1
ATOM 8920 N N . VAL B 1 480 ? 12.711 -13.805 -13.883 1 90.88 480 VAL B N 1
ATOM 8921 C CA . VAL B 1 480 ? 13.133 -14.805 -12.906 1 90.88 480 VAL B CA 1
ATOM 8922 C C . VAL B 1 480 ? 14.281 -15.625 -13.469 1 90.88 480 VAL B C 1
ATOM 8924 O O . VAL B 1 480 ? 15.258 -15.906 -12.773 1 90.88 480 VAL B O 1
ATOM 8927 N N . TRP B 1 481 ? 14.172 -15.906 -14.727 1 90.38 481 TRP B N 1
ATOM 8928 C CA . TRP B 1 481 ? 15.234 -16.641 -15.398 1 90.38 481 TRP B CA 1
ATOM 8929 C C . TRP B 1 481 ? 16.531 -15.852 -15.398 1 90.38 481 TRP B C 1
ATOM 8931 O O . TRP B 1 481 ? 17.609 -16.406 -15.203 1 90.38 481 TRP B O 1
ATOM 8941 N N . THR B 1 482 ? 16.375 -14.641 -15.594 1 89 482 THR B N 1
ATOM 8942 C CA . THR B 1 482 ? 17.547 -13.781 -15.617 1 89 48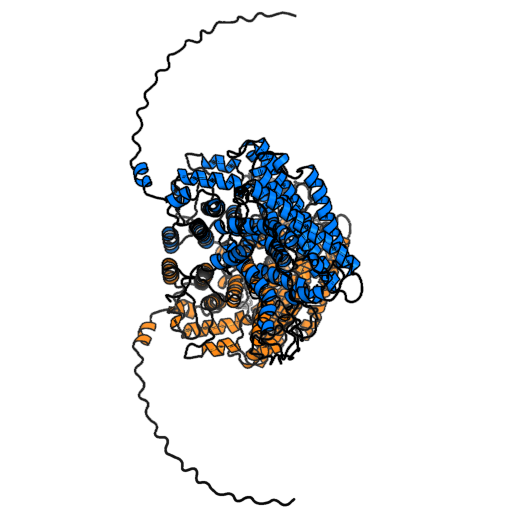2 THR B CA 1
ATOM 8943 C C . THR B 1 482 ? 18.234 -13.758 -14.25 1 89 482 THR B C 1
ATOM 8945 O O . THR B 1 482 ? 19.469 -13.805 -14.164 1 89 482 THR B O 1
ATOM 8948 N N . PHE B 1 483 ? 17.5 -13.703 -13.227 1 89.44 483 PHE B N 1
ATOM 8949 C CA . PHE B 1 483 ? 18.062 -13.742 -11.883 1 89.44 483 PHE B CA 1
ATOM 8950 C C . PHE B 1 483 ? 18.812 -15.047 -11.648 1 89.44 483 PHE B C 1
ATOM 8952 O O . PHE B 1 483 ? 19.938 -15.039 -11.125 1 89.44 483 PHE B O 1
ATOM 8959 N N . ILE B 1 484 ? 18.188 -16.125 -12.055 1 91.5 484 ILE B N 1
ATOM 8960 C CA . ILE B 1 484 ? 18.734 -17.453 -11.82 1 91.5 484 ILE B CA 1
ATOM 8961 C C . ILE B 1 484 ? 20.031 -17.625 -12.602 1 91.5 484 ILE B C 1
ATOM 8963 O O . ILE B 1 484 ? 21.062 -18.047 -12.047 1 91.5 484 ILE B O 1
ATOM 8967 N N . ARG B 1 485 ? 19.984 -17.172 -13.75 1 87.81 485 ARG B N 1
ATOM 8968 C CA . ARG B 1 485 ? 21.156 -17.297 -14.609 1 87.81 485 ARG B CA 1
ATOM 8969 C C . ARG B 1 485 ? 22.312 -16.453 -14.078 1 87.81 485 ARG B C 1
ATOM 8971 O O . ARG B 1 485 ? 23.453 -16.922 -14.016 1 87.81 485 ARG B O 1
ATOM 8978 N N . THR B 1 486 ? 21.984 -15.312 -13.75 1 86.5 486 THR B N 1
ATOM 8979 C CA . THR B 1 486 ? 23.016 -14.406 -13.242 1 86.5 486 THR B CA 1
ATOM 8980 C C . THR B 1 486 ? 23.625 -14.953 -11.953 1 86.5 486 THR B C 1
ATOM 8982 O O . THR B 1 486 ? 24.844 -14.891 -11.758 1 86.5 486 THR B O 1
ATOM 8985 N N . ALA B 1 487 ? 22.844 -15.5 -11.156 1 85.5 487 ALA B N 1
ATOM 8986 C CA . ALA B 1 487 ? 23.312 -16.047 -9.883 1 85.5 487 ALA B CA 1
ATOM 8987 C C . ALA B 1 487 ? 24.203 -17.266 -10.094 1 85.5 487 ALA B C 1
ATOM 8989 O O . ALA B 1 487 ? 25.219 -17.422 -9.422 1 85.5 487 ALA B O 1
ATOM 8990 N N . ILE B 1 488 ? 23.844 -18.125 -11.008 1 83.06 488 ILE B N 1
ATOM 8991 C CA . ILE B 1 488 ? 24.594 -19.344 -11.289 1 83.06 488 ILE B CA 1
ATOM 8992 C C . ILE B 1 488 ? 25.922 -18.984 -11.961 1 83.06 488 ILE B C 1
ATOM 8994 O O . ILE B 1 488 ? 26.953 -19.578 -11.648 1 83.06 488 ILE B O 1
ATOM 8998 N N . ASP B 1 489 ? 25.828 -18.078 -12.859 1 77.88 489 ASP B N 1
ATOM 8999 C CA . ASP B 1 489 ? 27.031 -17.641 -13.547 1 77.88 489 ASP B CA 1
ATOM 9000 C C . ASP B 1 489 ? 28.047 -17.047 -12.562 1 77.88 489 ASP B C 1
ATOM 9002 O O . ASP B 1 489 ? 29.25 -17.312 -12.664 1 77.88 489 ASP B O 1
ATOM 9006 N N . TYR B 1 490 ? 27.531 -16.375 -11.695 1 72 490 TYR B N 1
ATOM 9007 C CA . TYR B 1 490 ? 28.406 -15.766 -10.688 1 72 490 TYR B CA 1
ATOM 9008 C C . TYR B 1 490 ? 28.984 -16.812 -9.758 1 72 490 TYR B C 1
ATOM 9010 O O . TYR B 1 490 ? 30.141 -16.703 -9.328 1 72 490 TYR B O 1
ATOM 9018 N N . ALA B 1 491 ? 28.172 -17.781 -9.508 1 68.81 491 ALA B N 1
ATOM 9019 C CA . ALA B 1 491 ? 28.609 -18.844 -8.586 1 68.81 491 ALA B CA 1
ATOM 9020 C C . ALA B 1 491 ? 29.625 -19.766 -9.258 1 68.81 491 ALA B C 1
ATOM 9022 O O . ALA B 1 491 ? 30.438 -20.391 -8.586 1 68.81 491 ALA B O 1
ATOM 9023 N N . THR B 1 492 ? 29.609 -19.828 -10.695 1 59.22 492 THR B N 1
ATOM 9024 C CA . THR B 1 492 ? 30.469 -20.766 -11.43 1 59.22 492 THR B CA 1
ATOM 9025 C C . THR B 1 492 ? 31.688 -20.047 -11.977 1 59.22 492 THR B C 1
ATOM 9027 O O . THR B 1 492 ? 32.719 -20.672 -12.219 1 59.22 492 THR B O 1
ATOM 9030 N N . VAL B 1 493 ? 31.672 -18.859 -12.602 1 49.69 493 VAL B N 1
ATOM 9031 C CA . VAL B 1 493 ? 32.781 -18.125 -13.188 1 49.69 493 VAL B CA 1
ATOM 9032 C C . VAL B 1 493 ? 33.938 -18.062 -12.18 1 49.69 493 VAL B C 1
ATOM 9034 O O . VAL B 1 493 ? 35.125 -18.031 -12.57 1 49.69 493 VAL B O 1
ATOM 9037 N N . GLN B 1 494 ? 33.781 -18.234 -11.047 1 42.91 494 GLN B N 1
ATOM 9038 C CA . GLN B 1 494 ? 35 -18.25 -10.273 1 42.91 494 GLN B CA 1
ATOM 9039 C C . GLN B 1 494 ? 35.875 -19.453 -10.641 1 42.91 494 GLN B C 1
ATOM 9041 O O . GLN B 1 494 ? 37.062 -19.516 -10.273 1 42.91 494 GLN B O 1
ATOM 9046 N N . ASP B 1 495 ? 35.406 -20.422 -11.508 1 38.75 495 ASP B N 1
ATOM 9047 C CA . ASP B 1 495 ? 36.125 -21.625 -11.906 1 38.75 495 ASP B CA 1
ATOM 9048 C C . ASP B 1 495 ? 37.062 -21.328 -13.086 1 38.75 495 ASP B C 1
ATOM 9050 O O . ASP B 1 495 ? 38.188 -21.844 -13.148 1 38.75 495 ASP B O 1
ATOM 9054 N N . ALA B 1 496 ? 36.625 -20.734 -14.227 1 36.59 496 ALA B N 1
ATOM 9055 C CA . ALA B 1 496 ? 37.375 -20.656 -15.477 1 36.59 496 ALA B CA 1
ATOM 9056 C C . ALA B 1 496 ? 38.594 -19.734 -15.328 1 36.59 496 ALA B C 1
ATOM 9058 O O . ALA B 1 496 ? 39.625 -19.922 -16 1 36.59 496 ALA B O 1
ATOM 9059 N N . GLU B 1 497 ? 38.531 -18.719 -14.586 1 37.53 497 GLU B N 1
ATOM 9060 C CA . GLU B 1 497 ? 39.719 -17.859 -14.516 1 37.53 497 GLU B CA 1
ATOM 9061 C C . GLU B 1 497 ? 40.844 -18.531 -13.734 1 37.53 497 GLU B C 1
ATOM 9063 O O . GLU B 1 497 ? 42 -18.078 -13.805 1 37.53 497 GLU B O 1
ATOM 9068 N N . ASN B 1 498 ? 40.5 -19.516 -12.891 1 37.25 498 ASN B N 1
ATOM 9069 C CA . ASN B 1 498 ? 41.656 -20.125 -12.211 1 37.25 498 ASN B CA 1
ATOM 9070 C C . ASN B 1 498 ? 42.406 -21.062 -13.133 1 37.25 498 ASN B C 1
ATOM 9072 O O . ASN B 1 498 ? 43.406 -21.688 -12.719 1 37.25 498 ASN B O 1
ATOM 9076 N N . GLU B 1 499 ? 41.938 -21.594 -14.227 1 35.03 499 GLU B N 1
ATOM 9077 C CA . GLU B 1 499 ? 42.844 -22.422 -15.008 1 35.03 499 GLU B CA 1
ATOM 9078 C C . GLU B 1 499 ? 44.062 -21.609 -15.477 1 35.03 499 GLU B C 1
ATOM 9080 O O . GLU B 1 499 ? 45.156 -22.172 -15.672 1 35.03 499 GLU B O 1
ATOM 9085 N N . THR B 1 500 ? 43.906 -20.344 -15.859 1 34 500 THR B N 1
ATOM 9086 C CA . THR B 1 500 ? 45.125 -19.719 -16.359 1 34 500 THR B CA 1
ATOM 9087 C C . THR B 1 500 ? 45.969 -19.172 -15.219 1 34 500 THR B C 1
ATOM 9089 O O . THR B 1 500 ? 47.188 -19.031 -15.344 1 34 500 THR B O 1
ATOM 9092 N N . SER B 1 501 ? 45.531 -18.359 -14.211 1 34.03 501 SER B N 1
ATOM 9093 C CA . SER B 1 501 ? 46.438 -17.719 -13.266 1 34.03 501 SER B CA 1
ATOM 9094 C C . SER B 1 501 ? 46.812 -18.672 -12.133 1 34.03 501 SER B C 1
ATOM 9096 O O . SER B 1 501 ? 46 -18.938 -11.242 1 34.03 501 SER B O 1
ATOM 9098 N N . LEU B 1 502 ? 47.5 -19.859 -12.211 1 33.06 502 LEU B N 1
ATOM 9099 C CA . LEU B 1 502 ? 48.312 -20.625 -11.258 1 33.06 502 LEU B CA 1
ATOM 9100 C C . LEU B 1 502 ? 49.031 -19.703 -10.305 1 33.06 502 LEU B C 1
ATOM 9102 O O . LEU B 1 502 ? 49.719 -20.156 -9.375 1 33.06 502 LEU B O 1
ATOM 9106 N N . GLN B 1 503 ? 49.719 -18.609 -10.75 1 30.11 503 GLN B N 1
ATOM 9107 C CA . GLN B 1 503 ? 50.625 -18.062 -9.742 1 30.11 503 GLN B CA 1
ATOM 9108 C C . GLN B 1 503 ? 49.844 -17.578 -8.523 1 30.11 503 GLN B C 1
ATOM 9110 O O . GLN B 1 503 ? 50.25 -17.797 -7.387 1 30.11 503 GLN B O 1
ATOM 9115 N N . ASN B 1 504 ? 49.344 -16.25 -8.492 1 28.33 504 ASN B N 1
ATOM 9116 C CA . ASN B 1 504 ? 49.031 -15.578 -7.238 1 28.33 504 ASN B CA 1
ATOM 9117 C C . ASN B 1 504 ? 47.75 -16.141 -6.617 1 28.33 504 ASN B C 1
ATOM 9119 O O . ASN B 1 504 ? 47.781 -16.828 -5.598 1 28.33 504 ASN B O 1
ATOM 9123 N N . GLY B 1 505 ? 46.688 -15.289 -6.398 1 28.84 505 GLY B N 1
ATOM 9124 C CA . GLY B 1 505 ? 45.656 -15.242 -5.367 1 28.84 505 GLY B CA 1
ATOM 9125 C C . GLY B 1 505 ? 44.562 -16.297 -5.551 1 28.84 505 GLY B C 1
ATOM 9126 O O . GLY B 1 505 ? 44.312 -16.719 -6.676 1 28.84 505 GLY B O 1
ATOM 9127 N N . TYR B 1 506 ? 44.188 -17.219 -4.555 1 27.88 506 TYR B N 1
ATOM 9128 C CA . TYR B 1 506 ? 43.281 -18.312 -4.207 1 27.88 506 TYR B CA 1
ATOM 9129 C C . TYR B 1 506 ? 41.844 -18 -4.625 1 27.88 506 TYR B C 1
ATOM 9131 O O . TYR B 1 506 ? 41.094 -17.453 -3.848 1 27.88 506 TYR B O 1
ATOM 9139 N N . SER B 1 507 ? 41.594 -17.344 -5.664 1 31.52 507 SER B N 1
ATOM 9140 C CA . SER B 1 507 ? 40.156 -17.266 -5.895 1 31.52 507 SER B CA 1
ATOM 9141 C C . SER B 1 507 ? 39.562 -18.641 -6.156 1 31.52 507 SER B C 1
ATOM 9143 O O . SER B 1 507 ? 39.844 -19.266 -7.188 1 31.52 507 SER B O 1
ATOM 9145 N N . ILE B 1 508 ? 39.438 -19.516 -5.176 1 32.34 508 ILE B N 1
ATOM 9146 C CA . ILE B 1 508 ? 38.875 -20.875 -5.18 1 32.34 508 ILE B CA 1
ATOM 9147 C C . ILE B 1 508 ? 37.5 -20.859 -5.852 1 32.34 508 ILE B C 1
ATOM 9149 O O . ILE B 1 508 ? 36.656 -20.016 -5.539 1 32.34 508 ILE B O 1
ATOM 9153 N N . ASN B 1 509 ? 37.312 -21.328 -7.035 1 39.69 509 ASN B N 1
ATOM 9154 C CA . ASN B 1 509 ? 36.062 -21.859 -7.578 1 39.69 509 ASN B CA 1
ATOM 9155 C C . ASN B 1 509 ? 35.188 -22.438 -6.48 1 39.69 509 ASN B C 1
ATOM 9157 O O . ASN B 1 509 ? 35.5 -23.484 -5.898 1 39.69 509 ASN B O 1
ATOM 9161 N N . ALA B 1 510 ? 34.406 -21.547 -5.953 1 44.03 510 ALA B N 1
ATOM 9162 C CA . ALA B 1 510 ? 33.688 -22.047 -4.789 1 44.03 510 ALA B CA 1
ATOM 9163 C C . ALA B 1 510 ? 33.062 -23.406 -5.078 1 44.03 510 ALA B C 1
ATOM 9165 O O . ALA B 1 510 ? 33.188 -24.344 -4.285 1 44.03 510 ALA B O 1
ATOM 9166 N N . VAL B 1 511 ? 32.281 -23.453 -6.297 1 47.62 511 VAL B N 1
ATOM 9167 C CA . VAL B 1 511 ? 31.594 -24.703 -6.602 1 47.62 511 VAL B CA 1
ATOM 9168 C C . VAL B 1 511 ? 32.594 -25.75 -7.102 1 47.62 511 VAL B C 1
ATOM 9170 O O . VAL B 1 511 ? 32.5 -26.922 -6.75 1 47.62 511 VAL B O 1
ATOM 9173 N N . GLY B 1 512 ? 33.5 -25.266 -8.07 1 44.06 512 GLY B N 1
ATOM 9174 C CA . GLY B 1 512 ? 34.562 -26.156 -8.508 1 44.06 512 GLY B CA 1
ATOM 9175 C C . GLY B 1 512 ? 35.469 -26.609 -7.379 1 44.06 512 GLY B C 1
ATOM 9176 O O . GLY B 1 512 ? 35.938 -27.75 -7.367 1 44.06 512 GLY B O 1
ATOM 9177 N N . CYS B 1 513 ? 35.688 -25.672 -6.469 1 44.47 513 CYS B N 1
ATOM 9178 C CA . CYS B 1 513 ? 36.5 -26.016 -5.297 1 44.47 513 CYS B CA 1
ATOM 9179 C C . CYS B 1 513 ? 35.75 -27.031 -4.43 1 44.47 513 CYS B C 1
ATOM 9181 O O . CYS B 1 513 ? 36.375 -27.859 -3.771 1 44.47 513 CYS B O 1
ATOM 9183 N N . LEU B 1 514 ? 34.438 -26.797 -4.383 1 45.81 514 LEU B N 1
ATOM 9184 C CA . LEU B 1 514 ? 33.656 -27.781 -3.65 1 45.81 514 LEU B CA 1
ATOM 9185 C C . LEU B 1 514 ? 33.812 -29.172 -4.27 1 45.81 514 LEU B C 1
ATOM 9187 O O . LEU B 1 514 ? 33.906 -30.172 -3.553 1 45.81 514 LEU B O 1
ATOM 9191 N N . GLY B 1 515 ? 33.906 -29.219 -5.699 1 43.78 515 GLY B N 1
ATOM 9192 C CA . GLY B 1 515 ? 34.156 -30.469 -6.391 1 43.78 515 GLY B CA 1
ATOM 9193 C C . GLY B 1 515 ? 35.562 -31 -6.199 1 43.78 515 GLY B C 1
ATOM 9194 O O . GLY B 1 515 ? 35.781 -32.219 -6.066 1 43.78 515 GLY B O 1
ATOM 9195 N N . SER B 1 516 ? 36.625 -30.141 -6.301 1 44.47 516 SER B N 1
ATOM 9196 C CA . SER B 1 516 ? 38 -30.578 -6.176 1 44.47 516 SER B CA 1
ATOM 9197 C C . SER B 1 516 ? 38.344 -30.953 -4.734 1 44.47 516 SER B C 1
ATOM 9199 O O . SER B 1 516 ? 39.156 -31.859 -4.484 1 44.47 516 SER B O 1
ATOM 9201 N N . LYS B 1 517 ? 37.875 -30.156 -3.85 1 43.03 517 LYS B N 1
ATOM 9202 C CA . LYS B 1 517 ? 38.156 -30.531 -2.469 1 43.03 517 LYS B CA 1
ATOM 9203 C C . LYS B 1 517 ? 37.531 -31.891 -2.135 1 43.03 517 LYS B C 1
ATOM 9205 O O . LYS B 1 517 ? 37.969 -32.562 -1.209 1 43.03 517 LYS B O 1
ATOM 9210 N N . SER B 1 518 ? 36.469 -32.188 -2.756 1 41.22 518 SER B N 1
ATOM 9211 C CA . SER B 1 518 ? 35.875 -33.531 -2.621 1 41.22 518 SER B CA 1
ATOM 9212 C C . SER B 1 518 ? 36.812 -34.625 -3.117 1 41.22 518 SER B C 1
ATOM 9214 O O . SER B 1 518 ? 36.75 -35.75 -2.656 1 41.22 518 SER B O 1
ATOM 9216 N N . ASN B 1 519 ? 37.625 -34.344 -4.105 1 40.88 519 ASN B N 1
ATOM 9217 C CA . ASN B 1 519 ? 38.562 -35.375 -4.547 1 40.88 519 ASN B CA 1
ATOM 9218 C C . ASN B 1 519 ? 39.594 -35.688 -3.471 1 40.88 519 ASN B C 1
ATOM 9220 O O . ASN B 1 519 ? 40.281 -36.719 -3.555 1 40.88 519 ASN B O 1
ATOM 9224 N N . LEU B 1 520 ? 40.062 -34.75 -2.768 1 36.75 520 LEU B N 1
ATOM 9225 C CA . LEU B 1 520 ? 41.125 -35.094 -1.817 1 36.75 520 LEU B CA 1
ATOM 9226 C C . LEU B 1 520 ? 40.562 -35.938 -0.684 1 36.75 520 LEU B C 1
ATOM 9228 O O . LEU B 1 520 ? 41.344 -36.531 0.091 1 36.75 520 LEU B O 1
ATOM 9232 N N . THR B 1 521 ? 39.5 -35.594 0.077 1 36.41 521 THR B N 1
ATOM 9233 C CA . THR B 1 521 ? 39.062 -36.469 1.156 1 36.41 521 THR B CA 1
ATOM 9234 C C . THR B 1 521 ? 38.312 -37.688 0.601 1 36.41 521 THR B C 1
ATOM 9236 O O . THR B 1 521 ? 37.531 -37.531 -0.323 1 36.41 521 THR B O 1
ATOM 9239 N N . ASN B 1 522 ? 38.906 -38.875 0.639 1 36.25 522 ASN B N 1
ATOM 9240 C CA . ASN B 1 522 ? 38.438 -40.219 0.289 1 36.25 522 ASN B CA 1
ATOM 9241 C C . ASN B 1 522 ? 36.938 -40.375 0.51 1 36.25 522 ASN B C 1
ATOM 9243 O O . ASN B 1 522 ? 36.375 -41.469 0.35 1 36.25 522 ASN B O 1
ATOM 9247 N N . ASP B 1 523 ? 36.375 -39.906 1.726 1 40 523 ASP B N 1
ATOM 9248 C CA . ASP B 1 523 ? 35.031 -40.312 2.156 1 40 523 ASP B CA 1
ATOM 9249 C C . ASP B 1 523 ? 33.969 -39.875 1.141 1 40 523 ASP B C 1
ATOM 9251 O O . ASP B 1 523 ? 33.938 -38.719 0.75 1 40 523 ASP B O 1
ATOM 9255 N N . ASN B 1 524 ? 33.375 -40.719 0.264 1 40.47 524 ASN B N 1
ATOM 9256 C CA . ASN B 1 524 ? 32.312 -40.844 -0.714 1 40.47 524 ASN B CA 1
ATOM 9257 C C . ASN B 1 524 ? 31.203 -39.844 -0.474 1 40.47 524 ASN B C 1
ATOM 9259 O O . ASN B 1 524 ? 30.25 -39.75 -1.257 1 40.47 524 ASN B O 1
ATOM 9263 N N . GLU B 1 525 ? 30.797 -39.562 0.757 1 44.81 525 GLU B N 1
ATOM 9264 C CA . GLU B 1 525 ? 29.547 -38.906 1.084 1 44.81 525 GLU B CA 1
ATOM 9265 C C . GLU B 1 525 ? 29.656 -37.406 0.872 1 44.81 525 GLU B C 1
ATOM 9267 O O . GLU B 1 525 ? 28.797 -36.656 1.334 1 44.81 525 GLU B O 1
ATOM 9272 N N . TYR B 1 526 ? 30.609 -36.812 0.429 1 43.66 526 TYR B N 1
ATOM 9273 C CA . TYR B 1 526 ? 30.766 -35.375 0.319 1 43.66 526 TYR B CA 1
ATOM 9274 C C . TYR B 1 526 ? 29.609 -34.75 -0.457 1 43.66 526 TYR B C 1
ATOM 9276 O O . TYR B 1 526 ? 28.766 -35.469 -1.008 1 43.66 526 TYR B O 1
ATOM 9284 N N . ALA B 1 527 ? 29.781 -33.344 -1.008 1 54.47 527 ALA B N 1
ATOM 9285 C CA . ALA B 1 527 ? 28.828 -32.312 -1.45 1 54.47 527 ALA B CA 1
ATOM 9286 C C . ALA B 1 527 ? 28.156 -32.719 -2.758 1 54.47 527 ALA B C 1
ATOM 9288 O O . ALA B 1 527 ? 28.375 -32.094 -3.797 1 54.47 527 ALA B O 1
ATOM 9289 N N . ASN B 1 528 ? 27.688 -33.906 -2.887 1 65.12 528 ASN B N 1
ATOM 9290 C CA . ASN B 1 528 ? 27.078 -34.406 -4.113 1 65.12 528 ASN B CA 1
ATOM 9291 C C . ASN B 1 528 ? 25.641 -33.938 -4.273 1 65.12 528 ASN B C 1
ATOM 9293 O O . ASN B 1 528 ? 25.016 -34.188 -5.297 1 65.12 528 ASN B O 1
ATOM 9297 N N . ASP B 1 529 ? 25.188 -33.312 -3.287 1 84.19 529 ASP B N 1
ATOM 9298 C CA . ASP B 1 529 ? 23.844 -32.75 -3.391 1 84.19 529 ASP B CA 1
ATOM 9299 C C . ASP B 1 529 ? 23.781 -31.375 -2.717 1 84.19 529 ASP B C 1
ATOM 9301 O O . ASP B 1 529 ? 24.625 -31.047 -1.875 1 84.19 529 ASP B O 1
ATOM 9305 N N . TRP B 1 530 ? 22.922 -30.562 -3.172 1 88.81 530 TRP B N 1
ATOM 9306 C CA . TRP B 1 530 ? 22.828 -29.203 -2.658 1 88.81 530 TRP B CA 1
ATOM 9307 C C . TRP B 1 530 ? 22.609 -29.203 -1.15 1 88.81 530 TRP B C 1
ATOM 9309 O O . TRP B 1 530 ? 22.984 -28.25 -0.459 1 88.81 530 TRP B O 1
ATOM 9319 N N . GLY B 1 531 ? 22.016 -30.281 -0.557 1 89.25 531 GLY B N 1
ATOM 9320 C CA . GLY B 1 531 ? 21.875 -30.391 0.887 1 89.25 531 GLY B CA 1
ATOM 9321 C C . GLY B 1 531 ? 23.203 -30.422 1.615 1 89.25 531 GLY B C 1
ATOM 9322 O O . GLY B 1 531 ? 23.344 -29.828 2.678 1 89.25 531 GLY B O 1
ATOM 9323 N N . ASN B 1 532 ? 24.109 -31.078 1.043 1 87.62 532 ASN B N 1
ATOM 9324 C CA . ASN B 1 532 ? 25.438 -31.156 1.641 1 87.62 532 ASN B CA 1
ATOM 9325 C C . ASN B 1 532 ? 26.188 -29.828 1.535 1 87.62 532 ASN B C 1
ATOM 9327 O O . ASN B 1 532 ? 27 -29.5 2.398 1 87.62 532 ASN B O 1
ATOM 9331 N N . VAL B 1 533 ? 25.938 -29.172 0.498 1 87.25 533 VAL B N 1
ATOM 9332 C CA . VAL B 1 533 ? 26.531 -27.844 0.374 1 87.25 533 VAL B CA 1
ATOM 9333 C C . VAL B 1 533 ? 26.078 -26.969 1.532 1 87.25 533 VAL B C 1
ATOM 9335 O O . VAL B 1 533 ? 26.859 -26.172 2.066 1 87.25 533 VAL B O 1
ATOM 9338 N N . LEU B 1 534 ? 24.844 -27.078 1.95 1 90.81 534 LEU B N 1
ATOM 9339 C CA . LEU B 1 534 ? 24.297 -26.312 3.07 1 90.81 534 LEU B CA 1
ATOM 9340 C C . LEU B 1 534 ? 25.062 -26.609 4.352 1 90.81 534 LEU B C 1
ATOM 9342 O O . LEU B 1 534 ? 25.359 -25.688 5.129 1 90.81 534 LEU B O 1
ATOM 9346 N N . VAL B 1 535 ? 25.453 -27.828 4.5 1 87.88 535 VAL B N 1
ATOM 9347 C CA . VAL B 1 535 ? 26.094 -28.25 5.738 1 87.88 535 VAL B CA 1
ATOM 9348 C C . VAL B 1 535 ? 27.594 -27.953 5.656 1 87.88 535 VAL B C 1
ATOM 9350 O O . VAL B 1 535 ? 28.203 -27.484 6.625 1 87.88 535 VAL B O 1
ATOM 9353 N N . MET B 1 536 ? 28.188 -28.094 4.504 1 83.5 536 MET B N 1
ATOM 9354 C CA . MET B 1 536 ? 29.641 -28 4.367 1 83.5 536 MET B CA 1
ATOM 9355 C C . MET B 1 536 ? 30.062 -26.562 4.039 1 83.5 536 MET B C 1
ATOM 9357 O O . MET B 1 536 ? 31.125 -26.109 4.469 1 83.5 536 MET B O 1
ATOM 9361 N N . GLU B 1 537 ? 29.266 -26 3.211 1 83.44 537 GLU B N 1
ATOM 9362 C CA . GLU B 1 537 ? 29.562 -24.641 2.791 1 83.44 537 GLU B CA 1
ATOM 9363 C C . GLU B 1 537 ? 28.344 -23.734 2.943 1 83.44 537 GLU B C 1
ATOM 9365 O O . GLU B 1 537 ? 27.859 -23.156 1.965 1 83.44 537 GLU B O 1
ATOM 9370 N N . PRO B 1 538 ? 27.938 -23.5 4.168 1 84.88 538 PRO B N 1
ATOM 9371 C CA . PRO B 1 538 ? 26.719 -22.734 4.398 1 84.88 538 PRO B CA 1
ATOM 9372 C C . PRO B 1 538 ? 26.812 -21.312 3.846 1 84.88 538 PRO B C 1
ATOM 9374 O O . PRO B 1 538 ? 25.812 -20.75 3.4 1 84.88 538 PRO B O 1
ATOM 9377 N N . VAL B 1 539 ? 27.922 -20.734 3.803 1 81.75 539 VAL B N 1
ATOM 9378 C CA . VAL B 1 539 ? 28.078 -19.359 3.312 1 81.75 539 VAL B CA 1
ATOM 9379 C C . VAL B 1 539 ? 27.766 -19.312 1.819 1 81.75 539 VAL B C 1
ATOM 9381 O O . VAL B 1 539 ? 27.031 -18.438 1.366 1 81.75 539 VAL B O 1
ATOM 9384 N N . LEU B 1 540 ? 28.344 -20.266 1.127 1 81.5 540 LEU B N 1
ATOM 9385 C CA . LEU B 1 540 ? 28.094 -20.312 -0.308 1 81.5 540 LEU B CA 1
ATOM 9386 C C . LEU B 1 540 ? 26.609 -20.594 -0.583 1 81.5 540 LEU B C 1
ATOM 9388 O O . LEU B 1 540 ? 26.016 -20 -1.482 1 81.5 540 LEU B O 1
ATOM 9392 N N . TYR B 1 541 ? 26.094 -21.516 0.159 1 88.31 541 TYR B N 1
ATOM 9393 C CA . TYR B 1 541 ? 24.703 -21.891 0.009 1 88.31 541 TYR B CA 1
ATOM 9394 C C . TYR B 1 541 ? 23.781 -20.688 0.189 1 88.31 541 TYR B C 1
ATOM 9396 O O . TYR B 1 541 ? 22.906 -20.422 -0.638 1 88.31 541 TYR B O 1
ATOM 9404 N N . PHE B 1 542 ? 24.016 -19.922 1.2 1 88.31 542 PHE B N 1
ATOM 9405 C CA . PHE B 1 542 ? 23.109 -18.828 1.533 1 88.31 542 PHE B CA 1
ATOM 9406 C C . PHE B 1 542 ? 23.391 -17.609 0.672 1 88.31 542 PHE B C 1
ATOM 9408 O O . PHE B 1 542 ? 22.5 -16.812 0.412 1 88.31 542 PHE B O 1
ATOM 9415 N N . ARG B 1 543 ? 24.531 -17.484 0.225 1 83.88 543 ARG B N 1
ATOM 9416 C CA . ARG B 1 543 ? 24.781 -16.422 -0.74 1 83.88 543 ARG B CA 1
ATOM 9417 C C . ARG B 1 543 ? 23.953 -16.625 -2.006 1 83.88 543 ARG B C 1
ATOM 9419 O O . ARG B 1 543 ? 23.375 -15.672 -2.531 1 83.88 543 ARG B O 1
ATOM 9426 N N . LEU B 1 544 ? 23.938 -17.859 -2.416 1 87.12 544 LEU B N 1
ATOM 9427 C CA . LEU B 1 544 ? 23.188 -18.172 -3.625 1 87.12 544 LEU B CA 1
ATOM 9428 C C . LEU B 1 544 ? 21.688 -18.031 -3.389 1 87.12 544 LEU B C 1
ATOM 9430 O O . LEU B 1 544 ? 21 -17.359 -4.164 1 87.12 544 LEU B O 1
ATOM 9434 N N . SER B 1 545 ? 21.219 -18.656 -2.361 1 91.5 545 SER B N 1
ATOM 9435 C CA . SER B 1 545 ? 19.781 -18.656 -2.096 1 91.5 545 SER B CA 1
ATOM 9436 C C . SER B 1 545 ? 19.281 -17.25 -1.771 1 91.5 545 SER B C 1
ATOM 9438 O O . SER B 1 545 ? 18.219 -16.828 -2.244 1 91.5 545 SER B O 1
ATOM 9440 N N . ARG B 1 546 ? 20.016 -16.484 -1.075 1 88 546 ARG B N 1
ATOM 9441 C CA . ARG B 1 546 ? 19.578 -15.164 -0.649 1 88 546 ARG B CA 1
ATOM 9442 C C . ARG B 1 546 ? 19.688 -14.156 -1.792 1 88 546 ARG B C 1
ATOM 9444 O O . ARG B 1 546 ? 18.906 -13.203 -1.855 1 88 546 ARG B O 1
ATOM 9451 N N . THR B 1 547 ? 20.625 -14.359 -2.646 1 87.69 547 THR B N 1
ATOM 9452 C CA . THR B 1 547 ? 20.703 -13.508 -3.826 1 87.69 547 THR B CA 1
ATOM 9453 C C . THR B 1 547 ? 19.422 -13.602 -4.645 1 87.69 547 THR B C 1
ATOM 9455 O O . THR B 1 547 ? 18.906 -12.578 -5.117 1 87.69 547 THR B O 1
ATOM 9458 N N . ILE B 1 548 ? 18.938 -14.812 -4.793 1 92.44 548 ILE B N 1
ATOM 9459 C CA . ILE B 1 548 ? 17.688 -15.016 -5.531 1 92.44 548 ILE B CA 1
ATOM 9460 C C . ILE B 1 548 ? 16.531 -14.383 -4.766 1 92.44 548 ILE B C 1
ATOM 9462 O O . ILE B 1 548 ? 15.695 -13.695 -5.355 1 92.44 548 ILE B O 1
ATOM 9466 N N . ASP B 1 549 ? 16.516 -14.633 -3.508 1 91.5 549 ASP B N 1
ATOM 9467 C CA . ASP B 1 549 ? 15.453 -14.078 -2.674 1 91.5 549 ASP B CA 1
ATOM 9468 C C . ASP B 1 549 ? 15.438 -12.555 -2.742 1 91.5 549 ASP B C 1
ATOM 9470 O O . ASP B 1 549 ? 14.383 -11.945 -2.914 1 91.5 549 ASP B O 1
ATOM 9474 N N . HIS B 1 550 ? 16.578 -11.977 -2.656 1 87.06 550 HIS B N 1
ATOM 9475 C CA . HIS B 1 550 ? 16.672 -10.523 -2.691 1 87.06 550 HIS B CA 1
ATOM 9476 C C . HIS B 1 550 ? 16.297 -9.977 -4.062 1 87.06 550 HIS B C 1
ATOM 9478 O O . HIS B 1 550 ? 15.664 -8.922 -4.16 1 87.06 550 HIS B O 1
ATOM 9484 N N . SER B 1 551 ? 16.719 -10.648 -5.055 1 88.62 551 SER B N 1
ATOM 9485 C CA . SER B 1 551 ? 16.391 -10.211 -6.406 1 88.62 551 SER B CA 1
ATOM 9486 C C . SER B 1 551 ? 14.883 -10.242 -6.645 1 88.62 551 SER B C 1
ATOM 9488 O O . SER B 1 551 ? 14.328 -9.336 -7.273 1 88.62 551 SER B O 1
ATOM 9490 N N . LEU B 1 552 ? 14.258 -11.266 -6.137 1 90.62 552 LEU B N 1
ATOM 9491 C CA . LEU B 1 552 ? 12.805 -11.367 -6.273 1 90.62 552 LEU B CA 1
ATOM 9492 C C . LEU B 1 552 ? 12.109 -10.289 -5.453 1 90.62 552 LEU B C 1
ATOM 9494 O O . LEU B 1 552 ? 11.156 -9.664 -5.922 1 90.62 552 LEU B O 1
ATOM 9498 N N . ALA B 1 553 ? 12.562 -10.008 -4.273 1 88 553 ALA B N 1
ATOM 9499 C CA . ALA B 1 553 ? 11.953 -9.023 -3.385 1 88 553 ALA B CA 1
ATOM 9500 C C . ALA B 1 553 ? 12.055 -7.621 -3.969 1 88 553 ALA B C 1
ATOM 9502 O O . ALA B 1 553 ? 11.125 -6.82 -3.854 1 88 553 ALA B O 1
ATOM 9503 N N . LEU B 1 554 ? 13.195 -7.359 -4.594 1 81.56 554 LEU B N 1
ATOM 9504 C CA . LEU B 1 554 ? 13.461 -6.02 -5.109 1 81.56 554 LEU B CA 1
ATOM 9505 C C . LEU B 1 554 ? 12.945 -5.879 -6.539 1 81.56 554 LEU B C 1
ATOM 9507 O O . LEU B 1 554 ? 12.711 -4.762 -7.008 1 81.56 554 LEU B O 1
ATOM 9511 N N . GLY B 1 555 ? 12.797 -7.023 -7.289 1 82.06 555 GLY B N 1
ATOM 9512 C CA . GLY B 1 555 ? 12.406 -6.996 -8.688 1 82.06 555 GLY B CA 1
ATOM 9513 C C . GLY B 1 555 ? 13.555 -6.688 -9.625 1 82.06 555 GLY B C 1
ATOM 9514 O O . GLY B 1 555 ? 13.344 -6.34 -10.789 1 82.06 555 GLY B O 1
ATOM 9515 N N . ARG B 1 556 ? 14.758 -6.664 -9.062 1 80.69 556 ARG B N 1
ATOM 9516 C CA . ARG B 1 556 ? 16 -6.488 -9.812 1 80.69 556 ARG B CA 1
ATOM 9517 C C . ARG B 1 556 ? 17.125 -7.328 -9.211 1 80.69 556 ARG B C 1
ATOM 9519 O O . ARG B 1 556 ? 17.125 -7.613 -8.008 1 80.69 556 ARG B O 1
ATOM 9526 N N . TYR B 1 557 ? 18.031 -7.621 -10.148 1 80.19 557 TYR B N 1
ATOM 9527 C CA . TYR B 1 557 ? 19.125 -8.438 -9.648 1 80.19 557 TYR B CA 1
ATOM 9528 C C . TYR B 1 557 ? 20 -7.645 -8.688 1 80.19 557 TYR B C 1
ATOM 9530 O O . TYR B 1 557 ? 20.328 -6.484 -8.945 1 80.19 557 TYR B O 1
ATOM 9538 N N . SER B 1 558 ? 20.234 -8.047 -7.57 1 70.62 558 SER B N 1
ATOM 9539 C CA . SER B 1 558 ? 21.062 -7.418 -6.551 1 70.62 558 SER B CA 1
ATOM 9540 C C . SER B 1 558 ? 22.141 -8.375 -6.055 1 70.62 558 SER B C 1
ATOM 9542 O O . SER B 1 558 ? 21.844 -9.461 -5.555 1 70.62 558 SER B O 1
ATOM 9544 N N . GLU B 1 559 ? 23.406 -8.062 -6.52 1 58.19 559 GLU B N 1
ATOM 9545 C CA . GLU B 1 559 ? 24.5 -8.922 -6.078 1 58.19 559 GLU B CA 1
ATOM 9546 C C . GLU B 1 559 ? 24.922 -8.594 -4.652 1 58.19 559 GLU B C 1
ATOM 9548 O O . GLU B 1 559 ? 25.453 -9.453 -3.939 1 58.19 559 GLU B O 1
ATOM 9553 N N . ASP B 1 560 ? 24.875 -7.199 -4.281 1 52.94 560 ASP B N 1
ATOM 9554 C CA . ASP B 1 560 ? 25.469 -6.828 -2.996 1 52.94 560 ASP B CA 1
ATOM 9555 C C . ASP B 1 560 ? 24.625 -7.348 -1.836 1 52.94 560 ASP B C 1
ATOM 9557 O O . ASP B 1 560 ? 24.062 -6.562 -1.066 1 52.94 560 ASP B O 1
ATOM 9561 N N . SER B 1 561 ? 23.984 -8.289 -2.074 1 45.88 561 SER B N 1
ATOM 9562 C CA . SER B 1 561 ? 23.359 -8.781 -0.848 1 45.88 561 SER B CA 1
ATOM 9563 C C . SER B 1 561 ? 24.406 -9.055 0.23 1 45.88 561 SER B C 1
ATOM 9565 O O . SER B 1 561 ? 25.094 -10.07 0.187 1 45.88 561 SER B O 1
ATOM 9567 N N . THR B 1 562 ? 25.359 -8.07 0.571 1 40.16 562 THR B N 1
ATOM 9568 C CA . THR B 1 562 ? 26.203 -8.312 1.73 1 40.16 562 THR B CA 1
ATOM 9569 C C . THR B 1 562 ? 25.438 -9.062 2.816 1 40.16 562 THR B C 1
ATOM 9571 O O . THR B 1 562 ? 24.531 -8.5 3.434 1 40.16 562 THR B O 1
ATOM 9574 N N . LEU B 1 563 ? 25.203 -10.234 2.586 1 42.06 563 LEU B N 1
ATOM 9575 C CA . LEU B 1 563 ? 24.734 -11.141 3.635 1 42.06 563 LEU B CA 1
ATOM 9576 C C . LEU B 1 563 ? 25.375 -10.789 4.977 1 42.06 563 LEU B C 1
ATOM 9578 O O . LEU B 1 563 ? 26.562 -10.43 5.035 1 42.06 563 LEU B O 1
ATOM 9582 N N . GLY B 1 564 ? 24.938 -10.164 5.773 1 41.12 564 GLY B N 1
ATOM 9583 C CA . GLY B 1 564 ? 25.375 -10.102 7.156 1 41.12 564 GLY B CA 1
ATOM 9584 C C . GLY B 1 564 ? 26.375 -11.188 7.512 1 41.12 564 GLY B C 1
ATOM 9585 O O . GLY B 1 564 ? 26.5 -11.562 8.68 1 41.12 564 GLY B O 1
ATOM 9586 N N . LEU B 1 565 ? 26.75 -12.109 6.652 1 38.47 565 LEU B N 1
ATOM 9587 C CA . LEU B 1 565 ? 27.734 -13.102 7.082 1 38.47 565 LEU B CA 1
ATOM 9588 C C . LEU B 1 565 ? 29.078 -12.445 7.359 1 38.47 565 LEU B C 1
ATOM 9590 O O . LEU B 1 565 ? 29.578 -11.672 6.539 1 38.47 565 LEU B O 1
ATOM 9594 N N . ALA B 1 566 ? 29.422 -12.18 8.594 1 34.53 566 ALA B N 1
ATOM 9595 C CA . ALA B 1 566 ? 30.75 -11.82 9.102 1 34.53 566 ALA B CA 1
ATOM 9596 C C . ALA B 1 566 ? 31.844 -12.531 8.32 1 34.53 566 ALA B C 1
ATOM 9598 O O . ALA B 1 566 ? 32.625 -13.305 8.891 1 34.53 566 ALA B O 1
ATOM 9599 N N . ALA B 1 567 ? 31.859 -13.273 7.332 1 32.12 567 ALA B N 1
ATOM 9600 C CA . ALA B 1 567 ? 33.125 -13.867 6.898 1 32.12 567 ALA B CA 1
ATOM 9601 C C . ALA B 1 567 ? 34.062 -12.805 6.363 1 32.12 567 ALA B C 1
ATOM 9603 O O . ALA B 1 567 ? 33.625 -11.789 5.816 1 32.12 567 ALA B O 1
ATOM 9604 N N . PRO B 1 568 ? 35.5 -12.805 6.746 1 29.94 568 PRO B N 1
ATOM 9605 C CA . PRO B 1 568 ? 36.625 -11.977 6.293 1 29.94 568 PRO B CA 1
ATOM 9606 C C . PRO B 1 568 ? 36.5 -11.57 4.828 1 29.94 568 PRO B C 1
ATOM 9608 O O . PRO B 1 568 ? 35.844 -12.273 4.039 1 29.94 568 PRO B O 1
ATOM 9611 N N . HIS B 1 569 ? 36.844 -10.258 4.43 1 31.66 569 HIS B N 1
ATOM 9612 C CA . HIS B 1 569 ? 37.062 -9.555 3.168 1 31.66 569 HIS B CA 1
ATOM 9613 C C . HIS B 1 569 ? 37.625 -10.5 2.1 1 31.66 569 HIS B C 1
ATOM 9615 O O . HIS B 1 569 ? 37.844 -10.086 0.962 1 31.66 569 HIS B O 1
ATOM 9621 N N . SER B 1 570 ? 38.344 -11.484 2.426 1 27.92 570 SER B N 1
ATOM 9622 C CA . SER B 1 570 ? 39.094 -12.234 1.427 1 27.92 570 SER B CA 1
ATOM 9623 C C . SER B 1 570 ? 38.188 -12.781 0.338 1 27.92 570 SER B C 1
ATOM 9625 O O . SER B 1 570 ? 38.656 -13.352 -0.648 1 27.92 570 SER B O 1
ATOM 9627 N N . ALA B 1 571 ? 37.094 -13.203 0.656 1 27.48 571 ALA B N 1
ATOM 9628 C CA . ALA B 1 571 ? 36.375 -13.797 -0.469 1 27.48 571 ALA B CA 1
ATOM 9629 C C . ALA B 1 571 ? 35.625 -12.742 -1.264 1 27.48 571 ALA B C 1
ATOM 9631 O O . ALA B 1 571 ? 34.406 -12.578 -1.101 1 27.48 571 ALA B O 1
ATOM 9632 N N . ARG B 1 572 ? 36.156 -11.555 -1.37 1 30.09 572 ARG B N 1
ATOM 9633 C CA . ARG B 1 572 ? 35.719 -10.555 -2.342 1 30.09 572 ARG B CA 1
ATOM 9634 C C . ARG B 1 572 ? 35.469 -11.188 -3.709 1 30.09 572 ARG B C 1
ATOM 9636 O O . ARG B 1 572 ? 36.344 -11.914 -4.219 1 30.09 572 ARG B O 1
ATOM 9643 N N . LEU B 1 573 ? 34.312 -11.258 -4.129 1 28.38 573 LEU B N 1
ATOM 9644 C CA . LEU B 1 573 ? 34.281 -11.516 -5.566 1 28.38 573 LEU B CA 1
ATOM 9645 C C . LEU B 1 573 ? 35 -10.414 -6.34 1 28.38 573 LEU B C 1
ATOM 9647 O O . LEU B 1 573 ? 34.688 -9.234 -6.164 1 28.38 573 LEU B O 1
ATOM 9651 N N . PRO B 1 574 ? 36.438 -10.391 -6.586 1 26.66 574 PRO B N 1
ATOM 9652 C CA . PRO B 1 574 ? 37.188 -9.312 -7.238 1 26.66 574 PRO B CA 1
ATOM 9653 C C . PRO B 1 574 ? 36.375 -8.609 -8.328 1 26.66 574 PRO B C 1
ATOM 9655 O O . PRO B 1 574 ? 35.438 -9.195 -8.891 1 26.66 574 PRO B O 1
ATOM 9658 N N . SER B 1 575 ? 36.438 -7.297 -8.195 1 24.53 575 SER B N 1
ATOM 9659 C CA . SER B 1 575 ? 35.969 -6.547 -9.359 1 24.53 575 SER B CA 1
ATOM 9660 C C . SER B 1 575 ? 36.469 -7.168 -10.656 1 24.53 575 SER B C 1
ATOM 9662 O O . SER B 1 575 ? 37.594 -7.68 -10.719 1 24.53 575 SER B O 1
ATOM 9664 N N . PRO B 1 576 ? 35.781 -7.504 -11.656 1 24.05 576 PRO B N 1
ATOM 9665 C CA . PRO B 1 576 ? 36.25 -8.133 -12.891 1 24.05 576 PRO B CA 1
ATOM 9666 C C . PRO B 1 576 ? 37.438 -7.398 -13.492 1 24.05 576 PRO B C 1
ATOM 9668 O O . PRO B 1 576 ? 37.688 -7.484 -14.695 1 24.05 576 PRO B O 1
ATOM 9671 N N . ARG B 1 577 ? 38.375 -6.668 -12.773 1 22.22 577 ARG B N 1
ATOM 9672 C CA . ARG B 1 577 ? 39.438 -6.207 -13.672 1 22.22 577 ARG B CA 1
ATOM 9673 C C . ARG B 1 577 ? 40.188 -7.383 -14.273 1 22.22 577 ARG B C 1
ATOM 9675 O O . ARG B 1 577 ? 40.188 -8.484 -13.711 1 22.22 577 ARG B O 1
ATOM 9682 N N . LEU B 1 578 ? 40.906 -7.105 -15.477 1 22.34 578 LEU B N 1
ATOM 9683 C CA . LEU B 1 578 ? 41.594 -7.891 -16.484 1 22.34 578 LEU B CA 1
ATOM 9684 C C . LEU B 1 578 ? 42.719 -8.734 -15.852 1 22.34 578 LEU B C 1
ATOM 9686 O O . LEU B 1 578 ? 43.781 -8.211 -15.523 1 22.34 578 LEU B O 1
ATOM 9690 N N . PHE B 1 579 ? 42.406 -9.344 -14.797 1 23.2 579 PHE B N 1
ATOM 9691 C CA . PHE B 1 579 ? 43.594 -10.039 -14.336 1 23.2 579 PHE B CA 1
ATOM 9692 C C . PHE B 1 579 ? 44.062 -11.055 -15.359 1 23.2 579 PHE B C 1
ATOM 9694 O O . PHE B 1 579 ? 43.312 -11.938 -15.758 1 23.2 579 PHE B O 1
ATOM 9701 N N . VAL B 1 580 ? 44.875 -10.547 -16.281 1 23.3 580 VAL B N 1
ATOM 9702 C CA . VAL B 1 580 ? 45.625 -11.289 -17.281 1 23.3 580 VAL B CA 1
ATOM 9703 C C . VAL B 1 580 ? 46.438 -12.398 -16.594 1 23.3 580 VAL B C 1
ATOM 9705 O O . VAL B 1 580 ? 47.344 -12.125 -15.82 1 23.3 580 VAL B O 1
ATOM 9708 N N . ILE B 1 581 ? 45.656 -13.273 -15.992 1 21.83 581 ILE B N 1
ATOM 9709 C CA . ILE B 1 581 ? 46.375 -14.375 -15.375 1 21.83 581 ILE B CA 1
ATOM 9710 C C . ILE B 1 581 ? 47.312 -15.016 -16.406 1 21.83 581 ILE B C 1
ATOM 9712 O O . ILE B 1 581 ? 46.844 -15.484 -17.453 1 21.83 581 ILE B O 1
ATOM 9716 N N . ASP B 1 582 ? 48.5 -14.562 -16.453 1 21.47 582 ASP B N 1
ATOM 9717 C CA . ASP B 1 582 ? 49.562 -15.219 -17.219 1 21.47 582 ASP B CA 1
ATOM 9718 C C . ASP B 1 582 ? 49.719 -16.672 -16.781 1 21.47 582 ASP B C 1
ATOM 9720 O O . ASP B 1 582 ? 50.062 -16.953 -15.641 1 21.47 582 ASP B O 1
ATOM 9724 N N . ILE B 1 583 ? 48.625 -17.453 -17.188 1 21.56 583 ILE B N 1
ATOM 9725 C CA . ILE B 1 583 ? 48.625 -18.906 -17.047 1 21.56 583 ILE B CA 1
ATOM 9726 C C . ILE B 1 583 ? 49.969 -19.469 -17.453 1 21.56 583 ILE B C 1
ATOM 9728 O O . ILE B 1 583 ? 50.344 -19.453 -18.625 1 21.56 583 ILE B O 1
ATOM 9732 N N . GLY B 1 584 ? 50.938 -19.125 -16.672 1 20.02 584 GLY B N 1
ATOM 9733 C CA . GLY B 1 584 ? 52.219 -19.766 -16.938 1 20.02 584 GLY B CA 1
ATOM 9734 C C . GLY B 1 584 ? 52.156 -21.281 -16.891 1 20.02 584 GLY B C 1
ATOM 9735 O O . GLY B 1 584 ? 51.531 -21.859 -15.984 1 20.02 584 GLY B O 1
ATOM 9736 N N . SER B 1 585 ? 52 -21.891 -18.094 1 21.06 585 SER B N 1
ATOM 9737 C CA . SER B 1 585 ? 52.031 -23.297 -18.516 1 21.06 585 SER B CA 1
ATOM 9738 C C . SER B 1 585 ? 53.031 -24.094 -17.688 1 21.06 585 SER B C 1
ATOM 9740 O O . SER B 1 585 ? 54.25 -23.875 -17.781 1 21.06 585 SER B O 1
ATOM 9742 N N . PRO B 1 586 ? 52.688 -24.328 -16.375 1 21 586 PRO B N 1
ATOM 9743 C CA . PRO B 1 586 ? 53.812 -25.125 -15.836 1 21 586 PRO B CA 1
ATOM 9744 C C . PRO B 1 586 ? 54.062 -26.406 -16.625 1 21 586 PRO B C 1
ATOM 9746 O O . PRO B 1 586 ? 53.094 -27.016 -17.141 1 21 586 PRO B O 1
ATOM 9749 N N . GLU B 1 587 ? 55.125 -26.562 -17.344 1 21.98 587 GLU B N 1
ATOM 9750 C CA . GLU B 1 587 ? 55.719 -27.641 -18.141 1 21.98 587 GLU B CA 1
ATOM 9751 C C . GLU B 1 587 ? 55.75 -28.938 -17.344 1 21.98 587 GLU B C 1
ATOM 9753 O O . GLU B 1 587 ? 56.656 -29.125 -16.516 1 21.98 587 GLU B O 1
ATOM 9758 N N . GLN B 1 588 ? 54.594 -29.281 -16.625 1 18.95 588 GLN B N 1
ATOM 9759 C CA . GLN B 1 588 ? 54.844 -30.516 -15.906 1 18.95 588 GLN B CA 1
ATOM 9760 C C . GLN B 1 588 ? 55.188 -31.641 -16.875 1 18.95 588 GLN B C 1
ATOM 9762 O O . GLN B 1 588 ? 54.531 -31.828 -17.891 1 18.95 588 GLN B O 1
ATOM 9767 N N . ASN B 1 589 ? 56.375 -32.188 -16.875 1 20.75 589 ASN B N 1
ATOM 9768 C CA . ASN B 1 589 ? 57.094 -33.281 -17.484 1 20.75 589 ASN B CA 1
ATOM 9769 C C . ASN B 1 589 ? 56.406 -34.625 -17.203 1 20.75 589 ASN B C 1
ATOM 9771 O O . ASN B 1 589 ? 56.438 -35.125 -16.078 1 20.75 589 ASN B O 1
ATOM 9775 N N . VAL B 1 590 ? 55.062 -34.719 -17.672 1 20.92 590 VAL B N 1
ATOM 9776 C CA . VAL B 1 590 ? 54.375 -35.969 -17.562 1 20.92 590 VAL B CA 1
ATOM 9777 C C . VAL B 1 590 ? 55.219 -37.094 -18.172 1 20.92 590 VAL B C 1
ATOM 9779 O O . VAL B 1 590 ? 55.594 -37.031 -19.344 1 20.92 590 VAL B O 1
ATOM 9782 N N . ASP B 1 591 ? 56.031 -37.75 -17.359 1 19.09 591 ASP B N 1
ATOM 9783 C CA . ASP B 1 591 ? 56.781 -38.938 -17.75 1 19.09 591 ASP B CA 1
ATOM 9784 C C . ASP B 1 591 ? 55.875 -40.031 -18.297 1 19.09 591 ASP B C 1
ATOM 9786 O O . ASP B 1 591 ? 54.812 -40.281 -17.766 1 19.09 591 ASP B O 1
ATOM 9790 N N . ALA B 1 592 ? 56.062 -40.406 -19.594 1 19.8 592 ALA B N 1
ATOM 9791 C CA . ALA B 1 592 ? 55.562 -41.25 -20.672 1 19.8 592 ALA B CA 1
ATOM 9792 C C . ALA B 1 592 ? 55.469 -42.688 -20.234 1 19.8 592 ALA B C 1
ATOM 9794 O O . ALA B 1 592 ? 55.344 -43.594 -21.062 1 19.8 592 ALA B O 1
ATOM 9795 N N . THR B 1 593 ? 55.219 -43.031 -18.891 1 18.55 593 THR B N 1
ATOM 9796 C CA . THR B 1 593 ? 55.562 -44.438 -18.75 1 18.55 593 THR B CA 1
ATOM 9797 C C . THR B 1 593 ? 54.625 -45.281 -19.578 1 18.55 593 THR B C 1
ATOM 9799 O O . THR B 1 593 ? 53.438 -45.031 -19.641 1 18.55 593 THR B O 1
ATOM 9802 N N . THR B 1 594 ? 55.125 -46.312 -20.359 1 19.34 594 THR B N 1
ATOM 9803 C CA . THR B 1 594 ? 54.969 -47.25 -21.484 1 19.34 594 THR B CA 1
ATOM 9804 C C . THR B 1 594 ? 54 -48.375 -21.125 1 19.34 594 THR B C 1
ATOM 9806 O O . THR B 1 594 ? 53.812 -49.281 -21.906 1 19.34 594 THR B O 1
ATOM 9809 N N . CYS B 1 595 ? 53 -48.188 -20.125 1 18.81 595 CYS B N 1
ATOM 9810 C CA . CYS B 1 595 ? 52.656 -49.531 -19.75 1 18.81 595 CYS B CA 1
ATOM 9811 C C . CYS B 1 595 ? 52 -50.281 -20.906 1 18.81 595 CYS B C 1
ATOM 9813 O O . CYS B 1 595 ? 51.125 -49.688 -21.594 1 18.81 595 CYS B O 1
ATOM 9815 N N . LYS B 1 596 ? 52.406 -51.5 -21.281 1 19.53 596 LYS B N 1
ATOM 9816 C CA . LYS B 1 596 ? 52.406 -52.5 -22.328 1 19.53 596 LYS B CA 1
ATOM 9817 C C . LYS B 1 596 ? 51.094 -53.281 -22.359 1 19.53 596 LYS B C 1
ATOM 9819 O O . LYS B 1 596 ? 50.969 -54.281 -23.062 1 19.53 596 LYS B O 1
ATOM 9824 N N . HIS B 1 597 ? 49.969 -52.719 -21.703 1 18.67 597 HIS B N 1
ATOM 9825 C CA . HIS B 1 597 ? 49.094 -53.875 -21.469 1 18.67 597 HIS B CA 1
ATOM 9826 C C . HIS B 1 597 ? 48.625 -54.469 -22.781 1 18.67 597 HIS B C 1
ATOM 9828 O O . HIS B 1 597 ? 48.5 -53.781 -23.781 1 18.67 597 HIS B O 1
ATOM 9834 N N . ASP B 1 598 ? 48.594 -55.812 -22.828 1 18.59 598 ASP B N 1
ATOM 9835 C CA . ASP B 1 598 ? 48.406 -56.906 -23.781 1 18.59 598 ASP B CA 1
ATOM 9836 C C . ASP B 1 598 ? 46.938 -56.969 -24.266 1 18.59 598 ASP B C 1
ATOM 9838 O O . ASP B 1 598 ? 46.031 -56.906 -23.453 1 18.59 598 ASP B O 1
ATOM 9842 N N . LYS B 1 599 ? 46.688 -56.688 -25.594 1 19.98 599 LYS B N 1
ATOM 9843 C CA . LYS B 1 599 ? 45.594 -56.531 -26.516 1 19.98 599 LYS B CA 1
ATOM 9844 C C . LYS B 1 599 ? 44.781 -57.812 -26.656 1 19.98 599 LYS B C 1
ATOM 9846 O O . LYS B 1 599 ? 45.094 -58.656 -27.531 1 19.98 599 LYS B O 1
ATOM 9851 N N . ALA B 1 600 ? 44.375 -58.5 -25.484 1 20.33 600 ALA B N 1
ATOM 9852 C CA . ALA B 1 600 ? 43.781 -59.75 -25.922 1 20.33 600 ALA B CA 1
ATOM 9853 C C . ALA B 1 600 ? 42.625 -59.531 -26.891 1 20.33 600 ALA B C 1
ATOM 9855 O O . ALA B 1 600 ? 41.938 -58.5 -26.828 1 20.33 600 ALA B O 1
ATOM 9856 N N . SER B 1 601 ? 42.406 -60.438 -27.828 1 18.58 601 SER B N 1
ATOM 9857 C CA . SER B 1 601 ? 41.875 -60.625 -29.172 1 18.58 601 SER B CA 1
ATOM 9858 C C . SER B 1 601 ? 40.375 -60.781 -29.156 1 18.58 601 SER B C 1
ATOM 9860 O O . SER B 1 601 ? 39.75 -60.969 -30.203 1 18.58 601 SER B O 1
ATOM 9862 N N . VAL B 1 602 ? 39.656 -60.688 -28.031 1 20.77 602 VAL B N 1
ATOM 9863 C CA . VAL B 1 602 ? 38.531 -61.594 -28.172 1 20.77 602 VAL B CA 1
ATOM 9864 C C . VAL B 1 602 ? 37.594 -61.094 -29.266 1 20.77 602 VAL B C 1
ATOM 9866 O O . VAL B 1 602 ? 37.375 -59.906 -29.406 1 20.77 602 VAL B O 1
ATOM 9869 N N . ASP B 1 603 ? 37 -61.969 -30.109 1 17.97 603 ASP B N 1
ATOM 9870 C CA . ASP B 1 603 ? 36.406 -62.094 -31.453 1 17.97 603 ASP B CA 1
ATOM 9871 C C . ASP B 1 603 ? 35.031 -61.469 -31.484 1 17.97 603 ASP B C 1
ATOM 9873 O O . ASP B 1 603 ? 34.719 -60.688 -32.375 1 17.97 603 ASP B O 1
ATOM 9877 N N . ASN B 1 604 ? 34.031 -62.062 -30.875 1 19.33 604 ASN B N 1
ATOM 9878 C CA . ASN B 1 604 ? 32.938 -62.562 -31.734 1 19.33 604 ASN B CA 1
ATOM 9879 C C . ASN B 1 604 ? 31.984 -61.438 -32.125 1 19.33 604 ASN B C 1
ATOM 9881 O O . ASN B 1 604 ? 32 -60.375 -31.547 1 19.33 604 ASN B O 1
ATOM 9885 N N . GLY B 1 605 ? 30.594 -61.844 -32.281 1 20.22 605 GLY B N 1
ATOM 9886 C CA . GLY B 1 605 ? 29.547 -61.75 -33.312 1 20.22 605 GLY B CA 1
ATOM 9887 C C . GLY B 1 605 ? 28.688 -60.5 -33.188 1 20.22 605 GLY B C 1
ATOM 9888 O O . GLY B 1 605 ? 28.656 -59.875 -32.125 1 20.22 605 GLY B O 1
ATOM 9889 N N . ASP B 1 606 ? 28.125 -60 -34.344 1 19.25 606 ASP B N 1
ATOM 9890 C CA . ASP B 1 606 ? 27.703 -58.719 -34.938 1 19.25 606 ASP B CA 1
ATOM 9891 C C . ASP B 1 606 ? 26.281 -58.375 -34.5 1 19.25 606 ASP B C 1
ATOM 9893 O O . ASP B 1 606 ? 25.688 -57.406 -35.031 1 19.25 606 ASP B O 1
ATOM 9897 N N . ARG B 1 607 ? 25.453 -59.156 -33.75 1 23.28 607 ARG B N 1
ATOM 9898 C CA . ARG B 1 607 ? 24.094 -58.875 -34.188 1 23.28 607 ARG B CA 1
ATOM 9899 C C . ARG B 1 607 ? 23.703 -57.438 -33.875 1 23.28 607 ARG B C 1
ATOM 9901 O O . ARG B 1 607 ? 23.984 -56.938 -32.781 1 23.28 607 ARG B O 1
ATOM 9908 N N . GLU B 1 608 ? 23.328 -56.656 -34.906 1 19.98 608 GLU B N 1
ATOM 9909 C CA . GLU B 1 608 ? 23.078 -55.25 -35.156 1 19.98 608 GLU B CA 1
ATOM 9910 C C . GLU B 1 608 ? 21.797 -54.781 -34.469 1 19.98 608 GLU B C 1
ATOM 9912 O O . GLU B 1 608 ? 21.125 -53.875 -34.969 1 19.98 608 GLU B O 1
ATOM 9917 N N . SER B 1 609 ? 21.438 -55.281 -33.281 1 20.58 609 SER B N 1
ATOM 9918 C CA . SER B 1 609 ? 20.062 -54.906 -33 1 20.58 609 SER B CA 1
ATOM 9919 C C . SER B 1 609 ? 19.891 -53.406 -33.031 1 20.58 609 SER B C 1
ATOM 9921 O O . SER B 1 609 ? 20.75 -52.656 -32.531 1 20.58 609 SER B O 1
ATOM 9923 N N . ASP B 1 610 ? 19.047 -52.875 -33.906 1 20.39 610 ASP B N 1
ATOM 9924 C CA . ASP B 1 610 ? 18.641 -51.531 -34.281 1 20.39 610 ASP B CA 1
ATOM 9925 C C . ASP B 1 610 ? 18 -50.781 -33.094 1 20.39 610 ASP B C 1
ATOM 9927 O O . ASP B 1 610 ? 16.797 -50.938 -32.844 1 20.39 610 ASP B O 1
ATOM 9931 N N . ALA B 1 611 ? 18.438 -50.906 -31.906 1 20.88 611 ALA B N 1
ATOM 9932 C CA . ALA B 1 611 ? 17.734 -50.188 -30.844 1 20.88 611 ALA B CA 1
ATOM 9933 C C . ALA B 1 611 ? 17.609 -48.719 -31.156 1 20.88 611 ALA B C 1
ATOM 9935 O O . ALA B 1 611 ? 18.594 -48.062 -31.562 1 20.88 611 ALA B O 1
ATOM 9936 N N . GLY B 1 612 ? 16.422 -48.312 -31.562 1 21.67 612 GLY B N 1
ATOM 9937 C CA . GLY B 1 612 ? 15.969 -46.938 -31.781 1 21.67 612 GLY B CA 1
ATOM 9938 C C . GLY B 1 612 ? 16.422 -45.969 -30.703 1 21.67 612 GLY B C 1
ATOM 9939 O O . GLY B 1 612 ? 16.141 -46.188 -29.516 1 21.67 612 GLY B O 1
ATOM 9940 N N . GLN B 1 613 ? 17.594 -45.438 -30.844 1 21.25 613 GLN B N 1
ATOM 9941 C CA . GLN B 1 613 ? 18.266 -44.5 -29.953 1 21.25 613 GLN B CA 1
ATOM 9942 C C . GLN B 1 613 ? 17.406 -43.25 -29.688 1 21.25 613 GLN B C 1
ATOM 9944 O O . GLN B 1 613 ? 17.125 -42.469 -30.594 1 21.25 613 GLN B O 1
ATOM 9949 N N . ASP B 1 614 ? 16.328 -43.5 -28.922 1 23.55 614 ASP B N 1
ATOM 9950 C CA . ASP B 1 614 ? 15.703 -42.25 -28.484 1 23.55 614 ASP B CA 1
ATOM 9951 C C . ASP B 1 614 ? 16.734 -41.25 -28.016 1 23.55 614 ASP B C 1
ATOM 9953 O O . ASP B 1 614 ? 17.562 -41.531 -27.156 1 23.55 614 ASP B O 1
ATOM 9957 N N . GLN B 1 615 ? 17.141 -40.438 -28.953 1 23.97 615 GLN B N 1
ATOM 9958 C CA . GLN B 1 615 ? 18.109 -39.375 -28.828 1 23.97 615 GLN B CA 1
ATOM 9959 C C . GLN B 1 615 ? 17.828 -38.5 -27.609 1 23.97 615 GLN B C 1
ATOM 9961 O O . GLN B 1 615 ? 16.875 -37.719 -27.594 1 23.97 615 GLN B O 1
ATOM 9966 N N . LEU B 1 616 ? 17.953 -39.125 -26.438 1 25.73 616 LEU B N 1
ATOM 9967 C CA . LEU B 1 616 ? 17.969 -38.281 -25.25 1 25.73 616 LEU B CA 1
ATOM 9968 C C . LEU B 1 616 ? 18.922 -37.094 -25.453 1 25.73 616 LEU B C 1
ATOM 9970 O O . LEU B 1 616 ? 20.094 -37.281 -25.812 1 25.73 616 LEU B O 1
ATOM 9974 N N . LEU B 1 617 ? 18.344 -36 -25.859 1 29.34 617 LEU B N 1
ATOM 9975 C CA . LEU B 1 617 ? 19.078 -34.781 -26.016 1 29.34 617 LEU B CA 1
ATOM 9976 C C . LEU B 1 617 ? 20.141 -34.625 -24.922 1 29.34 617 LEU B C 1
ATOM 9978 O O . LEU B 1 617 ? 19.875 -34.875 -23.75 1 29.34 617 LEU B O 1
ATOM 9982 N N . SER B 1 618 ? 21.391 -34.906 -25.25 1 28.86 618 SER B N 1
ATOM 9983 C CA . SER B 1 618 ? 22.594 -34.875 -24.422 1 28.86 618 SER B CA 1
ATOM 9984 C C . SER B 1 618 ? 22.672 -33.594 -23.594 1 28.86 618 SER B C 1
ATOM 9986 O O . SER B 1 618 ? 22.094 -32.562 -23.984 1 28.86 618 SER B O 1
ATOM 9988 N N . ALA B 1 619 ? 23.281 -33.688 -22.469 1 30.44 619 ALA B N 1
ATOM 9989 C CA . ALA B 1 619 ? 23.5 -32.688 -21.453 1 30.44 619 ALA B CA 1
ATOM 9990 C C . ALA B 1 619 ? 24.047 -31.391 -22.062 1 30.44 619 ALA B C 1
ATOM 9992 O O . ALA B 1 619 ? 23.641 -30.297 -21.656 1 30.44 619 ALA B O 1
ATOM 9993 N N . PRO B 1 620 ? 24.953 -31.484 -23.141 1 32.31 620 PRO B N 1
ATOM 9994 C CA . PRO B 1 620 ? 25.469 -30.234 -23.672 1 32.31 620 PRO B CA 1
ATOM 9995 C C . PRO B 1 620 ? 24.391 -29.391 -24.375 1 32.31 620 PRO B C 1
ATOM 9997 O O . PRO B 1 620 ? 24.484 -28.156 -24.406 1 32.31 620 PRO B O 1
ATOM 10000 N N . GLN B 1 621 ? 23.438 -30.062 -24.953 1 32.69 621 GLN B N 1
ATOM 10001 C CA . GLN B 1 621 ? 22.438 -29.328 -25.734 1 32.69 621 GLN B CA 1
ATOM 10002 C C . GLN B 1 621 ? 21.5 -28.531 -24.812 1 32.69 621 GLN B C 1
ATOM 10004 O O . GLN B 1 621 ? 21.047 -27.453 -25.188 1 32.69 621 GLN B O 1
ATOM 10009 N N . ILE B 1 622 ? 21.234 -29.031 -23.734 1 32.28 622 ILE B N 1
ATOM 10010 C CA . ILE B 1 622 ? 20.344 -28.312 -22.828 1 32.28 622 ILE B CA 1
ATOM 10011 C C . ILE B 1 622 ? 21.047 -27.062 -22.297 1 32.28 622 ILE B C 1
ATOM 10013 O O . ILE B 1 622 ? 20.438 -25.984 -22.219 1 32.28 622 ILE B O 1
ATOM 10017 N N . LEU B 1 623 ? 22.312 -27.141 -22 1 34.97 623 LEU B N 1
ATOM 10018 C CA . LEU B 1 623 ? 23.047 -25.938 -21.625 1 34.97 623 LEU B CA 1
ATOM 10019 C C . LEU B 1 623 ? 23.188 -25 -22.828 1 34.97 623 LEU B C 1
ATOM 10021 O O . LEU B 1 623 ? 23.141 -23.781 -22.672 1 34.97 623 LEU B O 1
ATOM 10025 N N . GLU B 1 624 ? 23.328 -25.516 -24.094 1 36.59 624 GLU B N 1
ATOM 10026 C CA . GLU B 1 624 ? 23.281 -24.719 -25.312 1 36.59 624 GLU B CA 1
ATOM 10027 C C . GLU B 1 624 ? 21.875 -24.203 -25.578 1 36.59 624 GLU B C 1
ATOM 10029 O O . GLU B 1 624 ? 21.688 -23.094 -26.078 1 36.59 624 GLU B O 1
ATOM 10034 N N . ASP B 1 625 ? 20.969 -25 -25.25 1 34.91 625 ASP B N 1
ATOM 10035 C CA . ASP B 1 625 ? 19.594 -24.531 -25.422 1 34.91 625 ASP B CA 1
ATOM 10036 C C . ASP B 1 625 ? 19.25 -23.438 -24.422 1 34.91 625 ASP B C 1
ATOM 10038 O O . ASP B 1 625 ? 18.406 -22.578 -24.688 1 34.91 625 ASP B O 1
ATOM 10042 N N . ILE B 1 626 ? 19.719 -23.484 -23.25 1 34.81 626 ILE B N 1
ATOM 10043 C CA . ILE B 1 626 ? 19.625 -22.312 -22.391 1 34.81 626 ILE B CA 1
ATOM 10044 C C . ILE B 1 626 ? 20.328 -21.125 -23.047 1 34.81 626 ILE B C 1
ATOM 10046 O O . ILE B 1 626 ? 19.844 -20 -22.984 1 34.81 626 ILE B O 1
ATOM 10050 N N . ASN B 1 627 ? 21.438 -21.281 -23.859 1 32.97 627 ASN B N 1
ATOM 10051 C CA . ASN B 1 627 ? 22.047 -20.234 -24.656 1 32.97 627 ASN B CA 1
ATOM 10052 C C . ASN B 1 627 ? 21.172 -19.844 -25.844 1 32.97 627 ASN B C 1
ATOM 10054 O O . ASN B 1 627 ? 21.219 -18.703 -26.312 1 32.97 627 ASN B O 1
ATOM 10058 N N . GLU B 1 628 ? 20.594 -20.75 -26.516 1 32.72 628 GLU B N 1
ATOM 10059 C CA . GLU B 1 628 ? 19.734 -20.406 -27.641 1 32.72 628 GLU B CA 1
ATOM 10060 C C . GLU B 1 628 ? 18.531 -19.594 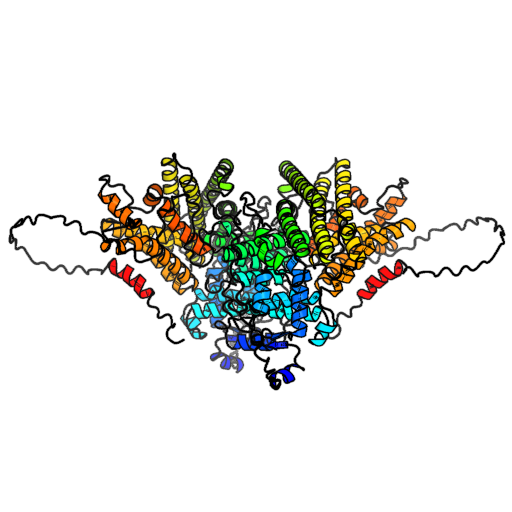-27.188 1 32.72 628 GLU B C 1
ATOM 10062 O O . GLU B 1 628 ? 17.984 -18.797 -27.953 1 32.72 628 GLU B O 1
ATOM 10067 N N . PHE B 1 629 ? 18.031 -19.906 -26.078 1 30.77 629 PHE B N 1
ATOM 10068 C CA . PHE B 1 629 ? 16.938 -19.047 -25.656 1 30.77 629 PHE B CA 1
ATOM 10069 C C . PHE B 1 629 ? 17.438 -17.609 -25.438 1 30.77 629 PHE B C 1
ATOM 10071 O O . PHE B 1 629 ? 16.641 -16.672 -25.453 1 30.77 629 PHE B O 1
ATOM 10078 N N . ILE B 1 630 ? 18.719 -17.484 -25.281 1 30.75 630 ILE B N 1
ATOM 10079 C CA . ILE B 1 630 ? 19.25 -16.172 -24.953 1 30.75 630 ILE B CA 1
ATOM 10080 C C . ILE B 1 630 ? 19.438 -15.344 -26.219 1 30.75 630 ILE B C 1
ATOM 10082 O O . ILE B 1 630 ? 19.734 -14.148 -26.141 1 30.75 630 ILE B O 1
ATOM 10086 N N . THR B 1 631 ? 19.562 -15.945 -27.391 1 26.91 631 THR B N 1
ATOM 10087 C CA . THR B 1 631 ? 19.938 -15.023 -28.469 1 26.91 631 THR B CA 1
ATOM 10088 C C . THR B 1 631 ? 18.797 -14.047 -28.75 1 26.91 631 THR B C 1
ATOM 10090 O O . THR B 1 631 ? 18 -14.266 -29.672 1 26.91 631 THR B O 1
ATOM 10093 N N . TYR B 1 632 ? 18.016 -13.852 -27.875 1 23.59 632 TYR B N 1
ATOM 10094 C CA . TYR B 1 632 ? 17.141 -12.789 -28.344 1 23.59 632 TYR B CA 1
ATOM 10095 C C . TYR B 1 632 ? 17.938 -11.516 -28.625 1 23.59 632 TYR B C 1
ATOM 10097 O O . TYR B 1 632 ? 18.828 -11.156 -27.875 1 23.59 632 TYR B O 1
ATOM 10105 N N . ASP B 1 633 ? 18.062 -11.203 -29.906 1 24.08 633 ASP B N 1
ATOM 10106 C CA . ASP B 1 633 ? 18.484 -9.906 -30.438 1 24.08 633 ASP B CA 1
ATOM 10107 C C . ASP B 1 633 ? 17.844 -8.758 -29.672 1 24.08 633 ASP B C 1
ATOM 10109 O O . ASP B 1 633 ? 16.625 -8.57 -29.734 1 24.08 633 ASP B O 1
ATOM 10113 N N . PHE B 1 634 ? 18.422 -8.508 -28.531 1 23.25 634 PHE B N 1
ATOM 10114 C CA . PHE B 1 634 ? 17.984 -7.27 -27.891 1 23.25 634 PHE B CA 1
ATOM 10115 C C . PHE B 1 634 ? 18.219 -6.078 -28.812 1 23.25 634 PHE B C 1
ATOM 10117 O O . PHE B 1 634 ? 19.312 -5.914 -29.359 1 23.25 634 PHE B O 1
ATOM 10124 N N . GLY B 1 635 ? 17.406 -5.824 -29.797 1 23.22 635 GLY B N 1
ATOM 10125 C CA . GLY B 1 635 ? 17.328 -4.688 -30.703 1 23.22 635 GLY B CA 1
ATOM 10126 C C . GLY B 1 635 ? 18.172 -3.512 -30.25 1 23.22 635 GLY B C 1
ATOM 10127 O O . GLY B 1 635 ? 17.922 -2.373 -30.656 1 23.22 635 GLY B O 1
ATOM 10128 N N . MET B 1 636 ? 19.125 -3.658 -29.5 1 21.3 636 MET B N 1
ATOM 10129 C CA . MET B 1 636 ? 19.938 -2.494 -29.172 1 21.3 636 MET B CA 1
ATOM 10130 C C . MET B 1 636 ? 20.734 -2.02 -30.375 1 21.3 636 MET B C 1
ATOM 10132 O O . MET B 1 636 ? 21.562 -1.114 -30.266 1 21.3 636 MET B O 1
ATOM 10136 N N . GLU B 1 637 ? 20.844 -2.578 -31.516 1 22.17 637 GLU B N 1
ATOM 10137 C CA . GLU B 1 637 ? 21.75 -1.956 -32.469 1 22.17 637 GLU B CA 1
ATOM 10138 C C . GLU B 1 637 ? 21.25 -0.574 -32.906 1 22.17 637 GLU B C 1
ATOM 10140 O O . GLU B 1 637 ? 22.047 0.296 -33.25 1 22.17 637 GLU B O 1
ATOM 10145 N N . ASP B 1 638 ? 19.953 -0.39 -33.219 1 22.28 638 ASP B N 1
ATOM 10146 C CA . ASP B 1 638 ? 19.688 0.805 -34.031 1 22.28 638 ASP B CA 1
ATOM 10147 C C . ASP B 1 638 ? 19.672 2.055 -33.156 1 22.28 638 ASP B C 1
ATOM 10149 O O . ASP B 1 638 ? 19.391 3.154 -33.625 1 22.28 638 ASP B O 1
ATOM 10153 N N . LEU B 1 639 ? 19.641 2.084 -31.797 1 19.56 639 LEU B N 1
ATOM 10154 C CA . LEU B 1 639 ? 19.891 3.473 -31.422 1 19.56 639 LEU B CA 1
ATOM 10155 C C . LEU B 1 639 ? 21.391 3.762 -31.344 1 19.56 639 LEU B C 1
ATOM 10157 O O . LEU B 1 639 ? 22.156 2.951 -30.828 1 19.56 639 LEU B O 1
#

Secondary structure (DSSP, 8-state):
-----------------------------TTTTTTTT-SEEEGGGSTTEE---TT--HHHHHHHHHTTTTEEE-HHHHHHHHHHHHHHTTTTS--S-HHHHHHHHT-SS--SS-EEHHHHHHHHHHHGGGS-HHHHHHTT-SSHHHHHHHHHHHHHHHHHHS----HHHHHHHHHHHTT---SS-GGG-HHHHHHHHHHHHHHTTGGGTTT-SS--HHHHHHHHHHHHHHHHHHHHHHHHHT---SS----TTSTTTS--GGGGHHHHHH-SSS-HHHHHHHHHHHHHHHHHHHHHHHHHHHHS-SS----TTSHHHHSHHHHHHHHHHHHHHHHHHHHHHHHHS-S-HHHH---HHHHHHHHHHHHHHHHHHHHHHHHHHHHHHHS-SS-HHHHHHHHHHHHHHHHHHHHHHHHHHHTT-GGG--THHHHHTHHHHHHHHHHHHH--SHHHHHHHHHHHHHHHHHHHHHHHH-THHHHHHHHHHHHHHHHHTTTTHHHH--BS-----HHHHHHHHHHHS--TTSS-SHHHHHHH-HHHHHHHHHHHHHHHHHTS-------S----GGG----S-----BB-----------------------------------HHHHHHHHHHHH----STT--/-----------------------------TTTTTTTT-SEEEGGGSTTEE---TT--HHHHHHHHHTTTTEEE-HHHHHHHHHHHHHHTTTTS--S-HHHHHHHHT-SS--SS-EEHHHHHHHHHHHGGGS-HHHHHHTT-SSHHHHHHHHHHHHHHHHHHS----HHHHHHHHHHHTT---SS-GGG-HHHHHHHHHHHHHHTTGGGTTT-SS--HHHHHHHHHHHHHHHHHHHHHHHHHT---SS----TTSTTTS--GGGGHHHHHH-SSS-HHHHHHHHHHHHHHHHHHHHHHHHHHHHS-SS----TTSHHHHSHHHHHHHHHHHHHHHHHHHHHHHHHS-S-HHHH---HHHHHHHHHHHHHHHHHHHHHHHHHHHHHHHS-SS-HHHHHHHHHHHHHHHHHHHHHHHHHHHTT-GGG--THHHHHTHHHHHHHHHHHHH--SHHHHHHHHHHHHHHHHHHHHHHHH-THHHHHHHHHHHHHHHHHTTTTHHHH--SS-----HHHHHHHHHHHS--TTSS-SHHHHHHH-HHHHHHHHHHHHHHHHHTS-------S----TTS-----------------------------------------------HHHHHHHHHHTT----STT--

Organism: Fusarium oxysporum f. sp. cubense (strain race 4) (NCBI:txid2502994)

pLDDT: mean 75.15, std 28.04, range [16.92, 98.69]

Sequence (1278 aa):
MVLNQRKDSDFTIISENSRVHQTEPKPASSSDAKLSGQSHIIYSYYSFLDLDISGLLPDDINYLEAQGCFRVPTPEALDEFVQEYFLHVHPALPLLDEAWFWAIFTRPVRGRSNLSLFVFQAMLFTACSFLPFSTLRSLGFASVHNARDTYYRRSKLLFDLCSERNLVSSAQGALLLSYNGTMKDQKRTNSIWLSTAIHLAQAAGADQFHTSLNPSLTTVNELKRLWWCCIVRDRILPLGMRRQLHITSLDVAHGSFLPTEKDFSREIDGSRVYAPQTKRTLVRLFITLCELTVPLTDVIKIVYPTGRLTDTHSPVVHDAQQGRESLQSCEAGLEAWFERATIQFPTPAGIITREESLVLYTNLLYIYYHAACFALYQHKAFIISQEQAKATSELQRTKSKIEDAALGITENLKELIQLRLERFLPISIAAYIAVPLVLHILDVRLAKRPLQIAQKQGKLNVYIETMKAMQKLYDGVDDVWTFIRTAIDYATVQDAENETSLQNGYSINAVGCLGSKSNLTNDNEYANDWGNVLVMEPVLYFRLSRTIDHSLALGRYSEDSTLGLAAPHSARLPSPRLFVIDIGSPEQNVDATTCKHDKASVDNGDRESDAGQDQLLSAPQILEDINEFITYDFGMEDLMVLNQRKDSDFTIISENSRVHQTEPKPASSSDAKLSGQSHIIYSYYSFLDLDISGLLPDDINYLEAQGCFRVPTPEALDEFVQEYFLHVHPALPLLDEAWFWAIFTRPVRGRSNLSLFVFQAMLFTACSFLPFSTLRSLGFASVHNARDTYYRRSKLLFDLCSERNLVSSAQGALLLSYNGTMKDQKRTNSIWLSTAIHLAQAAGADQFHTSLNPSLTTVNELKRLWWCCIVRDRILPLGMRRQLHITSLDVAHGSFLPTEKDFSREIDGSRVYAPQTKRTLVRLFITLCELTVPLTDVIKIVYPTGRLTDTHSPVVHDAQQGRESLQSCEAGLEAWFERATIQFPTPAGIITREESLVLYTNLLYIYYHAACFALYQHKAFIISQEQAKATSELQRTKSKIEDAALGITENLKELIQLRLERFLPISIAAYIAVPLVLHILDVRLAKRPLQIAQKQGKLNVYIETMKAMQKLYDGVDDVWTFIRTAIDYATVQDAENETSLQNGYSINAVGCLGSKSNLTNDNEYANDWGNVLVMEPVLYFRLSRTIDHSLALGRYSEDSTLGLAAPHSARLPSPRLFVIDIGSPEQNVDATTCKHDKASVDNGDRESDAGQDQLLSAPQILEDINEFITYDFGMEDL

Nearest PDB structures (foldseek):
  9hcj-assembly1_C0  TM=2.404E-01  e=4.410E+00  Dictyostelium discoideum
  4hb0-assembly1_C  TM=1.490E-01  e=1.916E+00  Saccharomyces cerevisiae
  4haz-assembly1_C  TM=1.460E-01  e=2.529E+00  Saccharomyces cerevisiae
  9hcj-assembly1_C1  TM=1.739E-01  e=7.690E+00  Dictyostelium discoideum
  4hb3-assembly1_C  TM=1.688E-01  e=2.010E+00  Saccharomyces cerevisiae

Solvent-accessible surface area (backbone atoms only — not comparable to full-atom values): 71592 Å² total; per-residue (Å²): 129,89,76,79,76,80,83,77,80,74,82,76,77,75,77,76,77,78,77,76,71,77,72,69,78,70,76,73,57,69,74,62,63,67,48,73,79,46,38,52,39,57,46,79,78,41,37,30,46,38,80,64,62,85,77,48,51,70,69,53,51,52,50,40,51,74,66,44,51,54,43,38,60,38,68,75,58,37,52,53,38,54,49,35,22,60,65,65,45,29,65,82,45,56,63,63,61,52,29,60,48,56,55,35,65,70,35,86,62,65,63,94,71,54,43,47,47,45,35,49,32,20,45,46,26,66,14,49,52,67,50,61,63,68,60,44,42,67,50,70,36,89,42,49,53,53,44,32,52,48,30,43,49,28,21,50,50,42,62,74,61,41,58,71,80,51,38,60,53,52,14,52,22,28,47,44,50,29,69,43,60,43,51,83,49,73,86,59,32,27,66,50,28,39,53,44,14,46,52,29,28,47,47,61,39,16,58,45,35,84,59,54,85,79,59,54,66,66,57,31,44,52,24,41,38,42,38,51,41,46,54,47,50,46,44,55,48,20,67,34,34,53,37,52,65,83,76,80,59,78,71,67,82,43,82,77,60,60,77,54,69,74,77,44,49,61,32,26,73,43,42,88,86,46,56,44,69,59,36,43,52,46,50,51,51,39,40,53,47,58,58,46,46,57,35,47,51,53,40,40,54,68,70,24,39,63,66,46,72,83,29,75,77,29,62,59,57,66,39,48,65,65,39,52,53,50,50,51,50,32,52,52,41,47,51,54,50,49,58,55,46,42,71,75,55,53,77,66,38,66,81,78,39,84,51,64,64,61,32,52,53,51,37,51,53,50,35,55,52,21,45,50,47,30,52,50,32,49,48,51,39,49,55,53,66,65,58,79,90,75,63,62,66,57,47,53,55,36,40,52,51,31,52,49,19,51,47,50,38,48,52,40,49,45,55,30,52,76,68,65,48,43,68,64,61,62,72,60,54,61,45,58,44,45,56,58,44,51,41,35,52,49,23,37,71,46,34,81,48,68,72,54,29,53,54,38,42,54,58,38,46,50,49,50,53,47,51,54,43,39,44,64,45,35,72,28,46,55,56,54,48,50,44,51,48,53,52,49,46,63,50,46,55,42,38,67,63,46,72,71,35,60,30,58,77,85,65,64,12,60,56,53,38,53,53,53,57,46,68,68,51,82,69,86,79,54,60,52,36,52,63,41,32,46,74,75,37,44,68,63,42,48,51,54,49,46,31,51,47,48,14,51,48,42,51,43,80,42,83,79,60,65,59,58,68,81,65,73,80,80,73,51,80,66,69,85,67,83,72,75,22,63,25,62,71,74,80,74,80,77,78,76,80,70,82,78,80,77,77,83,72,86,76,80,89,75,87,70,78,78,72,80,73,76,75,68,81,51,73,68,53,55,60,48,44,60,51,55,68,55,65,56,80,70,71,65,73,81,113,129,89,72,80,75,76,82,75,82,73,76,79,75,76,76,76,79,76,76,74,72,77,72,70,79,70,75,75,58,70,74,62,65,67,46,73,80,47,39,55,41,57,46,79,79,41,37,30,47,37,79,64,60,86,76,48,50,71,68,54,51,52,50,39,52,73,67,43,50,54,43,38,61,38,69,75,59,38,51,51,40,55,50,36,23,60,64,65,44,29,64,83,46,57,63,63,61,52,29,60,48,54,56,35,65,70,34,86,61,63,63,94,68,55,45,47,46,47,35,48,33,22,47,48,25,66,15,47,52,67,50,59,63,67,59,45,41,68,50,70,37,91,42,51,51,53,44,33,52,49,29,43,48,30,21,50,49,42,61,74,61,42,58,71,83,52,36,60,54,52,15,52,22,28,44,47,50,28,68,43,60,44,51,84,49,72,86,60,33,28,65,48,28,39,53,43,13,47,52,30,29,47,48,61,40,16,59,45,36,84,58,54,85,78,57,55,68,66,56,32,44,51,24,42,39,42,36,50,42,44,54,48,50,46,46,56,47,20,67,33,33,54,38,51,64,81,76,79,60,77,72,65,82,42,82,79,59,60,76,52,70,75,77,43,48,60,32,27,71,43,42,90,87,46,56,43,69,59,36,43,51,47,52,50,49,42,41,53,47,56,58,47,47,57,36,48,50,54,40,40,54,69,71,24,38,65,67,46,71,83,28,73,76,30,62,59,56,67,39,49,65,64,37,50,54,51,50,50,49,31,51,50,40,47,51,54,49,50,58,55,45,42,70,76,54,53,77,68,38,66,79,76,39,83,51,62,63,60,31,50,53,51,38,50,52,48,36,55,52,21,45,50,47,29,49,50,33,50,47,50,41,49,56,53,67,65,57,76,90,77,65,63,66,56,47,51,54,36,41,52,52,30,51,49,19,50,46,49,38,48,52,40,50,45,54,30,52,74,67,65,47,43,68,64,60,62,73,60,53,60,46,57,43,44,57,59,45,51,39,35,52,49,22,38,72,45,35,82,49,66,72,54,30,53,56,38,42,54,60,37,44,52,50,50,52,47,51,53,43,38,43,64,45,34,71,26,45,55,57,53,49,48,43,50,48,52,51,49,47,61,51,48,55,42,37,68,62,45,72,33,32,70,72,81,81,83,63,64,13,58,55,54,38,51,53,53,55,46,67,70,50,81,69,84,78,55,58,53,37,52,63,41,31,44,73,74,36,41,67,64,42,46,52,54,49,45,31,50,45,47,15,50,46,43,52,42,80,43,82,79,58,65,58,57,64,82,66,75,78,79,77,54,79,68,72,84,68,82,70,75,44,67,41,66,75,73,81,73,80,77,76,74,80,71,83,72,82,80,78,78,73,85,76,85,86,75,85,70,79,79,68,80,69,73,75,67,80,50,73,69,52,55,61,46,45,59,49,58,68,55,65,58,78,70,73,63,73,81,111

Radius of gyration: 36.82 Å; Cα contacts (8 Å, |Δi|>4): 1528; chains: 2; bounding box: 137×124×84 Å

Foldseek 3Di:
DDPPPPDPPDPDPPPPDDPPPPPDDDPPPPVVVVCQQAQKDFQVQFQQEDADCPPFDPVLVVVLVVLVLRIDGDPVLLVQLVLQLVQFPCLQQVLDQQLVCVVSRPDPHHDPHHAYSLLVLLSSLLRLLQDDVVSVVSSPAPALARSNVSSLVSSVSCLVGGDDPDLSNSLNSLLSSLLAPALPDVVDHSVVSLLSSQVSLVVNVLLPLPVDPDDPPVSSLSSLSSNLSSLLSQLLQCLLLVAAGPPLDDDVVDVPNQDDLVSNVSCLVRPPNDHSVVSSLSVVLNSLSSLQSVLSSLLSCLLRNPPDPPFCPPVLLVVVVVVVVSLVVSVVSLVVSCVVLCVSQPPPNVVVDVDLSSNVSSLVSQLSSLLSQLSSLVSVLVSVVQPPDDDLVVNLVSLVSNVVSLVSNLVSLVVCVVVVNLLSDRPSVLSSCLLVLLQLVLLLVLADDPVSNVVSVVSNVSVVVSLVSVVSSHVSSVLSVVLSVVLVCVLAVLPVVVVPQLADDCSPSPSVNQNVVVVPPPPPPAPSGSSRCCSPPVPSSCLSSVQSSVCSNSSHRDNPPVRSPPDDPRNPPPPPDPPSNNSPPPPPPPDPPDPPPDDDDDDDDDDDPPPPPPPPPDPVVVVVVSVVVPPPPPPPPPD/DDPPPPDPPPPDPPPPDPPPPPPDDPPPPPVVVVCQQAQKDFQVVFQQEDADCPPFDPVLVVVLVVLVLRIDGDPVLLVQLVLQLVQFPCLQQVLDQQLVCVVSRPDPHHDPHHAYSLLVLLSSLLRLLQDDVVSVVSSPAPALARSNVSSLVSSVSCLVGGDDPDLSNSLNSLLSSLLAPALPDVVDHSVVSLLSSQVSLVVNVLLPLPVDPDDPPVSSLSSLSSNLSSLLSQLLQCLLLVAAGPPLDDDVVDVPNQDDLVSNVSCLPRPPNDHSVVSSLSVVLNSLSSLQSVLSSLLSCLLRNPPDPPFCPPVLVVPVVVVVVSLVVSVVSLVVSCVVLCVSQPPPNVVVDVDLSSNVSSLVSQLSSLLSQLSSLLSVLVSVVQPPDDDLVVNLVSLVSNVVSLVSNLVSLVVCVVVVNLLSDRPSVLSSCLLVLLQLVLLLVLADDPVSNVVSVVSNVSVVVSLVSVVSSHVSSVLSVVLSVVLVCLLAVLPVVVQQQVPDDCSDSPSVNQNVVVVVPPPPPAPNGSSRCCSPPVVSSCLSSVQSSVCSNSSHRDNPPVRSPPDDPRNPPPDPDPPVSNSPPPPPPPPPPDPPDDPDDDDDDDDPPPPPPPPPPDPVVVVVVSVVVPPPPPVPPPD

=== Feature glossary ===
Key to the feature types in this record:

— What the protein is —

Primary structure: the covalent order of the twenty standard amino acids along the backbone. Two proteins with the same sequence will (almost always) fold to the same structure; two with 30% identity often share a fold but not the details.

Database cross-references. InterPro integrates a dozen domain/family signature databases into unified entries with residue-range hits. GO terms attach function/process/location labels with evidence codes. CATH codes position the fold in a four-level structural taxonomy. Organism is the NCBI-taxonomy species name.

— Where its atoms are —

The mmCIF block holds the 3D Cartesian coordinates of each backbone atom (N, Cα, C, O) in ångströms. mmCIF is the PDB's canonical archive format — a tagged-loop text representation of the atomic model.

Six rendered views show the 3D structure from the faces of a cube — i.e. along ±x, ±y, ±z. Rendering representation is drawn randomly per protein from cartoon (secondary-structure ribbons), sticks (backbone bonds), or molecular surface; coloring is either N→C rainbow (blue at the N-terminus through red at the C-terminus) or one color per chain.

— Local backbone conformation —

DSSP 8-state secondary structure assigns each residue one of H (α-helix), G (3₁₀-helix), I (π-helix), E (extended β-strand), B (isolated β-bridge), T (hydrogen-bonded turn), S (bend), or '-' (coil). The assignment is computed from backbone hydrogen-bond geometry via the Kabsch–Sander algorithm.

P-SEA three-state annotation labels each residue as helix, strand, or coil based purely on the geometry of the Cα trace. It serves as a fallback when the full backbone (and thus DSSP) is unavailable.

The φ/ψ torsion pair specifies the backbone conformation at each residue. φ rotates about the N–Cα bond, ψ about the Cα–C bond. Steric clashes forbid most of the (φ, ψ) plane — the allowed regions (α-helix basin, β-sheet basin, left-handed helix) are the Ramachandran-allowed regions.

— Global shape and packing —

The geometric summary reports three shape descriptors. Rg (radius of gyration) measures how spread out the Cα atoms are about their centre of mass; compact globular proteins have small Rg, elongated or unfolded ones large. Cα contacts (<8 Å, |i−j|>4) count long-range residue pairs in spatial proximity — high for tightly packed folds, near zero for rods or random coil. The bounding-box extents give the protein's footprint along x, y, z in Å.

Accessible surface area quantifies burial. A residue with SASA near zero is packed into the hydrophobic core; one with SASA >100 Å² sits on the surface. Computed here via the Shrake–Rupley numerical algorithm with a 1.4 Å probe.

Plot images: a contact map (which residues are close in 3D, as an N×N binary image), a Ramachandran scatter (backbone torsion angles, revealing secondary-structure composition at a glance), and — for AlphaFold structures — a PAE heatmap (pairwise prediction confidence).

— Structural neighborhood —

The Foldseek 3Di string encodes local tertiary geometry as a 20-letter alphabet — one character per residue — derived from the relative positions of nearby Cα atoms. Unlike the amino-acid sequence, 3Di is a direct function of the 3D structure, so two proteins with the same fold have similar 3Di strings even at low sequence identity.

Nearest PDB neighbors are the top structural matches found by Foldseek when searching this structure against the entire Protein Data Bank. Each hit reports a TM-score (0 to 1; >0.5 almost always implies the same fold) and an E-value. These are *structural* homologs — they may share no detectable sequence similarity.

— Confidence and disorder —

For AlphaFold models, the B-factor field carries pLDDT — the model's own estimate of local accuracy on a 0–100 scale. Regions with pLDDT<50 should be treated as essentially unmodeled; they often correspond to intrinsically disordered segments.

B-factor (Debye–Waller factor) reflects atomic displacement in the crystal lattice. It is an experimental observable (units Å²), not a prediction; low values mean the atom is pinned down, high values mean it moves or is heterogeneous across the crystal.

Predicted aligned error is AlphaFold's pairwise confidence. Unlike pLDDT (per-residue), PAE is per-residue-pair and captures whether two parts of the structure are correctly placed relative to each other. Units are ångströms of expected positional error.